Protein AF-0000000074093102 (afdb_homodimer)

Secondary structure (DSSP, 8-state):
---SSS-TTSPP--PPPS-----SPPPBPS-PPP-SSTT-HHHHTTS-SS-B-SS----EEE--SS--S-EEEEE--STTTS--TT-GGG--HHHHHHHT-EEEEE----HHHHH--S-TTSS--S-HHHHHHHHHHHHHHHHGGGGT--TTSEEEEEETHHHHHHHHHHT-GGGGGG-SEEEEES--TTSTTT-B-HHHHHHHHHHHHHHTT-STT---HHHHHHHHHHS-HHHHHHHHHHHHHHH-STT--SS--BSEESSSSSEEHHHHHHTT-S--S-EEEEEEETBTTGGGHHHHSGGGTT---TTS-TTSGGGS----HHHHHHHHHTTGGGGTT-HHHHHHHHHHHHTTS-TT-THHHHHHHHHIIIIIHHHHHHHHHHHHH-SS-EEEEEE-PPPTT--S-GGG-SBTTTTHHHHTTHHHH-GGGS-GGGHHHHHHHHHHHHHHHHHHHHHS-S-TTSPPP-TTT-EEEEESGGGGGT---EEESTTHHHHHHHHHHHHHTT--TT----------STTHHHHHHHHHHHHTTGGGGG-/---SSS-TTSPP--PPPS-----SPPPBPS-PPP-SSTT-HHHHTTS-SS-B-SS----EEE--SS--S-EEEEE--STTTS--TT-GGG--HHHHHHHT-EEEEE----HHHHH--S-TTSS--S-HHHHHHHHHHHHHHHHGGGGT--TTSEEEEEETHHHHHHHHHHT-GGGGGG-SEEEEES--TTSTTT-B-HHHHHHHHHHHHHHTT-STT---HHHHHHHHHHS-HHHHHHHHHHHHHHH-STT--SS--BSEESSSSSEEHHHHHHTT-S--S-EEEEEEETBTTGGGHHHHSGGGTT---TTS-TTSGGGS----HHHHHHHHHTTGGGGTT-HHHHHHHHHHHHTTS-GGGTHHHHHHHHHIIIIIHHHHHHHHHHHHH-SS-EEEEEE-PPPTT--S-GGG-SBTTTTHHHHTTHHHH-GGGS-GGGHHHHHHHHHHHHHHHHHHHHHS-S-TTSPPP-TTT-EEEEESGGGGGT---EEESTTHHHHHHHHHHHHHTT--TT----------STTHHHHHHHHHHHHTTGGGGG-

Organism: Heligmosomoides polygyrus (NCBI:txid6339)

InterPro domains:
  IPR000997 Cholinesterase [PR00878] (34-48)
  IPR000997 Cholinesterase [PR00878] (76-105)
  IPR000997 Cholinesterase [PR00878] (293-301)
  IPR000997 Cholinesterase [PR00878] (369-377)
  IPR000997 Cholinesterase [PR00878] (408-415)
  IPR000997 Cholinesterase [PR00878] (416-428)
  IPR002018 Carboxylesterase, type B [PF00135] (17-483)
  IPR019826 Carboxylesterase type B, active site [PS00122] (147-162)
  IPR029058 Alpha/Beta hydrolase fold [G3DSA:3.40.50.1820] (3-507)
  IPR029058 Alpha/Beta hydrolase fold [SSF53474] (37-479)
  IPR050654 Acetylcholinesterase-related enzymes [PTHR43918] (14-482)

Radius of gyration: 37.49 Å; Cα contacts (8 Å, |Δi|>4): 2232; chains: 2; bounding box: 78×120×81 Å

pLDDT: mean 90.47, std 17.06, range [22.77, 98.88]

Structure (mmCIF, N/CA/C/O backbone):
data_AF-0000000074093102-model_v1
#
loop_
_entity.id
_entity.type
_entity.pdbx_description
1 polymer 'Carboxylic ester hydrolase'
#
loop_
_atom_site.group_PDB
_atom_site.id
_atom_site.type_symbol
_atom_site.label_atom_id
_atom_site.label_alt_id
_atom_site.label_comp_id
_atom_site.label_asym_id
_atom_site.label_entity_id
_atom_site.label_seq_id
_atom_site.pdbx_PDB_ins_code
_atom_site.Cartn_x
_atom_site.Cartn_y
_atom_site.Cartn_z
_atom_site.occupancy
_atom_site.B_iso_or_equiv
_atom_site.auth_seq_id
_atom_site.auth_comp_id
_atom_site.auth_asym_id
_atom_site.auth_atom_id
_atom_site.pdbx_PDB_model_num
ATOM 1 N N . ARG A 1 1 ? 10.07 39.219 30.719 1 54.78 1 ARG A N 1
ATOM 2 C CA . ARG A 1 1 ? 11.328 39.625 30.094 1 54.78 1 ARG A CA 1
ATOM 3 C C . ARG A 1 1 ? 12.445 38.656 30.438 1 54.78 1 ARG A C 1
ATOM 5 O O . ARG A 1 1 ? 12.344 37.906 31.406 1 54.78 1 ARG A O 1
ATOM 12 N N . LEU A 1 2 ? 13.367 38.469 29.438 1 54.53 2 LEU A N 1
ATOM 13 C CA . LEU A 1 2 ? 14.531 37.656 29.75 1 54.53 2 LEU A CA 1
ATOM 14 C C . LEU A 1 2 ? 15.359 38.281 30.859 1 54.53 2 LEU A C 1
ATOM 16 O O . LEU A 1 2 ? 15.391 39.5 31 1 54.53 2 LEU A O 1
ATOM 20 N N . PRO A 1 3 ? 15.781 37.406 31.859 1 44.97 3 PRO A N 1
ATOM 21 C CA . PRO A 1 3 ? 16.672 37.969 32.875 1 44.97 3 PRO A CA 1
ATOM 22 C C . PRO A 1 3 ? 17.781 38.844 32.281 1 44.97 3 PRO A C 1
ATOM 24 O O . PRO A 1 3 ? 18.125 38.688 31.109 1 44.97 3 PRO A O 1
ATOM 27 N N . THR A 1 4 ? 18 40 32.906 1 45.28 4 THR A N 1
ATOM 28 C CA . THR A 1 4 ? 18.984 41.031 32.594 1 45.28 4 THR A CA 1
ATOM 29 C C . THR A 1 4 ? 20.266 40.406 32 1 45.28 4 THR A C 1
ATOM 31 O O . THR A 1 4 ? 21.062 41.094 31.375 1 45.28 4 THR A O 1
ATOM 34 N N . GLU A 1 5 ? 20.5 39.125 32.438 1 51.5 5 GLU A N 1
ATOM 35 C CA . GLU A 1 5 ? 21.781 38.594 31.984 1 51.5 5 GLU A CA 1
ATOM 36 C C . GLU A 1 5 ? 21.703 38.094 30.547 1 51.5 5 GLU A C 1
ATOM 38 O O . GLU A 1 5 ? 20.641 37.656 30.109 1 51.5 5 GLU A O 1
ATOM 43 N N . ALA A 1 6 ? 22.703 38.281 29.672 1 59.56 6 ALA A N 1
ATOM 44 C CA . ALA A 1 6 ? 23.078 38.125 28.266 1 59.56 6 ALA A CA 1
ATOM 45 C C . ALA A 1 6 ? 22.844 36.719 27.781 1 59.56 6 ALA A C 1
ATOM 47 O O . ALA A 1 6 ? 23.703 36.125 27.109 1 59.56 6 ALA A O 1
ATOM 48 N N . ASP A 1 7 ? 21.734 35.969 28.453 1 73.69 7 ASP A N 1
ATOM 49 C CA . ASP A 1 7 ? 21.609 34.625 27.891 1 73.69 7 ASP A CA 1
ATOM 50 C C . ASP A 1 7 ? 20.266 34.438 27.172 1 73.69 7 ASP A C 1
ATOM 52 O O . ASP A 1 7 ? 19.234 34.219 27.812 1 73.69 7 ASP A O 1
ATOM 56 N N . ILE A 1 8 ? 20.344 34.375 25.938 1 79.94 8 ILE A N 1
ATOM 57 C CA . ILE A 1 8 ? 19.172 34.344 25.047 1 79.94 8 ILE A CA 1
ATOM 58 C C . ILE A 1 8 ? 18.562 32.969 25.031 1 79.94 8 ILE A C 1
ATOM 60 O O . ILE A 1 8 ? 17.438 32.781 24.547 1 79.94 8 ILE A O 1
ATOM 64 N N . PHE A 1 9 ? 19.219 31.953 25.719 1 87.19 9 PHE A N 1
ATOM 65 C CA . PHE A 1 9 ? 18.719 30.594 25.688 1 87.19 9 PHE A CA 1
ATOM 66 C C . PHE A 1 9 ? 18.141 30.188 27.047 1 87.19 9 PHE A C 1
ATOM 68 O O . PHE A 1 9 ? 17.609 29.094 27.203 1 87.19 9 PHE A O 1
ATOM 75 N N . ARG A 1 10 ? 18.172 31.047 27.953 1 81.31 10 ARG A N 1
ATOM 76 C CA . ARG A 1 10 ? 17.75 30.688 29.297 1 81.31 10 ARG A CA 1
ATOM 77 C C . ARG A 1 10 ? 16.234 30.641 29.406 1 81.31 10 ARG A C 1
ATOM 79 O O . ARG A 1 10 ? 15.531 31.375 28.703 1 81.31 10 ARG A O 1
ATOM 86 N N . ARG A 1 11 ? 15.734 29.891 30.391 1 83.31 11 ARG A N 1
ATOM 87 C CA . ARG A 1 11 ? 14.297 29.797 30.641 1 83.31 11 ARG A CA 1
ATOM 88 C C . ARG A 1 11 ? 13.758 31.109 31.219 1 83.31 11 ARG A C 1
ATOM 90 O O . ARG A 1 11 ? 14.414 31.75 32.031 1 83.31 11 ARG A O 1
ATOM 97 N N . SER A 1 12 ? 12.633 31.453 30.656 1 77.69 12 SER A N 1
ATOM 98 C CA . SER A 1 12 ? 11.938 32.625 31.219 1 77.69 12 SER A CA 1
ATOM 99 C C . SER A 1 12 ? 11.273 32.281 32.531 1 77.69 12 SER A C 1
ATOM 101 O O . SER A 1 12 ? 10.742 31.172 32.719 1 77.69 12 SER A O 1
ATOM 103 N N . ASN A 1 13 ? 11.5 33.094 33.594 1 69.12 13 ASN A N 1
ATOM 104 C CA . ASN A 1 13 ? 10.906 32.719 34.844 1 69.12 13 ASN A CA 1
ATOM 105 C C . ASN A 1 13 ? 10.273 33.906 35.562 1 69.12 13 ASN A C 1
ATOM 107 O O . ASN A 1 13 ? 9.578 33.75 36.562 1 69.12 13 ASN A O 1
ATOM 111 N N . GLN A 1 14 ? 10.547 35.125 35.094 1 68.81 14 GLN A N 1
ATOM 112 C CA . GLN A 1 14 ? 10.062 36.188 35.938 1 68.81 14 GLN A CA 1
ATOM 113 C C . GLN A 1 14 ? 9.477 37.344 35.094 1 68.81 14 GLN A C 1
ATOM 115 O O . GLN A 1 14 ? 9.695 37.406 33.906 1 68.81 14 GLN A O 1
ATOM 120 N N . PHE A 1 15 ? 8.453 38.062 35.844 1 70.19 15 PHE A N 1
ATOM 121 C CA . PHE A 1 15 ? 7.852 39.25 35.281 1 70.19 15 PHE A CA 1
ATOM 122 C C . PHE A 1 15 ? 8.641 40.5 35.688 1 70.19 15 PHE A C 1
ATOM 124 O O . PHE A 1 15 ? 9.32 40.5 36.719 1 70.19 15 PHE A O 1
ATOM 131 N N . ILE A 1 16 ? 8.57 41.375 34.75 1 66.88 16 ILE A N 1
ATOM 132 C CA . ILE A 1 16 ? 9.117 42.656 35.156 1 66.88 16 ILE A CA 1
ATOM 133 C C . ILE A 1 16 ? 8.125 43.375 36.062 1 66.88 16 ILE A C 1
ATOM 135 O O . ILE A 1 16 ? 6.926 43.406 35.781 1 66.88 16 ILE A O 1
ATOM 139 N N . SER A 1 17 ? 8.719 43.719 37.156 1 68.62 17 SER A N 1
ATOM 140 C CA . SER A 1 17 ? 7.902 44.5 38.094 1 68.62 17 SER A CA 1
ATOM 141 C C . SER A 1 17 ? 7.98 46 37.75 1 68.62 17 SER A C 1
ATOM 143 O O . SER A 1 17 ? 8.945 46.438 37.156 1 68.62 17 SER A O 1
ATOM 145 N N . GLY A 1 18 ? 6.801 46.688 37.969 1 71.5 18 GLY A N 1
ATOM 146 C CA . GLY A 1 18 ? 6.789 48.125 37.781 1 71.5 18 GLY A CA 1
ATOM 147 C C . GLY A 1 18 ? 5.82 48.594 36.719 1 71.5 18 GLY A C 1
ATOM 148 O O . GLY A 1 18 ? 5.039 47.812 36.188 1 71.5 18 GLY A O 1
ATOM 149 N N . GLU A 1 19 ? 5.828 49.938 36.469 1 73.88 19 GLU A N 1
ATOM 150 C CA . GLU A 1 19 ? 4.961 50.562 35.5 1 73.88 19 GLU A CA 1
ATOM 151 C C . GLU A 1 19 ? 5.59 50.531 34.094 1 73.88 19 GLU A C 1
ATOM 153 O O . GLU A 1 19 ? 6.777 50.844 33.938 1 73.88 19 GLU A O 1
ATOM 158 N N . LEU A 1 20 ? 4.859 49.938 33.281 1 74.62 20 LEU A N 1
ATOM 159 C CA . LEU A 1 20 ? 5.336 49.875 31.922 1 74.62 20 LEU A CA 1
ATOM 160 C C . LEU A 1 20 ? 4.414 50.656 30.984 1 74.62 20 LEU A C 1
ATOM 162 O O . LEU A 1 20 ? 3.189 50.594 31.125 1 74.62 20 LEU A O 1
ATOM 166 N N . GLU A 1 21 ? 5.094 51.469 30.125 1 72.62 21 GLU A N 1
ATOM 167 C CA . GLU A 1 21 ? 4.324 52.125 29.062 1 72.62 21 GLU A CA 1
ATOM 168 C C . GLU A 1 21 ? 3.975 51.125 27.969 1 72.62 21 GLU A C 1
ATOM 170 O O . GLU A 1 21 ? 4.863 50.5 27.375 1 72.62 21 GLU A O 1
ATOM 175 N N . ALA A 1 22 ? 2.738 50.906 27.797 1 76.69 22 ALA A N 1
ATOM 176 C CA . ALA A 1 22 ? 2.283 49.906 26.844 1 76.69 22 ALA A CA 1
ATOM 177 C C . ALA A 1 22 ? 1.468 50.531 25.719 1 76.69 22 ALA A C 1
ATOM 179 O O . ALA A 1 22 ? 0.313 50.156 25.5 1 76.69 22 ALA A O 1
ATOM 180 N N . ARG A 1 23 ? 2.156 51.438 24.922 1 80.5 23 ARG A N 1
ATOM 181 C CA . ARG A 1 23 ? 1.424 52.188 23.906 1 80.5 23 ARG A CA 1
ATOM 182 C C . ARG A 1 23 ? 1.819 51.719 22.5 1 80.5 23 ARG A C 1
ATOM 184 O O . ARG A 1 23 ? 1.237 52.156 21.516 1 80.5 23 ARG A O 1
ATOM 191 N N . THR A 1 24 ? 2.797 50.875 22.5 1 84.94 24 THR A N 1
ATOM 192 C CA . THR A 1 24 ? 3.234 50.344 21.203 1 84.94 24 THR A CA 1
ATOM 193 C C . THR A 1 24 ? 3.141 48.844 21.188 1 84.94 24 THR A C 1
ATOM 195 O O . THR A 1 24 ? 3.328 48.188 22.219 1 84.94 24 THR A O 1
ATOM 198 N N . PRO A 1 25 ? 2.912 48.344 19.984 1 89.38 25 PRO A N 1
ATOM 199 C CA . PRO A 1 25 ? 2.816 46.875 19.906 1 89.38 25 PRO A CA 1
ATOM 200 C C . PRO A 1 25 ? 4.105 46.188 20.328 1 89.38 25 PRO A C 1
ATOM 202 O O . PRO A 1 25 ? 5.195 46.75 20.188 1 89.38 25 PRO A O 1
ATOM 205 N N . ALA A 1 26 ? 3.93 44.969 20.812 1 90 26 ALA A N 1
ATOM 206 C CA . ALA A 1 26 ? 5.051 44.156 21.266 1 90 26 ALA A CA 1
ATOM 207 C C . ALA A 1 26 ? 6.051 43.938 20.125 1 90 26 ALA A C 1
ATOM 209 O O . ALA A 1 26 ? 5.66 43.75 18.969 1 90 26 ALA A O 1
ATOM 210 N N . LYS A 1 27 ? 7.293 43.844 20.453 1 90.94 27 LYS A N 1
ATOM 211 C CA . LYS A 1 27 ? 8.359 43.594 19.484 1 90.94 27 LYS A CA 1
ATOM 212 C C . LYS A 1 27 ? 8.352 42.156 19.031 1 90.94 27 LYS A C 1
ATOM 214 O O . LYS A 1 27 ? 7.695 41.312 19.641 1 90.94 27 LYS A O 1
ATOM 219 N N . THR A 1 28 ? 9.047 42 17.922 1 94.75 28 THR A N 1
ATOM 220 C CA . THR A 1 28 ? 9.125 40.688 17.328 1 94.75 28 THR A CA 1
ATOM 221 C C . THR A 1 28 ? 10.406 39.969 17.766 1 94.75 28 THR A C 1
ATOM 223 O O . THR A 1 28 ? 11.477 40.562 17.812 1 94.75 28 THR A O 1
ATOM 226 N N . CYS A 1 29 ? 10.227 38.719 18.219 1 95.19 29 CYS A N 1
ATOM 227 C CA . CYS A 1 29 ? 11.406 37.906 18.469 1 95.19 29 CYS A CA 1
ATOM 228 C C . CYS A 1 29 ? 12.125 37.562 17.172 1 95.19 29 CYS A C 1
ATOM 230 O O . CYS A 1 29 ? 11.555 37.688 16.094 1 95.19 29 CYS A O 1
ATOM 232 N N . PHE A 1 30 ? 13.406 37.094 17.297 1 95.31 30 PHE A N 1
ATOM 233 C CA . PHE A 1 30 ? 14.148 36.688 16.109 1 95.31 30 PHE A CA 1
ATOM 234 C C . PHE A 1 30 ? 13.406 35.594 15.375 1 95.31 30 PHE A C 1
ATOM 236 O O . PHE A 1 30 ? 12.891 34.656 16 1 95.31 30 PHE A O 1
ATOM 243 N N . LEU A 1 31 ? 13.273 35.781 14.062 1 96.06 31 LEU A N 1
ATOM 244 C CA . LEU A 1 31 ? 12.477 34.875 13.227 1 96.06 31 LEU A CA 1
ATOM 245 C C . LEU A 1 31 ? 13.086 34.75 11.836 1 96.06 31 LEU A C 1
ATOM 247 O O . LEU A 1 31 ? 14 35.5 11.477 1 96.06 31 LEU A O 1
ATOM 251 N N . THR A 1 32 ? 12.633 33.75 11.109 1 94.75 32 THR A N 1
ATOM 252 C CA . THR A 1 32 ? 12.922 33.688 9.688 1 94.75 32 THR A CA 1
ATOM 253 C C . THR A 1 32 ? 11.984 34.594 8.891 1 94.75 32 THR A C 1
ATOM 255 O O . THR A 1 32 ? 10.766 34.406 8.93 1 94.75 32 THR A O 1
ATOM 258 N N . ILE A 1 33 ? 12.484 35.469 8.18 1 94.06 33 ILE A N 1
ATOM 259 C CA . ILE A 1 33 ? 11.688 36.375 7.359 1 94.06 33 ILE A CA 1
ATOM 260 C C . ILE A 1 33 ? 11.383 35.719 6.012 1 94.06 33 ILE A C 1
ATOM 262 O O . ILE A 1 33 ? 12.273 35.125 5.395 1 94.06 33 ILE A O 1
ATOM 266 N N . ASP A 1 34 ? 10.125 35.812 5.59 1 94.75 34 ASP A N 1
ATOM 267 C CA . ASP A 1 34 ? 9.758 35.281 4.273 1 94.75 34 ASP A CA 1
ATOM 268 C C . ASP A 1 34 ? 10.219 36.25 3.168 1 94.75 34 ASP A C 1
ATOM 270 O O . ASP A 1 34 ? 9.742 37.375 3.078 1 94.75 34 ASP A O 1
ATOM 274 N N . THR A 1 35 ? 11.086 35.75 2.352 1 94.62 35 THR A N 1
ATOM 275 C CA . THR A 1 35 ? 11.602 36.594 1.271 1 94.62 35 THR A CA 1
ATOM 276 C C . THR A 1 35 ? 11.305 35.969 -0.086 1 94.62 35 THR A C 1
ATOM 278 O O . THR A 1 35 ? 11.836 36.406 -1.11 1 94.62 35 THR A O 1
ATOM 281 N N . ALA A 1 36 ? 10.438 34.938 -0.13 1 94.5 36 ALA A N 1
ATOM 282 C CA . ALA A 1 36 ? 10.219 34.156 -1.347 1 94.5 36 ALA A CA 1
ATOM 283 C C . ALA A 1 36 ? 9.484 35 -2.4 1 94.5 36 ALA A C 1
ATOM 285 O O . ALA A 1 36 ? 9.773 34.875 -3.596 1 94.5 36 ALA A O 1
ATOM 286 N N . PHE A 1 37 ? 8.523 35.781 -1.938 1 97 37 PHE A N 1
ATOM 287 C CA . PHE A 1 37 ? 7.73 36.594 -2.842 1 97 37 PHE A CA 1
ATOM 288 C C . PHE A 1 37 ? 7.68 38.031 -2.361 1 97 37 PHE A C 1
ATOM 290 O O . PHE A 1 37 ? 6.633 38.531 -1.932 1 97 37 PHE A O 1
ATOM 297 N N . PRO A 1 38 ? 8.719 38.781 -2.584 1 95.75 38 PRO A N 1
ATOM 298 C CA . PRO A 1 38 ? 8.797 40.156 -2.09 1 95.75 38 PRO A CA 1
ATOM 299 C C . PRO A 1 38 ? 7.695 41.062 -2.66 1 95.75 38 PRO A C 1
ATOM 301 O O . PRO A 1 38 ? 7.383 40.969 -3.852 1 95.75 38 PRO A O 1
ATOM 304 N N . GLN A 1 39 ? 7.094 41.781 -1.778 1 94.38 39 GLN A N 1
ATOM 305 C CA . GLN A 1 39 ? 6.102 42.812 -2.102 1 94.38 39 GLN A CA 1
ATOM 306 C C . GLN A 1 39 ? 4.77 42.156 -2.488 1 94.38 39 GLN A C 1
ATOM 308 O O . GLN A 1 39 ? 3.812 42.875 -2.818 1 94.38 39 GLN A O 1
ATOM 313 N N . PHE A 1 40 ? 4.711 40.875 -2.473 1 96.94 40 PHE A N 1
ATOM 314 C CA . PHE A 1 40 ? 3.441 40.219 -2.709 1 96.94 40 PHE A CA 1
ATOM 315 C C . PHE A 1 40 ? 2.605 40.156 -1.435 1 96.94 40 PHE A C 1
ATOM 317 O O . PHE A 1 40 ? 3.027 39.594 -0.431 1 96.94 40 PHE A O 1
ATOM 324 N N . PRO A 1 41 ? 1.446 40.719 -1.442 1 95.94 41 PRO A N 1
ATOM 325 C CA . PRO A 1 41 ? 0.669 40.844 -0.208 1 95.94 41 PRO A CA 1
ATOM 326 C C . PRO A 1 41 ? 0.392 39.5 0.467 1 95.94 41 PRO A C 1
ATOM 328 O O . PRO A 1 41 ? 0.369 39.406 1.697 1 95.94 41 PRO A O 1
ATOM 331 N N . GLY A 1 42 ? 0.227 38.531 -0.359 1 95.81 42 GLY A N 1
ATOM 332 C CA . GLY A 1 42 ? -0.067 37.219 0.193 1 95.81 42 GLY A CA 1
ATOM 333 C C . GLY A 1 42 ? 1.08 36.625 1.001 1 95.81 42 GLY A C 1
ATOM 334 O O . GLY A 1 42 ? 0.866 35.812 1.886 1 95.81 42 GLY A O 1
ATOM 335 N N . ALA A 1 43 ? 2.283 37 0.739 1 96.06 43 ALA A N 1
ATOM 336 C CA . ALA A 1 43 ? 3.471 36.594 1.484 1 96.06 43 ALA A CA 1
ATOM 337 C C . ALA A 1 43 ? 3.83 37.625 2.551 1 96.06 43 ALA A C 1
ATOM 339 O O . ALA A 1 43 ? 4.133 37.281 3.691 1 96.06 43 ALA A O 1
ATOM 340 N N . GLU A 1 44 ? 3.66 38.875 2.275 1 95.19 44 GLU A N 1
ATOM 341 C CA . GLU A 1 44 ? 4.105 39.969 3.129 1 95.19 44 GLU A CA 1
ATOM 342 C C . GLU A 1 44 ? 3.229 40.094 4.371 1 95.19 44 GLU A C 1
ATOM 344 O O . GLU A 1 44 ? 3.68 40.562 5.41 1 95.19 44 GLU A O 1
ATOM 349 N N . MET A 1 45 ? 2 39.625 4.297 1 95 45 MET A N 1
ATOM 350 C CA . MET A 1 45 ? 1.085 39.75 5.43 1 95 45 MET A CA 1
ATOM 351 C C . MET A 1 45 ? 1.595 38.969 6.625 1 95 45 MET A C 1
ATOM 353 O O . MET A 1 45 ? 1.191 39.219 7.762 1 95 45 MET A O 1
ATOM 357 N N . TRP A 1 46 ? 2.49 38.031 6.359 1 95.5 46 TRP A N 1
ATOM 358 C CA . TRP A 1 46 ? 2.998 37.188 7.422 1 95.5 46 TRP A CA 1
ATOM 359 C C . TRP A 1 46 ? 4.324 37.688 7.961 1 95.5 46 TRP A C 1
ATOM 361 O O . TRP A 1 46 ? 4.879 37.125 8.906 1 95.5 46 TRP A O 1
ATOM 371 N N . ASN A 1 47 ? 4.898 38.719 7.391 1 95.12 47 ASN A N 1
ATOM 372 C CA . ASN A 1 47 ? 6.094 39.406 7.883 1 95.12 47 ASN A CA 1
ATOM 373 C C . ASN A 1 47 ? 5.738 40.531 8.828 1 95.12 47 ASN A C 1
ATOM 375 O O . ASN A 1 47 ? 4.945 41.406 8.484 1 95.12 47 ASN A O 1
ATOM 379 N N . PRO A 1 48 ? 6.297 40.438 10.055 1 93.5 48 PRO A N 1
ATOM 380 C CA . PRO A 1 48 ? 5.969 41.5 11 1 93.5 48 PRO A CA 1
ATOM 381 C C . PRO A 1 48 ? 6.449 42.875 10.539 1 93.5 48 PRO A C 1
ATOM 383 O O . PRO A 1 48 ? 7.551 43 10 1 93.5 48 PRO A O 1
ATOM 386 N N . PRO A 1 49 ? 5.668 43.875 10.742 1 85.25 49 PRO A N 1
ATOM 387 C CA . PRO A 1 49 ? 6.012 45.219 10.312 1 85.25 49 PRO A CA 1
ATOM 388 C C . PRO A 1 49 ? 6.977 45.906 11.266 1 85.25 49 PRO A C 1
ATOM 390 O O . PRO A 1 49 ? 7.547 46.969 10.922 1 85.25 49 PRO A O 1
ATOM 393 N N . ASN A 1 50 ? 7.109 45.375 12.438 1 86.5 50 ASN A N 1
ATOM 394 C CA . ASN A 1 50 ? 7.898 46.094 13.445 1 86.5 50 ASN A CA 1
ATOM 395 C C . ASN A 1 50 ? 9.273 45.438 13.625 1 86.5 50 ASN A C 1
ATOM 397 O O . ASN A 1 50 ? 9.625 44.5 12.898 1 86.5 50 ASN A O 1
ATOM 401 N N . GLY A 1 51 ? 10.031 45.969 14.484 1 85.62 51 GLY A N 1
ATOM 402 C CA . GLY A 1 51 ? 11.438 45.594 14.617 1 85.62 51 GLY A CA 1
ATOM 403 C C . GLY A 1 51 ? 11.641 44.312 15.398 1 85.62 51 GLY A C 1
ATOM 404 O O . GLY A 1 51 ? 10.805 43.938 16.219 1 85.62 51 GLY A O 1
ATOM 405 N N . VAL A 1 52 ? 12.734 43.594 15.086 1 91.69 52 VAL A N 1
ATOM 406 C CA . VAL A 1 52 ? 13.172 42.375 15.758 1 91.69 52 VAL A CA 1
ATOM 407 C C . VAL A 1 52 ? 14.078 42.75 16.938 1 91.69 52 VAL A C 1
ATOM 409 O O . VAL A 1 52 ? 14.898 43.656 16.844 1 91.69 52 VAL A O 1
ATOM 412 N N . SER A 1 53 ? 13.82 42.031 18.031 1 90.12 53 SER A N 1
ATOM 413 C CA . SER A 1 53 ? 14.594 42.312 19.234 1 90.12 53 SER A CA 1
ATOM 414 C C . SER A 1 53 ? 14.82 41.062 20.078 1 90.12 53 SER A C 1
ATOM 416 O O . SER A 1 53 ? 13.992 40.156 20.062 1 90.12 53 SER A O 1
ATOM 418 N N . GLU A 1 54 ? 15.914 41.094 20.797 1 87.94 54 GLU A N 1
ATOM 419 C CA . GLU A 1 54 ? 16.125 40.031 21.781 1 87.94 54 GLU A CA 1
ATOM 420 C C . GLU A 1 54 ? 15.211 40.219 23 1 87.94 54 GLU A C 1
ATOM 422 O O . GLU A 1 54 ? 14.836 39.25 23.656 1 87.94 54 GLU A O 1
ATOM 427 N N . ASP A 1 55 ? 14.953 41.469 23.266 1 85.88 55 ASP A N 1
ATOM 428 C CA . ASP A 1 55 ? 13.984 41.781 24.312 1 85.88 55 ASP A CA 1
ATOM 429 C C . ASP A 1 55 ? 12.562 41.812 23.75 1 85.88 55 ASP A C 1
ATOM 431 O O . ASP A 1 55 ? 11.922 42.875 23.734 1 85.88 55 ASP A O 1
ATOM 435 N N . CYS A 1 56 ? 12.055 40.688 23.453 1 90.44 56 CYS A N 1
ATOM 436 C CA . CYS A 1 56 ? 10.828 40.625 22.656 1 90.44 56 CYS A CA 1
ATOM 437 C C . CYS A 1 56 ? 9.68 40.062 23.484 1 90.44 56 CYS A C 1
ATOM 439 O O . CYS A 1 56 ? 8.531 40.094 23.047 1 90.44 56 CYS A O 1
ATOM 441 N N . LEU A 1 57 ? 9.859 39.594 24.688 1 91.44 57 LEU A N 1
ATOM 442 C CA . LEU A 1 57 ? 8.836 38.844 25.422 1 91.44 57 LEU A CA 1
ATOM 443 C C . LEU A 1 57 ? 7.832 39.812 26.062 1 91.44 57 LEU A C 1
ATOM 445 O O . LEU A 1 57 ? 7.723 39.875 27.281 1 91.44 57 LEU A O 1
ATOM 449 N N . ASN A 1 58 ? 7.141 40.469 25.219 1 90.44 58 ASN A N 1
ATOM 450 C CA . ASN A 1 58 ? 6.023 41.344 25.562 1 90.44 58 ASN A CA 1
ATOM 451 C C . ASN A 1 58 ? 4.715 40.844 24.953 1 90.44 58 ASN A C 1
ATOM 453 O O . ASN A 1 58 ? 4.719 39.969 24.094 1 90.44 58 ASN A O 1
ATOM 457 N N . MET A 1 59 ? 3.627 41.406 25.469 1 93.12 59 MET A N 1
ATOM 458 C CA . MET A 1 59 ? 2.316 41 24.953 1 93.12 59 MET A CA 1
ATOM 459 C C . MET A 1 59 ? 1.492 42.219 24.578 1 93.12 59 MET A C 1
ATOM 461 O O . MET A 1 59 ? 1.81 43.344 24.984 1 93.12 59 MET A O 1
ATOM 465 N N . ASN A 1 60 ? 0.543 42.031 23.703 1 95.25 60 ASN A N 1
ATOM 466 C CA . ASN A 1 60 ? -0.462 43.031 23.375 1 95.25 60 ASN A CA 1
ATOM 467 C C . ASN A 1 60 ? -1.8 42.719 24.047 1 95.25 60 ASN A C 1
ATOM 469 O O . ASN A 1 60 ? -2.271 41.594 24 1 95.25 60 ASN A O 1
ATOM 473 N N . ILE A 1 61 ? -2.375 43.719 24.719 1 96.38 61 ILE A N 1
ATOM 474 C CA . ILE A 1 61 ? -3.666 43.531 25.375 1 96.38 61 ILE A CA 1
ATOM 475 C C . ILE A 1 61 ? -4.656 44.594 24.891 1 96.38 61 ILE A C 1
ATOM 477 O O . ILE A 1 61 ? -4.371 45.781 24.938 1 96.38 61 ILE A O 1
ATOM 481 N N . TRP A 1 62 ? -5.777 44.188 24.359 1 96.81 62 TRP A N 1
ATOM 482 C CA . TRP A 1 62 ? -6.914 45.031 24.031 1 96.81 62 TRP A CA 1
ATOM 483 C C . TRP A 1 62 ? -8.008 44.938 25.094 1 96.81 62 TRP A C 1
ATOM 485 O O . TRP A 1 62 ? -8.594 43.844 25.266 1 96.81 62 TRP A O 1
ATOM 495 N N . VAL A 1 63 ? -8.281 46 25.766 1 95.88 63 VAL A N 1
ATOM 496 C CA . VAL A 1 63 ? -9.305 46.062 26.812 1 95.88 63 VAL A CA 1
ATOM 497 C C . VAL A 1 63 ? -10.414 47.031 26.406 1 95.88 63 VAL A C 1
ATOM 499 O O . VAL A 1 63 ? -10.242 48.25 26.484 1 95.88 63 VAL A O 1
ATOM 502 N N . PRO A 1 64 ? -11.492 46.469 26.062 1 95.25 64 PRO A N 1
ATOM 503 C CA . PRO A 1 64 ? -12.602 47.406 25.75 1 95.25 64 PRO A CA 1
ATOM 504 C C . PRO A 1 64 ? -13.219 48.031 26.984 1 95.25 64 PRO A C 1
ATOM 506 O O . PRO A 1 64 ? -13.109 47.469 28.078 1 95.25 64 PRO A O 1
ATOM 509 N N . ALA A 1 65 ? -13.852 49.156 26.781 1 92.75 65 ALA A N 1
ATOM 510 C CA . ALA A 1 65 ? -14.484 49.875 27.891 1 92.75 65 ALA A CA 1
ATOM 511 C C . ALA A 1 65 ? -15.539 49 28.562 1 92.75 65 ALA A C 1
ATOM 513 O O . ALA A 1 65 ? -15.664 49 29.797 1 92.75 65 ALA A O 1
ATOM 514 N N . ASN A 1 66 ? -16.297 48.375 27.781 1 90.94 66 ASN A N 1
ATOM 515 C CA . ASN A 1 66 ? -17.328 47.438 28.266 1 90.94 66 ASN A CA 1
ATOM 516 C C . ASN A 1 66 ? -16.953 46 27.969 1 90.94 66 ASN A C 1
ATOM 518 O O . ASN A 1 66 ? -17.016 45.562 26.812 1 90.94 66 ASN A O 1
ATOM 522 N N . HIS A 1 67 ? -16.531 45.281 29 1 92.44 67 HIS A N 1
ATOM 523 C CA . HIS A 1 67 ? -16.234 43.875 28.797 1 92.44 67 HIS A CA 1
ATOM 524 C C . HIS A 1 67 ? -16.922 43 29.844 1 92.44 67 HIS A C 1
ATOM 526 O O . HIS A 1 67 ? -17.312 43.5 30.906 1 92.44 67 HIS A O 1
ATOM 532 N N . ASP A 1 68 ? -17.062 41.719 29.594 1 94.12 68 ASP A N 1
ATOM 533 C CA . ASP A 1 68 ? -17.797 40.812 30.469 1 94.12 68 ASP A CA 1
ATOM 534 C C . ASP A 1 68 ? -16.828 39.938 31.266 1 94.12 68 ASP A C 1
ATOM 536 O O . ASP A 1 68 ? -17.25 38.938 31.891 1 94.12 68 ASP A O 1
ATOM 540 N N . GLY A 1 69 ? -15.516 40.156 31.094 1 95.5 69 GLY A N 1
ATOM 541 C CA . GLY A 1 69 ? -14.516 39.406 31.844 1 95.5 69 GLY A CA 1
ATOM 542 C C . GLY A 1 69 ? -13.891 38.281 31.062 1 95.5 69 GLY A C 1
ATOM 543 O O . GLY A 1 69 ? -12.883 37.719 31.484 1 95.5 69 GLY A O 1
ATOM 544 N N . THR A 1 70 ? -14.469 37.969 29.938 1 96.62 70 THR A N 1
ATOM 545 C CA . THR A 1 70 ? -13.93 36.906 29.078 1 96.62 70 THR A CA 1
ATOM 546 C C . THR A 1 70 ? -12.547 37.281 28.562 1 96.62 70 THR A C 1
ATOM 548 O O . THR A 1 70 ? -12.32 38.438 28.172 1 96.62 70 THR A O 1
ATOM 551 N N . VAL A 1 71 ? -11.594 36.312 28.578 1 98.44 71 VAL A N 1
ATOM 552 C CA . VAL A 1 71 ? -10.234 36.594 28.109 1 98.44 71 VAL A CA 1
ATOM 553 C C . VAL A 1 71 ? -9.883 35.594 27 1 98.44 71 VAL A C 1
ATOM 555 O O . VAL A 1 71 ? -9.938 34.375 27.188 1 98.44 71 VAL A O 1
ATOM 558 N N . LEU A 1 72 ? -9.555 36.125 25.859 1 98.69 72 LEU A N 1
ATOM 559 C CA . LEU A 1 72 ? -9.055 35.344 24.719 1 98.69 72 LEU A CA 1
ATOM 560 C C . LEU A 1 72 ? -7.559 35.562 24.531 1 98.69 72 LEU A C 1
ATOM 562 O O . LEU A 1 72 ? -7.102 36.688 24.344 1 98.69 72 LEU A O 1
ATOM 566 N N . VAL A 1 73 ? -6.82 34.5 24.594 1 98.88 73 VAL A N 1
ATOM 567 C CA . VAL A 1 73 ? -5.371 34.594 24.438 1 98.88 73 VAL A CA 1
ATOM 568 C C . VAL A 1 73 ? -4.957 33.969 23.109 1 98.88 73 VAL A C 1
ATOM 570 O O . VAL A 1 73 ? -5.117 32.75 22.906 1 98.88 73 VAL A O 1
ATOM 573 N N . TRP A 1 74 ? -4.367 34.781 22.266 1 98.75 74 TRP A N 1
ATOM 574 C CA . TRP A 1 74 ? -3.918 34.344 20.953 1 98.75 74 TRP A CA 1
ATOM 575 C C . TRP A 1 74 ? -2.459 33.906 20.984 1 98.75 74 TRP A C 1
ATOM 577 O O . TRP A 1 74 ? -1.592 34.656 21.469 1 98.75 74 TRP A O 1
ATOM 587 N N . ILE A 1 75 ? -2.232 32.688 20.547 1 98.75 75 ILE A N 1
ATOM 588 C CA . ILE A 1 75 ? -0.889 32.188 20.281 1 98.75 75 ILE A CA 1
ATOM 589 C C . ILE A 1 75 ? -0.668 32.094 18.766 1 98.75 75 ILE A C 1
A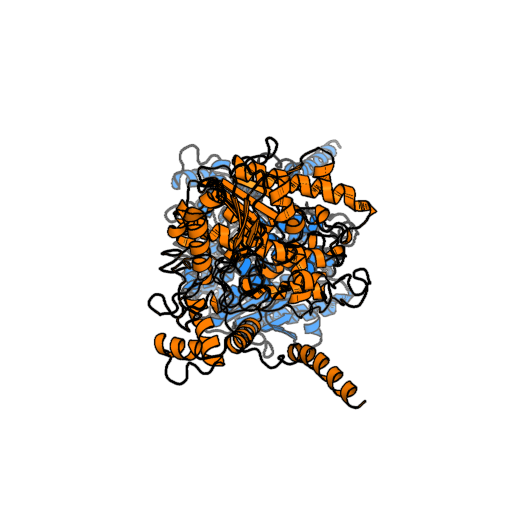TOM 591 O O . ILE A 1 75 ? -1.315 31.281 18.094 1 98.75 75 ILE A O 1
ATOM 595 N N . PHE A 1 76 ? 0.225 32.906 18.281 1 98.06 76 PHE A N 1
ATOM 596 C CA . PHE A 1 76 ? 0.365 33 16.828 1 98.06 76 PHE A CA 1
ATOM 597 C C . PHE A 1 76 ? 1.065 31.781 16.266 1 98.06 76 PHE A C 1
ATOM 599 O O . PHE A 1 76 ? 1.76 31.062 16.984 1 98.06 76 PHE A O 1
ATOM 606 N N . GLY A 1 77 ? 0.795 31.547 14.953 1 97.75 77 GLY A N 1
ATOM 607 C CA . GLY A 1 77 ? 1.456 30.484 14.219 1 97.75 77 GLY A CA 1
ATOM 608 C C . GLY A 1 77 ? 2.742 30.922 13.547 1 97.75 77 GLY A C 1
ATOM 609 O O . GLY A 1 77 ? 3.312 31.953 13.906 1 97.75 77 GLY A O 1
ATOM 610 N N . GLY A 1 78 ? 3.189 30.047 12.641 1 97.12 78 GLY A N 1
ATOM 611 C CA . GLY A 1 78 ? 4.434 30.312 11.93 1 97.12 78 GLY A CA 1
ATOM 612 C C . GLY A 1 78 ? 5.43 29.172 12.039 1 97.12 78 GLY A C 1
ATOM 613 O O . GLY A 1 78 ? 6.637 29.375 11.922 1 97.12 78 GLY A O 1
ATOM 614 N N . GLY A 1 79 ? 4.988 28.016 12.32 1 97.06 79 GLY A N 1
ATOM 615 C CA . GLY A 1 79 ? 5.801 26.812 12.297 1 97.06 79 GLY A CA 1
ATOM 616 C C . GLY A 1 79 ? 6.863 26.797 13.375 1 97.06 79 GLY A C 1
ATOM 617 O O . GLY A 1 79 ? 7.844 26.047 13.273 1 97.06 79 GLY A O 1
ATOM 618 N N . PHE A 1 80 ? 6.762 27.734 14.297 1 98.12 80 PHE A N 1
ATOM 619 C CA . PHE A 1 80 ? 7.688 27.891 15.414 1 98.12 80 PHE A CA 1
ATOM 620 C C . PHE A 1 80 ? 8.992 28.531 14.953 1 98.12 80 PHE A C 1
ATOM 622 O O . PHE A 1 80 ? 9.992 28.5 15.672 1 98.12 80 PHE A O 1
ATOM 629 N N . PHE A 1 81 ? 9.031 29.031 13.727 1 96.56 81 PHE A N 1
ATOM 630 C CA . PHE A 1 81 ? 10.258 29.672 13.266 1 96.56 81 PHE A CA 1
ATOM 631 C C . PHE A 1 81 ? 9.969 31.062 12.703 1 96.56 81 PHE A C 1
ATOM 633 O O . PHE A 1 81 ? 10.891 31.828 12.406 1 96.56 81 PHE A O 1
ATOM 640 N N . SER A 1 82 ? 8.719 31.328 12.555 1 96.38 82 SER A N 1
ATOM 641 C CA . SER A 1 82 ? 8.281 32.656 12.094 1 96.38 82 SER A CA 1
ATOM 642 C C . SER A 1 82 ? 7.016 33.094 12.812 1 96.38 82 SER A C 1
ATOM 644 O O . SER A 1 82 ? 6.375 32.312 13.508 1 96.38 82 SER A O 1
ATOM 646 N N . GLY A 1 83 ? 6.707 34.406 12.672 1 96.38 83 GLY A N 1
ATOM 647 C CA . GLY A 1 83 ? 5.5 34.969 13.266 1 96.38 83 GLY A CA 1
ATOM 648 C C . GLY A 1 83 ? 5.785 36.031 14.305 1 96.38 83 GLY A C 1
ATOM 649 O O . GLY A 1 83 ? 6.941 36.281 14.648 1 96.38 83 GLY A O 1
ATOM 650 N N . SER A 1 84 ? 4.723 36.625 14.711 1 97.19 84 SER A N 1
ATOM 651 C CA . SER A 1 84 ? 4.734 37.719 15.68 1 97.19 84 SER A CA 1
ATOM 652 C C . SER A 1 84 ? 3.342 37.969 16.25 1 97.19 84 SER A C 1
ATOM 654 O O . SER A 1 84 ? 2.338 37.781 15.562 1 97.19 84 SER A O 1
ATOM 656 N N . PRO A 1 85 ? 3.312 38.344 17.531 1 96.62 85 PRO A N 1
ATOM 657 C CA . PRO A 1 85 ? 1.998 38.719 18.062 1 96.62 85 PRO A CA 1
ATOM 658 C C . PRO A 1 85 ? 1.475 40.031 17.5 1 96.62 85 PRO A C 1
ATOM 660 O O . PRO A 1 85 ? 0.317 40.406 17.734 1 96.62 85 PRO A O 1
ATOM 663 N N . SER A 1 86 ? 2.277 40.688 16.703 1 96.06 86 SER A N 1
ATOM 664 C CA . SER A 1 86 ? 1.957 42.062 16.312 1 96.06 86 SER A CA 1
ATOM 665 C C . SER A 1 86 ? 1.752 42.156 14.805 1 96.06 86 SER A C 1
ATOM 667 O O . SER A 1 86 ? 2 43.219 14.219 1 96.06 86 SER A O 1
ATOM 669 N N . LEU A 1 87 ? 1.377 41.094 14.203 1 96.25 87 LEU A N 1
ATOM 670 C CA . LEU A 1 87 ? 0.931 41.219 12.82 1 96.25 87 LEU A CA 1
ATOM 671 C C . LEU A 1 87 ? -0.363 42.031 12.734 1 96.25 87 LEU A C 1
ATOM 673 O O . LEU A 1 87 ? -1.201 41.969 13.633 1 96.25 87 LEU A O 1
ATOM 677 N N . ASP A 1 88 ? -0.552 42.75 11.602 1 94.19 88 ASP A N 1
ATOM 678 C CA . ASP A 1 88 ? -1.793 43.469 11.391 1 94.19 88 ASP A CA 1
ATOM 679 C C . ASP A 1 88 ? -3.002 42.562 11.438 1 94.19 88 ASP A C 1
ATOM 681 O O . ASP A 1 88 ? -4.078 42.938 11.883 1 94.19 88 ASP A O 1
ATOM 685 N N . LEU A 1 89 ? -2.732 41.406 10.992 1 95.31 89 LEU A N 1
ATOM 686 C CA . LEU A 1 89 ? -3.766 40.375 10.93 1 95.31 89 LEU A CA 1
ATOM 687 C C . LEU A 1 89 ? -4.312 40.062 12.32 1 95.31 89 LEU A C 1
ATOM 689 O O . LEU A 1 89 ? -5.461 39.656 12.461 1 95.31 89 LEU A O 1
ATOM 693 N N . TYR A 1 90 ? -3.537 40.344 13.391 1 96.88 90 TYR A N 1
ATOM 694 C CA . TYR A 1 90 ? -3.895 39.938 14.75 1 96.88 90 TYR A CA 1
ATOM 695 C C . TYR A 1 90 ? -4.398 41.125 15.547 1 96.88 90 TYR A C 1
ATOM 697 O O . TYR A 1 90 ? -4.441 41.094 16.781 1 96.88 90 TYR A O 1
ATOM 705 N N . ASP A 1 91 ? -4.766 42.156 14.836 1 96.25 91 ASP A N 1
ATOM 706 C CA . ASP A 1 91 ? -5.355 43.312 15.523 1 96.25 91 ASP A CA 1
ATOM 707 C C . ASP A 1 91 ? -6.633 42.906 16.25 1 96.25 91 ASP A C 1
ATOM 709 O O . ASP A 1 91 ? -7.648 42.594 15.617 1 96.25 91 ASP A O 1
ATOM 713 N N . GLY A 1 92 ? -6.594 43 17.625 1 97.19 92 GLY A N 1
ATOM 714 C CA . GLY A 1 92 ? -7.684 42.5 18.453 1 97.19 92 GLY A CA 1
ATOM 715 C C . GLY A 1 92 ? -8.781 43.531 18.672 1 97.19 92 GLY A C 1
ATOM 716 O O . GLY A 1 92 ? -9.727 43.281 19.422 1 97.19 92 GLY A O 1
ATOM 717 N N . THR A 1 93 ? -8.766 44.656 17.969 1 96.69 93 THR A N 1
ATOM 718 C CA . THR A 1 93 ? -9.656 45.781 18.219 1 96.69 93 THR A CA 1
ATOM 719 C C . THR A 1 93 ? -11.109 45.375 17.969 1 96.69 93 THR A C 1
ATOM 721 O O . THR A 1 93 ? -11.969 45.562 18.844 1 96.69 93 THR A O 1
ATOM 724 N N . ALA A 1 94 ? -11.391 44.812 16.828 1 97.62 94 ALA A N 1
ATOM 725 C CA . ALA A 1 94 ? -12.766 44.5 16.484 1 97.62 94 ALA A CA 1
ATOM 726 C C . ALA A 1 94 ? -13.312 43.375 17.391 1 97.62 94 ALA A C 1
ATOM 728 O O . ALA A 1 94 ? -14.438 43.5 17.891 1 97.62 94 ALA A O 1
ATOM 729 N N . LEU A 1 95 ? -12.508 42.375 17.578 1 97.62 95 LEU A N 1
ATOM 730 C CA . LEU A 1 95 ? -12.93 41.25 18.438 1 97.62 95 LEU A CA 1
ATOM 731 C C . LEU A 1 95 ? -13.203 41.719 19.859 1 97.62 95 LEU A C 1
ATOM 733 O O . LEU A 1 95 ? -14.234 41.375 20.438 1 97.62 95 LEU A O 1
ATOM 737 N N . ALA A 1 96 ? -12.336 42.531 20.391 1 97.56 96 ALA A N 1
ATOM 738 C CA . ALA A 1 96 ? -12.477 43.062 21.75 1 97.56 96 ALA A CA 1
ATOM 739 C C . ALA A 1 96 ? -13.68 44 21.875 1 97.56 96 ALA A C 1
ATOM 741 O O . ALA A 1 96 ? -14.523 43.812 22.75 1 97.56 96 ALA A O 1
ATOM 742 N N . ALA A 1 97 ? -13.781 44.906 20.984 1 96.31 97 ALA A N 1
ATOM 743 C CA . ALA A 1 97 ? -14.789 45.969 21.078 1 96.31 97 ALA A CA 1
ATOM 744 C C . ALA A 1 97 ? -16.188 45.406 20.781 1 96.31 97 ALA A C 1
ATOM 746 O O . ALA A 1 97 ? -17.141 45.75 21.484 1 96.31 97 ALA A O 1
ATOM 747 N N . MET A 1 98 ? -16.297 44.594 19.828 1 95.44 98 MET A N 1
ATOM 748 C CA . MET A 1 98 ? -17.609 44.156 19.375 1 95.44 98 MET A CA 1
ATOM 749 C C . MET A 1 98 ? -18.141 43 20.234 1 95.44 98 MET A C 1
ATOM 751 O O . MET A 1 98 ? -19.359 42.875 20.391 1 95.44 98 MET A O 1
ATOM 755 N N . LYS A 1 99 ? -17.266 42.281 20.75 1 94 99 LYS A N 1
ATOM 756 C CA . LYS A 1 99 ? -17.734 41.125 21.469 1 94 99 LYS A CA 1
ATOM 757 C C . LYS A 1 99 ? -17.438 41.219 22.969 1 94 99 LYS A C 1
ATOM 759 O O . LYS A 1 99 ? -17.609 40.25 23.703 1 94 99 LYS A O 1
ATOM 764 N N . HIS A 1 100 ? -16.969 42.312 23.406 1 96 100 HIS A N 1
ATOM 765 C CA . HIS A 1 100 ? -16.812 42.656 24.812 1 96 100 HIS A CA 1
ATOM 766 C C . HIS A 1 100 ? -15.906 41.656 25.531 1 96 100 HIS A C 1
ATOM 768 O O . HIS A 1 100 ? -16.25 41.188 26.625 1 96 100 HIS A O 1
ATOM 774 N N . ALA A 1 101 ? -14.859 41.312 24.875 1 97.12 101 ALA A N 1
ATOM 775 C CA . ALA A 1 101 ? -13.859 40.406 25.438 1 97.12 101 ALA A CA 1
ATOM 776 C C . ALA A 1 101 ? -12.492 41.062 25.516 1 97.12 101 ALA A C 1
ATOM 778 O O . ALA A 1 101 ? -12.195 41.969 24.734 1 97.12 101 ALA A O 1
ATOM 779 N N . ILE A 1 102 ? -11.711 40.656 26.516 1 97.94 102 ILE A N 1
ATOM 780 C CA . ILE A 1 102 ? -10.312 41.062 26.547 1 97.94 102 ILE A CA 1
ATOM 781 C C . ILE A 1 102 ? -9.484 40.156 25.656 1 97.94 102 ILE A C 1
ATOM 783 O O . ILE A 1 102 ? -9.594 38.938 25.75 1 97.94 102 ILE A O 1
ATOM 787 N N . VAL A 1 103 ? -8.734 40.75 24.734 1 98.25 103 VAL A N 1
ATOM 788 C CA . VAL A 1 103 ? -7.906 39.969 23.812 1 98.25 103 VAL A CA 1
ATOM 789 C C . VAL A 1 103 ? -6.43 40.188 24.141 1 98.25 103 VAL A C 1
ATOM 791 O O . VAL A 1 103 ? -5.973 41.312 24.297 1 98.25 103 VAL A O 1
ATOM 794 N N . VAL A 1 104 ? -5.691 39.125 24.297 1 98.31 104 VAL A N 1
ATOM 795 C CA . VAL A 1 104 ? -4.266 39.156 24.625 1 98.31 104 VAL A CA 1
ATOM 796 C C . VAL A 1 104 ? -3.48 38.375 23.547 1 98.31 104 VAL A C 1
ATOM 798 O O . VAL A 1 104 ? -3.764 37.219 23.281 1 98.31 104 VAL A O 1
ATOM 801 N N . ASN A 1 105 ? -2.535 39.062 22.906 1 98.19 105 ASN A N 1
ATOM 802 C CA . ASN A 1 105 ? -1.563 38.406 22.047 1 98.19 105 ASN A CA 1
ATOM 803 C C . ASN A 1 105 ? -0.237 38.156 22.766 1 98.19 105 ASN A C 1
ATOM 805 O O . ASN A 1 105 ? 0.436 39.125 23.156 1 98.19 105 ASN A O 1
ATOM 809 N N . ILE A 1 106 ? 0.142 36.938 22.859 1 97.5 106 ILE A N 1
ATOM 810 C CA . ILE A 1 106 ? 1.371 36.688 23.609 1 97.5 106 ILE A CA 1
ATOM 811 C C . ILE A 1 106 ? 2.52 36.438 22.641 1 97.5 106 ILE A C 1
ATOM 813 O O . ILE A 1 106 ? 2.293 36.125 21.469 1 97.5 106 ILE A O 1
ATOM 817 N N . ASN A 1 107 ? 3.73 36.656 23.109 1 96 107 ASN A N 1
ATOM 818 C CA . ASN A 1 107 ? 4.961 36.406 22.359 1 96 107 ASN A CA 1
ATOM 819 C C . ASN A 1 107 ? 5.742 35.219 22.922 1 96 107 ASN A C 1
ATOM 821 O O . ASN A 1 107 ? 5.453 34.75 24.016 1 96 107 ASN A O 1
ATOM 825 N N . TYR A 1 108 ? 6.605 34.688 22.125 1 96.5 108 TYR A N 1
ATOM 826 C CA . TYR A 1 108 ? 7.516 33.625 22.547 1 96.5 108 TYR A CA 1
ATOM 827 C C . TYR A 1 108 ? 8.703 33.5 21.594 1 96.5 108 TYR A C 1
ATOM 829 O O . TYR A 1 108 ? 8.625 33.938 20.438 1 96.5 108 TYR A O 1
ATOM 837 N N . ARG A 1 109 ? 9.781 32.969 22.062 1 97 109 ARG A N 1
ATOM 838 C CA . ARG A 1 109 ? 10.984 32.812 21.25 1 97 109 ARG A CA 1
ATOM 839 C C . ARG A 1 109 ? 10.812 31.719 20.203 1 97 109 ARG A C 1
ATOM 841 O O . ARG A 1 109 ? 10.141 30.719 20.469 1 97 109 ARG A O 1
ATOM 848 N N . LEU A 1 110 ? 11.469 31.922 19.062 1 96.94 110 LEU A N 1
ATOM 849 C CA . LEU A 1 110 ? 11.273 31.062 17.891 1 96.94 110 LEU A CA 1
ATOM 850 C C . LEU A 1 110 ? 12.57 30.344 17.531 1 96.94 110 LEU A C 1
ATOM 852 O O . LEU A 1 110 ? 13.641 30.703 18.016 1 96.94 110 LEU A O 1
ATOM 856 N N . GLY A 1 111 ? 12.438 29.328 16.688 1 97.25 111 GLY A N 1
ATOM 857 C CA . GLY A 1 111 ? 13.602 28.672 16.109 1 97.25 111 GLY A CA 1
ATOM 858 C C . GLY A 1 111 ? 14.586 28.188 17.156 1 97.25 111 GLY A C 1
ATOM 859 O O . GLY A 1 111 ? 14.195 27.609 18.172 1 97.25 111 GLY A O 1
ATOM 860 N N . PRO A 1 112 ? 15.844 28.438 16.891 1 96.69 112 PRO A N 1
ATOM 861 C CA . PRO A 1 112 ? 16.859 27.953 17.844 1 96.69 112 PRO A CA 1
ATOM 862 C C . PRO A 1 112 ? 16.766 28.625 19.203 1 96.69 112 PRO A C 1
ATOM 864 O O . PRO A 1 112 ? 17.172 28.047 20.219 1 96.69 112 PRO A O 1
ATOM 867 N N . PHE A 1 113 ? 16.156 29.766 19.219 1 96.19 113 PHE A N 1
ATOM 868 C CA . PHE A 1 113 ? 16.078 30.5 20.484 1 96.19 113 PHE A CA 1
ATOM 869 C C . PHE A 1 113 ? 15 29.906 21.391 1 96.19 113 PHE A C 1
ATOM 871 O O . PHE A 1 113 ? 15.086 30.016 22.609 1 96.19 113 PHE A O 1
ATOM 878 N N . GLY A 1 114 ? 14.055 29.312 20.781 1 96.94 114 GLY A N 1
ATOM 879 C CA . GLY A 1 114 ? 12.953 28.75 21.547 1 96.94 114 GLY A CA 1
ATOM 880 C C . GLY A 1 114 ? 13.078 27.25 21.75 1 96.94 114 GLY A C 1
ATOM 881 O O . GLY A 1 114 ? 12.5 26.688 22.688 1 96.94 114 GLY A O 1
ATOM 882 N N . PHE A 1 115 ? 13.938 26.594 20.891 1 97.75 115 PHE A N 1
ATOM 883 C CA . PHE A 1 115 ? 13.727 25.156 20.891 1 97.75 115 PHE A CA 1
ATOM 884 C C . PHE A 1 115 ? 15.039 24.406 20.734 1 97.75 115 PHE A C 1
ATOM 886 O O . PHE A 1 115 ? 15.055 23.188 20.531 1 97.75 115 PHE A O 1
ATOM 893 N N . LEU A 1 116 ? 16.125 25.094 20.859 1 96.56 116 LEU A N 1
ATOM 894 C CA . LEU A 1 116 ? 17.406 24.406 20.953 1 96.56 116 LEU A CA 1
ATOM 895 C C . LEU A 1 116 ? 17.406 23.422 22.109 1 96.56 116 LEU A C 1
ATOM 897 O O . LEU A 1 116 ? 16.75 23.641 23.125 1 96.56 116 LEU A O 1
ATOM 901 N N . TYR A 1 117 ? 18.203 22.297 21.891 1 96.94 117 TYR A N 1
ATOM 902 C CA . TYR A 1 117 ? 18.219 21.266 22.922 1 96.94 117 TYR A CA 1
ATOM 903 C C . TYR A 1 117 ? 19.625 20.656 23.031 1 96.94 117 TYR A C 1
ATOM 905 O O . TYR A 1 117 ? 20.156 20.094 22.078 1 96.94 117 TYR A O 1
ATOM 913 N N . LEU A 1 118 ? 20.203 20.75 24.234 1 96.06 118 LEU A N 1
ATOM 914 C CA . LEU A 1 118 ? 21.531 20.188 24.484 1 96.06 118 LEU A CA 1
ATOM 915 C C . LEU A 1 118 ? 21.484 19.172 25.609 1 96.06 118 LEU A C 1
ATOM 917 O O . LEU A 1 118 ? 22.516 18.859 26.219 1 96.06 118 LEU A O 1
ATOM 921 N N . GLY A 1 119 ? 20.297 18.734 25.953 1 95 119 GLY A N 1
ATOM 922 C CA . GLY A 1 119 ? 20.109 17.766 27.031 1 95 119 GLY A CA 1
ATOM 923 C C . GLY A 1 119 ? 19.281 18.297 28.172 1 95 119 GLY A C 1
ATOM 924 O O . GLY A 1 119 ? 19.312 19.5 28.469 1 95 119 GLY A O 1
ATOM 925 N N . ASP A 1 120 ? 18.688 17.484 28.922 1 92.25 120 ASP A N 1
ATOM 926 C CA . ASP A 1 120 ? 17.719 17.844 29.969 1 92.25 120 ASP A CA 1
ATOM 927 C C . ASP A 1 120 ? 18.406 18.594 31.109 1 92.25 120 ASP A C 1
ATOM 929 O O . ASP A 1 120 ? 17.812 19.484 31.719 1 92.25 120 ASP A O 1
ATOM 933 N N . ASP A 1 121 ? 19.547 18.188 31.359 1 91.25 121 ASP A N 1
ATOM 934 C CA . ASP A 1 121 ? 20.234 18.75 32.5 1 91.25 121 ASP A CA 1
ATOM 935 C C . ASP A 1 121 ? 21.219 19.844 32.094 1 91.25 121 ASP A C 1
ATOM 937 O O . ASP A 1 121 ? 22 20.344 32.906 1 91.25 121 ASP A O 1
ATOM 941 N N . SER A 1 122 ? 21.125 20.203 30.844 1 92.75 122 SER A N 1
ATOM 942 C CA . SER A 1 122 ? 21.984 21.266 30.328 1 92.75 122 SER A CA 1
ATOM 943 C C . SER A 1 122 ? 21.359 22.641 30.547 1 92.75 122 SER A C 1
ATOM 945 O O . SER A 1 122 ? 20.203 22.734 30.953 1 92.75 122 SER A O 1
ATOM 947 N N . PRO A 1 123 ? 22.125 23.703 30.281 1 91 123 PRO A N 1
ATOM 948 C CA . PRO A 1 123 ? 21.547 25.047 30.344 1 91 123 PRO A CA 1
ATOM 949 C C . PRO A 1 123 ? 20.516 25.297 29.25 1 91 123 PRO A C 1
ATOM 951 O O . PRO A 1 123 ? 19.781 26.297 29.312 1 91 123 PRO A O 1
ATOM 954 N N . VAL A 1 124 ? 20.484 24.469 28.297 1 94.19 124 VAL A N 1
ATOM 955 C CA . VAL A 1 124 ? 19.531 24.562 27.203 1 94.19 124 VAL A CA 1
ATOM 956 C C . VAL A 1 124 ? 18.688 23.297 27.125 1 94.19 124 VAL A C 1
ATOM 958 O O . VAL A 1 124 ? 18.859 22.469 26.234 1 94.19 124 VAL A O 1
ATOM 961 N N . PRO A 1 125 ? 17.734 23.203 27.953 1 93.81 125 PRO A N 1
ATOM 962 C CA . PRO A 1 125 ? 17 21.953 28.125 1 93.81 125 PRO A CA 1
ATOM 963 C C . PRO A 1 125 ? 15.852 21.781 27.125 1 93.81 125 PRO A C 1
ATOM 965 O O . PRO A 1 125 ? 15.102 20.812 27.188 1 93.81 125 PRO A O 1
ATOM 968 N N . GLY A 1 126 ? 15.695 22.703 26.234 1 94.5 126 GLY A N 1
ATOM 969 C CA . GLY A 1 126 ? 14.648 22.594 25.234 1 94.5 126 GLY A CA 1
ATOM 970 C C . GLY A 1 126 ? 13.352 23.266 25.656 1 94.5 126 GLY A C 1
ATOM 971 O O . GLY A 1 126 ? 13.141 23.531 26.844 1 94.5 126 GLY A O 1
ATOM 972 N N . ASN A 1 127 ? 12.555 23.672 24.688 1 97.75 127 ASN A N 1
ATOM 973 C CA . ASN A 1 127 ? 11.188 24.172 24.828 1 97.75 127 ASN A CA 1
ATOM 974 C C . ASN A 1 127 ? 11.133 25.484 25.578 1 97.75 127 ASN A C 1
ATOM 976 O O . ASN A 1 127 ? 10.195 25.75 26.328 1 97.75 127 ASN A O 1
ATOM 980 N N . MET A 1 128 ? 12.148 26.25 25.422 1 96.38 128 MET A N 1
ATOM 981 C CA . MET A 1 128 ? 12.117 27.594 25.984 1 96.38 128 MET A CA 1
ATOM 982 C C . MET A 1 128 ? 10.945 28.406 25.422 1 96.38 128 MET A C 1
ATOM 984 O O . MET A 1 128 ? 10.32 29.188 26.125 1 96.38 128 MET A O 1
ATOM 988 N N . GLY A 1 129 ? 10.672 28.188 24.156 1 97.56 129 GLY A N 1
ATOM 989 C CA . GLY A 1 129 ? 9.547 28.875 23.531 1 97.56 129 GLY A CA 1
ATOM 990 C C . GLY A 1 129 ? 8.211 28.531 24.172 1 97.56 129 GLY A C 1
ATOM 991 O O . GLY A 1 129 ? 7.379 29.406 24.391 1 97.56 129 GLY A O 1
ATOM 992 N N . LEU A 1 130 ? 8 27.281 24.484 1 98.31 130 LEU A N 1
ATOM 993 C CA . LEU A 1 130 ? 6.77 26.859 25.141 1 98.31 130 LEU A CA 1
ATOM 994 C C . LEU A 1 130 ? 6.73 27.359 26.578 1 98.31 130 LEU A C 1
ATOM 996 O O . LEU A 1 130 ? 5.664 27.703 27.094 1 98.31 130 LEU A O 1
ATOM 1000 N N . LEU A 1 131 ? 7.867 27.359 27.203 1 96.94 131 LEU A N 1
ATOM 1001 C CA . LEU A 1 131 ? 7.949 27.875 28.562 1 96.94 131 LEU A CA 1
ATOM 1002 C C . LEU A 1 131 ? 7.66 29.375 28.594 1 96.94 131 LEU A C 1
ATOM 1004 O O . LEU A 1 131 ? 7.059 29.875 29.547 1 96.94 131 LEU A O 1
ATOM 1008 N N . ASP A 1 132 ? 8.156 30.109 27.547 1 96.75 132 ASP A N 1
ATOM 1009 C CA . ASP A 1 132 ? 7.781 31.516 27.422 1 96.75 132 ASP A CA 1
ATOM 1010 C C . ASP A 1 132 ? 6.262 31.688 27.438 1 96.75 132 ASP A C 1
ATOM 1012 O O . ASP A 1 132 ? 5.734 32.594 28.094 1 96.75 132 ASP A O 1
ATOM 1016 N N . GLN A 1 133 ? 5.57 30.875 26.688 1 98 133 GLN A N 1
ATOM 1017 C CA . GLN A 1 133 ? 4.113 30.922 26.641 1 98 133 GLN A CA 1
ATOM 1018 C C . GLN A 1 133 ? 3.502 30.641 28 1 98 133 GLN A C 1
ATOM 1020 O O . GLN A 1 133 ? 2.551 31.312 28.406 1 98 133 GLN A O 1
ATOM 1025 N N . GLN A 1 134 ? 4.059 29.641 28.672 1 97.31 134 GLN A N 1
ATOM 1026 C CA . GLN A 1 134 ? 3.557 29.266 30 1 97.31 134 GLN A CA 1
ATOM 1027 C C . GLN A 1 134 ? 3.697 30.438 30.984 1 97.31 134 GLN A C 1
ATOM 1029 O O . GLN A 1 134 ? 2.805 30.672 31.797 1 97.31 134 GLN A O 1
ATOM 1034 N N . VAL A 1 135 ? 4.777 31.094 30.891 1 95.81 135 VAL A N 1
ATOM 1035 C CA . VAL A 1 135 ? 5.004 32.25 31.75 1 95.81 135 VAL A CA 1
ATOM 1036 C C . VAL A 1 135 ? 3.998 33.344 31.422 1 95.81 135 VAL A C 1
ATOM 1038 O O . VAL A 1 135 ? 3.461 34 32.312 1 95.81 135 VAL A O 1
ATOM 1041 N N . ALA A 1 136 ? 3.783 33.594 30.141 1 96.62 136 ALA A N 1
ATOM 1042 C CA . ALA A 1 136 ? 2.787 34.562 29.703 1 96.62 136 ALA A CA 1
ATOM 1043 C C . ALA A 1 136 ? 1.403 34.219 30.25 1 96.62 136 ALA A C 1
ATOM 1045 O O . ALA A 1 136 ? 0.663 35.094 30.703 1 96.62 136 ALA A O 1
ATOM 1046 N N . LEU A 1 137 ? 1.046 32.969 30.219 1 97.81 137 LEU A N 1
ATOM 1047 C CA . LEU A 1 137 ? -0.248 32.5 30.719 1 97.81 137 LEU A CA 1
ATOM 1048 C C . LEU A 1 137 ? -0.347 32.688 32.219 1 97.81 137 LEU A C 1
ATOM 1050 O O . LEU A 1 137 ? -1.409 33.062 32.75 1 97.81 137 LEU A O 1
ATOM 1054 N N . ARG A 1 138 ? 0.739 32.406 32.906 1 96.94 138 ARG A N 1
ATOM 1055 C CA . ARG A 1 138 ? 0.768 32.656 34.344 1 96.94 138 ARG A CA 1
ATOM 1056 C C . ARG A 1 138 ? 0.539 34.125 34.656 1 96.94 138 ARG A C 1
ATOM 1058 O O . ARG A 1 138 ? -0.212 34.469 35.562 1 96.94 138 ARG A O 1
ATOM 1065 N N . TRP A 1 139 ? 1.199 34.969 33.906 1 95.25 139 TRP A N 1
ATOM 1066 C CA . TRP A 1 139 ? 0.993 36.406 34.094 1 95.25 139 TRP A CA 1
ATOM 1067 C C . TRP A 1 139 ? -0.475 36.781 33.906 1 95.25 139 TRP A C 1
ATOM 1069 O O . TRP A 1 139 ? -1.037 37.531 34.688 1 95.25 139 TRP A O 1
ATOM 1079 N N . VAL A 1 140 ? -1.083 36.312 32.844 1 97.06 140 VAL A N 1
ATOM 1080 C CA . VAL A 1 140 ? -2.492 36.562 32.562 1 97.06 140 VAL A CA 1
ATOM 1081 C C . VAL A 1 140 ? -3.34 36.094 33.75 1 97.06 140 VAL A C 1
ATOM 1083 O O . VAL A 1 140 ? -4.211 36.844 34.219 1 97.06 140 VAL A O 1
ATOM 1086 N N . HIS A 1 141 ? -3.07 34.969 34.188 1 96.56 141 HIS A N 1
ATOM 1087 C CA . HIS A 1 141 ? -3.811 34.375 35.312 1 96.56 141 HIS A CA 1
ATOM 1088 C C . HIS A 1 141 ? -3.697 35.281 36.562 1 96.56 141 HIS A C 1
ATOM 1090 O O . HIS A 1 141 ? -4.688 35.5 37.25 1 96.56 141 HIS A O 1
ATOM 1096 N N . GLU A 1 142 ? -2.551 35.781 36.812 1 94.88 142 GLU A N 1
ATOM 1097 C CA . GLU A 1 142 ? -2.268 36.5 38.031 1 94.88 142 GLU A CA 1
ATOM 1098 C C . GLU A 1 142 ? -2.689 37.969 37.938 1 94.88 142 GLU A C 1
ATOM 1100 O O . GLU A 1 142 ? -3.014 38.625 38.938 1 94.88 142 GLU A O 1
ATOM 1105 N N . HIS A 1 143 ? -2.762 38.531 36.688 1 94.25 143 HIS A N 1
ATOM 1106 C CA . HIS A 1 143 ? -2.822 40 36.625 1 94.25 143 HIS A CA 1
ATOM 1107 C C . HIS A 1 143 ? -4.012 40.469 35.781 1 94.25 143 HIS A C 1
ATOM 1109 O O . HIS A 1 143 ? -4.383 41.625 35.844 1 94.25 143 HIS A O 1
ATOM 1115 N N . ILE A 1 144 ? -4.676 39.625 35.062 1 96.12 144 ILE A N 1
ATOM 1116 C CA . ILE A 1 144 ? -5.707 40.031 34.125 1 96.12 144 ILE A CA 1
ATOM 1117 C C . ILE A 1 144 ? -6.879 40.656 34.875 1 96.12 144 ILE A C 1
ATOM 1119 O O . ILE A 1 144 ? -7.66 41.438 34.312 1 96.12 144 ILE A O 1
ATOM 1123 N N . GLY A 1 145 ? -7.023 40.281 36.125 1 95.44 145 GLY A N 1
ATOM 1124 C CA . GLY A 1 145 ? -8.047 40.844 37 1 95.44 145 GLY A CA 1
ATOM 1125 C C . GLY A 1 145 ? -7.953 42.375 37.094 1 95.44 145 GLY A C 1
ATOM 1126 O O . GLY A 1 145 ? -8.969 43.031 37.25 1 95.44 145 GLY A O 1
ATOM 1127 N N . SER A 1 146 ? -6.734 42.875 37.031 1 92.88 146 SER A N 1
ATOM 1128 C CA . SER A 1 146 ? -6.523 44.312 37.125 1 92.88 146 SER A CA 1
ATOM 1129 C C . SER A 1 146 ? -7.105 45.031 35.906 1 92.88 146 SER A C 1
ATOM 1131 O O . SER A 1 146 ? -7.34 46.219 35.938 1 92.88 146 SER A O 1
ATOM 1133 N N . PHE A 1 147 ? -7.371 44.281 34.906 1 93.75 147 PHE A N 1
ATOM 1134 C CA . PHE A 1 147 ? -7.988 44.812 33.688 1 93.75 147 PHE A CA 1
ATOM 1135 C C . PHE A 1 147 ? -9.469 44.469 33.625 1 93.75 147 PHE A C 1
ATOM 1137 O O . PHE A 1 147 ? -10.133 44.719 32.625 1 93.75 147 PHE A O 1
ATOM 1144 N N . GLY A 1 148 ? -9.914 43.812 34.719 1 95.69 148 GLY A N 1
ATOM 1145 C CA . GLY A 1 148 ? -11.305 43.406 34.781 1 95.69 148 GLY A CA 1
ATOM 1146 C C . GLY A 1 148 ? -11.555 42 34.219 1 95.69 148 GLY A C 1
ATOM 1147 O O . GLY A 1 148 ? -12.695 41.562 34.156 1 95.69 148 GLY A O 1
ATOM 1148 N N . GLY A 1 149 ? -10.547 41.406 33.812 1 97 149 GLY A N 1
ATOM 1149 C CA . GLY A 1 149 ? -10.68 40.062 33.281 1 97 149 GLY A CA 1
ATOM 1150 C C . GLY A 1 149 ? -10.875 39 34.344 1 97 149 GLY A C 1
ATOM 1151 O O . GLY A 1 149 ? -10.484 39.188 35.5 1 97 149 GLY A O 1
ATOM 1152 N N . ASP A 1 150 ? -11.5 37.906 33.969 1 97.12 150 ASP A N 1
ATOM 1153 C CA . ASP A 1 150 ? -11.688 36.75 34.844 1 97.12 150 ASP A CA 1
ATOM 1154 C C . ASP A 1 150 ? -10.633 35.656 34.562 1 97.12 150 ASP A C 1
ATOM 1156 O O . ASP A 1 150 ? -10.648 35.031 33.5 1 97.12 150 ASP A O 1
ATOM 1160 N N . PRO A 1 151 ? -9.766 35.438 35.469 1 96.94 151 PRO A N 1
ATOM 1161 C CA . PRO A 1 151 ? -8.688 34.469 35.219 1 96.94 151 PRO A CA 1
ATOM 1162 C C . PRO A 1 151 ? -9.211 33.062 35.031 1 96.94 151 PRO A C 1
ATOM 1164 O O . PRO A 1 151 ? -8.484 32.188 34.531 1 96.94 151 PRO A O 1
ATOM 1167 N N . SER A 1 152 ? -10.414 32.75 35.406 1 96 152 SER A N 1
ATOM 1168 C CA . SER A 1 152 ? -10.984 31.422 35.281 1 96 152 SER A CA 1
ATOM 1169 C C . SER A 1 152 ? -11.648 31.25 33.906 1 96 152 SER A C 1
ATOM 1171 O O . SER A 1 152 ? -12.023 30.141 33.531 1 96 152 SER A O 1
ATOM 1173 N N . ARG A 1 153 ? -11.75 32.281 33.156 1 96.81 153 ARG A N 1
ATOM 1174 C CA . ARG A 1 153 ? -12.398 32.25 31.828 1 96.81 153 ARG A CA 1
ATOM 1175 C C . ARG A 1 153 ? -11.406 32.625 30.734 1 96.81 153 ARG A C 1
ATOM 1177 O O . ARG A 1 153 ? -11.68 33.469 29.891 1 96.81 153 ARG A O 1
ATOM 1184 N N . VAL A 1 154 ? -10.305 31.953 30.766 1 98.56 154 VAL A N 1
ATOM 1185 C CA . VAL A 1 154 ? -9.258 32.156 29.766 1 98.56 154 VAL A CA 1
ATOM 1186 C C . VAL A 1 154 ? -9.367 31.094 28.688 1 98.56 154 VAL A C 1
ATOM 1188 O O . VAL A 1 154 ? -9.375 29.891 28.984 1 98.56 154 VAL A O 1
ATOM 1191 N N . THR A 1 155 ? -9.508 31.5 27.438 1 98.81 155 THR A N 1
ATOM 1192 C CA . THR A 1 155 ? -9.508 30.625 26.266 1 98.81 155 THR A CA 1
ATOM 1193 C C . THR A 1 155 ? -8.266 30.859 25.422 1 98.81 155 THR A C 1
ATOM 1195 O O . THR A 1 155 ? -7.996 31.984 24.984 1 98.81 155 THR A O 1
ATOM 1198 N N . LEU A 1 156 ? -7.527 29.797 25.203 1 98.88 156 LEU A N 1
ATOM 1199 C CA . LEU A 1 156 ? -6.43 29.844 24.25 1 98.88 156 LEU A CA 1
ATOM 1200 C C . LEU A 1 156 ? -6.93 29.609 22.828 1 98.88 156 LEU A C 1
ATOM 1202 O O . LEU A 1 156 ? -7.699 28.672 22.578 1 98.88 156 LEU A O 1
ATOM 1206 N N . PHE A 1 157 ? -6.625 30.438 21.891 1 97.69 157 PHE A N 1
ATOM 1207 C CA . PHE A 1 157 ? -6.902 30.125 20.5 1 97.69 157 PHE A CA 1
ATOM 1208 C C . PHE A 1 157 ? -5.691 30.422 19.625 1 97.69 157 PHE A C 1
ATOM 1210 O O . PHE A 1 157 ? -4.926 31.344 19.922 1 97.69 157 PHE A O 1
ATOM 1217 N N . GLY A 1 158 ? -5.367 29.578 18.75 1 98.31 158 GLY A N 1
ATOM 1218 C CA . GLY A 1 158 ? -4.207 29.672 17.875 1 98.31 158 GLY A CA 1
ATOM 1219 C C . GLY A 1 158 ? -4.383 28.922 16.578 1 98.31 158 GLY A C 1
ATOM 1220 O O . GLY A 1 158 ? -5.324 28.141 16.422 1 98.31 158 GLY A O 1
ATOM 1221 N N . GLU A 1 159 ? -3.596 29.234 15.633 1 98.31 159 GLU A N 1
ATOM 1222 C CA . GLU A 1 159 ? -3.574 28.625 14.305 1 98.31 159 GLU A CA 1
ATOM 1223 C C . GLU A 1 159 ? -2.205 28.031 13.992 1 98.31 159 GLU A C 1
ATOM 1225 O O . GLU A 1 159 ? -1.175 28.594 14.359 1 98.31 159 GLU A O 1
ATOM 1230 N N . SER A 1 160 ? -2.209 26.797 13.32 1 98.06 160 SER A N 1
ATOM 1231 C CA . SER A 1 160 ? -0.97 26.156 12.898 1 98.06 160 SER A CA 1
ATOM 1232 C C . SER A 1 160 ? -0.062 25.875 14.094 1 98.06 160 SER A C 1
ATOM 1234 O O . SER A 1 160 ? -0.477 25.234 15.062 1 98.06 160 SER A O 1
ATOM 1236 N N . ALA A 1 161 ? 1.145 26.531 14.203 1 98.5 161 ALA A N 1
ATOM 1237 C CA . ALA A 1 161 ? 2.041 26.359 15.344 1 98.5 161 ALA A CA 1
ATOM 1238 C C . ALA A 1 161 ? 1.421 26.891 16.625 1 98.5 161 ALA A C 1
ATOM 1240 O O . ALA A 1 161 ? 1.652 26.359 17.719 1 98.5 161 ALA A O 1
ATOM 1241 N N . GLY A 1 162 ? 0.608 27.953 16.516 1 98.75 162 GLY A N 1
ATOM 1242 C CA . GLY A 1 162 ? -0.12 28.438 17.688 1 98.75 162 GLY A CA 1
ATOM 1243 C C . GLY A 1 162 ? -1.128 27.438 18.219 1 98.75 162 GLY A C 1
ATOM 1244 O O . GLY A 1 162 ? -1.273 27.281 19.438 1 98.75 162 GLY A O 1
ATOM 1245 N N . SER A 1 163 ? -1.795 26.844 17.234 1 98.69 163 SER A N 1
ATOM 1246 C CA . SER A 1 163 ? -2.709 25.766 17.609 1 98.69 163 SER A CA 1
ATOM 1247 C C . SER A 1 163 ? -1.956 24.578 18.219 1 98.69 163 SER A C 1
ATOM 1249 O O . SER A 1 163 ? -2.412 24 19.203 1 98.69 163 SER A O 1
ATOM 1251 N N . ALA A 1 164 ? -0.844 24.25 17.641 1 98.75 164 ALA A N 1
ATOM 1252 C CA . ALA A 1 164 ? 0.011 23.203 18.203 1 98.75 164 ALA A CA 1
ATOM 1253 C C . ALA A 1 164 ? 0.435 23.562 19.625 1 98.75 164 ALA A C 1
ATOM 1255 O O . ALA A 1 164 ? 0.498 22.688 20.5 1 98.75 164 ALA A O 1
ATOM 1256 N N . SER A 1 165 ? 0.676 24.812 19.875 1 98.88 165 SER A N 1
ATOM 1257 C CA . SER A 1 165 ? 1.02 25.281 21.219 1 98.88 165 SER A CA 1
ATOM 1258 C C . SER A 1 165 ? -0.151 25.109 22.172 1 98.88 165 SER A C 1
ATOM 1260 O O . SER A 1 165 ? 0.02 24.594 23.281 1 98.88 165 SER A O 1
ATOM 1262 N N . ALA A 1 166 ? -1.28 25.531 21.766 1 98.88 166 ALA A N 1
ATOM 1263 C CA . ALA A 1 166 ? -2.451 25.406 22.625 1 98.88 166 ALA A CA 1
ATOM 1264 C C . ALA A 1 166 ? -2.676 23.953 23.031 1 98.88 166 ALA A C 1
ATOM 1266 O O . ALA A 1 166 ? -2.973 23.672 24.188 1 98.88 166 ALA A O 1
ATOM 1267 N N . THR A 1 167 ? -2.488 23.078 22.078 1 98.81 167 THR A N 1
ATOM 1268 C CA . THR A 1 167 ? -2.693 21.656 22.375 1 98.81 167 THR A CA 1
ATOM 1269 C C . THR A 1 167 ? -1.536 21.109 23.203 1 98.81 167 THR A C 1
ATOM 1271 O O . THR A 1 167 ? -1.717 20.172 23.984 1 98.81 167 THR A O 1
ATOM 1274 N N . ALA A 1 168 ? -0.376 21.641 23.047 1 98.81 168 ALA A N 1
ATOM 1275 C CA . ALA A 1 168 ? 0.744 21.266 23.922 1 98.81 168 ALA A CA 1
ATOM 1276 C C . ALA A 1 168 ? 0.459 21.641 25.375 1 98.81 168 ALA A C 1
ATOM 1278 O O . ALA A 1 168 ? 0.796 20.891 26.281 1 98.81 168 ALA A O 1
ATOM 1279 N N . HIS A 1 169 ? -0.139 22.766 25.578 1 98.81 169 HIS A N 1
ATOM 1280 C CA . HIS A 1 169 ? -0.459 23.219 26.938 1 98.81 169 HIS A CA 1
ATOM 1281 C C . HIS A 1 169 ? -1.466 22.297 27.609 1 98.81 169 HIS A C 1
ATOM 1283 O O . HIS A 1 169 ? -1.457 22.141 28.828 1 98.81 169 HIS A O 1
ATOM 1289 N N . ILE A 1 170 ? -2.283 21.625 26.828 1 98.5 170 ILE A N 1
ATOM 1290 C CA . ILE A 1 170 ? -3.207 20.625 27.375 1 98.5 170 ILE A CA 1
ATOM 1291 C C . ILE A 1 170 ? -2.42 19.484 28 1 98.5 170 ILE A C 1
ATOM 1293 O O . ILE A 1 170 ? -2.85 18.906 29 1 98.5 170 ILE A O 1
ATOM 1297 N N . ALA A 1 171 ? -1.243 19.266 27.469 1 97.94 171 ALA A N 1
ATOM 1298 C CA . ALA A 1 171 ? -0.436 18.125 27.922 1 97.94 171 ALA A CA 1
ATOM 1299 C C . ALA A 1 171 ? 0.624 18.578 28.922 1 97.94 171 ALA A C 1
ATOM 1301 O O . ALA A 1 171 ? 1.451 17.781 29.375 1 97.94 171 ALA A O 1
A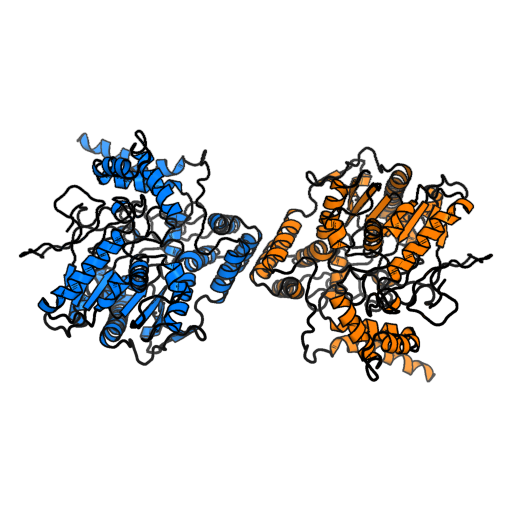TOM 1302 N N . ALA A 1 172 ? 0.663 19.828 29.266 1 98.38 172 ALA A N 1
ATOM 1303 C CA . ALA A 1 172 ? 1.679 20.391 30.156 1 98.38 172 ALA A CA 1
ATOM 1304 C C . ALA A 1 172 ? 1.096 20.672 31.531 1 98.38 172 ALA A C 1
ATOM 1306 O O . ALA A 1 172 ? 0.403 21.672 31.719 1 98.38 172 ALA A O 1
ATOM 1307 N N . PRO A 1 173 ? 1.445 19.906 32.531 1 98.19 173 PRO A N 1
ATOM 1308 C CA . PRO A 1 173 ? 0.822 20.062 33.844 1 98.19 173 PRO A CA 1
ATOM 1309 C C . PRO A 1 173 ? 1.007 21.469 34.406 1 98.19 173 PRO A C 1
ATOM 1311 O O . PRO A 1 173 ? 0.12 21.969 35.094 1 98.19 173 PRO A O 1
ATOM 1314 N N . GLY A 1 174 ? 2.082 22.078 34.125 1 97.62 174 GLY A N 1
ATOM 1315 C CA . GLY A 1 174 ? 2.35 23.422 34.625 1 97.62 174 GLY A CA 1
ATOM 1316 C C . GLY A 1 174 ? 1.42 24.469 34.062 1 97.62 174 GLY A C 1
ATOM 1317 O O . GLY A 1 174 ? 1.339 25.594 34.594 1 97.62 174 GLY A O 1
ATOM 1318 N N . SER A 1 175 ? 0.644 24.141 33.062 1 98.19 175 SER A N 1
ATOM 1319 C CA . SER A 1 175 ? -0.225 25.094 32.406 1 98.19 175 SER A CA 1
ATOM 1320 C C . SER A 1 175 ? -1.68 24.906 32.812 1 98.19 175 SER A C 1
ATOM 1322 O O . SER A 1 175 ? -2.52 25.781 32.562 1 98.19 175 SER A O 1
ATOM 1324 N N . TYR A 1 176 ? -2.049 23.875 33.531 1 97.94 176 TYR A N 1
ATOM 1325 C CA . TYR A 1 176 ? -3.418 23.406 33.75 1 97.94 176 TYR A CA 1
ATOM 1326 C C . TYR A 1 176 ? -4.27 24.516 34.375 1 97.94 176 TYR A C 1
ATOM 1328 O O . TYR A 1 176 ? -5.41 24.734 33.969 1 97.94 176 TYR A O 1
ATOM 1336 N N . PRO A 1 177 ? -3.686 25.25 35.25 1 97.94 177 PRO A N 1
ATOM 1337 C CA . PRO A 1 177 ? -4.555 26.219 35.938 1 97.94 177 PRO A CA 1
ATOM 1338 C C . PRO A 1 177 ? -4.844 27.453 35.125 1 97.94 177 PRO A C 1
ATOM 1340 O O . PRO A 1 177 ? -5.703 28.266 35.469 1 97.94 177 PRO A O 1
ATOM 1343 N N . TYR A 1 178 ? -4.246 27.578 33.969 1 98.38 178 TYR A N 1
ATOM 1344 C CA . TYR A 1 178 ? -4.184 28.906 33.375 1 98.38 178 TYR A CA 1
ATOM 1345 C C . TYR A 1 178 ? -5.23 29.062 32.281 1 98.38 178 TYR A C 1
ATOM 1347 O O . TYR A 1 178 ? -5.402 30.156 31.734 1 98.38 178 TYR A O 1
ATOM 1355 N N . PHE A 1 179 ? -5.941 28.047 31.953 1 98.56 179 PHE A N 1
ATOM 1356 C CA . PHE A 1 179 ? -6.961 28.141 30.922 1 98.56 179 PHE A CA 1
ATOM 1357 C C . PHE A 1 179 ? -8.031 27.062 31.109 1 98.56 179 PHE A C 1
ATOM 1359 O O . PHE A 1 179 ? -7.805 26.078 31.828 1 98.56 179 PHE A O 1
ATOM 1366 N N . SER A 1 180 ? -9.156 27.266 30.453 1 98.19 180 SER A N 1
ATOM 1367 C CA . SER A 1 180 ? -10.242 26.297 30.594 1 98.19 180 SER A CA 1
ATOM 1368 C C . SER A 1 180 ? -10.797 25.891 29.234 1 98.19 180 SER A C 1
ATOM 1370 O O . SER A 1 180 ? -11.539 24.906 29.141 1 98.19 180 SER A O 1
ATOM 1372 N N . LYS A 1 181 ? -10.43 26.625 28.172 1 98.81 181 LYS A N 1
ATOM 1373 C CA . LYS A 1 181 ? -10.906 26.312 26.828 1 98.81 181 LYS A CA 1
ATOM 1374 C C . LYS A 1 181 ? -9.812 26.547 25.797 1 98.81 181 LYS A C 1
ATOM 1376 O O . LYS A 1 181 ? -8.883 27.328 26.031 1 98.81 181 LYS A O 1
ATOM 1381 N N . ILE A 1 182 ? -9.922 25.828 24.672 1 98.75 182 ILE A N 1
ATOM 1382 C CA . ILE A 1 182 ? -9.008 26.094 23.578 1 98.75 182 ILE A CA 1
ATOM 1383 C C . ILE A 1 182 ? -9.773 26.094 22.25 1 98.75 182 ILE A C 1
ATOM 1385 O O . ILE A 1 182 ? -10.781 25.406 22.109 1 98.75 182 ILE A O 1
ATOM 1389 N N . ILE A 1 183 ? -9.391 26.875 21.328 1 98.88 183 ILE A N 1
ATOM 1390 C CA . ILE A 1 183 ? -9.758 26.859 19.922 1 98.88 183 ILE A CA 1
ATOM 1391 C C . ILE A 1 183 ? -8.516 26.594 19.078 1 98.88 183 ILE A C 1
ATOM 1393 O O . ILE A 1 183 ? -7.66 27.469 18.922 1 98.88 183 ILE A O 1
ATOM 1397 N N . ALA A 1 184 ? -8.422 25.375 18.531 1 98.62 184 ALA A N 1
ATOM 1398 C CA . ALA A 1 184 ? -7.23 24.906 17.828 1 98.62 184 ALA A CA 1
ATOM 1399 C C . ALA A 1 184 ? -7.484 24.812 16.328 1 98.62 184 ALA A C 1
ATOM 1401 O O . ALA A 1 184 ? -8.219 23.938 15.859 1 98.62 184 ALA A O 1
ATOM 1402 N N . ASN A 1 185 ? -6.766 25.672 15.578 1 98 185 ASN A N 1
ATOM 1403 C CA . ASN A 1 185 ? -6.992 25.797 14.141 1 98 185 ASN A CA 1
ATOM 1404 C C . ASN A 1 185 ? -5.824 25.219 13.336 1 98 185 ASN A C 1
ATOM 1406 O O . ASN A 1 185 ? -4.719 25.766 13.367 1 98 185 ASN A O 1
ATOM 1410 N N . SER A 1 186 ? -6.051 24.219 12.586 1 98 186 SER A N 1
ATOM 1411 C CA . SER A 1 186 ? -5.148 23.719 11.555 1 98 186 SER A CA 1
ATOM 1412 C C . SER A 1 186 ? -3.812 23.281 12.148 1 98 186 SER A C 1
ATOM 1414 O O . SER A 1 186 ? -2.752 23.641 11.625 1 98 186 SER A O 1
ATOM 1416 N N . GLY A 1 187 ? -3.832 22.625 13.312 1 97.69 187 GLY A N 1
ATOM 1417 C CA . GLY A 1 187 ? -2.592 22.094 13.867 1 97.69 187 GLY A CA 1
ATOM 1418 C C . GLY A 1 187 ? -2.746 21.562 15.281 1 97.69 187 GLY A C 1
ATOM 1419 O O . GLY A 1 187 ? -3.574 22.062 16.047 1 97.69 187 GLY A O 1
ATOM 1420 N N . THR A 1 188 ? -1.984 20.578 15.594 1 98.31 188 THR A N 1
ATOM 1421 C CA . THR A 1 188 ? -1.848 20.031 16.938 1 98.31 188 THR A CA 1
ATOM 1422 C C . THR A 1 188 ? -0.404 19.625 17.219 1 98.31 188 THR A C 1
ATOM 1424 O O . THR A 1 188 ? 0.408 19.547 16.297 1 98.31 188 THR A O 1
ATOM 1427 N N . ILE A 1 189 ? -0.141 19.391 18.438 1 98.31 189 ILE A N 1
ATOM 1428 C CA . ILE A 1 189 ? 1.209 19.016 18.844 1 98.31 189 ILE A CA 1
ATOM 1429 C C . ILE A 1 189 ? 1.557 17.641 18.297 1 98.31 189 ILE A C 1
ATOM 1431 O O . ILE A 1 189 ? 2.719 17.234 18.312 1 98.31 189 ILE A O 1
ATOM 1435 N N . MET A 1 190 ? 0.55 16.953 17.703 1 96.12 190 MET A N 1
ATOM 1436 C CA . MET A 1 190 ? 0.76 15.609 17.172 1 96.12 190 MET A CA 1
ATOM 1437 C C . MET A 1 190 ? 1.143 15.656 15.703 1 96.12 190 MET A C 1
ATOM 1439 O O . MET A 1 190 ? 1.555 14.648 15.133 1 96.12 190 MET A O 1
ATOM 1443 N N . ASN A 1 191 ? 0.936 16.766 15.117 1 96.62 191 ASN A N 1
ATOM 1444 C CA . ASN A 1 191 ? 1.344 16.828 13.719 1 96.62 191 ASN A CA 1
ATOM 1445 C C . ASN A 1 191 ? 2.83 16.516 13.555 1 96.62 191 ASN A C 1
ATOM 1447 O O . ASN A 1 191 ? 3.641 16.875 14.406 1 96.62 191 ASN A O 1
ATOM 1451 N N . SER A 1 192 ? 3.219 15.945 12.445 1 91.88 192 SER A N 1
ATOM 1452 C CA . SER A 1 192 ? 4.574 15.453 12.219 1 91.88 192 SER A CA 1
ATOM 1453 C C . SER A 1 192 ? 5.586 16.594 12.227 1 91.88 192 SER A C 1
ATOM 1455 O O . SER A 1 192 ? 6.758 16.391 12.555 1 91.88 192 SER A O 1
ATOM 1457 N N . TRP A 1 193 ? 5.141 17.766 11.938 1 94.94 193 TRP A N 1
ATOM 1458 C CA . TRP A 1 193 ? 6.039 18.922 11.852 1 94.94 193 TRP A CA 1
ATOM 1459 C C . TRP A 1 193 ? 6.141 19.625 13.195 1 94.94 193 TRP A C 1
ATOM 1461 O O . TRP A 1 193 ? 7.008 20.484 13.391 1 94.94 193 TRP A O 1
ATOM 1471 N N . ALA A 1 194 ? 5.312 19.312 14.18 1 97 194 ALA A N 1
ATOM 1472 C CA . ALA A 1 194 ? 5.078 20.172 15.344 1 97 194 ALA A CA 1
ATOM 1473 C C . ALA A 1 194 ? 6.066 19.859 16.453 1 97 194 ALA A C 1
ATOM 1475 O O . ALA A 1 194 ? 6.246 20.656 17.391 1 97 194 ALA A O 1
ATOM 1476 N N . SER A 1 195 ? 6.719 18.719 16.406 1 96.31 195 SER A N 1
ATOM 1477 C CA . SER A 1 195 ? 7.684 18.359 17.438 1 96.31 195 SER A CA 1
ATOM 1478 C C . SER A 1 195 ? 8.711 17.359 16.906 1 96.31 195 SER A C 1
ATOM 1480 O O . SER A 1 195 ? 8.523 16.781 15.828 1 96.31 195 SER A O 1
ATOM 1482 N N . ARG A 1 196 ? 9.75 17.312 17.656 1 95.94 196 ARG A N 1
ATOM 1483 C CA . ARG A 1 196 ? 10.797 16.328 17.375 1 95.94 196 ARG A CA 1
ATOM 1484 C C . ARG A 1 196 ? 11.234 15.633 18.672 1 95.94 196 ARG A C 1
ATOM 1486 O O . ARG A 1 196 ? 11.117 16.203 19.75 1 95.94 196 ARG A O 1
ATOM 1493 N N . THR A 1 197 ? 11.797 14.453 18.5 1 95.88 197 THR A N 1
ATOM 1494 C CA . THR A 1 197 ? 12.305 13.727 19.656 1 95.88 197 THR A CA 1
ATOM 1495 C C . THR A 1 197 ? 13.555 14.398 20.219 1 95.88 197 THR A C 1
ATOM 1497 O O . THR A 1 197 ? 14.234 15.141 19.5 1 95.88 197 THR A O 1
ATOM 1500 N N . PRO A 1 198 ? 13.836 14.109 21.438 1 97.06 198 PRO A N 1
ATOM 1501 C CA . PRO A 1 198 ? 15.07 14.648 22.016 1 97.06 198 PRO A CA 1
ATOM 1502 C C . PRO A 1 198 ? 16.312 14.273 21.203 1 97.06 198 PRO A C 1
ATOM 1504 O O . PRO A 1 198 ? 17.172 15.117 20.984 1 97.06 198 PRO A O 1
ATOM 1507 N N . ASP A 1 199 ? 16.359 13.062 20.703 1 95.94 199 ASP A N 1
ATOM 1508 C CA . ASP A 1 199 ? 17.531 12.617 19.953 1 95.94 199 ASP A CA 1
ATOM 1509 C C . ASP A 1 199 ? 17.672 13.422 18.656 1 95.94 199 ASP A C 1
ATOM 1511 O O . ASP A 1 199 ? 18.781 13.867 18.328 1 95.94 199 ASP A O 1
ATOM 1515 N N . THR A 1 200 ? 16.594 13.578 18 1 95 200 THR A N 1
ATOM 1516 C CA . THR A 1 200 ? 16.625 14.328 16.75 1 95 200 THR A CA 1
ATOM 1517 C C . THR A 1 200 ? 16.984 15.789 17 1 95 200 THR A C 1
ATOM 1519 O O . THR A 1 200 ? 17.766 16.375 16.25 1 95 200 THR A O 1
ATOM 1522 N N . MET A 1 201 ? 16.438 16.391 18.016 1 96.81 201 MET A N 1
ATOM 1523 C CA . MET A 1 201 ? 16.688 17.797 18.312 1 96.81 201 MET A CA 1
ATOM 1524 C C . MET A 1 201 ? 18.125 18 18.766 1 96.81 201 MET A C 1
ATOM 1526 O O . MET A 1 201 ? 18.734 19.031 18.469 1 96.81 201 MET A O 1
ATOM 1530 N N . LEU A 1 202 ? 18.625 17.016 19.484 1 96.12 202 LEU A N 1
ATOM 1531 C CA . LEU A 1 202 ? 20.031 17.078 19.875 1 96.12 202 LEU A CA 1
ATOM 1532 C C . LEU A 1 202 ? 20.938 17.078 18.656 1 96.12 202 LEU A C 1
ATOM 1534 O O . LEU A 1 202 ? 21.891 17.859 18.578 1 96.12 202 LEU A O 1
ATOM 1538 N N . GLU A 1 203 ? 20.641 16.25 17.719 1 95.06 203 GLU A N 1
ATOM 1539 C CA . GLU A 1 203 ? 21.406 16.172 16.484 1 95.06 203 GLU A CA 1
ATOM 1540 C C . GLU A 1 203 ? 21.359 17.5 15.727 1 95.06 203 GLU A C 1
ATOM 1542 O O . GLU A 1 203 ? 22.391 18 15.273 1 95.06 203 GLU A O 1
ATOM 1547 N N . LEU A 1 204 ? 20.188 18.031 15.594 1 96.19 204 LEU A N 1
ATOM 1548 C CA . LEU A 1 204 ? 20.031 19.297 14.883 1 96.19 204 LEU A CA 1
ATOM 1549 C C . LEU A 1 204 ? 20.734 20.438 15.625 1 96.19 204 LEU A C 1
ATOM 1551 O O . LEU A 1 204 ? 21.328 21.312 15 1 96.19 204 LEU A O 1
ATOM 1555 N N . SER A 1 205 ? 20.672 20.406 16.922 1 96.81 205 SER A N 1
ATOM 1556 C CA . SER A 1 205 ? 21.344 21.406 17.734 1 96.81 205 SER A CA 1
ATOM 1557 C C . SER A 1 205 ? 22.859 21.328 17.578 1 96.81 205 SER A C 1
ATOM 1559 O O . SER A 1 205 ? 23.547 22.344 17.5 1 96.81 205 SER A O 1
ATOM 1561 N N . GLN A 1 206 ? 23.328 20.109 17.469 1 95.19 206 GLN A N 1
ATOM 1562 C CA . GLN A 1 206 ? 24.75 19.906 17.25 1 95.19 206 GLN A CA 1
ATOM 1563 C C . GLN A 1 206 ? 25.172 20.391 15.859 1 95.19 206 GLN A C 1
ATOM 1565 O O . GLN A 1 206 ? 26.266 20.938 15.688 1 95.19 206 GLN A O 1
ATOM 1570 N N . ARG A 1 207 ? 24.328 20.188 14.898 1 95.62 207 ARG A N 1
ATOM 1571 C CA . ARG A 1 207 ? 24.609 20.688 13.562 1 95.62 207 ARG A CA 1
ATOM 1572 C C . ARG A 1 207 ? 24.734 22.203 13.57 1 95.62 207 ARG A C 1
ATOM 1574 O O . ARG A 1 207 ? 25.609 22.766 12.914 1 95.62 207 ARG A O 1
ATOM 1581 N N . LEU A 1 208 ? 23.828 22.875 14.289 1 96.88 208 LEU A N 1
ATOM 1582 C CA . LEU A 1 208 ? 23.906 24.328 14.398 1 96.88 208 LEU A CA 1
ATOM 1583 C C . LEU A 1 208 ? 25.188 24.75 15.102 1 96.88 208 LEU A C 1
ATOM 1585 O O . LEU A 1 208 ? 25.875 25.672 14.656 1 96.88 208 LEU A O 1
ATOM 1589 N N . ALA A 1 209 ? 25.531 24.047 16.188 1 96.94 209 ALA A N 1
ATOM 1590 C CA . ALA A 1 209 ? 26.766 24.344 16.922 1 96.94 209 ALA A CA 1
ATOM 1591 C C . ALA A 1 209 ? 27.984 24.203 16.016 1 96.94 209 ALA A C 1
ATOM 1593 O O . ALA A 1 209 ? 28.906 25.016 16.078 1 96.94 209 ALA A O 1
ATOM 1594 N N . LYS A 1 210 ? 27.938 23.188 15.227 1 96.25 210 LYS A N 1
ATOM 1595 C CA . LYS A 1 210 ? 29.047 22.953 14.312 1 96.25 210 LYS A CA 1
ATOM 1596 C C . LYS A 1 210 ? 29.172 24.078 13.297 1 96.25 210 LYS A C 1
ATOM 1598 O O . LYS A 1 210 ? 30.266 24.562 13.023 1 96.25 210 LYS A O 1
ATOM 1603 N N . ARG A 1 211 ? 28.062 24.5 12.758 1 95.81 211 ARG A N 1
ATOM 1604 C CA . ARG A 1 211 ? 28.062 25.578 11.766 1 95.81 211 ARG A CA 1
ATOM 1605 C C . ARG A 1 211 ? 28.578 26.875 12.367 1 95.81 211 ARG A C 1
ATOM 1607 O O . ARG A 1 211 ? 29.141 27.703 11.664 1 95.81 211 ARG A O 1
ATOM 1614 N N . LEU A 1 212 ? 28.453 27.047 13.703 1 96.31 212 LEU A N 1
ATOM 1615 C CA . LEU A 1 212 ? 28.859 28.266 14.398 1 96.31 212 LEU A CA 1
ATOM 1616 C C . LEU A 1 212 ? 30.25 28.094 15.016 1 96.31 212 LEU A C 1
ATOM 1618 O O . LEU A 1 212 ? 30.703 28.938 15.789 1 96.31 212 LEU A O 1
ATOM 1622 N N . ASN A 1 213 ? 30.891 26.953 14.742 1 95.19 213 ASN A N 1
ATOM 1623 C CA . ASN A 1 213 ? 32.219 26.609 15.227 1 95.19 213 ASN A CA 1
ATOM 1624 C C . ASN A 1 213 ? 32.25 26.484 16.75 1 95.19 213 ASN A C 1
ATOM 1626 O O . ASN A 1 213 ? 33.219 26.891 17.391 1 95.19 213 ASN A O 1
ATOM 1630 N N . CYS A 1 214 ? 31.172 25.984 17.281 1 95.25 214 CYS A N 1
ATOM 1631 C CA . CYS A 1 214 ? 31.078 25.844 18.734 1 95.25 214 CYS A CA 1
ATOM 1632 C C . CYS A 1 214 ? 31.375 24.422 19.172 1 95.25 214 CYS A C 1
ATOM 1634 O O . CYS A 1 214 ? 31.203 24.078 20.344 1 95.25 214 CYS A O 1
ATOM 1636 N N . THR A 1 215 ? 31.812 23.516 18.297 1 90.81 215 THR A N 1
ATOM 1637 C CA . THR A 1 215 ? 32.094 22.141 18.656 1 90.81 215 THR A CA 1
ATOM 1638 C C . THR A 1 215 ? 33.594 21.875 18.594 1 90.81 215 THR A C 1
ATOM 1640 O O . THR A 1 215 ? 34.031 20.734 18.812 1 90.81 215 THR A O 1
ATOM 1643 N N . LEU A 1 216 ? 34.375 22.828 18.297 1 84.69 216 LEU A N 1
ATOM 1644 C CA . LEU A 1 216 ? 35.812 22.672 18.109 1 84.69 216 LEU A CA 1
ATOM 1645 C C . LEU A 1 216 ? 36.5 22.312 19.422 1 84.69 216 LEU A C 1
ATOM 1647 O O . LEU A 1 216 ? 37.5 21.578 19.422 1 84.69 216 LEU A O 1
ATOM 1651 N N . ARG A 1 217 ? 36.062 22.844 20.453 1 76.31 217 ARG A N 1
ATOM 1652 C CA . ARG A 1 217 ? 36.75 22.609 21.734 1 76.31 217 ARG A CA 1
ATOM 1653 C C . ARG A 1 217 ? 36 21.531 22.547 1 76.31 217 ARG A C 1
ATOM 1655 O O . ARG A 1 217 ? 36.281 21.375 23.734 1 76.31 217 ARG A O 1
ATOM 1662 N N . GLY A 1 218 ? 35.094 20.906 21.953 1 76.88 218 GLY A N 1
ATOM 1663 C CA . GLY A 1 218 ? 34.344 19.859 22.672 1 76.88 218 GLY A CA 1
ATOM 1664 C C . GLY A 1 218 ? 32.875 19.875 22.359 1 76.88 218 GLY A C 1
ATOM 1665 O O . GLY A 1 218 ? 32.312 20.875 21.875 1 76.88 218 GLY A O 1
ATOM 1666 N N . THR A 1 219 ? 32.281 18.703 22.609 1 82.44 219 THR A N 1
ATOM 1667 C CA . THR A 1 219 ? 30.844 18.547 22.328 1 82.44 219 THR A CA 1
ATOM 1668 C C . THR A 1 219 ? 30.031 18.531 23.609 1 82.44 219 THR A C 1
ATOM 1670 O O . THR A 1 219 ? 28.875 18.125 23.609 1 82.44 219 THR A O 1
ATOM 1673 N N . ASP A 1 220 ? 30.766 19.047 24.609 1 89.62 220 ASP A N 1
ATOM 1674 C CA . ASP A 1 220 ? 30.062 19.172 25.891 1 89.62 220 ASP A CA 1
ATOM 1675 C C . ASP A 1 220 ? 29 20.266 25.828 1 89.62 220 ASP A C 1
ATOM 1677 O O . ASP A 1 220 ? 29.219 21.328 25.234 1 89.62 220 ASP A O 1
ATOM 1681 N N . ALA A 1 221 ? 27.844 20.078 26.516 1 93.12 221 ALA A N 1
ATOM 1682 C CA . ALA A 1 221 ? 26.703 20.969 26.438 1 93.12 221 ALA A CA 1
ATOM 1683 C C . ALA A 1 221 ? 27.031 22.344 26.969 1 93.12 221 ALA A C 1
ATOM 1685 O O . ALA A 1 221 ? 26.594 23.359 26.422 1 93.12 221 ALA A O 1
ATOM 1686 N N . VAL A 1 222 ? 27.75 22.422 28.031 1 91.69 222 VAL A N 1
ATOM 1687 C CA . VAL A 1 222 ? 28.078 23.688 28.672 1 91.69 222 VAL A CA 1
ATOM 1688 C C . VAL A 1 222 ? 29 24.5 27.766 1 91.69 222 VAL A C 1
ATOM 1690 O O . VAL A 1 222 ? 28.812 25.719 27.609 1 91.69 222 VAL A O 1
ATOM 1693 N N . ALA A 1 223 ? 29.953 23.844 27.203 1 92 223 ALA A N 1
ATOM 1694 C CA . ALA A 1 223 ? 30.875 24.516 26.312 1 92 223 ALA A CA 1
ATOM 1695 C C . ALA A 1 223 ? 30.156 25.047 25.078 1 92 223 ALA A C 1
ATOM 1697 O O . ALA A 1 223 ? 30.406 26.172 24.641 1 92 223 ALA A O 1
ATOM 1698 N N . ILE A 1 224 ? 29.344 24.25 24.562 1 94.5 224 ILE A N 1
ATOM 1699 C CA . ILE A 1 224 ? 28.578 24.641 23.375 1 94.5 224 ILE A CA 1
ATOM 1700 C C . ILE A 1 224 ? 27.672 25.828 23.719 1 94.5 224 ILE A C 1
ATOM 1702 O O . ILE A 1 224 ? 27.609 26.781 22.953 1 94.5 224 ILE A O 1
ATOM 1706 N N . HIS A 1 225 ? 27.062 25.734 24.844 1 93.69 225 HIS A N 1
ATOM 1707 C CA . HIS A 1 225 ? 26.188 26.828 25.281 1 93.69 225 HIS A CA 1
ATOM 1708 C C . HIS A 1 225 ? 26.953 28.125 25.422 1 93.69 225 HIS A C 1
ATOM 1710 O O . HIS A 1 225 ? 26.484 29.172 24.953 1 93.69 225 HIS A O 1
ATOM 1716 N N . ASN A 1 226 ? 28.094 28.062 25.984 1 91.06 226 ASN A N 1
ATOM 1717 C CA . ASN A 1 226 ? 28.906 29.266 26.172 1 91.06 226 ASN A CA 1
ATOM 1718 C C . ASN A 1 226 ? 29.312 29.875 24.828 1 91.06 226 ASN A C 1
ATOM 1720 O O . ASN A 1 226 ? 29.328 31.094 24.672 1 91.06 226 ASN A O 1
ATOM 1724 N N . CYS A 1 227 ? 29.625 29.062 24.031 1 92.88 227 CYS A N 1
ATOM 1725 C CA . CYS A 1 227 ? 30 29.516 22.688 1 92.88 227 CYS A CA 1
ATOM 1726 C C . CYS A 1 227 ? 28.812 30.156 21.969 1 92.88 227 CYS A C 1
ATOM 1728 O O . CYS A 1 227 ? 28.938 31.25 21.422 1 92.88 227 CYS A O 1
ATOM 1730 N N . LEU A 1 228 ? 27.656 29.547 22.031 1 93.12 228 LEU A N 1
ATOM 1731 C CA . LEU A 1 228 ? 26.469 30.016 21.328 1 93.12 228 LEU A CA 1
ATOM 1732 C C . LEU A 1 228 ? 26 31.344 21.891 1 93.12 228 LEU A C 1
ATOM 1734 O O . LEU A 1 228 ? 25.609 32.25 21.141 1 93.12 228 LEU A O 1
ATOM 1738 N N . ARG A 1 229 ? 26.047 31.484 23.188 1 90.75 229 ARG A N 1
ATOM 1739 C CA . ARG A 1 229 ? 25.531 32.688 23.797 1 90.75 229 ARG A CA 1
ATOM 1740 C C . ARG A 1 229 ? 26.406 33.906 23.453 1 90.75 229 ARG A C 1
ATOM 1742 O O . ARG A 1 229 ? 25.969 35.062 23.609 1 90.75 229 ARG A O 1
ATOM 1749 N N . SER A 1 230 ? 27.594 33.625 23 1 90.5 230 SER A N 1
ATOM 1750 C CA . SER A 1 230 ? 28.516 34.719 22.672 1 90.5 230 SER A CA 1
ATOM 1751 C C . SER A 1 230 ? 28.344 35.156 21.219 1 90.5 230 SER A C 1
ATOM 1753 O O . SER A 1 230 ? 28.812 36.219 20.828 1 90.5 230 SER A O 1
ATOM 1755 N N . ALA A 1 231 ? 27.641 34.406 20.453 1 92.38 231 ALA A N 1
ATOM 1756 C CA . ALA A 1 231 ? 27.422 34.75 19.047 1 92.38 231 ALA A CA 1
ATOM 1757 C C . ALA A 1 231 ? 26.266 35.75 18.891 1 92.38 231 ALA A C 1
ATOM 1759 O O . ALA A 1 231 ? 25.297 35.688 19.656 1 92.38 231 ALA A O 1
ATOM 1760 N N . PRO A 1 232 ? 26.375 36.656 17.922 1 93.75 232 PRO A N 1
ATOM 1761 C CA . PRO A 1 232 ? 25.234 37.531 17.672 1 93.75 232 PRO A CA 1
ATOM 1762 C C . PRO A 1 232 ? 23.969 36.781 17.266 1 93.75 232 PRO A C 1
ATOM 1764 O O . PRO A 1 232 ? 24.047 35.812 16.484 1 93.75 232 PRO A O 1
ATOM 1767 N N . ALA A 1 233 ? 22.844 37.219 17.734 1 94.06 233 ALA A N 1
ATOM 1768 C CA . ALA A 1 233 ? 21.578 36.531 17.5 1 94.06 233 ALA A CA 1
ATOM 1769 C C . ALA A 1 233 ? 21.281 36.438 16.016 1 94.06 233 ALA A C 1
ATOM 1771 O O . ALA A 1 233 ? 20.734 35.438 15.547 1 94.06 233 ALA A O 1
ATOM 1772 N N . SER A 1 234 ? 21.656 37.438 15.25 1 94.75 234 SER A N 1
ATOM 1773 C CA . SER A 1 234 ? 21.391 37.438 13.812 1 94.75 234 SER A CA 1
ATOM 1774 C C . SER A 1 234 ? 22.172 36.344 13.102 1 94.75 234 SER A C 1
ATOM 1776 O O . SER A 1 234 ? 21.672 35.75 12.148 1 94.75 234 SER A O 1
ATOM 1778 N N . VAL A 1 235 ? 23.375 36.094 13.555 1 96.06 235 VAL A N 1
ATOM 1779 C CA . VAL A 1 235 ? 24.219 35.062 12.969 1 96.06 235 VAL A CA 1
ATOM 1780 C C . VAL A 1 235 ? 23.656 33.688 13.328 1 96.06 235 VAL A C 1
ATOM 1782 O O . VAL A 1 235 ? 23.609 32.781 12.484 1 96.06 235 VAL A O 1
ATOM 1785 N N . ILE A 1 236 ? 23.203 33.562 14.578 1 96.19 236 ILE A N 1
ATOM 1786 C CA . ILE A 1 236 ? 22.594 32.312 15.008 1 96.19 236 ILE A CA 1
ATOM 1787 C C . ILE A 1 236 ? 21.375 32.031 14.141 1 96.19 236 ILE A C 1
ATOM 1789 O O . ILE A 1 236 ? 21.203 30.891 13.672 1 96.19 236 ILE A O 1
ATOM 1793 N N . GLN A 1 237 ? 20.578 33 13.914 1 95.69 237 GLN A N 1
ATOM 1794 C CA . GLN A 1 237 ? 19.359 32.875 13.109 1 95.69 237 GLN A CA 1
ATOM 1795 C C . GLN A 1 237 ? 19.688 32.438 11.688 1 95.69 237 GLN A C 1
ATOM 1797 O O . GLN A 1 237 ? 19.062 31.516 11.148 1 95.69 237 GLN A O 1
ATOM 1802 N N . LEU A 1 238 ? 20.656 33.031 11.094 1 95.88 238 LEU A N 1
ATOM 1803 C CA . LEU A 1 238 ? 21.047 32.75 9.719 1 95.88 238 LEU A CA 1
ATOM 1804 C C . LEU A 1 238 ? 21.516 31.297 9.602 1 95.88 238 LEU A C 1
ATOM 1806 O O . LEU A 1 238 ? 21.141 30.594 8.656 1 95.88 238 LEU A O 1
ATOM 1810 N N . GLU A 1 239 ? 22.375 30.891 10.539 1 96.69 239 GLU A N 1
ATOM 1811 C CA . GLU A 1 239 ? 22.891 29.516 10.484 1 96.69 239 GLU A CA 1
ATOM 1812 C C . GLU A 1 239 ? 21.797 28.5 10.781 1 96.69 239 GLU A C 1
ATOM 1814 O O . GLU A 1 239 ? 21.812 27.391 10.242 1 96.69 239 GLU A O 1
ATOM 1819 N N . ALA A 1 240 ? 20.922 28.859 11.648 1 96.62 240 ALA A N 1
ATOM 1820 C CA . ALA A 1 240 ? 19.781 27.984 11.914 1 96.62 240 ALA A CA 1
ATOM 1821 C C . ALA A 1 240 ? 18.938 27.781 10.664 1 96.62 240 ALA A C 1
ATOM 1823 O O . ALA A 1 240 ? 18.438 26.688 10.406 1 96.62 240 ALA A O 1
ATOM 1824 N N . ASP A 1 241 ? 18.703 28.812 9.891 1 95.12 241 ASP A N 1
ATOM 1825 C CA . ASP A 1 241 ? 17.984 28.703 8.625 1 95.12 241 ASP A CA 1
ATOM 1826 C C . ASP A 1 241 ? 18.703 27.766 7.66 1 95.12 241 ASP A C 1
ATOM 1828 O O . ASP A 1 241 ? 18.062 27.016 6.918 1 95.12 241 ASP A O 1
ATOM 1832 N N . SER A 1 242 ? 19.984 27.797 7.691 1 94.94 242 SER A N 1
ATOM 1833 C CA . SER A 1 242 ? 20.781 26.906 6.848 1 94.94 242 SER A CA 1
ATOM 1834 C C . SER A 1 242 ? 20.609 25.453 7.258 1 94.94 242 SER A C 1
ATOM 1836 O O . SER A 1 242 ? 20.562 24.562 6.406 1 94.94 242 SER A O 1
ATOM 1838 N N . VAL A 1 243 ? 20.594 25.219 8.547 1 95.38 243 VAL A N 1
ATOM 1839 C CA . VAL A 1 243 ? 20.359 23.875 9.047 1 95.38 243 VAL A CA 1
ATOM 1840 C C . VAL A 1 243 ? 19.016 23.359 8.539 1 95.38 243 VAL A C 1
ATOM 1842 O O . VAL A 1 243 ? 18.906 22.203 8.117 1 95.38 243 VAL A O 1
ATOM 1845 N N . SER A 1 244 ? 18 24.172 8.609 1 92.81 244 SER A N 1
ATOM 1846 C CA . SER A 1 244 ? 16.672 23.797 8.133 1 92.81 244 SER A CA 1
ATOM 1847 C C . SER A 1 244 ? 16.688 23.5 6.645 1 92.81 244 SER A C 1
ATOM 1849 O O . SER A 1 244 ? 16.078 22.516 6.199 1 92.81 244 SER A O 1
ATOM 1851 N N . SER A 1 245 ? 17.344 24.281 5.898 1 89.81 245 SER A N 1
ATOM 1852 C CA . SER A 1 245 ? 17.438 24.094 4.453 1 89.81 245 SER A CA 1
ATOM 1853 C C . SER A 1 245 ? 18.156 22.797 4.102 1 89.81 245 SER A C 1
ATOM 1855 O O . SER A 1 245 ? 17.859 22.188 3.074 1 89.81 245 SER A O 1
ATOM 1857 N N . ASP A 1 246 ? 19.031 22.391 4.922 1 90.94 246 ASP A N 1
ATOM 1858 C CA . ASP A 1 246 ? 19.859 21.203 4.66 1 90.94 246 ASP A CA 1
ATOM 1859 C C . ASP A 1 246 ? 19.047 19.922 4.824 1 90.94 246 ASP A C 1
ATOM 1861 O O . ASP A 1 246 ? 19.438 18.875 4.316 1 90.94 246 ASP A O 1
ATOM 1865 N N . ILE A 1 247 ? 18.031 19.938 5.586 1 87.38 247 ILE A N 1
ATOM 1866 C CA . ILE A 1 247 ? 17.203 18.734 5.766 1 87.38 247 ILE A CA 1
ATOM 1867 C C . ILE A 1 247 ? 16.641 18.297 4.422 1 87.38 247 ILE A C 1
ATOM 1869 O O . ILE A 1 247 ? 16.531 17.109 4.145 1 87.38 247 ILE A O 1
ATOM 1873 N N . GLY A 1 248 ? 16.203 19.156 3.531 1 83.38 248 GLY A N 1
ATOM 1874 C CA . GLY A 1 248 ? 15.852 18.875 2.15 1 83.38 248 GLY A CA 1
ATOM 1875 C C . GLY A 1 248 ? 14.492 18.203 2.012 1 83.38 248 GLY A C 1
ATOM 1876 O O . GLY A 1 248 ? 14.062 17.906 0.899 1 83.38 248 GLY A O 1
ATOM 1877 N N . LEU A 1 249 ? 13.75 17.828 3 1 89.81 249 LEU A N 1
ATOM 1878 C CA . LEU A 1 249 ? 12.406 17.266 2.938 1 89.81 249 LEU A CA 1
ATOM 1879 C C . LEU A 1 249 ? 11.352 18.359 2.98 1 89.81 249 LEU A C 1
ATOM 1881 O O . LEU A 1 249 ? 11.453 19.312 3.773 1 89.81 249 LEU A O 1
ATOM 1885 N N . PRO A 1 250 ? 10.359 18.203 2.084 1 92.5 250 PRO A N 1
ATOM 1886 C CA . PRO A 1 250 ? 9.312 19.234 2.135 1 92.5 250 PRO A CA 1
ATOM 1887 C C . PRO A 1 250 ? 8.609 19.281 3.486 1 92.5 250 PRO A C 1
ATOM 1889 O O . PRO A 1 250 ? 8.406 18.25 4.125 1 92.5 250 PRO A O 1
ATOM 1892 N N . MET A 1 251 ? 8.219 20.547 3.916 1 92.06 251 MET A N 1
ATOM 1893 C CA . MET A 1 251 ? 7.398 20.797 5.098 1 92.06 251 MET A CA 1
ATOM 1894 C C . MET A 1 251 ? 8.148 20.406 6.371 1 92.06 251 MET A C 1
ATOM 1896 O O . MET A 1 251 ? 7.543 19.922 7.328 1 92.06 251 MET A O 1
ATOM 1900 N N . THR A 1 252 ? 9.477 20.453 6.359 1 88 252 THR A N 1
ATOM 1901 C CA . THR A 1 252 ? 10.258 20.156 7.551 1 88 252 THR A CA 1
ATOM 1902 C C . THR A 1 252 ? 10.906 21.422 8.102 1 88 252 THR A C 1
ATOM 1904 O O . THR A 1 252 ? 11.5 22.203 7.348 1 88 252 THR A O 1
ATOM 1907 N N . PHE A 1 253 ? 10.781 21.578 9.453 1 87.81 253 PHE A N 1
ATOM 1908 C CA . PHE A 1 253 ? 11.367 22.688 10.211 1 87.81 253 PHE A CA 1
ATOM 1909 C C . PHE A 1 253 ? 12.367 22.172 11.234 1 87.81 253 PHE A C 1
ATOM 1911 O O . PHE A 1 253 ? 12.086 21.219 11.969 1 87.81 253 PHE A O 1
ATOM 1918 N N . ALA A 1 254 ? 13.5 22.75 11.273 1 92.06 254 ALA A N 1
ATOM 1919 C CA . ALA A 1 254 ? 14.57 22.188 12.078 1 92.06 254 ALA A CA 1
ATOM 1920 C C . ALA A 1 254 ? 14.266 22.328 13.57 1 92.06 254 ALA A C 1
ATOM 1922 O O . ALA A 1 254 ? 14.25 21.328 14.305 1 92.06 254 ALA A O 1
ATOM 1923 N N . PHE A 1 255 ? 14.008 23.531 14 1 96.94 255 PHE A N 1
ATOM 1924 C CA . PHE A 1 255 ? 13.922 23.781 15.438 1 96.94 255 PHE A CA 1
ATOM 1925 C C . PHE A 1 255 ? 12.484 24 15.867 1 96.94 255 PHE A C 1
ATOM 1927 O O . PHE A 1 255 ? 11.961 25.109 15.773 1 96.94 255 PHE A O 1
ATOM 1934 N N . VAL A 1 256 ? 11.898 22.922 16.359 1 97.94 256 VAL A N 1
ATOM 1935 C CA . VAL A 1 256 ? 10.516 22.875 16.828 1 97.94 256 VAL A CA 1
ATOM 1936 C C . VAL A 1 256 ? 10.469 22.281 18.234 1 97.94 256 VAL A C 1
ATOM 1938 O O . VAL A 1 256 ? 11.508 21.891 18.781 1 97.94 256 VAL A O 1
ATOM 1941 N N . PRO A 1 257 ? 9.32 22.266 18.875 1 98.5 257 PRO A N 1
ATOM 1942 C CA . PRO A 1 257 ? 9.219 21.734 20.234 1 98.5 257 PRO A CA 1
ATOM 1943 C C . PRO A 1 257 ? 9.82 20.344 20.375 1 98.5 257 PRO A C 1
ATOM 1945 O O . PRO A 1 257 ? 9.688 19.516 19.469 1 98.5 257 PRO A O 1
ATOM 1948 N N . VAL A 1 258 ? 10.508 20.141 21.5 1 98.12 258 VAL A N 1
ATOM 1949 C CA . VAL A 1 258 ? 11.016 18.812 21.844 1 98.12 258 VAL A CA 1
ATOM 1950 C C . VAL A 1 258 ? 9.906 18 22.484 1 98.12 258 VAL A C 1
ATOM 1952 O O . VAL A 1 258 ? 9.289 18.422 23.469 1 98.12 258 VAL A O 1
ATOM 1955 N N . SER A 1 259 ? 9.688 16.812 22.016 1 97.94 259 SER A N 1
ATOM 1956 C CA . SER A 1 259 ? 8.492 16.047 22.359 1 97.94 259 SER A CA 1
ATOM 1957 C C . SER A 1 259 ? 8.555 15.523 23.797 1 97.94 259 SER A C 1
ATOM 1959 O O . SER A 1 259 ? 7.539 15.133 24.359 1 97.94 259 SER A O 1
ATOM 1961 N N . ALA A 1 260 ? 9.742 15.508 24.375 1 97.81 260 ALA A N 1
ATOM 1962 C CA . ALA A 1 260 ? 9.922 15.062 25.75 1 97.81 260 ALA A CA 1
ATOM 1963 C C . ALA A 1 260 ? 10.922 15.953 26.484 1 97.81 260 ALA A C 1
ATOM 1965 O O . ALA A 1 260 ? 11.992 16.266 25.953 1 97.81 260 ALA A O 1
ATOM 1966 N N . ASP A 1 261 ? 10.539 16.391 27.656 1 96.62 261 ASP A N 1
ATOM 1967 C CA . ASP A 1 261 ? 11.414 17.234 28.438 1 96.62 261 ASP A CA 1
ATOM 1968 C C . ASP A 1 261 ? 11.039 17.203 29.922 1 96.62 261 ASP A C 1
ATOM 1970 O O . ASP A 1 261 ? 9.992 16.672 30.281 1 96.62 261 ASP A O 1
ATOM 1974 N N . LYS A 1 262 ? 11.836 17.812 30.75 1 96.06 262 LYS A N 1
ATOM 1975 C CA . LYS A 1 262 ? 11.648 17.766 32.188 1 96.06 262 LYS A CA 1
ATOM 1976 C C . LYS A 1 262 ? 10.898 19 32.688 1 96.06 262 LYS A C 1
ATOM 1978 O O . LYS A 1 262 ? 10.398 19.016 33.812 1 96.06 262 LYS A O 1
ATOM 1983 N N . ASN A 1 263 ? 10.812 19.969 31.859 1 95.38 263 ASN A N 1
ATOM 1984 C CA . ASN A 1 263 ? 10.367 21.25 32.406 1 95.38 263 ASN A CA 1
ATOM 1985 C C . ASN A 1 263 ? 8.953 21.594 31.938 1 95.38 263 ASN A C 1
ATOM 1987 O O . ASN A 1 263 ? 8.141 22.094 32.719 1 95.38 263 ASN A O 1
ATOM 1991 N N . PHE A 1 264 ? 8.656 21.375 30.703 1 97.06 264 PHE A N 1
ATOM 1992 C CA . PHE A 1 264 ? 7.355 21.766 30.172 1 97.06 264 PHE A CA 1
ATOM 1993 C C . PHE A 1 264 ? 6.379 20.594 30.203 1 97.06 264 PHE A C 1
ATOM 1995 O O . PHE A 1 264 ? 5.398 20.609 30.953 1 97.06 264 PHE A O 1
ATOM 2002 N N . PHE A 1 265 ? 6.746 19.562 29.453 1 97.94 265 PHE A N 1
ATOM 2003 C CA . PHE A 1 265 ? 5.859 18.406 29.391 1 97.94 265 PHE A CA 1
ATOM 2004 C C . PHE A 1 265 ? 6.031 17.531 30.625 1 97.94 265 PHE A C 1
ATOM 2006 O O . PHE A 1 265 ? 5.141 16.734 30.953 1 97.94 265 PHE A O 1
ATOM 2013 N N . LYS A 1 266 ? 7.309 17.656 31.266 1 97.5 266 LYS A N 1
ATOM 2014 C CA . LYS A 1 266 ? 7.629 16.797 32.406 1 97.5 266 LYS A CA 1
ATOM 2015 C C . LYS A 1 266 ? 7.387 15.328 32.062 1 97.5 266 LYS A C 1
ATOM 2017 O O . LYS A 1 266 ? 6.746 14.609 32.844 1 97.5 266 LYS A O 1
ATOM 2022 N N . GLY A 1 267 ? 7.855 14.969 30.938 1 97.31 267 GLY A N 1
ATOM 2023 C CA . GLY A 1 267 ? 7.668 13.68 30.281 1 97.31 267 GLY A CA 1
ATOM 2024 C C . GLY A 1 267 ? 7.566 13.781 28.781 1 97.31 267 GLY A C 1
ATOM 2025 O O . GLY A 1 267 ? 8.047 14.742 28.172 1 97.31 267 GLY A O 1
ATOM 2026 N N . ASP A 1 268 ? 7.062 12.711 28.203 1 97.56 268 ASP A N 1
ATOM 2027 C CA . ASP A 1 268 ? 6.875 12.656 26.75 1 97.56 268 ASP A CA 1
ATOM 2028 C C . ASP A 1 268 ? 5.426 12.953 26.375 1 97.56 268 ASP A C 1
ATOM 2030 O O . ASP A 1 268 ? 4.5 12.32 26.891 1 97.56 268 ASP A O 1
ATOM 2034 N N . VAL A 1 269 ? 5.27 13.891 25.516 1 97.94 269 VAL A N 1
ATOM 2035 C CA . VAL A 1 269 ? 3.926 14.367 25.188 1 97.94 269 VAL A CA 1
ATOM 2036 C C . VAL A 1 269 ? 3.109 13.227 24.578 1 97.94 269 VAL A C 1
ATOM 2038 O O . VAL A 1 269 ? 1.913 13.102 24.859 1 97.94 269 VAL A O 1
ATOM 2041 N N . PHE A 1 270 ? 3.689 12.398 23.75 1 96.75 270 PHE A N 1
ATOM 2042 C CA . PHE A 1 270 ? 2.947 11.32 23.109 1 96.75 270 PHE A CA 1
ATOM 2043 C C . PHE A 1 270 ? 2.582 10.242 24.125 1 96.75 270 PHE A C 1
ATOM 2045 O O . PHE A 1 270 ? 1.497 9.656 24.047 1 96.75 270 PHE A O 1
ATOM 2052 N N . GLU A 1 271 ? 3.479 10 25.016 1 96.44 271 GLU A N 1
ATOM 2053 C CA . GLU A 1 271 ? 3.158 9.07 26.094 1 96.44 271 GLU A CA 1
ATOM 2054 C C . GLU A 1 271 ? 2.012 9.594 26.953 1 96.44 271 GLU A C 1
ATOM 2056 O O . GLU A 1 271 ? 1.132 8.828 27.359 1 96.44 271 GLU A O 1
ATOM 2061 N N . ARG A 1 272 ? 2.055 10.867 27.188 1 97 272 ARG A N 1
ATOM 2062 C CA . ARG A 1 272 ? 1.005 11.477 28 1 97 272 ARG A CA 1
ATOM 2063 C C . ARG A 1 272 ? -0.349 11.375 27.312 1 97 272 ARG A C 1
ATOM 2065 O O . ARG A 1 272 ? -1.364 11.094 27.953 1 97 272 ARG A O 1
ATOM 2072 N N . LEU A 1 273 ? -0.371 11.57 26.062 1 96.69 273 LEU A N 1
ATOM 2073 C CA . LEU A 1 273 ? -1.606 11.484 25.297 1 96.69 273 LEU A CA 1
ATOM 2074 C C . LEU A 1 273 ? -2.105 10.047 25.219 1 96.69 273 LEU A C 1
ATOM 2076 O O . LEU A 1 273 ? -3.299 9.789 25.391 1 96.69 273 LEU A O 1
ATOM 2080 N N . ASN A 1 274 ? -1.169 9.141 25.016 1 94.88 274 ASN A N 1
ATOM 2081 C CA . ASN A 1 274 ? -1.531 7.734 24.922 1 94.88 274 ASN A CA 1
ATOM 2082 C C . ASN A 1 274 ? -2.064 7.199 26.25 1 94.88 274 ASN A C 1
ATOM 2084 O O . ASN A 1 274 ? -2.949 6.344 26.266 1 94.88 274 ASN A O 1
ATOM 2088 N N . SER A 1 275 ? -1.498 7.723 27.328 1 96.69 275 SER A N 1
ATOM 2089 C CA . SER A 1 275 ? -1.908 7.262 28.656 1 96.69 275 SER A CA 1
ATOM 2090 C C . SER A 1 275 ? -3.045 8.117 29.219 1 96.69 275 SER A C 1
ATOM 2092 O O . SER A 1 275 ? -3.461 7.93 30.359 1 96.69 275 SER A O 1
ATOM 2094 N N . ARG A 1 276 ? -3.484 9.094 28.438 1 97.12 276 ARG A N 1
ATOM 2095 C CA . ARG A 1 276 ? -4.59 9.969 28.797 1 97.12 276 ARG A CA 1
ATOM 2096 C C . ARG A 1 276 ? -4.246 10.797 30.047 1 97.12 276 ARG A C 1
ATOM 2098 O O . ARG A 1 276 ? -5.105 11.023 30.891 1 97.12 276 ARG A O 1
ATOM 2105 N N . ASN A 1 277 ? -2.998 11.117 30.141 1 97.44 277 ASN A N 1
ATOM 2106 C CA . ASN A 1 277 ? -2.51 11.953 31.234 1 97.44 277 ASN A CA 1
ATOM 2107 C C . ASN A 1 277 ? -2.348 13.406 30.812 1 97.44 277 ASN A C 1
ATOM 2109 O O . ASN A 1 277 ? -1.227 13.875 30.609 1 97.44 277 ASN A O 1
ATOM 2113 N N . PHE A 1 278 ? -3.432 14.117 30.719 1 98.38 278 PHE A N 1
ATOM 2114 C CA . PHE A 1 278 ? -3.48 15.523 30.328 1 98.38 278 PHE A CA 1
ATOM 2115 C C . PHE A 1 278 ? -4.66 16.234 30.984 1 98.38 278 PHE A C 1
ATOM 2117 O O . PHE A 1 278 ? -5.383 15.625 31.781 1 98.38 278 PHE A O 1
ATOM 2124 N N . LYS A 1 279 ? -4.758 17.531 30.766 1 98.44 279 LYS A N 1
ATOM 2125 C CA . LYS A 1 279 ? -5.816 18.312 31.391 1 98.44 279 LYS A CA 1
ATOM 2126 C C . LYS A 1 279 ? -7.195 17.781 31.016 1 98.44 279 LYS A C 1
ATOM 2128 O O . LYS A 1 279 ? -7.484 17.562 29.828 1 98.44 279 LYS A O 1
ATOM 2133 N N . LYS A 1 280 ? -8.062 17.594 32 1 98.19 280 LYS A N 1
ATOM 2134 C CA . LYS A 1 280 ? -9.375 17 31.75 1 98.19 280 LYS A CA 1
ATOM 2135 C C . LYS A 1 280 ? -10.461 18.078 31.734 1 98.19 280 LYS A C 1
ATOM 2137 O O . LYS A 1 280 ? -11.438 17.969 30.969 1 98.19 280 LYS A O 1
ATOM 2142 N N . ASP A 1 281 ? -10.328 19 32.562 1 97.88 281 ASP A N 1
ATOM 2143 C CA . ASP A 1 281 ? -11.344 20.047 32.656 1 97.88 281 ASP A CA 1
ATOM 2144 C C . ASP A 1 281 ? -11.125 21.125 31.594 1 97.88 281 ASP A C 1
ATOM 2146 O O . ASP A 1 281 ? -10.758 22.25 31.922 1 97.88 281 ASP A O 1
ATOM 2150 N N . VAL A 1 282 ? -11.375 20.828 30.375 1 98.31 282 VAL A N 1
ATOM 2151 C CA . VAL A 1 282 ? -11.164 21.719 29.25 1 98.31 282 VAL A CA 1
ATOM 2152 C C . VAL A 1 282 ? -12.234 21.484 28.188 1 98.31 282 VAL A C 1
ATOM 2154 O O . VAL A 1 282 ? -12.719 20.359 28.031 1 98.31 282 VAL A O 1
ATOM 2157 N N . SER A 1 283 ? -12.742 22.516 27.578 1 98.62 283 SER A N 1
ATOM 2158 C CA . SER A 1 283 ? -13.547 22.469 26.359 1 98.62 283 SER A CA 1
ATOM 2159 C C . SER A 1 283 ? -12.734 22.891 25.141 1 98.62 283 SER A C 1
ATOM 2161 O O . SER A 1 283 ? -11.758 23.641 25.266 1 98.62 283 SER A O 1
ATOM 2163 N N . ALA A 1 284 ? -13.156 22.344 23.984 1 98.88 284 ALA A N 1
ATOM 2164 C CA . ALA A 1 284 ? -12.281 22.625 22.844 1 98.88 284 ALA A CA 1
ATOM 2165 C C . ALA A 1 284 ? -13.078 22.75 21.547 1 98.88 284 ALA A C 1
ATOM 2167 O O . ALA A 1 284 ? -14.102 22.078 21.375 1 98.88 284 ALA A O 1
ATOM 2168 N N . ILE A 1 285 ? -12.648 23.609 20.688 1 98.88 285 ILE A N 1
ATOM 2169 C CA . ILE A 1 285 ? -13 23.641 19.281 1 98.88 285 ILE A CA 1
ATOM 2170 C C . ILE A 1 285 ? -11.773 23.281 18.438 1 98.88 285 ILE A C 1
ATOM 2172 O O . ILE A 1 285 ? -10.695 23.844 18.625 1 98.88 285 ILE A O 1
ATOM 2176 N N . PHE A 1 286 ? -11.945 22.266 17.609 1 98.75 286 PHE A N 1
ATOM 2177 C CA . PHE A 1 286 ? -10.93 21.938 16.609 1 98.75 286 PHE A CA 1
ATOM 2178 C C . PHE A 1 286 ? -11.43 22.266 15.203 1 98.75 286 PHE A C 1
ATOM 2180 O O . PHE A 1 286 ? -12.625 22.188 14.93 1 98.75 286 PHE A O 1
ATOM 2187 N N . GLY A 1 287 ? -10.477 22.641 14.336 1 98.31 287 GLY A N 1
ATOM 2188 C CA . GLY A 1 287 ? -10.945 22.891 12.977 1 98.31 287 GLY A CA 1
ATOM 2189 C C . GLY A 1 287 ? -9.828 22.875 11.945 1 98.31 287 GLY A C 1
ATOM 2190 O O . GLY A 1 287 ? -8.648 22.984 12.297 1 98.31 287 GLY A O 1
ATOM 2191 N N . THR A 1 288 ? -10.172 22.641 10.711 1 98.44 288 THR A N 1
ATOM 2192 C CA . THR A 1 288 ? -9.305 22.656 9.539 1 98.44 288 THR A CA 1
ATOM 2193 C C . THR A 1 288 ? -9.969 23.406 8.383 1 98.44 288 THR A C 1
ATOM 2195 O O . THR A 1 288 ? -11.148 23.75 8.453 1 98.44 288 THR A O 1
ATOM 2198 N N . VAL A 1 289 ? -9.18 23.797 7.441 1 98.69 289 VAL A N 1
ATOM 2199 C CA . VAL A 1 289 ? -9.703 24.484 6.266 1 98.69 289 VAL A CA 1
ATOM 2200 C C . VAL A 1 289 ? -9.625 23.562 5.055 1 98.69 289 VAL A C 1
ATOM 2202 O O . VAL A 1 289 ? -8.852 22.594 5.043 1 98.69 289 VAL A O 1
ATOM 2205 N N . LYS A 1 290 ? -10.359 23.828 4.102 1 98.06 290 LYS A N 1
ATOM 2206 C CA . LYS A 1 290 ? -10.617 22.922 2.986 1 98.06 290 LYS A CA 1
ATOM 2207 C C . LYS A 1 290 ? -9.328 22.609 2.232 1 98.06 290 LYS A C 1
ATOM 2209 O O . LYS A 1 290 ? -9.086 21.469 1.851 1 98.06 290 LYS A O 1
ATOM 2214 N N . ASP A 1 291 ? -8.516 23.625 1.948 1 97.94 291 ASP A N 1
ATOM 2215 C CA . ASP A 1 291 ? -7.34 23.469 1.101 1 97.94 291 ASP A CA 1
ATOM 2216 C C . ASP A 1 291 ? -6.062 23.781 1.876 1 97.94 291 ASP A C 1
ATOM 2218 O O . ASP A 1 291 ? -5.23 24.562 1.428 1 97.94 291 ASP A O 1
ATOM 2222 N N . GLU A 1 292 ? -5.871 23.031 2.994 1 98.25 292 GLU A N 1
ATOM 2223 C CA . GLU A 1 292 ? -4.758 23.234 3.918 1 98.25 292 GLU A CA 1
ATOM 2224 C C . GLU A 1 292 ? -3.422 23.234 3.18 1 98.25 292 GLU A C 1
ATOM 2226 O O . GLU A 1 292 ? -2.523 24 3.506 1 98.25 292 GLU A O 1
ATOM 2231 N N . GLY A 1 293 ? -3.322 22.438 2.17 1 98.19 293 GLY A N 1
ATOM 2232 C CA . GLY A 1 293 ? -2.018 22.156 1.596 1 98.19 293 GLY A CA 1
ATOM 2233 C C . GLY A 1 293 ? -1.603 23.141 0.53 1 98.19 293 GLY A C 1
ATOM 2234 O O . GLY A 1 293 ? -0.417 23.266 0.212 1 98.19 293 GLY A O 1
ATOM 2235 N N . THR A 1 294 ? -2.496 23.922 -0.018 1 97.94 294 THR A N 1
ATOM 2236 C CA . THR A 1 294 ? -2.23 24.688 -1.231 1 97.94 294 THR A CA 1
ATOM 2237 C C . THR A 1 294 ? -1.29 25.859 -0.94 1 97.94 294 THR A C 1
ATOM 2239 O O . THR A 1 294 ? -0.52 26.281 -1.809 1 97.94 294 THR A O 1
ATOM 2242 N N . TYR A 1 295 ? -1.325 26.344 0.291 1 97.44 295 TYR A N 1
ATOM 2243 C CA . TYR A 1 295 ? -0.449 27.453 0.655 1 97.44 295 TYR A CA 1
ATOM 2244 C C . TYR A 1 295 ? 1.015 27.062 0.461 1 97.44 295 TYR A C 1
ATOM 2246 O O . TYR A 1 295 ? 1.833 27.906 0.08 1 97.44 295 TYR A O 1
ATOM 2254 N N . TRP A 1 296 ? 1.326 25.875 0.58 1 97.44 296 TRP A N 1
ATOM 2255 C CA . TRP A 1 296 ? 2.715 25.438 0.668 1 97.44 296 TRP A CA 1
ATOM 2256 C C . TRP A 1 296 ? 3.24 25.016 -0.698 1 97.44 296 TRP A C 1
ATOM 2258 O O . TRP A 1 296 ? 4.449 24.844 -0.882 1 97.44 296 TRP A O 1
ATOM 2268 N N . LEU A 1 297 ? 2.377 24.859 -1.632 1 97.88 297 LEU A N 1
ATOM 2269 C CA . LEU A 1 297 ? 2.77 24.312 -2.926 1 97.88 297 LEU A CA 1
ATOM 2270 C C . LEU A 1 297 ? 3.762 25.234 -3.627 1 97.88 297 LEU A C 1
ATOM 2272 O O . LEU A 1 297 ? 4.832 24.781 -4.055 1 97.88 297 LEU A O 1
ATOM 2276 N N . PRO A 1 298 ? 3.564 26.547 -3.717 1 97.62 298 PRO A N 1
ATOM 2277 C CA . PRO A 1 298 ? 4.539 27.406 -4.391 1 97.62 298 PRO A CA 1
ATOM 2278 C C . PRO A 1 298 ? 5.879 27.469 -3.656 1 97.62 298 PRO A C 1
ATOM 2280 O O . PRO A 1 298 ? 6.906 27.781 -4.262 1 97.62 298 PRO A O 1
ATOM 2283 N N . TYR A 1 299 ? 5.84 27.188 -2.391 1 95.56 299 TYR A N 1
ATOM 2284 C CA . TYR A 1 299 ? 7.051 27.297 -1.588 1 95.56 299 TYR A CA 1
ATOM 2285 C C . TYR A 1 299 ? 7.883 26.031 -1.678 1 95.56 299 TYR A C 1
ATOM 2287 O O . TYR A 1 299 ? 9.109 26.078 -1.793 1 95.56 299 TYR A O 1
ATOM 2295 N N . TYR A 1 300 ? 7.238 24.875 -1.658 1 95.44 300 TYR A N 1
ATOM 2296 C CA . TYR A 1 300 ? 7.984 23.641 -1.467 1 95.44 300 TYR A CA 1
ATOM 2297 C C . TYR A 1 300 ? 7.957 22.781 -2.729 1 95.44 300 TYR A C 1
ATOM 2299 O O . TYR A 1 300 ? 8.773 21.875 -2.887 1 95.44 300 TYR A O 1
ATOM 2307 N N . MET A 1 301 ? 7 23.094 -3.592 1 97 301 MET A N 1
ATOM 2308 C CA . MET A 1 301 ? 6.828 22.203 -4.742 1 97 301 MET A CA 1
ATOM 2309 C C . MET A 1 301 ? 7.07 22.953 -6.047 1 97 301 MET A C 1
ATOM 2311 O O . MET A 1 301 ? 6.645 22.516 -7.113 1 97 301 MET A O 1
ATOM 2315 N N . TYR A 1 302 ? 7.73 24.062 -5.98 1 95.62 302 TYR A N 1
ATOM 2316 C CA . TYR A 1 302 ? 7.91 24.938 -7.145 1 95.62 302 TYR A CA 1
ATOM 2317 C C . TYR A 1 302 ? 8.586 24.188 -8.281 1 95.62 302 TYR A C 1
ATOM 2319 O O . TYR A 1 302 ? 8.281 24.406 -9.453 1 95.62 302 TYR A O 1
ATOM 2327 N N . ARG A 1 303 ? 9.492 23.219 -8 1 95.25 303 ARG A N 1
ATOM 2328 C CA . ARG A 1 303 ? 10.25 22.516 -9.031 1 95.25 303 ARG A CA 1
ATOM 2329 C C . ARG A 1 303 ? 9.398 21.469 -9.734 1 95.25 303 ARG A C 1
ATOM 2331 O O . ARG A 1 303 ? 9.766 20.969 -10.797 1 95.25 303 ARG A O 1
ATOM 2338 N N . TYR A 1 304 ? 8.281 21.234 -9.148 1 96.94 304 TYR A N 1
ATOM 2339 C CA . TYR A 1 304 ? 7.441 20.172 -9.703 1 96.94 304 TYR A CA 1
ATOM 2340 C C . TYR A 1 304 ? 6.219 20.766 -10.398 1 96.94 304 TYR A C 1
ATOM 2342 O O . TYR A 1 304 ? 5.164 20.125 -10.445 1 96.94 304 TYR A O 1
ATOM 2350 N N . GLY A 1 305 ? 6.281 22 -10.758 1 96.44 305 GLY A N 1
ATOM 2351 C CA . GLY A 1 305 ? 5.223 22.594 -11.555 1 96.44 305 GLY A CA 1
ATOM 2352 C C . GLY A 1 305 ? 4.363 23.578 -10.773 1 96.44 305 GLY A C 1
ATOM 2353 O O . GLY A 1 305 ? 3.387 24.109 -11.297 1 96.44 305 GLY A O 1
ATOM 2354 N N . PHE A 1 306 ? 4.758 23.891 -9.586 1 97.5 306 PHE A N 1
ATOM 2355 C CA . PHE A 1 306 ? 3.967 24.797 -8.75 1 97.5 306 PHE A CA 1
ATOM 2356 C C . PHE A 1 306 ? 4.656 26.141 -8.609 1 97.5 306 PHE A C 1
ATOM 2358 O O . PHE A 1 306 ? 4.484 26.828 -7.602 1 97.5 306 PHE A O 1
ATOM 2365 N N . TRP A 1 307 ? 5.418 26.438 -9.586 1 96.56 307 TRP A N 1
ATOM 2366 C CA . TRP A 1 307 ? 6.055 27.75 -9.594 1 96.56 307 TRP A CA 1
ATOM 2367 C C . TRP A 1 307 ? 5.012 28.875 -9.641 1 96.56 307 TRP A C 1
ATOM 2369 O O . TRP A 1 307 ? 4.008 28.766 -10.352 1 96.56 307 TRP A O 1
ATOM 2379 N N . PHE A 1 308 ? 5.27 29.969 -8.898 1 97.75 308 PHE A N 1
ATOM 2380 C CA . PHE A 1 308 ? 4.371 31.109 -8.836 1 97.75 308 PHE A CA 1
ATOM 2381 C C . PHE A 1 308 ? 5.113 32.406 -9.164 1 97.75 308 PHE A C 1
ATOM 2383 O O . PHE A 1 308 ? 6.074 32.75 -8.484 1 97.75 308 PHE A O 1
ATOM 2390 N N . ASN A 1 309 ? 4.652 33.062 -10.219 1 97.88 309 ASN A N 1
ATOM 2391 C CA . ASN A 1 309 ? 5.16 34.375 -10.555 1 97.88 309 ASN A CA 1
ATOM 2392 C C . ASN A 1 309 ? 4.309 35.469 -9.938 1 97.88 309 ASN A C 1
ATOM 2394 O O . ASN A 1 309 ? 3.293 35.875 -10.508 1 97.88 309 ASN A O 1
ATOM 2398 N N . HIS A 1 310 ? 4.879 36.094 -8.828 1 96.94 310 HIS A N 1
ATOM 2399 C CA . HIS A 1 310 ? 4.105 37.031 -8.023 1 96.94 310 HIS A CA 1
ATOM 2400 C C . HIS A 1 310 ? 4.086 38.406 -8.656 1 96.94 310 HIS A C 1
ATOM 2402 O O . HIS A 1 310 ? 3.422 39.312 -8.156 1 96.94 310 HIS A O 1
ATOM 2408 N N . THR A 1 311 ? 4.746 38.594 -9.727 1 96.81 311 THR A N 1
ATOM 2409 C CA . THR A 1 311 ? 4.852 39.906 -10.359 1 96.81 311 THR A CA 1
ATOM 2410 C C . THR A 1 311 ? 3.781 40.094 -11.438 1 96.81 311 THR A C 1
ATOM 2412 O O . THR A 1 311 ? 3.631 41.156 -12.008 1 96.81 311 THR A O 1
ATOM 2415 N N . ILE A 1 312 ? 3.137 39.031 -11.742 1 97.38 312 ILE A N 1
ATOM 2416 C CA . ILE A 1 312 ? 2.047 39.094 -12.711 1 97.38 312 ILE A CA 1
ATOM 2417 C C . ILE A 1 312 ? 0.733 38.719 -12.039 1 97.38 312 ILE A C 1
ATOM 2419 O O . ILE A 1 312 ? 0.712 38.375 -10.844 1 97.38 312 ILE A O 1
ATOM 2423 N N . SER A 1 313 ? -0.349 38.781 -12.836 1 96.62 313 SER A N 1
ATOM 2424 C CA . SER A 1 313 ? -1.659 38.469 -12.281 1 96.62 313 SER A CA 1
ATOM 2425 C C . SER A 1 313 ? -1.683 37.062 -11.695 1 96.62 313 SER A C 1
ATOM 2427 O O . SER A 1 313 ? -1.128 36.125 -12.281 1 96.62 313 SER A O 1
ATOM 2429 N N . ALA A 1 314 ? -2.305 36.938 -10.562 1 96.88 314 ALA A N 1
ATOM 2430 C CA . ALA A 1 314 ? -2.455 35.625 -9.938 1 96.88 314 ALA A CA 1
ATOM 2431 C C . ALA A 1 314 ? -3.229 34.656 -10.844 1 96.88 314 ALA A C 1
ATOM 2433 O O . ALA A 1 314 ? -3.053 33.438 -10.766 1 96.88 314 ALA A O 1
ATOM 2434 N N . GLU A 1 315 ? -4.035 35.219 -11.781 1 97.06 315 GLU A N 1
ATOM 2435 C CA . GLU A 1 315 ? -4.887 34.406 -12.633 1 97.06 315 GLU A CA 1
ATOM 2436 C C . GLU A 1 315 ? -4.242 34.188 -14 1 97.06 315 GLU A C 1
ATOM 2438 O O . GLU A 1 315 ? -4.867 33.625 -14.898 1 97.06 315 GLU A O 1
ATOM 2443 N N . ASP A 1 316 ? -3.037 34.688 -14.109 1 97.25 316 ASP A N 1
ATOM 2444 C CA . ASP A 1 316 ? -2.301 34.406 -15.336 1 97.25 316 ASP A CA 1
ATOM 2445 C C . ASP A 1 316 ? -2.162 32.875 -15.547 1 97.25 316 ASP A C 1
ATOM 2447 O O . ASP A 1 316 ? -1.984 32.125 -14.594 1 97.25 316 ASP A O 1
ATOM 2451 N N . PRO A 1 317 ? -2.174 32.469 -16.844 1 95.19 317 PRO A N 1
ATOM 2452 C CA . PRO A 1 317 ? -2.031 31.047 -17.141 1 95.19 317 PRO A CA 1
ATOM 2453 C C . PRO A 1 317 ? -0.773 30.438 -16.531 1 95.19 317 PRO A C 1
ATOM 2455 O O . PRO A 1 317 ? -0.771 29.25 -16.156 1 95.19 317 PRO A O 1
ATOM 2458 N N . GLN A 1 318 ? 0.234 31.203 -16.344 1 94.94 318 GLN A N 1
ATOM 2459 C CA . GLN A 1 318 ? 1.481 30.734 -15.758 1 94.94 318 GLN A CA 1
ATOM 2460 C C . GLN A 1 318 ? 1.297 30.375 -14.281 1 94.94 318 GLN A C 1
ATOM 2462 O O . GLN A 1 318 ? 2.066 29.594 -13.719 1 94.94 318 GLN A O 1
ATOM 2467 N N . ASN A 1 319 ? 0.325 30.984 -13.656 1 97.31 319 ASN A N 1
ATOM 2468 C CA . ASN A 1 319 ? 0.108 30.812 -12.227 1 97.31 319 ASN A CA 1
ATOM 2469 C C . ASN A 1 319 ? -1.002 29.812 -11.938 1 97.31 319 ASN A C 1
ATOM 2471 O O . ASN A 1 319 ? -1.459 29.688 -10.805 1 97.31 319 ASN A O 1
ATOM 2475 N N . LYS A 1 320 ? -1.397 28.984 -13.016 1 95.5 320 LYS A N 1
ATOM 2476 C CA . LYS A 1 320 ? -2.535 28.078 -12.867 1 95.5 320 LYS A CA 1
ATOM 2477 C C . LYS A 1 320 ? -2.088 26.719 -12.352 1 95.5 320 LYS A C 1
ATOM 2479 O O . LYS A 1 320 ? -2.914 25.906 -11.922 1 95.5 320 LYS A O 1
ATOM 2484 N N . ALA A 1 321 ? -0.832 26.391 -12.359 1 95.69 321 ALA A N 1
ATOM 2485 C CA . ALA A 1 321 ? -0.243 25.125 -11.891 1 95.69 321 ALA A CA 1
ATOM 2486 C C . ALA A 1 321 ? -0.92 23.938 -12.539 1 95.69 321 ALA A C 1
ATOM 2488 O O . ALA A 1 321 ? -1.321 22.984 -11.852 1 95.69 321 ALA A O 1
ATOM 2489 N N . LEU A 1 322 ? -1.153 24.016 -13.844 1 94.94 322 LEU A N 1
ATOM 2490 C CA . LEU A 1 322 ? -1.646 22.875 -14.602 1 94.94 322 LEU A CA 1
ATOM 2491 C C . LEU A 1 322 ? -0.535 21.859 -14.828 1 94.94 322 LEU A C 1
ATOM 2493 O O . LEU A 1 322 ? 0.046 21.797 -15.914 1 94.94 322 LEU A O 1
ATOM 2497 N N . ILE A 1 323 ? -0.338 20.906 -13.914 1 95.31 323 ILE A N 1
ATOM 2498 C CA . ILE A 1 323 ? 0.823 20.016 -13.914 1 95.31 323 ILE A CA 1
ATOM 2499 C C . ILE A 1 323 ? 0.531 18.797 -14.766 1 95.31 323 ILE A C 1
ATOM 2501 O O . ILE A 1 323 ? -0.626 18.391 -14.906 1 95.31 323 ILE A O 1
ATOM 2505 N N . THR A 1 324 ? 1.603 18.25 -15.297 1 94.25 324 THR A N 1
ATOM 2506 C CA . THR A 1 324 ? 1.516 17.031 -16.094 1 94.25 324 THR A CA 1
ATOM 2507 C C . THR A 1 324 ? 1.441 15.797 -15.188 1 94.25 324 THR A C 1
ATOM 2509 O O . THR A 1 324 ? 1.628 15.906 -13.969 1 94.25 324 THR A O 1
ATOM 2512 N N . ARG A 1 325 ? 1.175 14.648 -15.805 1 93 325 ARG A N 1
ATOM 2513 C CA . ARG A 1 325 ? 1.174 13.391 -15.062 1 93 325 ARG A CA 1
ATOM 2514 C C . ARG A 1 325 ? 2.549 13.109 -14.469 1 93 325 ARG A C 1
ATOM 2516 O O . ARG A 1 325 ? 2.652 12.586 -13.352 1 93 325 ARG A O 1
ATOM 2523 N N . GLU A 1 326 ? 3.516 13.383 -15.188 1 95.56 326 GLU A N 1
ATOM 2524 C CA . GLU A 1 326 ? 4.875 13.18 -14.695 1 95.56 326 GLU A CA 1
ATOM 2525 C C . GLU A 1 326 ? 5.176 14.094 -13.516 1 95.56 326 GLU A C 1
ATOM 2527 O O . GLU A 1 326 ? 5.777 13.656 -12.523 1 95.56 326 GLU A O 1
ATOM 2532 N N . GLN A 1 327 ? 4.75 15.305 -13.586 1 97 327 GLN A N 1
ATOM 2533 C CA . GLN A 1 327 ? 4.938 16.25 -12.484 1 97 327 GLN A CA 1
ATOM 2534 C C . GLN A 1 327 ? 4.133 15.82 -11.258 1 97 327 GLN A C 1
ATOM 2536 O O . GLN A 1 327 ? 4.594 15.977 -10.125 1 97 327 GLN A O 1
ATOM 2541 N N . TYR A 1 328 ? 2.922 15.344 -11.57 1 96.75 328 TYR A N 1
ATOM 2542 C CA . TYR A 1 328 ? 2.121 14.797 -10.477 1 96.75 328 TYR A CA 1
ATOM 2543 C C . TYR A 1 328 ? 2.869 13.68 -9.758 1 96.75 328 TYR A C 1
ATOM 2545 O O . TYR A 1 328 ? 2.969 13.68 -8.531 1 96.75 328 TYR A O 1
ATOM 2553 N N . ARG A 1 329 ? 3.439 12.781 -10.492 1 96.81 329 ARG A N 1
ATOM 2554 C CA . ARG A 1 329 ? 4.195 11.672 -9.922 1 96.81 329 ARG A CA 1
ATOM 2555 C C . ARG A 1 329 ? 5.406 12.18 -9.148 1 96.81 329 ARG A C 1
ATOM 2557 O O . ARG A 1 329 ? 5.664 11.727 -8.031 1 96.81 329 ARG A O 1
ATOM 2564 N N . GLN A 1 330 ? 6.121 13.07 -9.695 1 97.88 330 GLN A N 1
ATOM 2565 C CA . GLN A 1 330 ? 7.312 13.609 -9.047 1 97.88 330 GLN A CA 1
ATOM 2566 C C . GLN A 1 330 ? 6.953 14.336 -7.754 1 97.88 330 GLN A C 1
ATOM 2568 O O . GLN A 1 330 ? 7.691 14.266 -6.77 1 97.88 330 GLN A O 1
ATOM 2573 N N . SER A 1 331 ? 5.832 15.055 -7.773 1 98.06 331 SER A N 1
ATOM 2574 C CA . SER A 1 331 ? 5.375 15.758 -6.582 1 98.06 331 SER A CA 1
ATOM 2575 C C . SER A 1 331 ? 5.102 14.797 -5.434 1 98.06 331 SER A C 1
ATOM 2577 O O . SER A 1 331 ? 5.574 15 -4.312 1 98.06 331 SER A O 1
ATOM 2579 N N . MET A 1 332 ? 4.383 13.766 -5.793 1 97.94 332 MET A N 1
ATOM 2580 C CA . MET A 1 332 ? 4.047 12.781 -4.766 1 97.94 332 MET A CA 1
ATOM 2581 C C . MET A 1 332 ? 5.297 12.047 -4.289 1 97.94 332 MET A C 1
ATOM 2583 O O . MET A 1 332 ? 5.426 11.75 -3.1 1 97.94 332 MET A O 1
ATOM 2587 N N . GLN A 1 333 ? 6.199 11.773 -5.203 1 97.69 333 GLN A N 1
ATOM 2588 C CA . GLN A 1 333 ? 7.441 11.078 -4.887 1 97.69 333 GLN A CA 1
ATOM 2589 C C . GLN A 1 333 ? 8.281 11.875 -3.9 1 97.69 333 GLN A C 1
ATOM 2591 O O . GLN A 1 333 ? 9 11.305 -3.076 1 97.69 333 GLN A O 1
ATOM 2596 N N . ALA A 1 334 ? 8.172 13.172 -3.928 1 97.12 334 ALA A N 1
ATOM 2597 C CA . ALA A 1 334 ? 8.953 14.047 -3.059 1 97.12 334 ALA A CA 1
ATOM 2598 C C . ALA A 1 334 ? 8.617 13.805 -1.59 1 97.12 334 ALA A C 1
ATOM 2600 O O . ALA A 1 334 ? 9.414 14.117 -0.704 1 97.12 334 ALA A O 1
ATOM 2601 N N . PHE A 1 335 ? 7.488 13.203 -1.309 1 97.19 335 PHE A N 1
ATOM 2602 C CA . PHE A 1 335 ? 7.051 12.992 0.067 1 97.19 335 PHE A CA 1
ATOM 2603 C C . PHE A 1 335 ? 7.32 11.562 0.51 1 97.19 335 PHE A C 1
ATOM 2605 O O . PHE A 1 335 ? 7.094 11.211 1.67 1 97.19 335 PHE A O 1
ATOM 2612 N N . MET A 1 336 ? 7.836 10.672 -0.344 1 96.62 336 MET A N 1
ATOM 2613 C CA . MET A 1 336 ? 7.914 9.234 -0.08 1 96.62 336 MET A CA 1
ATOM 2614 C C . MET A 1 336 ? 8.961 8.938 0.989 1 96.62 336 MET A C 1
ATOM 2616 O O . MET A 1 336 ? 8.859 7.934 1.698 1 96.62 336 MET A O 1
ATOM 2620 N N . PRO A 1 337 ? 10.008 9.82 1.169 1 94.75 337 PRO A N 1
ATOM 2621 C CA . PRO A 1 337 ? 10.914 9.562 2.289 1 94.75 337 PRO A CA 1
ATOM 2622 C C . PRO A 1 337 ? 10.195 9.508 3.635 1 94.75 337 PRO A C 1
ATOM 2624 O O . PRO A 1 337 ? 10.625 8.789 4.539 1 94.75 337 PRO A O 1
ATOM 2627 N N . TYR A 1 338 ? 9.047 10.211 3.793 1 94.38 338 TYR A N 1
ATOM 2628 C CA . TYR A 1 338 ? 8.258 10.141 5.02 1 94.38 338 TYR A CA 1
ATOM 2629 C C . TYR A 1 338 ? 7.684 8.75 5.219 1 94.38 338 TYR A C 1
ATOM 2631 O O . TYR A 1 338 ? 7.25 8.398 6.32 1 94.38 338 TYR A O 1
ATOM 2639 N N . PHE A 1 339 ? 7.648 8.023 4.176 1 96.25 339 PHE A N 1
ATOM 2640 C CA . PHE A 1 339 ? 7.07 6.68 4.219 1 96.25 339 PHE A CA 1
ATOM 2641 C C . PHE A 1 339 ? 8.125 5.629 3.906 1 96.25 339 PHE A C 1
ATOM 2643 O O . PHE A 1 339 ? 7.816 4.582 3.326 1 96.25 339 PHE A O 1
ATOM 2650 N N . GLY A 1 340 ? 9.398 5.949 4.164 1 93.75 340 GLY A N 1
ATOM 2651 C CA . GLY A 1 340 ? 10.484 4.996 3.99 1 93.75 340 GLY A CA 1
ATOM 2652 C C . GLY A 1 340 ? 10.734 4.629 2.539 1 93.75 340 GLY A C 1
ATOM 2653 O O . GLY A 1 340 ? 11.211 3.535 2.244 1 93.75 340 GLY A O 1
ATOM 2654 N N . ASN A 1 341 ? 10.242 5.473 1.636 1 96.12 341 ASN A N 1
ATOM 2655 C CA . ASN A 1 341 ? 10.391 5.258 0.199 1 96.12 341 ASN A CA 1
ATOM 2656 C C . ASN A 1 341 ? 9.734 3.947 -0.239 1 96.12 341 ASN A C 1
ATOM 2658 O O . ASN A 1 341 ? 10.266 3.25 -1.108 1 96.12 341 ASN A O 1
ATOM 2662 N N . SER A 1 342 ? 8.609 3.588 0.328 1 96.81 342 SER A N 1
ATOM 2663 C CA . SER A 1 342 ? 7.852 2.383 0.017 1 96.81 342 SER A CA 1
ATOM 2664 C C . SER A 1 342 ? 7.172 2.492 -1.345 1 96.81 342 SER A C 1
ATOM 2666 O O . SER A 1 342 ? 6.336 3.373 -1.559 1 96.81 342 SER A O 1
ATOM 2668 N N . PRO A 1 343 ? 7.426 1.573 -2.268 1 97.06 343 PRO A N 1
ATOM 2669 C CA . PRO A 1 343 ? 6.715 1.578 -3.549 1 97.06 343 PRO A CA 1
ATOM 2670 C C . PRO A 1 343 ? 5.215 1.34 -3.393 1 97.06 343 PRO A C 1
ATOM 2672 O O . PRO A 1 343 ? 4.418 1.913 -4.137 1 97.06 343 PRO A O 1
ATOM 2675 N N . LEU A 1 344 ? 4.871 0.515 -2.43 1 98 344 LEU A N 1
ATOM 2676 C CA . LEU A 1 344 ? 3.463 0.24 -2.166 1 98 344 LEU A CA 1
ATOM 2677 C C . LEU A 1 344 ? 2.715 1.522 -1.815 1 98 344 LEU A C 1
ATOM 2679 O O . LEU A 1 344 ? 1.656 1.803 -2.381 1 98 344 LEU A O 1
ATOM 2683 N N . VAL A 1 345 ? 3.283 2.297 -0.912 1 98.38 345 VAL A N 1
ATOM 2684 C CA . VAL A 1 345 ? 2.658 3.539 -0.467 1 98.38 345 VAL A CA 1
ATOM 2685 C C . VAL A 1 345 ? 2.625 4.543 -1.617 1 98.38 345 VAL A C 1
ATOM 2687 O O . VAL A 1 345 ? 1.622 5.23 -1.821 1 98.38 345 VAL A O 1
ATOM 2690 N N . GLU A 1 346 ? 3.729 4.609 -2.355 1 98.25 346 GLU A N 1
ATOM 2691 C CA . GLU A 1 346 ? 3.785 5.539 -3.479 1 98.25 346 GLU A CA 1
ATOM 2692 C C . GLU A 1 346 ? 2.66 5.273 -4.477 1 98.25 346 GLU A C 1
ATOM 2694 O O . GLU A 1 346 ? 1.915 6.184 -4.84 1 98.25 346 GLU A O 1
ATOM 2699 N N . HIS A 1 347 ? 2.508 4.008 -4.914 1 98.25 347 HIS A N 1
ATOM 2700 C CA . HIS A 1 347 ? 1.465 3.65 -5.867 1 98.25 347 HIS A CA 1
ATOM 2701 C C . HIS A 1 347 ? 0.079 3.941 -5.305 1 98.25 347 HIS A C 1
ATOM 2703 O O . HIS A 1 347 ? -0.799 4.426 -6.023 1 98.25 347 HIS A O 1
ATOM 2709 N N . ALA A 1 348 ? -0.118 3.65 -4.051 1 98.62 348 ALA A N 1
ATOM 2710 C CA . ALA A 1 348 ? -1.426 3.832 -3.428 1 98.62 348 ALA A CA 1
ATOM 2711 C C . ALA A 1 348 ? -1.82 5.305 -3.402 1 98.62 348 ALA A C 1
ATOM 2713 O O . ALA A 1 348 ? -2.936 5.664 -3.789 1 98.62 348 ALA A O 1
ATOM 2714 N N . LEU A 1 349 ? -0.916 6.117 -2.971 1 98.44 349 LEU A N 1
ATOM 2715 C CA . LEU A 1 349 ? -1.229 7.535 -2.826 1 98.44 349 LEU A CA 1
ATOM 2716 C C . LEU A 1 349 ? -1.387 8.203 -4.191 1 98.44 349 LEU A C 1
ATOM 2718 O O . LEU A 1 349 ? -2.238 9.07 -4.363 1 98.44 349 LEU A O 1
ATOM 2722 N N . LEU A 1 350 ? -0.549 7.801 -5.195 1 97.69 350 LEU A N 1
ATOM 2723 C CA . LEU A 1 350 ? -0.704 8.312 -6.551 1 97.69 350 LEU A CA 1
ATOM 2724 C C . LEU A 1 350 ? -2.105 8.039 -7.082 1 97.69 350 LEU A C 1
ATOM 2726 O O . LEU A 1 350 ? -2.725 8.906 -7.699 1 97.69 350 LEU A O 1
ATOM 2730 N N . HIS A 1 351 ? -2.592 6.867 -6.781 1 96.62 351 HIS A N 1
ATOM 2731 C CA . HIS A 1 351 ? -3.912 6.48 -7.262 1 96.62 351 HIS A CA 1
ATOM 2732 C C . HIS A 1 351 ? -5.012 7.211 -6.5 1 96.62 351 HIS A C 1
ATOM 2734 O O . HIS A 1 351 ? -5.914 7.793 -7.109 1 96.62 351 HIS A O 1
ATOM 2740 N N . ALA A 1 352 ? -4.973 7.219 -5.207 1 97.38 352 ALA A N 1
ATOM 2741 C CA . ALA A 1 352 ? -6.051 7.723 -4.363 1 97.38 352 ALA A CA 1
ATOM 2742 C C . ALA A 1 352 ? -6.27 9.219 -4.578 1 97.38 352 ALA A C 1
ATOM 2744 O O . ALA A 1 352 ? -7.41 9.672 -4.699 1 97.38 352 ALA A O 1
ATOM 2745 N N . TYR A 1 353 ? -5.219 9.93 -4.668 1 97.25 353 TYR A N 1
ATOM 2746 C CA . TYR A 1 353 ? -5.363 11.383 -4.66 1 97.25 353 TYR A CA 1
ATOM 2747 C C . TYR A 1 353 ? -5.555 11.922 -6.074 1 97.25 353 TYR A C 1
ATOM 2749 O O . TYR A 1 353 ? -5.934 13.078 -6.258 1 97.25 353 TYR A O 1
ATOM 2757 N N . GLN A 1 354 ? -5.324 11.086 -7.055 1 93.62 354 GLN A N 1
ATOM 2758 C CA . GLN A 1 354 ? -5.652 11.5 -8.414 1 93.62 354 GLN A CA 1
ATOM 2759 C C . GLN A 1 354 ? -7.152 11.727 -8.578 1 93.62 354 GLN A C 1
ATOM 2761 O O . GLN A 1 354 ? -7.578 12.469 -9.461 1 93.62 354 GLN A O 1
ATOM 2766 N N . ALA A 1 355 ? -7.895 11.18 -7.688 1 89.94 355 ALA A N 1
ATOM 2767 C CA . ALA A 1 355 ? -9.352 11.188 -7.809 1 89.94 355 ALA A CA 1
ATOM 2768 C C . ALA A 1 355 ? -9.945 12.461 -7.211 1 89.94 355 ALA A C 1
ATOM 2770 O O . ALA A 1 355 ? -11.148 12.703 -7.316 1 89.94 355 ALA A O 1
ATOM 2771 N N . VAL A 1 356 ? -9.172 13.281 -6.562 1 91.25 356 VAL A N 1
ATOM 2772 C CA . VAL A 1 356 ? -9.664 14.477 -5.879 1 91.25 356 VAL A CA 1
ATOM 2773 C C . VAL A 1 356 ? -10.359 15.398 -6.883 1 91.25 356 VAL A C 1
ATOM 2775 O O . VAL A 1 356 ? -11.367 16.031 -6.562 1 91.25 356 VAL A O 1
ATOM 2778 N N . SER A 1 357 ? -9.789 15.523 -7.984 1 81.62 357 SER A N 1
ATOM 2779 C CA . SER A 1 357 ? -10.398 16.328 -9.031 1 81.62 357 SER A CA 1
ATOM 2780 C C . SER A 1 357 ? -10.344 15.633 -10.383 1 81.62 357 SER A C 1
ATOM 2782 O O . SER A 1 357 ? -9.797 14.531 -10.492 1 81.62 357 SER A O 1
ATOM 2784 N N . ASN A 1 358 ? -11.117 16.234 -11.234 1 67.94 358 ASN A N 1
ATOM 2785 C CA . ASN A 1 358 ? -11.109 15.719 -12.594 1 67.94 358 ASN A CA 1
ATOM 2786 C C . ASN A 1 358 ? -9.695 15.727 -13.18 1 67.94 358 ASN A C 1
ATOM 2788 O O . ASN A 1 358 ? -8.836 16.469 -12.719 1 67.94 358 ASN A O 1
ATOM 2792 N N . ARG A 1 359 ? -9.492 14.836 -14.078 1 62.03 359 ARG A N 1
ATOM 2793 C CA . ARG A 1 359 ? -8.211 14.43 -14.648 1 62.03 359 ARG A CA 1
ATOM 2794 C C . ARG A 1 359 ? -7.395 15.648 -15.07 1 62.03 359 ARG A C 1
ATOM 2796 O O . ARG A 1 359 ? -6.164 15.625 -15.016 1 62.03 359 ARG A O 1
ATOM 2803 N N . GLU A 1 360 ? -7.941 16.688 -15.148 1 67.38 360 GLU A N 1
ATOM 2804 C CA . GLU A 1 360 ? -7.16 17.812 -15.68 1 67.38 360 GLU A CA 1
ATOM 2805 C C . GLU A 1 360 ? -6.594 18.672 -14.555 1 67.38 360 GLU A C 1
ATOM 2807 O O . GLU A 1 360 ? -5.676 19.469 -14.773 1 67.38 360 GLU A O 1
ATOM 2812 N N . GLN A 1 361 ? -6.891 18.297 -13.375 1 88 361 GLN A N 1
ATOM 2813 C CA . GLN A 1 361 ? -6.406 19.141 -12.297 1 88 361 GLN A CA 1
ATOM 2814 C C . GLN A 1 361 ? -5.707 18.328 -11.219 1 88 361 GLN A C 1
ATOM 2816 O O . GLN A 1 361 ? -6.105 18.359 -10.047 1 88 361 GLN A O 1
ATOM 2821 N N . LEU A 1 362 ? -4.586 17.688 -11.672 1 94.69 362 LEU A N 1
ATOM 2822 C CA . LEU A 1 362 ? -3.811 16.797 -10.812 1 94.69 362 LEU A CA 1
ATOM 2823 C C . LEU A 1 362 ? -3.203 17.562 -9.641 1 94.69 362 LEU A C 1
ATOM 2825 O O . LEU A 1 362 ? -2.914 16.984 -8.594 1 94.69 362 LEU A O 1
ATOM 2829 N N . ARG A 1 363 ? -3.111 18.922 -9.797 1 96.56 363 ARG A N 1
ATOM 2830 C CA . ARG A 1 363 ? -2.572 19.781 -8.742 1 96.56 363 ARG A CA 1
ATOM 2831 C C . ARG A 1 363 ? -3.414 19.672 -7.477 1 96.56 363 ARG A C 1
ATOM 2833 O O . ARG A 1 363 ? -2.887 19.766 -6.363 1 96.56 363 ARG A O 1
ATOM 2840 N N . ASP A 1 364 ? -4.734 19.469 -7.668 1 97.31 364 ASP A N 1
ATOM 2841 C CA . ASP A 1 364 ? -5.641 19.406 -6.523 1 97.31 364 ASP A CA 1
ATOM 2842 C C . ASP A 1 364 ? -5.34 18.188 -5.648 1 97.31 364 ASP A C 1
ATOM 2844 O O . ASP A 1 364 ? -5.484 18.25 -4.426 1 97.31 364 ASP A O 1
ATOM 2848 N N . GLY A 1 365 ? -4.891 17.094 -6.309 1 97.44 365 GLY A N 1
ATOM 2849 C CA . GLY A 1 365 ? -4.5 15.922 -5.551 1 97.44 365 GLY A CA 1
ATOM 2850 C C . GLY A 1 365 ? -3.273 16.141 -4.688 1 97.44 365 GLY A C 1
ATOM 2851 O O . GLY A 1 365 ? -3.234 15.703 -3.535 1 97.44 365 GLY A O 1
ATOM 2852 N N . VAL A 1 366 ? -2.291 16.859 -5.262 1 98.06 366 VAL A N 1
ATOM 2853 C CA . VAL A 1 366 ? -1.074 17.141 -4.508 1 98.06 366 VAL A CA 1
ATOM 2854 C C . VAL A 1 366 ? -1.406 18.016 -3.307 1 98.06 366 VAL A C 1
ATOM 2856 O O . VAL A 1 366 ? -0.945 17.766 -2.191 1 98.06 366 VAL A O 1
ATOM 2859 N N . GLY A 1 367 ? -2.24 19.031 -3.512 1 98.06 367 GLY A N 1
ATOM 2860 C CA . GLY A 1 367 ? -2.652 19.922 -2.436 1 98.06 367 GLY A CA 1
ATOM 2861 C C . GLY A 1 367 ? -3.428 19.203 -1.342 1 98.06 367 GLY A C 1
ATOM 2862 O O . GLY A 1 367 ? -3.184 19.438 -0.154 1 98.06 367 GLY A O 1
ATOM 2863 N N . ARG A 1 368 ? -4.352 18.375 -1.801 1 97.94 368 ARG A N 1
ATOM 2864 C CA . ARG A 1 368 ? -5.152 17.609 -0.846 1 97.94 368 ARG A CA 1
ATOM 2865 C C . ARG A 1 368 ? -4.273 16.688 -0.002 1 97.94 368 ARG A C 1
ATOM 2867 O O . ARG A 1 368 ? -4.43 16.625 1.22 1 97.94 368 ARG A O 1
ATOM 2874 N N . PHE A 1 369 ? -3.346 16 -0.643 1 98.5 369 PHE A N 1
ATOM 2875 C CA . PHE A 1 369 ? -2.461 15.109 0.089 1 98.5 369 PHE A CA 1
ATOM 2876 C C . PHE A 1 369 ? -1.643 15.875 1.12 1 98.5 369 PHE A C 1
ATOM 2878 O O . PHE A 1 369 ? -1.589 15.492 2.289 1 98.5 369 PHE A O 1
ATOM 2885 N N . LEU A 1 370 ? -1.027 16.922 0.652 1 98.38 370 LEU A N 1
ATOM 2886 C CA . LEU A 1 370 ? -0.198 17.734 1.542 1 98.38 370 LEU A CA 1
ATOM 2887 C C . LEU A 1 370 ? -1.001 18.219 2.744 1 98.38 370 LEU A C 1
ATOM 2889 O O . LEU A 1 370 ? -0.54 18.125 3.883 1 98.38 370 LEU A O 1
ATOM 2893 N N . GLY A 1 371 ? -2.197 18.688 2.559 1 98.5 371 GLY A N 1
ATOM 2894 C CA . GLY A 1 371 ? -3.064 19.156 3.629 1 98.5 371 GLY A CA 1
ATOM 2895 C C . GLY A 1 371 ? -3.48 18.047 4.582 1 98.5 371 GLY A C 1
ATOM 2896 O O . GLY A 1 371 ? -3.459 18.234 5.801 1 98.5 371 GLY A O 1
ATOM 2897 N N . ASP A 1 372 ? -3.836 16.922 3.98 1 98.5 372 ASP A N 1
ATOM 2898 C CA . ASP A 1 372 ? -4.273 15.797 4.805 1 98.5 372 ASP A CA 1
ATOM 2899 C C . ASP A 1 372 ? -3.131 15.273 5.676 1 98.5 372 ASP A C 1
ATOM 2901 O O . ASP A 1 372 ? -3.303 15.07 6.879 1 98.5 372 ASP A O 1
ATOM 2905 N N . TYR A 1 373 ? -1.986 15.094 5.102 1 97.94 373 TYR A N 1
ATOM 2906 C CA . TYR A 1 373 ? -0.867 14.445 5.777 1 97.94 373 TYR A CA 1
ATOM 2907 C C . TYR A 1 373 ? -0.274 15.359 6.844 1 97.94 373 TYR A C 1
ATOM 2909 O O . TYR A 1 373 ? 0.056 14.906 7.941 1 97.94 373 TYR A O 1
ATOM 2917 N N . PHE A 1 374 ? -0.21 16.641 6.59 1 97.88 374 PHE A N 1
ATOM 2918 C CA . PHE A 1 374 ? 0.552 17.5 7.488 1 97.88 374 PHE A CA 1
ATOM 2919 C C . PHE A 1 374 ? -0.377 18.25 8.43 1 97.88 374 PHE A C 1
ATOM 2921 O O . PHE A 1 374 ? 0.075 18.859 9.406 1 97.88 374 PHE A O 1
ATOM 2928 N N . PHE A 1 375 ? -1.732 18.203 8.203 1 98.44 375 PHE A N 1
ATOM 2929 C CA . PHE A 1 375 ? -2.58 19.031 9.047 1 98.44 375 PHE A CA 1
ATOM 2930 C C . PHE A 1 375 ? -3.846 18.281 9.445 1 98.44 375 PHE A C 1
ATOM 2932 O O . PHE A 1 375 ? -3.953 17.812 10.578 1 98.44 375 PHE A O 1
ATOM 2939 N N . THR A 1 376 ? -4.695 17.969 8.531 1 98.69 376 THR A N 1
ATOM 2940 C CA . THR A 1 376 ? -6.074 17.578 8.797 1 98.69 376 THR A CA 1
ATOM 2941 C C . THR A 1 376 ? -6.129 16.25 9.547 1 98.69 376 THR A C 1
ATOM 2943 O O . THR A 1 376 ? -6.84 16.109 10.539 1 98.69 376 THR A O 1
ATOM 2946 N N . CYS A 1 377 ? -5.395 15.289 9.109 1 98.31 377 CYS A N 1
ATOM 2947 C CA . CYS A 1 377 ? -5.555 13.938 9.633 1 98.31 377 CYS A CA 1
ATOM 2948 C C . CYS A 1 377 ? -5.09 13.867 11.086 1 98.31 377 CYS A C 1
ATOM 2950 O O . CYS A 1 377 ? -5.766 13.273 11.93 1 98.31 377 CYS A O 1
ATOM 2952 N N . SER A 1 378 ? -3.973 14.484 11.438 1 97.62 378 SER A N 1
ATOM 2953 C CA . SER A 1 378 ? -3.488 14.477 12.812 1 97.62 378 SER A CA 1
ATOM 2954 C C . SER A 1 378 ? -4.395 15.297 13.727 1 97.62 378 SER A C 1
ATOM 2956 O O . SER A 1 378 ? -4.574 14.969 14.898 1 97.62 378 SER A O 1
ATOM 2958 N N . LEU A 1 379 ? -4.922 16.344 13.18 1 98.38 379 LEU A N 1
ATOM 2959 C CA . LEU A 1 379 ? -5.867 17.156 13.945 1 98.38 379 LEU A CA 1
ATOM 2960 C C . LEU A 1 379 ? -7.078 16.328 14.352 1 98.38 379 LEU A C 1
ATOM 2962 O O . LEU A 1 379 ? -7.516 16.375 15.508 1 98.38 379 LEU A O 1
ATOM 2966 N N . ILE A 1 380 ? -7.582 15.547 13.438 1 98.25 380 ILE A N 1
ATOM 2967 C CA . ILE A 1 380 ? -8.734 14.703 13.711 1 98.25 380 ILE A CA 1
ATOM 2968 C C . ILE A 1 380 ? -8.367 13.641 14.742 1 98.25 380 ILE A C 1
ATOM 2970 O O . ILE A 1 380 ? -9.133 13.367 15.664 1 98.25 380 ILE A O 1
ATOM 2974 N N . GLU A 1 381 ? -7.211 13.07 14.602 1 97.25 381 GLU A N 1
ATOM 2975 C CA . GLU A 1 381 ? -6.75 12.086 15.57 1 97.25 381 GLU A CA 1
ATOM 2976 C C . GLU A 1 381 ? -6.688 12.68 16.969 1 97.25 381 GLU A C 1
ATOM 2978 O O . GLU A 1 381 ? -7.109 12.047 17.938 1 97.25 381 GLU A O 1
ATOM 2983 N N . PHE A 1 382 ? -6.141 13.859 17.047 1 98.38 382 PHE A N 1
ATOM 2984 C CA . PHE A 1 382 ? -6.055 14.539 18.328 1 98.38 382 PHE A CA 1
ATOM 2985 C C . PHE A 1 382 ? -7.441 14.82 18.891 1 98.38 382 PHE A C 1
ATOM 2987 O O . PHE A 1 382 ? -7.695 14.609 20.078 1 98.38 382 PHE A O 1
ATOM 2994 N N . ALA A 1 383 ? -8.328 15.305 18.047 1 98.62 383 ALA A N 1
ATOM 2995 C CA . ALA A 1 383 ? -9.695 15.594 18.469 1 98.62 383 ALA A CA 1
ATOM 2996 C C . ALA A 1 383 ? -10.375 14.336 19.016 1 98.62 383 ALA A C 1
ATOM 2998 O O . ALA A 1 383 ? -11.109 14.398 20 1 98.62 383 ALA A O 1
ATOM 2999 N N . ASP A 1 384 ? -10.141 13.195 18.375 1 98.25 384 ASP A N 1
ATOM 3000 C CA . ASP A 1 384 ? -10.688 11.93 18.844 1 98.25 384 ASP A CA 1
ATOM 3001 C C . ASP A 1 384 ? -10.227 11.617 20.266 1 98.25 384 ASP A C 1
ATOM 3003 O O . ASP A 1 384 ? -11.031 11.242 21.125 1 98.25 384 ASP A O 1
ATOM 3007 N N . ILE A 1 385 ? -8.93 11.789 20.469 1 98.12 385 ILE A N 1
ATOM 3008 C CA . ILE A 1 385 ? -8.344 11.508 21.766 1 98.12 385 ILE A CA 1
ATOM 3009 C C . ILE A 1 385 ? -8.969 12.414 22.828 1 98.12 385 ILE A C 1
ATOM 3011 O O . ILE A 1 385 ? -9.375 11.953 23.891 1 98.12 385 ILE A O 1
ATOM 3015 N N . ILE A 1 386 ? -9.125 13.688 22.531 1 98.5 386 ILE A N 1
ATOM 3016 C CA . ILE A 1 386 ? -9.609 14.68 23.484 1 98.5 386 ILE A CA 1
ATOM 3017 C C . ILE A 1 386 ? -11.102 14.469 23.734 1 98.5 386 ILE A C 1
ATOM 3019 O O . ILE A 1 386 ? -11.555 14.469 24.891 1 98.5 386 ILE A O 1
ATOM 3023 N N . ALA A 1 387 ? -11.82 14.25 22.719 1 98.38 387 ALA A N 1
ATOM 3024 C CA . ALA A 1 387 ? -13.266 14.094 22.844 1 98.38 387 ALA A CA 1
ATOM 3025 C C . ALA A 1 387 ? -13.617 12.906 23.734 1 98.38 387 ALA A C 1
ATOM 3027 O O . ALA A 1 387 ? -14.617 12.938 24.453 1 98.38 387 ALA A O 1
ATOM 3028 N N . ASP A 1 388 ? -12.805 11.953 23.734 1 97.38 388 ASP A N 1
ATOM 3029 C CA . ASP A 1 388 ? -13.07 10.734 24.484 1 97.38 388 ASP A CA 1
ATOM 3030 C C . ASP A 1 388 ? -12.688 10.898 25.953 1 97.38 388 ASP A C 1
ATOM 3032 O O . ASP A 1 388 ? -13.094 10.094 26.797 1 97.38 388 ASP A O 1
ATOM 3036 N N . ASN A 1 389 ? -11.922 11.961 26.234 1 97.94 389 ASN A N 1
ATOM 3037 C CA . ASN A 1 389 ? -11.234 11.828 27.516 1 97.94 389 ASN A CA 1
ATOM 3038 C C . ASN A 1 389 ? -11.367 13.102 28.359 1 97.94 389 ASN A C 1
ATOM 3040 O O . ASN A 1 389 ? -10.992 13.125 29.531 1 97.94 389 ASN A O 1
ATOM 3044 N N . VAL A 1 390 ? -11.953 14.188 27.844 1 97.94 390 VAL A N 1
ATOM 3045 C CA . VAL A 1 390 ? -12.055 15.43 28.609 1 97.94 390 VAL A CA 1
ATOM 3046 C C . VAL A 1 390 ? -13.492 15.617 29.094 1 97.94 390 VAL A C 1
ATOM 3048 O O . VAL A 1 390 ? -14.414 14.961 28.609 1 97.94 390 VAL A O 1
ATOM 3051 N N . ASN A 1 391 ? -13.656 16.5 30.062 1 97.12 391 ASN A N 1
ATOM 3052 C CA . ASN A 1 391 ? -14.953 16.703 30.703 1 97.12 391 ASN A CA 1
ATOM 3053 C C . ASN A 1 391 ? -15.812 17.703 29.922 1 97.12 391 ASN A C 1
ATOM 3055 O O . ASN A 1 391 ? -17.047 17.625 29.969 1 97.12 391 ASN A O 1
ATOM 3059 N N . GLY A 1 392 ? -15.188 18.656 29.312 1 97.56 392 GLY A N 1
ATOM 3060 C CA . GLY A 1 392 ? -15.922 19.672 28.578 1 97.56 392 GLY A CA 1
ATOM 3061 C C . GLY A 1 392 ? -16.312 19.234 27.172 1 97.56 392 GLY A C 1
ATOM 3062 O O . GLY A 1 392 ? -15.82 18.203 26.688 1 97.56 392 GLY A O 1
ATOM 3063 N N . PRO A 1 393 ? -17.219 19.969 26.562 1 98.25 393 PRO A N 1
ATOM 3064 C CA . PRO A 1 393 ? -17.625 19.641 25.203 1 98.25 393 PRO A CA 1
ATOM 3065 C C . PRO A 1 393 ? -16.516 19.938 24.172 1 98.25 393 PRO A C 1
ATOM 3067 O O . PRO A 1 393 ? -15.703 20.844 24.391 1 98.25 393 PRO A O 1
ATOM 3070 N N . VAL A 1 394 ? -16.516 19.141 23.156 1 98.75 394 VAL A N 1
ATOM 3071 C CA . VAL A 1 394 ? -15.602 19.328 22.031 1 98.75 394 VAL A CA 1
ATOM 3072 C C . VAL A 1 394 ? -16.406 19.578 20.75 1 98.75 394 VAL A C 1
ATOM 3074 O O . VAL A 1 394 ? -17.469 18.984 20.562 1 98.75 394 VAL A O 1
ATOM 3077 N N . TYR A 1 395 ? -15.953 20.484 19.969 1 98.88 395 TYR A N 1
ATOM 3078 C CA . TYR A 1 395 ? -16.578 20.828 18.703 1 98.88 395 TYR A CA 1
ATOM 3079 C C . TYR A 1 395 ? -15.555 20.812 17.562 1 98.88 395 TYR A C 1
ATOM 3081 O O . TYR A 1 395 ? -14.344 20.906 17.812 1 98.88 395 TYR A O 1
ATOM 3089 N N . MET A 1 396 ? -16.109 20.625 16.344 1 98.81 396 MET A N 1
ATOM 3090 C CA . MET A 1 396 ? -15.242 20.672 15.172 1 98.81 396 MET A CA 1
ATOM 3091 C C . MET A 1 396 ? -15.875 21.484 14.055 1 98.81 396 MET A C 1
ATOM 3093 O O . MET A 1 396 ? -17.094 21.422 13.836 1 98.81 396 MET A O 1
ATOM 3097 N N . TYR A 1 397 ? -15.031 22.219 13.359 1 98.62 397 TYR A N 1
ATOM 3098 C CA . TYR A 1 397 ? -15.523 22.922 12.18 1 98.62 397 TYR A CA 1
ATOM 3099 C C . TYR A 1 397 ? -14.695 22.562 10.953 1 98.62 397 TYR A C 1
ATOM 3101 O O . TYR A 1 397 ? -13.57 22.078 11.078 1 98.62 397 TYR A O 1
ATOM 3109 N N . TYR A 1 398 ? -15.242 22.688 9.812 1 98.75 398 TYR A N 1
ATOM 3110 C CA . TYR A 1 398 ? -14.625 22.625 8.492 1 98.75 398 TYR A CA 1
ATOM 3111 C C . TYR A 1 398 ? -14.844 23.922 7.73 1 98.75 398 TYR A C 1
ATOM 3113 O O . TYR A 1 398 ? -15.977 24.25 7.348 1 98.75 398 TYR A O 1
ATOM 3121 N N . PHE A 1 399 ? -13.758 24.641 7.562 1 98.69 399 PHE A N 1
ATOM 3122 C CA . PHE A 1 399 ? -13.836 26 7.008 1 98.69 399 PHE A CA 1
ATOM 3123 C C . PHE A 1 399 ? -13.75 25.953 5.488 1 98.69 399 PHE A C 1
ATOM 3125 O O . PHE A 1 399 ? -12.805 25.406 4.926 1 98.69 399 PHE A O 1
ATOM 3132 N N . THR A 1 400 ? -14.727 26.609 4.746 1 98 400 THR A N 1
ATOM 3133 C CA . THR A 1 400 ? -14.781 26.5 3.291 1 98 400 THR A CA 1
ATOM 3134 C C . THR A 1 400 ? -14.945 27.875 2.65 1 98 400 THR A C 1
ATOM 3136 O O . THR A 1 400 ? -15.219 27.984 1.454 1 98 400 THR A O 1
ATOM 3139 N N . MET A 1 401 ? -14.727 28.984 3.43 1 97.31 401 MET A N 1
ATOM 3140 C CA . MET A 1 401 ? -14.844 30.344 2.883 1 97.31 401 MET A CA 1
ATOM 3141 C C . MET A 1 401 ? -13.508 30.812 2.316 1 97.31 401 MET A C 1
ATOM 3143 O O . MET A 1 401 ? -12.508 30.844 3.029 1 97.31 401 MET A O 1
ATOM 3147 N N . ARG A 1 402 ? -13.531 31.125 1.069 1 97.44 402 ARG A N 1
ATOM 3148 C CA . ARG A 1 402 ? -12.359 31.812 0.516 1 97.44 402 ARG A CA 1
ATOM 3149 C C . ARG A 1 402 ? -12.531 33.312 0.577 1 97.44 402 ARG A C 1
ATOM 3151 O O . ARG A 1 402 ? -13.5 33.875 0.041 1 97.44 402 ARG A O 1
ATOM 3158 N N . SER A 1 403 ? -11.633 34 1.176 1 97.19 403 SER A N 1
ATOM 3159 C CA . SER A 1 403 ? -11.664 35.438 1.308 1 97.19 403 SER A CA 1
ATOM 3160 C C . SER A 1 403 ? -11.484 36.125 -0.044 1 97.19 403 SER A C 1
ATOM 3162 O O . SER A 1 403 ? -10.664 35.688 -0.854 1 97.19 403 SER A O 1
ATOM 3164 N N . SER A 1 404 ? -12.289 37.156 -0.291 1 97.38 404 SER A N 1
ATOM 3165 C CA . SER A 1 404 ? -12.109 37.938 -1.515 1 97.38 404 SER A CA 1
ATOM 3166 C C . SER A 1 404 ? -10.836 38.781 -1.462 1 97.38 404 SER A C 1
ATOM 3168 O O . SER A 1 404 ? -10.383 39.312 -2.484 1 97.38 404 SER A O 1
ATOM 3170 N N . ALA A 1 405 ? -10.25 38.875 -0.236 1 97.44 405 ALA A N 1
ATOM 3171 C CA . ALA A 1 405 ? -9.016 39.625 -0.055 1 97.44 405 ALA A CA 1
ATOM 3172 C C . ALA A 1 405 ? -7.797 38.781 -0.38 1 97.44 405 ALA A C 1
ATOM 3174 O O . ALA A 1 405 ? -6.676 39.281 -0.46 1 97.44 405 ALA A O 1
ATOM 3175 N N . ASN A 1 406 ? -7.988 37.469 -0.589 1 97.75 406 ASN A N 1
ATOM 3176 C CA . ASN A 1 406 ? -6.875 36.562 -0.847 1 97.75 406 ASN A CA 1
ATOM 3177 C C . ASN A 1 406 ? -6.242 36.812 -2.209 1 97.75 406 ASN A C 1
ATOM 3179 O O . ASN A 1 406 ? -6.871 36.594 -3.246 1 97.75 406 ASN A O 1
ATOM 3183 N N . PRO A 1 407 ? -4.996 37.25 -2.186 1 97.5 407 PRO A N 1
ATOM 3184 C CA . PRO A 1 407 ? -4.379 37.656 -3.449 1 97.5 407 PRO A CA 1
ATOM 3185 C C . PRO A 1 407 ? -3.811 36.469 -4.242 1 97.5 407 PRO A C 1
ATOM 3187 O O . PRO A 1 407 ? -3.389 36.656 -5.387 1 97.5 407 PRO A O 1
ATOM 3190 N N . TRP A 1 408 ? -3.768 35.312 -3.689 1 98.19 408 TRP A N 1
ATOM 3191 C CA . TRP A 1 408 ? -3.242 34.125 -4.363 1 98.19 408 TRP A CA 1
ATOM 3192 C C . TRP A 1 408 ? -4.188 33.656 -5.465 1 98.19 408 TRP A C 1
ATOM 3194 O O . TRP A 1 408 ? -5.355 34.062 -5.496 1 98.19 408 TRP A O 1
ATOM 3204 N N . PRO A 1 409 ? -3.648 32.75 -6.406 1 97.62 409 PRO A N 1
ATOM 3205 C CA . PRO A 1 409 ? -4.527 32.25 -7.461 1 97.62 409 PRO A CA 1
ATOM 3206 C C . PRO A 1 409 ? -5.789 31.578 -6.914 1 97.62 409 PRO A C 1
ATOM 3208 O O . PRO A 1 409 ? -5.734 30.891 -5.891 1 97.62 409 PRO A O 1
ATOM 3211 N N . LYS A 1 410 ? -6.875 31.703 -7.629 1 97.06 410 LYS A N 1
ATOM 3212 C CA . LYS A 1 410 ? -8.18 31.219 -7.191 1 97.06 410 LYS A CA 1
ATOM 3213 C C . LYS A 1 410 ? -8.164 29.703 -6.984 1 97.06 410 LYS A C 1
ATOM 3215 O O . LYS A 1 410 ? -8.852 29.188 -6.102 1 97.06 410 LYS A O 1
ATOM 3220 N N . TRP A 1 411 ? -7.383 28.953 -7.77 1 95.81 411 TRP A N 1
ATOM 3221 C CA . TRP A 1 411 ? -7.371 27.5 -7.691 1 95.81 411 TRP A CA 1
ATOM 3222 C C . TRP A 1 411 ? -6.836 27.031 -6.344 1 95.81 411 TRP A C 1
ATOM 3224 O O . TRP A 1 411 ? -7.055 25.875 -5.949 1 95.81 411 TRP A O 1
ATOM 3234 N N . MET A 1 412 ? -6.156 27.922 -5.602 1 97.69 412 MET A N 1
ATOM 3235 C CA . MET A 1 412 ? -5.562 27.531 -4.324 1 97.69 412 MET A CA 1
ATOM 3236 C C . MET A 1 412 ? -6.625 27.469 -3.23 1 97.69 412 MET A C 1
ATOM 3238 O O . MET A 1 412 ? -6.363 26.969 -2.137 1 97.69 412 MET A O 1
ATOM 3242 N N . GLY A 1 413 ? -7.789 28 -3.447 1 97.38 413 GLY A N 1
ATOM 3243 C CA . GLY A 1 413 ? -8.977 27.766 -2.643 1 97.38 413 GLY A CA 1
ATOM 3244 C C . GLY A 1 413 ? -8.891 28.375 -1.258 1 97.38 413 GLY A C 1
ATOM 3245 O O . GLY A 1 413 ? -8.57 29.547 -1.112 1 97.38 413 GLY A O 1
ATOM 3246 N N . VAL A 1 414 ? -9.344 27.609 -0.274 1 98.12 414 VAL A N 1
ATOM 3247 C CA . VAL A 1 414 ? -9.375 28.031 1.125 1 98.12 414 VAL A CA 1
ATOM 3248 C C . VAL A 1 414 ? -8.07 27.625 1.814 1 98.12 414 VAL A C 1
ATOM 3250 O O . VAL A 1 414 ? -7.945 26.5 2.301 1 98.12 414 VAL A O 1
ATOM 3253 N N . MET A 1 415 ? -7.223 28.531 2.008 1 97.94 415 MET A N 1
ATOM 3254 C CA . MET A 1 415 ? -5.828 28.234 2.316 1 97.94 415 MET A CA 1
ATOM 3255 C C . MET A 1 415 ? -5.59 28.234 3.824 1 97.94 415 MET A C 1
ATOM 3257 O O . MET A 1 415 ? -6.367 28.828 4.574 1 97.94 415 MET A O 1
ATOM 3261 N N . HIS A 1 416 ? -4.527 27.625 4.195 1 98.12 416 HIS A N 1
ATOM 3262 C CA . HIS A 1 416 ? -4.023 27.547 5.562 1 98.12 416 HIS A CA 1
ATOM 3263 C C . HIS A 1 416 ? -3.891 28.938 6.172 1 98.12 416 HIS A C 1
ATOM 3265 O O . HIS A 1 416 ? -3.209 29.797 5.617 1 98.12 416 HIS A O 1
ATOM 3271 N N . GLY A 1 417 ? -4.617 29.188 7.234 1 97.38 417 GLY A N 1
ATOM 3272 C CA . GLY A 1 417 ? -4.441 30.406 8 1 97.38 417 GLY A CA 1
ATOM 3273 C C . GLY A 1 417 ? -5.43 31.5 7.621 1 97.38 417 GLY A C 1
ATOM 3274 O O . GLY A 1 417 ? -5.52 32.531 8.305 1 97.38 417 GLY A O 1
ATOM 3275 N N . TYR A 1 418 ? -6.258 31.312 6.652 1 96.06 418 TYR A N 1
ATOM 3276 C CA . TYR A 1 418 ? -7.051 32.406 6.117 1 96.06 418 TYR A CA 1
ATOM 3277 C C . TYR A 1 418 ? -8.383 32.531 6.848 1 96.06 418 TYR A C 1
ATOM 3279 O O . TYR A 1 418 ? -9.156 33.438 6.586 1 96.06 418 TYR A O 1
ATOM 3287 N N . GLU A 1 419 ? -8.602 31.688 7.832 1 97.06 419 GLU A N 1
ATOM 3288 C CA . GLU A 1 419 ? -9.766 31.859 8.688 1 97.06 419 GLU A CA 1
ATOM 3289 C C . GLU A 1 419 ? -9.5 32.906 9.773 1 97.06 419 GLU A C 1
ATOM 3291 O O . GLU A 1 419 ? -10.43 33.438 10.383 1 97.06 419 GLU A O 1
ATOM 3296 N N . ILE A 1 420 ? -8.258 33.25 9.992 1 98.31 420 ILE A N 1
ATOM 3297 C CA . ILE A 1 420 ? -7.844 34.156 11.062 1 98.31 420 ILE A CA 1
ATOM 3298 C C . ILE A 1 420 ? -8.453 35.531 10.836 1 98.31 420 ILE A C 1
ATOM 3300 O O . ILE A 1 420 ? -8.883 36.188 11.789 1 98.31 420 ILE A O 1
ATOM 3304 N N . GLU A 1 421 ? -8.469 36 9.586 1 97.88 421 GLU A N 1
ATOM 3305 C CA . GLU A 1 421 ? -8.945 37.344 9.297 1 97.88 421 GLU A CA 1
ATOM 3306 C C . GLU A 1 421 ? -10.391 37.531 9.742 1 97.88 421 GLU A C 1
ATOM 3308 O O . GLU A 1 421 ? -10.773 38.625 10.172 1 97.88 421 GLU A O 1
ATOM 3313 N N . TYR A 1 422 ? -11.133 36.469 9.75 1 98.31 422 TYR A N 1
ATOM 3314 C CA . TYR A 1 422 ? -12.523 36.562 10.172 1 98.31 422 TYR A CA 1
ATOM 3315 C C . TYR A 1 422 ? -12.641 36.531 11.688 1 98.31 422 TYR A C 1
ATOM 3317 O O . TYR A 1 422 ? -13.477 37.219 12.266 1 98.31 422 TYR A O 1
ATOM 3325 N N . ALA A 1 423 ? -11.828 35.781 12.352 1 98.06 423 ALA A N 1
ATOM 3326 C CA . ALA A 1 423 ? -11.852 35.688 13.812 1 98.06 423 ALA A CA 1
ATOM 3327 C C . ALA A 1 423 ? -11.43 37 14.453 1 98.06 423 ALA A C 1
ATOM 3329 O O . ALA A 1 423 ? -11.883 37.312 15.555 1 98.06 423 ALA A O 1
ATOM 3330 N N . PHE A 1 424 ? -10.602 37.781 13.773 1 98.31 424 PHE A N 1
ATOM 3331 C CA . PHE A 1 424 ? -10.094 39.031 14.328 1 98.31 424 PHE A CA 1
ATOM 3332 C C . PHE A 1 424 ? -10.859 40.25 13.766 1 98.31 424 PHE A C 1
ATOM 3334 O O . PHE A 1 424 ? -10.586 41.375 14.141 1 98.31 424 PHE A O 1
ATOM 3341 N N . GLY A 1 425 ? -11.734 40.031 12.852 1 98.31 425 GLY A N 1
ATOM 3342 C CA . GLY A 1 425 ? -12.609 41.094 12.359 1 98.31 425 GLY A CA 1
ATOM 3343 C C . GLY A 1 425 ? -11.961 41.969 11.32 1 98.31 425 GLY A C 1
ATOM 3344 O O . GLY A 1 425 ? -12.289 43.156 11.219 1 98.31 425 GLY A O 1
ATOM 3345 N N . GLN A 1 426 ? -11.078 41.406 10.547 1 97.75 426 GLN A N 1
ATOM 3346 C CA . GLN A 1 426 ? -10.352 42.188 9.547 1 97.75 426 GLN A CA 1
ATOM 3347 C C . GLN A 1 426 ? -11.312 42.812 8.539 1 97.75 426 GLN A C 1
ATOM 3349 O O . GLN A 1 426 ? -11.125 43.969 8.125 1 97.75 426 GLN A O 1
ATOM 3354 N N . PRO A 1 427 ? -12.367 42.125 8.078 1 98 427 PRO A N 1
ATOM 3355 C CA . PRO A 1 427 ? -13.289 42.75 7.137 1 98 427 PRO A CA 1
ATOM 3356 C C . PRO A 1 427 ? -13.914 44.031 7.699 1 98 427 PRO A C 1
ATOM 3358 O O . PRO A 1 427 ? -14.344 44.906 6.938 1 98 427 PRO A O 1
ATOM 3361 N N . LEU A 1 428 ? -13.984 44.125 9 1 97.75 428 LEU A N 1
ATOM 3362 C CA . LEU A 1 428 ? -14.57 45.281 9.664 1 97.75 428 LEU A CA 1
ATOM 3363 C C . LEU A 1 428 ? -13.539 46.406 9.82 1 97.75 428 LEU A C 1
ATOM 3365 O O . LEU A 1 428 ? -13.867 47.594 9.648 1 97.75 428 LEU A O 1
ATOM 3369 N N . THR A 1 429 ? -12.305 46.031 10.141 1 97.31 429 THR A N 1
ATOM 3370 C CA . THR A 1 429 ? -11.297 47.031 10.484 1 97.31 429 THR A CA 1
ATOM 3371 C C . THR A 1 429 ? -10.508 47.469 9.242 1 97.31 429 THR A C 1
ATOM 3373 O O . THR A 1 429 ? -9.961 48.562 9.195 1 97.31 429 THR A O 1
ATOM 3376 N N . ARG A 1 430 ? -10.406 46.594 8.266 1 97.12 430 ARG A N 1
ATOM 3377 C CA . ARG A 1 430 ? -9.688 46.875 7.027 1 97.12 430 ARG A CA 1
ATOM 3378 C C . ARG A 1 430 ? -10.523 46.5 5.809 1 97.12 430 ARG A C 1
ATOM 3380 O O . ARG A 1 430 ? -10.078 45.688 4.973 1 97.12 430 ARG A O 1
ATOM 3387 N N . PRO A 1 431 ? -11.617 47.125 5.598 1 97.12 431 PRO A N 1
ATOM 3388 C CA . PRO A 1 431 ? -12.562 46.75 4.535 1 97.12 431 PRO A CA 1
ATOM 3389 C C . PRO A 1 431 ? -11.984 46.938 3.137 1 97.12 431 PRO A C 1
ATOM 3391 O O . PRO A 1 431 ? -12.422 46.312 2.184 1 97.12 431 PRO A O 1
ATOM 3394 N N . SER A 1 432 ? -10.953 47.812 2.955 1 96.94 432 SER A N 1
ATOM 3395 C CA . SER A 1 432 ? -10.398 48.156 1.645 1 96.94 432 SER A CA 1
ATOM 3396 C C . SER A 1 432 ? -9.688 46.969 1.021 1 96.94 432 SER A C 1
ATOM 3398 O O . SER A 1 432 ? -9.422 46.969 -0.183 1 96.94 432 SER A O 1
ATOM 3400 N N . LEU A 1 433 ? -9.32 45.969 1.829 1 96.75 433 LEU A N 1
ATOM 3401 C CA . LEU A 1 433 ? -8.617 44.781 1.338 1 96.75 433 LEU A CA 1
ATOM 3402 C C . LEU A 1 433 ? -9.57 43.844 0.583 1 96.75 433 LEU A C 1
ATOM 3404 O O . LEU A 1 433 ? -9.133 42.969 -0.161 1 96.75 433 LEU A O 1
ATOM 3408 N N . TYR A 1 434 ? -10.852 44.062 0.739 1 97.81 434 TYR A N 1
ATOM 3409 C CA . TYR A 1 434 ? -11.852 43.125 0.223 1 97.81 434 TYR A CA 1
ATOM 3410 C C . TYR A 1 434 ? -12.547 43.719 -1.004 1 97.81 434 TYR A C 1
ATOM 3412 O O . TYR A 1 434 ? -12.617 44.938 -1.173 1 97.81 434 TYR A O 1
ATOM 3420 N N . ASP A 1 435 ? -13.047 42.781 -1.814 1 97.19 435 ASP A N 1
ATOM 3421 C CA . ASP A 1 435 ? -13.844 43.219 -2.959 1 97.19 435 ASP A CA 1
ATOM 3422 C C . ASP A 1 435 ? -15.109 43.938 -2.508 1 97.19 435 ASP A C 1
ATOM 3424 O O . ASP A 1 435 ? -15.836 43.438 -1.643 1 97.19 435 ASP A O 1
ATOM 3428 N N . LYS A 1 436 ? -15.391 45 -3.158 1 97.12 436 LYS A N 1
ATOM 3429 C CA . LYS A 1 436 ? -16.547 45.812 -2.789 1 97.12 436 LYS A CA 1
ATOM 3430 C C . LYS A 1 436 ? -17.844 45 -2.896 1 97.12 436 LYS A C 1
ATOM 3432 O O . LYS A 1 436 ? -18.719 45.125 -2.047 1 97.12 436 LYS A O 1
ATOM 3437 N N . SER A 1 437 ? -17.938 44.219 -3.916 1 96.38 437 SER A N 1
ATOM 3438 C CA . SER A 1 437 ? -19.156 43.469 -4.18 1 96.38 437 SER A CA 1
ATOM 3439 C C . SER A 1 437 ? -19.375 42.406 -3.123 1 96.38 437 SER A C 1
ATOM 3441 O O . SER A 1 437 ? -20.5 41.969 -2.898 1 96.38 437 SER A O 1
ATOM 3443 N N . SER A 1 438 ? -18.266 41.969 -2.41 1 95.81 438 SER A N 1
ATOM 3444 C CA . SER A 1 438 ? -18.359 40.875 -1.45 1 95.81 438 SER A CA 1
ATOM 3445 C C . SER A 1 438 ? -18.266 41.375 -0.017 1 95.81 438 SER A C 1
ATOM 3447 O O . SER A 1 438 ? -18.406 40.625 0.935 1 95.81 438 SER A O 1
ATOM 3449 N N . LEU A 1 439 ? -18.062 42.625 0.187 1 97.25 439 LEU A N 1
ATOM 3450 C CA . LEU A 1 439 ? -17.734 43.188 1.492 1 97.25 439 LEU A CA 1
ATOM 3451 C C . LEU A 1 439 ? -18.844 42.938 2.492 1 97.25 439 LEU A C 1
ATOM 3453 O O . LEU A 1 439 ? -18.594 42.656 3.668 1 97.25 439 LEU A O 1
ATOM 3457 N N . GLY A 1 440 ? -20.094 43.094 2.039 1 96.62 440 GLY A N 1
ATOM 3458 C CA . GLY A 1 440 ? -21.219 42.844 2.928 1 96.62 440 GLY A CA 1
ATOM 3459 C C . GLY A 1 440 ? -21.203 41.438 3.518 1 96.62 440 GLY A C 1
ATOM 3460 O O . GLY A 1 440 ? -21.359 41.25 4.73 1 96.62 440 GLY A O 1
ATOM 3461 N N . ILE A 1 441 ? -21.031 40.5 2.68 1 96.62 441 ILE A N 1
ATOM 3462 C CA . ILE A 1 441 ? -21.031 39.094 3.123 1 96.62 441 ILE A CA 1
ATOM 3463 C C . ILE A 1 441 ? -19.797 38.844 3.98 1 96.62 441 ILE A C 1
ATOM 3465 O O . ILE A 1 441 ? -19.859 38.125 4.973 1 96.62 441 ILE A O 1
ATOM 3469 N N . GLU A 1 442 ? -18.625 39.438 3.592 1 97.81 442 GLU A N 1
ATOM 3470 C CA . GLU A 1 442 ? -17.391 39.25 4.352 1 97.81 442 GLU A CA 1
ATOM 3471 C C . GLU A 1 442 ? -17.547 39.781 5.777 1 97.81 442 GLU A C 1
ATOM 3473 O O . GLU A 1 442 ? -17.125 39.125 6.73 1 97.81 442 GLU A O 1
ATOM 3478 N N . ARG A 1 443 ? -18.156 40.906 5.957 1 97.88 443 ARG A N 1
ATOM 3479 C CA . ARG A 1 443 ? -18.359 41.5 7.27 1 97.88 443 ARG A CA 1
ATOM 3480 C C . ARG A 1 443 ? -19.312 40.656 8.117 1 97.88 443 ARG A C 1
ATOM 3482 O O . ARG A 1 443 ? -19.031 40.406 9.289 1 97.88 443 ARG A O 1
ATOM 3489 N N . ARG A 1 444 ? -20.391 40.219 7.516 1 97.44 444 ARG A N 1
ATOM 3490 C CA . ARG A 1 444 ? -21.375 39.406 8.242 1 97.44 444 ARG A CA 1
ATOM 3491 C C . ARG A 1 444 ? -20.75 38.094 8.688 1 97.44 444 ARG A C 1
ATOM 3493 O O . ARG A 1 444 ? -21.016 37.625 9.797 1 97.44 444 ARG A O 1
ATOM 3500 N N . PHE A 1 445 ? -20.031 37.531 7.773 1 97.75 445 PHE A N 1
ATOM 3501 C CA . PHE A 1 445 ? -19.391 36.281 8.086 1 97.75 445 PHE A CA 1
ATOM 3502 C C . PHE A 1 445 ? -18.391 36.438 9.227 1 97.75 445 PHE A C 1
ATOM 3504 O O . PHE A 1 445 ? -18.297 35.594 10.125 1 97.75 445 PHE A O 1
ATOM 3511 N N . SER A 1 446 ? -17.609 37.5 9.188 1 98.38 446 SER A N 1
ATOM 3512 C CA . SER A 1 446 ? -16.672 37.781 10.266 1 98.38 446 SER A CA 1
ATOM 3513 C C . SER A 1 446 ? -17.391 37.969 11.602 1 98.38 446 SER A C 1
ATOM 3515 O O . SER A 1 446 ? -16.953 37.438 12.625 1 98.38 446 SER A O 1
ATOM 3517 N N . GLU A 1 447 ? -18.453 38.656 11.609 1 97.88 447 GLU A N 1
ATOM 3518 C CA . GLU A 1 447 ? -19.234 38.812 12.828 1 97.88 447 GLU A CA 1
ATOM 3519 C C . GLU A 1 447 ? -19.75 37.469 13.352 1 97.88 447 GLU A C 1
ATOM 3521 O O . GLU A 1 447 ? -19.766 37.25 14.562 1 97.88 447 GLU A O 1
ATOM 3526 N N . TYR A 1 448 ? -20.141 36.719 12.398 1 97.31 448 TYR A N 1
ATOM 3527 C CA . TYR A 1 448 ? -20.625 35.375 12.734 1 97.31 448 TYR A CA 1
ATOM 3528 C C . TYR A 1 448 ? -19.531 34.531 13.398 1 97.31 448 TYR A C 1
ATOM 3530 O O . TYR A 1 448 ? -19.766 33.938 14.453 1 97.31 448 TYR A O 1
ATOM 3538 N N . ILE A 1 449 ? -18.344 34.5 12.859 1 98.31 449 ILE A N 1
ATOM 3539 C CA . ILE A 1 449 ? -17.234 33.75 13.406 1 98.31 449 ILE A CA 1
ATOM 3540 C C . ILE A 1 449 ? -16.859 34.281 14.789 1 98.31 449 ILE A C 1
ATOM 3542 O O . ILE A 1 449 ? -16.672 33.531 15.734 1 98.31 449 ILE A O 1
ATOM 3546 N N . MET A 1 450 ? -16.766 35.625 14.953 1 98.44 450 MET A N 1
ATOM 3547 C CA . MET A 1 450 ? -16.438 36.25 16.234 1 98.44 450 MET A CA 1
ATOM 3548 C C . MET A 1 450 ? -17.484 35.875 17.297 1 98.44 450 MET A C 1
ATOM 3550 O O . MET A 1 450 ? -17.125 35.625 18.453 1 98.44 450 MET A O 1
ATOM 3554 N N . GLN A 1 451 ? -18.703 35.812 16.844 1 97.62 451 GLN A N 1
ATOM 3555 C CA . GLN A 1 451 ? -19.75 35.438 17.781 1 97.62 451 GLN A CA 1
ATOM 3556 C C . GLN A 1 451 ? -19.594 34 18.25 1 97.62 451 GLN A C 1
ATOM 3558 O O . GLN A 1 451 ? -19.703 33.719 19.453 1 97.62 451 GLN A O 1
ATOM 3563 N N . LEU A 1 452 ? -19.359 33.094 17.344 1 98.19 452 LEU A N 1
ATOM 3564 C CA . LEU A 1 452 ? -19.172 31.688 17.719 1 98.19 452 LEU A CA 1
ATOM 3565 C C . LEU A 1 452 ? -18 31.531 18.688 1 98.19 452 LEU A C 1
ATOM 3567 O O . LEU A 1 452 ? -18.109 30.812 19.688 1 98.19 452 LEU A O 1
ATOM 3571 N N . TRP A 1 453 ? -16.875 32.188 18.406 1 98.38 453 TRP A N 1
ATOM 3572 C CA . TRP A 1 453 ? -15.68 32.094 19.234 1 98.38 453 TRP A CA 1
ATOM 3573 C C . TRP A 1 453 ? -15.945 32.656 20.641 1 98.38 453 TRP A C 1
ATOM 3575 O O . TRP A 1 453 ? -15.547 32.031 21.625 1 98.38 453 TRP A O 1
ATOM 3585 N N . THR A 1 454 ? -16.641 33.75 20.672 1 97.69 454 THR A N 1
ATOM 3586 C CA . THR A 1 454 ? -16.844 34.406 21.969 1 97.69 454 THR A CA 1
ATOM 3587 C C . THR A 1 454 ? -17.906 33.688 22.781 1 97.69 454 THR A C 1
ATOM 3589 O O . THR A 1 454 ? -17.797 33.594 24 1 97.69 454 THR A O 1
ATOM 3592 N N . ASP A 1 455 ? -18.969 33.188 22.109 1 97.88 455 ASP A N 1
ATOM 3593 C CA . ASP A 1 455 ? -19.953 32.375 22.828 1 97.88 455 ASP A CA 1
ATOM 3594 C C . ASP A 1 455 ? -19.312 31.125 23.422 1 97.88 455 ASP A C 1
ATOM 3596 O O . ASP A 1 455 ? -19.609 30.75 24.562 1 97.88 455 ASP A O 1
ATOM 3600 N N . PHE A 1 456 ? -18.484 30.531 22.703 1 98.25 456 PHE A N 1
ATOM 3601 C CA . PHE A 1 456 ? -17.766 29.375 23.203 1 98.25 456 PHE A CA 1
ATOM 3602 C C . PHE A 1 456 ? -16.875 29.766 24.391 1 98.25 456 PHE A C 1
ATOM 3604 O O . PHE A 1 456 ? -16.844 29.062 25.406 1 98.25 456 PHE A O 1
ATOM 3611 N N . ALA A 1 457 ? -16.125 30.859 24.234 1 97.94 457 ALA A N 1
ATOM 3612 C CA . ALA A 1 457 ? -15.242 31.328 25.297 1 97.94 457 ALA A CA 1
ATOM 3613 C C . ALA A 1 457 ? -16.016 31.625 26.578 1 97.94 457 ALA A C 1
ATOM 3615 O O . ALA A 1 457 ? -15.516 31.391 27.688 1 97.94 457 ALA A O 1
ATOM 3616 N N . ASN A 1 458 ? -17.219 32.062 26.406 1 95.44 458 ASN A N 1
ATOM 3617 C CA . ASN A 1 458 ? -18.047 32.469 27.547 1 95.44 458 ASN A CA 1
ATOM 3618 C C . ASN A 1 458 ? -18.719 31.266 28.203 1 95.44 458 ASN A C 1
ATOM 3620 O O . ASN A 1 458 ? -18.766 31.188 29.438 1 95.44 458 ASN A O 1
ATOM 3624 N N . THR A 1 459 ? -19.172 30.312 27.344 1 94.62 459 THR A N 1
ATOM 3625 C CA . THR A 1 459 ? -20.094 29.344 27.922 1 94.62 459 THR A CA 1
ATOM 3626 C C . THR A 1 459 ? -19.609 27.922 27.672 1 94.62 459 THR A C 1
ATOM 3628 O O . THR A 1 459 ? -20.078 26.969 28.297 1 94.62 459 THR A O 1
ATOM 3631 N N . GLY A 1 460 ? -18.719 27.828 26.797 1 96.25 460 GLY A N 1
ATOM 3632 C CA . GLY A 1 460 ? -18.344 26.5 26.359 1 96.25 460 GLY A CA 1
ATOM 3633 C C . GLY A 1 460 ? -19.188 25.969 25.219 1 96.25 460 GLY A C 1
ATOM 3634 O O . GLY A 1 460 ? -18.891 24.906 24.672 1 96.25 460 GLY A O 1
ATOM 3635 N N . THR A 1 461 ? -20.156 26.688 24.828 1 97.31 461 THR A N 1
ATOM 3636 C CA . THR A 1 461 ? -21.047 26.328 23.719 1 97.31 461 THR A CA 1
ATOM 3637 C C . THR A 1 461 ? -21.078 27.438 22.672 1 97.31 461 THR A C 1
ATOM 3639 O O . THR A 1 461 ? -21.625 28.516 22.922 1 97.31 461 THR A O 1
ATOM 3642 N N . PRO A 1 462 ? -20.578 27.125 21.484 1 98.06 462 PRO A N 1
ATOM 3643 C CA . PRO A 1 462 ? -20.547 28.188 20.469 1 98.06 462 PRO A CA 1
ATOM 3644 C C . PRO A 1 462 ? -21.922 28.516 19.906 1 98.06 462 PRO A C 1
ATOM 3646 O O . PRO A 1 462 ? -22.234 29.672 19.641 1 98.06 462 PRO A O 1
ATOM 3649 N N . ALA A 1 463 ? -22.734 27.531 19.703 1 97 463 ALA A N 1
ATOM 3650 C CA . ALA A 1 463 ? -24.094 27.672 19.219 1 97 463 ALA A CA 1
ATOM 3651 C C . ALA A 1 463 ? -24.906 26.406 19.484 1 97 463 ALA A C 1
ATOM 3653 O O . ALA A 1 463 ? -24.359 25.297 19.531 1 97 463 ALA A O 1
ATOM 3654 N N . SER A 1 464 ? -26.219 26.625 19.594 1 95.25 464 SER A N 1
ATOM 3655 C CA . SER A 1 464 ? -27.078 25.5 19.906 1 95.25 464 SER A CA 1
ATOM 3656 C C . SER A 1 464 ? -27.141 24.5 18.75 1 95.25 464 SER A C 1
ATOM 3658 O O . SER A 1 464 ? -27.312 23.312 18.953 1 95.25 464 SER A O 1
ATOM 3660 N N . TYR A 1 465 ? -26.938 24.969 17.562 1 95.75 465 TYR A N 1
ATOM 3661 C CA . TYR A 1 465 ? -27.047 24.109 16.391 1 95.75 465 TYR A CA 1
ATOM 3662 C C . TYR A 1 465 ? -25.719 23.406 16.109 1 95.75 465 TYR A C 1
ATOM 3664 O O . TYR A 1 465 ? -25.641 22.562 15.211 1 95.75 465 TYR A O 1
ATOM 3672 N N . TRP A 1 466 ? -24.656 23.75 16.719 1 98 466 TRP A N 1
ATOM 3673 C CA . TRP A 1 466 ? -23.344 23.125 16.547 1 98 466 TRP A CA 1
ATOM 3674 C C . TRP A 1 466 ? -23.25 21.844 17.344 1 98 466 TRP A C 1
ATOM 3676 O O . TRP A 1 466 ? -23.141 21.875 18.578 1 98 466 TRP A O 1
ATOM 3686 N N . PRO A 1 467 ? -23.25 20.734 16.625 1 98 467 PRO A N 1
ATOM 3687 C CA . PRO A 1 467 ? -23.234 19.469 17.359 1 98 467 PRO A CA 1
ATOM 3688 C C . PRO A 1 467 ? -21.891 19.219 18.062 1 98 467 PRO A C 1
ATOM 3690 O O . PRO A 1 467 ? -20.844 19.547 17.516 1 98 467 PRO A O 1
ATOM 3693 N N . LYS A 1 468 ? -21.969 18.594 19.219 1 98.38 468 LYS A N 1
ATOM 3694 C CA . LYS A 1 468 ? -20.75 18.156 19.906 1 98.38 468 LYS A CA 1
ATOM 3695 C C . LYS A 1 468 ? -20.016 17.094 19.078 1 98.38 468 LYS A C 1
ATOM 3697 O O . LYS A 1 468 ? -20.641 16.234 18.453 1 98.38 468 LYS A O 1
ATOM 3702 N N . TYR A 1 469 ? -18.781 17.109 19.109 1 98.62 469 TYR A N 1
ATOM 3703 C CA . TYR A 1 469 ? -17.922 16.172 18.406 1 98.62 469 TYR A CA 1
ATOM 3704 C C . TYR A 1 469 ? -17.688 14.914 19.234 1 98.62 469 TYR A C 1
ATOM 3706 O O . TYR A 1 469 ? -17.516 14.992 20.453 1 98.62 469 TYR A O 1
ATOM 3714 N N . ASN A 1 470 ? -17.719 13.758 18.594 1 98.06 470 ASN A N 1
ATOM 3715 C CA . ASN A 1 470 ? -17.266 12.492 19.156 1 98.06 470 ASN A CA 1
ATOM 3716 C C . ASN A 1 470 ? -16.594 11.609 18.109 1 98.06 470 ASN A C 1
ATOM 3718 O O . ASN A 1 470 ? -16.781 11.82 16.906 1 98.06 470 ASN A O 1
ATOM 3722 N N . ARG A 1 471 ? -15.883 10.664 18.578 1 96.81 471 ARG A N 1
ATOM 3723 C CA . ARG A 1 471 ? -15.023 9.844 17.734 1 96.81 471 ARG A CA 1
ATOM 3724 C C . ARG A 1 471 ? -15.859 8.984 16.781 1 96.81 471 ARG A C 1
ATOM 3726 O O . ARG A 1 471 ? -15.398 8.625 15.703 1 96.81 471 ARG A O 1
ATOM 3733 N N . ILE A 1 472 ? -17.016 8.688 17.078 1 96.5 472 ILE A N 1
ATOM 3734 C CA . ILE A 1 472 ? -17.844 7.746 16.328 1 96.5 472 ILE A CA 1
ATOM 3735 C C . ILE A 1 472 ? -18.484 8.461 15.141 1 96.5 472 ILE A C 1
ATOM 3737 O O . ILE A 1 472 ? -18.375 8.016 14 1 96.5 472 ILE A O 1
ATOM 3741 N N . GLU A 1 473 ? -19.094 9.641 15.398 1 97.44 473 GLU A N 1
ATOM 3742 C CA . GLU A 1 473 ? -19.828 10.344 14.344 1 97.44 473 GLU A CA 1
ATOM 3743 C C . GLU A 1 473 ? -18.922 11.32 13.609 1 97.44 473 GLU A C 1
ATOM 3745 O O . GLU A 1 473 ? -19.109 11.562 12.414 1 97.44 473 GLU A O 1
ATOM 3750 N N . ARG A 1 474 ? -18 11.992 14.297 1 98.38 474 ARG A N 1
ATOM 3751 C CA . ARG A 1 474 ? -17.062 12.977 13.781 1 98.38 474 ARG A CA 1
ATOM 3752 C C . ARG A 1 474 ? -17.781 14.07 13 1 98.38 474 ARG A C 1
ATOM 3754 O O . ARG A 1 474 ? -17.406 14.391 11.875 1 98.38 474 ARG A O 1
ATOM 3761 N N . LYS A 1 475 ? -18.812 14.602 13.625 1 98.69 475 LYS A N 1
ATOM 3762 C CA . LYS A 1 475 ? -19.578 15.688 13.016 1 98.69 475 LYS A CA 1
ATOM 3763 C C . LYS A 1 475 ? -18.797 17 13.07 1 98.69 475 LYS A C 1
ATOM 3765 O O . LYS A 1 475 ? -18.141 17.297 14.07 1 98.69 475 LYS A O 1
ATOM 3770 N N . ALA A 1 476 ? -18.859 17.781 11.977 1 98.62 476 ALA A N 1
ATOM 3771 C CA . ALA A 1 476 ? -18.219 19.078 11.867 1 98.62 476 ALA A CA 1
ATOM 3772 C C . ALA A 1 476 ? -19.156 20.109 11.258 1 98.62 476 ALA A C 1
ATOM 3774 O O . ALA A 1 476 ? -19.891 19.812 10.312 1 98.62 476 ALA A O 1
ATOM 3775 N N . LEU A 1 477 ? -19.172 21.266 11.859 1 98.44 477 LEU A N 1
ATOM 3776 C CA . LEU A 1 477 ? -19.922 22.375 11.273 1 98.44 477 LEU A CA 1
ATOM 3777 C C . LEU A 1 477 ? -19.141 23 10.125 1 98.44 477 LEU A C 1
ATOM 3779 O O . LEU A 1 477 ? -17.984 23.359 10.281 1 98.44 477 LEU A O 1
ATOM 3783 N N . VAL A 1 478 ? -19.797 23.141 8.969 1 98.44 478 VAL A N 1
ATOM 3784 C CA . VAL A 1 478 ? -19.172 23.828 7.84 1 98.44 478 VAL A CA 1
ATOM 3785 C C . VAL A 1 478 ? -19.312 25.344 8.016 1 98.44 478 VAL A C 1
ATOM 3787 O O . VAL A 1 478 ? -20.406 25.859 8.227 1 98.44 478 VAL A O 1
ATOM 3790 N N . LEU A 1 479 ? -18.203 25.984 8.031 1 98.19 479 LEU A N 1
ATOM 3791 C CA . LEU A 1 479 ? -18.172 27.453 8.086 1 98.19 479 LEU A CA 1
ATOM 3792 C C . LEU A 1 479 ? -17.766 28.031 6.738 1 98.19 479 LEU A C 1
ATOM 3794 O O . LEU A 1 479 ? -16.578 28.125 6.426 1 98.19 479 LEU A O 1
ATOM 3798 N N . GLY A 1 480 ? -18.688 28.422 5.949 1 96.19 480 GLY A N 1
ATOM 3799 C CA . GLY A 1 480 ? -18.5 28.938 4.609 1 96.19 480 GLY A CA 1
ATOM 3800 C C . GLY A 1 480 ? -19.656 29.797 4.129 1 96.19 480 GLY A C 1
ATOM 3801 O O . GLY A 1 480 ? -20.375 30.375 4.938 1 96.19 480 GLY A O 1
ATOM 3802 N N . GLU A 1 481 ? -19.719 29.953 2.879 1 90.25 481 GLU A N 1
ATOM 3803 C CA . GLU A 1 481 ? -20.75 30.797 2.285 1 90.25 481 GLU A CA 1
ATOM 3804 C C . GLU A 1 481 ? -22.156 30.328 2.689 1 90.25 481 GLU A C 1
ATOM 3806 O O . GLU A 1 481 ? -23.062 31.141 2.855 1 90.25 481 GLU A O 1
ATOM 3811 N N . GLU A 1 482 ? -22.234 29.078 2.873 1 88.75 482 GLU A N 1
ATOM 3812 C CA . GLU A 1 482 ? -23.531 28.5 3.201 1 88.75 482 GLU A CA 1
ATOM 3813 C C . GLU A 1 482 ? -23.984 28.922 4.59 1 88.75 482 GLU A C 1
ATOM 3815 O O . GLU A 1 482 ? -25.188 28.969 4.867 1 88.75 482 GLU A O 1
ATOM 3820 N N . SER A 1 483 ? -23.047 29.203 5.445 1 91.19 483 SER A N 1
ATOM 3821 C CA . SER A 1 483 ? -23.375 29.672 6.785 1 91.19 483 SER A CA 1
ATOM 3822 C C . SER A 1 483 ? -24.156 30.984 6.734 1 91.19 483 SER A C 1
ATOM 3824 O O . SER A 1 483 ? -24.891 31.312 7.668 1 91.19 483 SER A O 1
ATOM 3826 N N . MET A 1 484 ? -24.031 31.734 5.652 1 89.75 484 MET A N 1
ATOM 3827 C CA . MET A 1 484 ? -24.656 33.031 5.504 1 89.75 484 MET A CA 1
ATOM 3828 C C . MET A 1 484 ? -26.078 32.875 4.949 1 89.75 484 MET A C 1
ATOM 3830 O O . MET A 1 484 ? -26.859 33.844 4.953 1 89.75 484 MET A O 1
ATOM 3834 N N . ARG A 1 485 ? -26.422 31.719 4.492 1 87.31 485 ARG A N 1
ATOM 3835 C CA . ARG A 1 485 ? -27.75 31.5 3.945 1 87.31 485 ARG A CA 1
ATOM 3836 C C . ARG A 1 485 ? -28.703 30.953 5.012 1 87.31 485 ARG A C 1
ATOM 3838 O O . ARG A 1 485 ? -29.844 30.609 4.719 1 87.31 485 ARG A O 1
ATOM 3845 N N . GLY A 1 486 ? -28.391 30.969 6.25 1 79.62 486 GLY A N 1
ATOM 3846 C CA . GLY A 1 486 ? -29.266 30.656 7.379 1 79.62 486 GLY A CA 1
ATOM 3847 C C . GLY A 1 486 ? -29.391 29.172 7.645 1 79.62 486 GLY A C 1
ATOM 3848 O O . GLY A 1 486 ? -30.172 28.75 8.508 1 79.62 486 GLY A O 1
ATOM 3849 N N . GLU A 1 487 ? -28.719 28.359 6.957 1 83.31 487 GLU A N 1
ATOM 3850 C CA . GLU A 1 487 ? -28.812 26.922 7.227 1 83.31 487 GLU A CA 1
ATOM 3851 C C . GLU A 1 487 ? -27.453 26.328 7.57 1 83.31 487 GLU A C 1
ATOM 3853 O O . GLU A 1 487 ? -26.578 26.219 6.707 1 83.31 487 GLU A O 1
ATOM 3858 N N . PRO A 1 488 ? -27.328 25.938 8.883 1 92.25 488 PRO A N 1
ATOM 3859 C CA . PRO A 1 488 ? -26.062 25.297 9.227 1 92.25 488 PRO A CA 1
ATOM 3860 C C . PRO A 1 488 ? -25.875 23.953 8.516 1 92.25 488 PRO A C 1
ATOM 3862 O O . PRO A 1 488 ? -26.812 23.172 8.406 1 92.25 488 PRO A O 1
ATOM 3865 N N . ARG A 1 489 ? -24.766 23.734 7.883 1 96.62 489 ARG A N 1
ATOM 3866 C CA . ARG A 1 489 ? -24.406 22.484 7.23 1 96.62 489 ARG A CA 1
ATOM 3867 C C . ARG A 1 489 ? -23.453 21.672 8.086 1 96.62 489 ARG A C 1
ATOM 3869 O O . ARG A 1 489 ? -22.406 22.172 8.516 1 96.62 489 ARG A O 1
ATOM 3876 N N . ILE A 1 490 ? -23.859 20.406 8.383 1 97.81 490 ILE A N 1
ATOM 3877 C CA . ILE A 1 490 ? -23.047 19.484 9.164 1 97.81 490 ILE A CA 1
ATOM 3878 C C . ILE A 1 490 ? -22.516 18.375 8.258 1 97.81 490 ILE A C 1
ATOM 3880 O O . ILE A 1 490 ? -23.25 17.812 7.453 1 97.81 490 ILE A O 1
ATOM 3884 N N . ILE A 1 491 ? -21.25 18.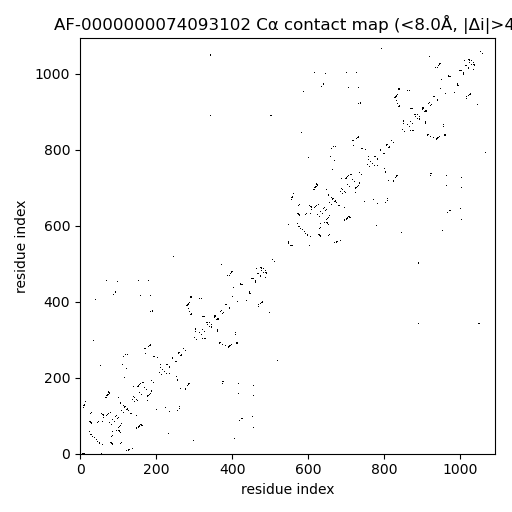125 8.281 1 97.94 491 ILE A N 1
ATOM 3885 C CA . ILE A 1 491 ? -20.672 17 7.578 1 97.94 491 ILE A CA 1
ATOM 3886 C C . ILE A 1 491 ? -20.031 16.031 8.578 1 97.94 491 ILE A C 1
ATOM 3888 O O . ILE A 1 491 ? -19.859 16.375 9.758 1 97.94 491 ILE A O 1
ATOM 3892 N N . THR A 1 492 ? -19.781 14.828 8.156 1 98.25 492 THR A N 1
ATOM 3893 C CA . THR A 1 492 ? -19.203 13.82 9.031 1 98.25 492 THR A CA 1
ATOM 3894 C C . THR A 1 492 ? -17.875 13.305 8.469 1 98.25 492 THR A C 1
ATOM 3896 O O . THR A 1 492 ? -17.672 13.32 7.254 1 98.25 492 THR A O 1
ATOM 3899 N N . ASP A 1 493 ? -16.953 12.977 9.312 1 98 493 ASP A N 1
ATOM 3900 C CA . ASP A 1 493 ? -15.742 12.25 8.961 1 98 493 ASP A CA 1
ATOM 3901 C C . ASP A 1 493 ? -14.961 12.977 7.863 1 98 493 ASP A C 1
ATOM 3903 O O . ASP A 1 493 ? -14.664 12.391 6.816 1 98 493 ASP A O 1
ATOM 3907 N N . VAL A 1 494 ? -14.594 14.219 8.234 1 98.12 494 VAL A N 1
ATOM 3908 C CA . VAL A 1 494 ? -13.867 15.094 7.32 1 98.12 494 VAL A CA 1
ATOM 3909 C C . VAL A 1 494 ? -12.633 14.375 6.785 1 98.12 494 VAL A C 1
ATOM 3911 O O . VAL A 1 494 ? -11.742 14.008 7.551 1 98.12 494 VAL A O 1
ATOM 3914 N N . HIS A 1 495 ? -12.555 14.164 5.48 1 97.62 495 HIS A N 1
ATOM 3915 C CA . HIS A 1 495 ? -11.453 13.547 4.75 1 97.62 495 HIS A CA 1
ATOM 3916 C C . HIS A 1 495 ? -11.156 12.148 5.285 1 97.62 495 HIS A C 1
ATOM 3918 O O . HIS A 1 495 ? -10.016 11.68 5.211 1 97.62 495 HIS A O 1
ATOM 3924 N N . GLY A 1 496 ? -12.102 11.461 5.84 1 97.5 496 GLY A N 1
ATOM 3925 C CA . GLY A 1 496 ? -11.945 10.227 6.594 1 97.5 496 GLY A CA 1
ATOM 3926 C C . GLY A 1 496 ? -11.266 9.125 5.805 1 97.5 496 GLY A C 1
ATOM 3927 O O . GLY A 1 496 ? -10.344 8.477 6.301 1 97.5 496 GLY A O 1
ATOM 3928 N N . ALA A 1 497 ? -11.664 8.906 4.578 1 96.19 497 ALA A N 1
ATOM 3929 C CA . ALA A 1 497 ? -11.102 7.84 3.748 1 96.19 497 ALA A CA 1
ATOM 3930 C C . ALA A 1 497 ? -9.617 8.07 3.492 1 96.19 497 ALA A C 1
ATOM 3932 O O . ALA A 1 497 ? -8.82 7.129 3.553 1 96.19 497 ALA A O 1
ATOM 3933 N N . TYR A 1 498 ? -9.273 9.305 3.232 1 97.94 498 TYR A N 1
ATOM 3934 C CA . TYR A 1 498 ? -7.875 9.648 2.994 1 97.94 498 TYR A CA 1
ATOM 3935 C C . TYR A 1 498 ? -7.051 9.492 4.266 1 97.94 498 TYR A C 1
ATOM 3937 O O . TYR A 1 498 ? -5.926 8.984 4.227 1 97.94 498 TYR A O 1
ATOM 3945 N N . CYS A 1 499 ? -7.613 9.922 5.406 1 98.31 499 CYS A N 1
ATOM 3946 C CA . CYS A 1 499 ? -6.887 9.836 6.668 1 98.31 499 CYS A CA 1
ATOM 3947 C C . CYS A 1 499 ? -6.645 8.383 7.059 1 98.31 499 CYS A C 1
ATOM 3949 O O . CYS A 1 499 ? -5.57 8.039 7.551 1 98.31 499 CYS A O 1
ATOM 3951 N N . ARG A 1 500 ? -7.621 7.531 6.832 1 97.31 500 ARG A N 1
ATOM 3952 C CA . ARG A 1 500 ? -7.434 6.109 7.105 1 97.31 500 ARG A CA 1
ATOM 3953 C C . ARG A 1 500 ? -6.371 5.508 6.191 1 97.31 500 ARG A C 1
ATOM 3955 O O . ARG A 1 500 ? -5.586 4.66 6.617 1 97.31 500 ARG A O 1
ATOM 3962 N N . LEU A 1 501 ? -6.391 5.914 4.934 1 98 501 LEU A N 1
ATOM 3963 C CA . LEU A 1 501 ? -5.379 5.453 3.99 1 98 501 LEU A CA 1
ATOM 3964 C C . LEU A 1 501 ? -3.984 5.875 4.438 1 98 501 LEU A C 1
ATOM 3966 O O . LEU A 1 501 ? -3.043 5.082 4.383 1 98 501 LEU A O 1
ATOM 3970 N N . ILE A 1 502 ? -3.861 7.098 4.859 1 97.94 502 ILE A N 1
ATOM 3971 C CA . ILE A 1 502 ? -2.582 7.621 5.328 1 97.94 502 ILE A CA 1
ATOM 3972 C C . ILE A 1 502 ? -2.137 6.859 6.574 1 97.94 502 ILE A C 1
ATOM 3974 O O . ILE A 1 502 ? -0.958 6.523 6.719 1 97.94 502 ILE A O 1
ATOM 3978 N N . ASP A 1 503 ? -3.033 6.605 7.453 1 96.19 503 ASP A N 1
ATOM 3979 C CA . ASP A 1 503 ? -2.725 5.836 8.656 1 96.19 503 ASP A CA 1
ATOM 3980 C C . ASP A 1 503 ? -2.188 4.449 8.297 1 96.19 503 ASP A C 1
ATOM 3982 O O . ASP A 1 503 ? -1.196 3.996 8.867 1 96.19 503 ASP A O 1
ATOM 3986 N N . GLU A 1 504 ? -2.836 3.826 7.363 1 95.88 504 GLU A N 1
ATOM 3987 C CA . GLU A 1 504 ? -2.389 2.512 6.91 1 95.88 504 GLU A CA 1
ATOM 3988 C C . GLU A 1 504 ? -1.02 2.596 6.242 1 95.88 504 GLU A C 1
ATOM 3990 O O . GLU A 1 504 ? -0.184 1.705 6.41 1 95.88 504 GLU A O 1
ATOM 3995 N N . ALA A 1 505 ? -0.822 3.609 5.453 1 97.44 505 ALA A N 1
ATOM 3996 C CA . ALA A 1 505 ? 0.457 3.822 4.781 1 97.44 505 ALA A CA 1
ATOM 3997 C C . ALA A 1 505 ? 1.59 3.979 5.793 1 97.44 505 ALA A C 1
ATOM 3999 O O . ALA A 1 505 ? 2.66 3.391 5.629 1 97.44 505 ALA A O 1
ATOM 4000 N N . GLU A 1 506 ? 1.342 4.762 6.809 1 95.62 506 GLU A N 1
ATOM 4001 C CA . GLU A 1 506 ? 2.35 4.965 7.844 1 95.62 506 GLU A CA 1
ATOM 4002 C C . GLU A 1 506 ? 2.658 3.66 8.578 1 95.62 506 GLU A C 1
ATOM 4004 O O . GLU A 1 506 ? 3.818 3.367 8.867 1 95.62 506 GLU A O 1
ATOM 4009 N N . THR A 1 507 ? 1.656 2.904 8.867 1 92.62 507 THR A N 1
ATOM 4010 C CA . THR A 1 507 ? 1.824 1.625 9.547 1 92.62 507 THR A CA 1
ATOM 4011 C C . THR A 1 507 ? 2.617 0.651 8.68 1 92.62 507 THR A C 1
ATOM 4013 O O . THR A 1 507 ? 3.525 -0.026 9.164 1 92.62 507 THR A O 1
ATOM 4016 N N . ALA A 1 508 ? 2.27 0.601 7.438 1 92.5 508 ALA A N 1
ATOM 4017 C CA . ALA A 1 508 ? 2.896 -0.335 6.508 1 92.5 508 ALA A CA 1
ATOM 4018 C C . ALA A 1 508 ? 4.371 -0.003 6.309 1 92.5 508 ALA A C 1
ATOM 4020 O O . ALA A 1 508 ? 5.188 -0.897 6.074 1 92.5 508 ALA A O 1
ATOM 4021 N N . SER A 1 509 ? 4.711 1.223 6.383 1 90.81 509 SER A N 1
ATOM 4022 C CA . SER A 1 509 ? 6.086 1.644 6.129 1 90.81 509 SER A CA 1
ATOM 4023 C C . SER A 1 509 ? 6.926 1.58 7.398 1 90.81 509 SER A C 1
ATOM 4025 O O . SER A 1 509 ? 8.141 1.797 7.359 1 90.81 509 SER A O 1
ATOM 4027 N N . GLY A 1 510 ? 6.352 1.137 8.516 1 79.25 510 GLY A N 1
ATOM 4028 C CA . GLY A 1 510 ? 7.059 1.067 9.781 1 79.25 510 GLY A CA 1
ATOM 4029 C C . GLY A 1 510 ? 7.438 2.432 10.328 1 79.25 510 GLY A C 1
ATOM 4030 O O . GLY A 1 510 ? 8.289 2.537 11.211 1 79.25 510 GLY A O 1
ATOM 4031 N N . GLN A 1 511 ? 7.078 3.393 9.633 1 68.25 511 GLN A N 1
ATOM 4032 C CA . GLN A 1 511 ? 7.422 4.742 10.062 1 68.25 511 GLN A CA 1
ATOM 4033 C C . GLN A 1 511 ? 6.441 5.25 11.117 1 68.25 511 GLN A C 1
ATOM 4035 O O . GLN A 1 511 ? 5.227 5.156 10.938 1 68.25 511 GLN A O 1
ATOM 4040 N N . GLY A 1 512 ? 6.703 4.914 12.305 1 57.38 512 GLY A N 1
ATOM 4041 C CA . GLY A 1 512 ? 5.82 5.477 13.32 1 57.38 512 GLY A CA 1
ATOM 4042 C C . GLY A 1 512 ? 5.5 6.941 13.078 1 57.38 512 GLY A C 1
ATOM 4043 O O . GLY A 1 512 ? 6.227 7.633 12.367 1 57.38 512 GLY A O 1
ATOM 4044 N N . LYS A 1 513 ? 4.203 7.297 13.203 1 53.94 513 LYS A N 1
ATOM 4045 C CA . LYS A 1 513 ? 3.711 8.664 13.047 1 53.94 513 LYS A CA 1
ATOM 4046 C C . LYS A 1 513 ? 4.762 9.68 13.492 1 53.94 513 LYS A C 1
ATOM 4048 O O . LYS A 1 513 ? 4.766 10.82 13.023 1 53.94 513 LYS A O 1
ATOM 4053 N N . HIS A 1 514 ? 5.77 9.312 14.281 1 47.66 514 HIS A N 1
ATOM 4054 C CA . HIS A 1 514 ? 6.543 10.367 14.922 1 47.66 514 HIS A CA 1
ATOM 4055 C C . HIS A 1 514 ? 8.031 10.234 14.609 1 47.66 514 HIS A C 1
ATOM 4057 O O . HIS A 1 514 ? 8.852 10.977 15.148 1 47.66 514 HIS A O 1
ATOM 4063 N N . CYS A 1 515 ? 8.484 9.227 13.695 1 43.34 515 CYS A N 1
ATOM 4064 C CA . CYS A 1 515 ? 9.93 9.023 13.625 1 43.34 515 CYS A CA 1
ATOM 4065 C C . CYS A 1 515 ? 10.43 9.125 12.188 1 43.34 515 CYS A C 1
ATOM 4067 O O . CYS A 1 515 ? 10.453 8.125 11.469 1 43.34 515 CYS A O 1
ATOM 4069 N N . ALA A 1 516 ? 10.18 10.258 11.531 1 43.44 516 ALA A N 1
ATOM 4070 C CA . ALA A 1 516 ? 10.922 10.273 10.273 1 43.44 516 ALA A CA 1
ATOM 4071 C C . ALA A 1 516 ? 12.422 10.438 10.516 1 43.44 516 ALA A C 1
ATOM 4073 O O . ALA A 1 516 ? 12.844 11.391 11.18 1 43.44 516 ALA A O 1
ATOM 4074 N N . THR A 1 517 ? 13.195 9.375 10.336 1 43.12 517 THR A N 1
ATOM 4075 C CA . THR A 1 517 ? 14.648 9.508 10.438 1 43.12 517 THR A CA 1
ATOM 4076 C C . THR A 1 517 ? 15.164 10.508 9.414 1 43.12 517 THR A C 1
ATOM 4078 O O . THR A 1 517 ? 14.914 10.375 8.211 1 43.12 517 THR A O 1
ATOM 4081 N N . LEU A 1 518 ? 15.484 11.633 9.883 1 48.06 518 LEU A N 1
ATOM 4082 C CA . LEU A 1 518 ? 16.047 12.711 9.094 1 48.06 518 LEU A CA 1
ATOM 4083 C C . LEU A 1 518 ? 17.484 12.383 8.664 1 48.06 518 LEU A C 1
ATOM 4085 O O . LEU A 1 518 ? 18.438 12.695 9.375 1 48.06 518 LEU A O 1
ATOM 4089 N N . THR A 1 519 ? 17.75 11.297 8.148 1 40.41 519 THR A N 1
ATOM 4090 C CA . THR A 1 519 ? 19.125 11.117 7.711 1 40.41 519 THR A CA 1
ATOM 4091 C C . THR A 1 519 ? 19.453 12.047 6.543 1 40.41 519 THR A C 1
ATOM 4093 O O . THR A 1 519 ? 18.656 12.164 5.602 1 40.41 519 THR A O 1
ATOM 4096 N N . ALA A 1 520 ? 20.406 12.859 6.805 1 35.91 520 ALA A N 1
ATOM 4097 C CA . ALA A 1 520 ? 21.016 13.734 5.805 1 35.91 520 ALA A CA 1
ATOM 4098 C C . ALA A 1 520 ? 21.375 12.961 4.543 1 35.91 520 ALA A C 1
ATOM 4100 O O . ALA A 1 520 ? 22.141 11.984 4.602 1 35.91 520 ALA A O 1
ATOM 4101 N N . ARG A 1 521 ? 20.672 12.938 3.492 1 36.47 521 ARG A N 1
ATOM 4102 C CA . ARG A 1 521 ? 21.375 12.562 2.271 1 36.47 521 ARG A CA 1
ATOM 4103 C C . ARG A 1 521 ? 22.688 13.32 2.143 1 36.47 521 ARG A C 1
ATOM 4105 O O . ARG A 1 521 ? 22.75 14.523 2.41 1 36.47 521 ARG A O 1
ATOM 4112 N N . ASP A 1 522 ? 23.875 12.773 2.227 1 30.12 522 ASP A N 1
ATOM 4113 C CA . ASP A 1 522 ? 25.031 13.422 1.612 1 30.12 522 ASP A CA 1
ATOM 4114 C C . ASP A 1 522 ? 24.625 14.125 0.318 1 30.12 522 ASP A C 1
ATOM 4116 O O . ASP A 1 522 ? 24.266 13.477 -0.666 1 30.12 522 ASP A O 1
ATOM 4120 N N . GLY A 1 523 ? 23.938 15.125 0.417 1 32.03 523 GLY A N 1
ATOM 4121 C CA . GLY A 1 523 ? 23.688 16.031 -0.69 1 32.03 523 GLY A CA 1
ATOM 4122 C C . GLY A 1 523 ? 24.938 16.359 -1.49 1 32.03 523 GLY A C 1
ATOM 4123 O O . GLY A 1 523 ? 25.672 17.281 -1.14 1 32.03 523 GLY A O 1
ATOM 4124 N N . GLU A 1 524 ? 25.703 15.586 -2.086 1 29.81 524 GLU A N 1
ATOM 4125 C CA . GLU A 1 524 ? 26.562 16.234 -3.068 1 29.81 524 GLU A CA 1
ATOM 4126 C C . GLU A 1 524 ? 25.797 17.312 -3.838 1 29.81 524 GLU A C 1
ATOM 4128 O O . GLU A 1 524 ? 26.266 18.453 -3.947 1 29.81 524 GLU A O 1
ATOM 4133 N N . ARG A 1 525 ? 25.109 16.938 -5.098 1 27.94 525 ARG A N 1
ATOM 4134 C CA . ARG A 1 525 ? 25.109 17.766 -6.297 1 27.94 525 ARG A CA 1
ATOM 4135 C C . ARG A 1 525 ? 24.125 18.906 -6.18 1 27.94 525 ARG A C 1
ATOM 4137 O O . ARG A 1 525 ? 24.219 19.906 -6.902 1 27.94 525 ARG A O 1
ATOM 4144 N N . GLN A 1 526 ? 22.859 18.734 -5.773 1 26.98 526 GLN A N 1
ATOM 4145 C CA . GLN A 1 526 ? 22.031 19.812 -6.328 1 26.98 526 GLN A CA 1
ATOM 4146 C C . GLN A 1 526 ? 22.109 21.062 -5.461 1 26.98 526 GLN A C 1
ATOM 4148 O O . GLN A 1 526 ? 21.141 21.406 -4.773 1 26.98 526 GLN A O 1
ATOM 4153 N N . SER A 1 527 ? 23.078 21.359 -4.758 1 29 527 SER A N 1
ATOM 4154 C CA . SER A 1 527 ? 23.219 22.594 -3.977 1 29 527 SER A CA 1
ATOM 4155 C C . SER A 1 527 ? 23.047 23.828 -4.848 1 29 527 SER A C 1
ATOM 4157 O O . SER A 1 527 ? 23.141 24.953 -4.355 1 29 527 SER A O 1
ATOM 4159 N N . SER A 1 528 ? 23.109 23.734 -6.176 1 27.8 528 SER A N 1
ATOM 4160 C CA . SER A 1 528 ? 23.406 24.969 -6.891 1 27.8 528 SER A CA 1
ATOM 4161 C C . SER A 1 528 ? 22.234 25.953 -6.809 1 27.8 528 SER A C 1
ATOM 4163 O O . SER A 1 528 ? 22.406 27.156 -6.949 1 27.8 528 SER A O 1
ATOM 4165 N N . PHE A 1 529 ? 20.953 25.453 -6.781 1 25.84 529 PHE A N 1
ATOM 4166 C CA . PHE A 1 529 ? 20 26.438 -7.297 1 25.84 529 PHE A CA 1
ATOM 4167 C C . PHE A 1 529 ? 19.531 27.375 -6.191 1 25.84 529 PHE A C 1
ATOM 4169 O O . PHE A 1 529 ? 19.031 28.453 -6.469 1 25.84 529 PHE A O 1
ATOM 4176 N N . ALA A 1 530 ? 19.594 27.078 -4.922 1 28.39 530 ALA A N 1
ATOM 4177 C CA . ALA A 1 530 ? 19.094 28.062 -3.971 1 28.39 530 ALA A CA 1
ATOM 4178 C C . ALA A 1 530 ? 19.984 29.297 -3.932 1 28.39 530 ALA A C 1
ATOM 4180 O O . ALA A 1 530 ? 19.531 30.391 -3.58 1 28.39 530 ALA A O 1
ATOM 4181 N N . LEU A 1 531 ? 21.266 29.109 -4.285 1 28.7 531 LEU A N 1
ATOM 4182 C CA . LEU A 1 531 ? 22.125 30.297 -4.234 1 28.7 531 LEU A CA 1
ATOM 4183 C C . LEU A 1 531 ? 21.75 31.281 -5.34 1 28.7 531 LEU A C 1
ATOM 4185 O O . LEU A 1 531 ? 22.125 32.469 -5.281 1 28.7 531 LEU A O 1
ATOM 4189 N N . LEU A 1 532 ? 21.094 30.781 -6.348 1 26.94 532 LEU A N 1
ATOM 4190 C CA . LEU A 1 532 ? 20.922 31.734 -7.441 1 26.94 532 LEU A CA 1
ATOM 4191 C C . LEU A 1 532 ? 19.906 32.812 -7.074 1 26.94 532 LEU A C 1
ATOM 4193 O O . LEU A 1 532 ? 20.078 33.969 -7.445 1 26.94 532 LEU A O 1
ATOM 4197 N N . LEU A 1 533 ? 18.953 32.5 -6.238 1 27.31 533 LEU A N 1
ATOM 4198 C CA . LEU A 1 533 ? 18.016 33.594 -6.086 1 27.31 533 LEU A CA 1
ATOM 4199 C C . LEU A 1 533 ? 18.578 34.688 -5.188 1 27.31 533 LEU A C 1
ATOM 4201 O O . LEU A 1 533 ? 18.109 35.812 -5.199 1 27.31 533 LEU A O 1
ATOM 4205 N N . LEU A 1 534 ? 19.578 34.406 -4.383 1 26.59 534 LEU A N 1
ATOM 4206 C CA . LEU A 1 534 ? 20.125 35.562 -3.689 1 26.59 534 LEU A CA 1
ATOM 4207 C C . LEU A 1 534 ? 20.922 36.438 -4.652 1 26.59 534 LEU A C 1
ATOM 4209 O O . LEU A 1 534 ? 21.297 37.562 -4.305 1 26.59 534 LEU A O 1
ATOM 4213 N N . LYS A 1 535 ? 21.516 35.812 -5.727 1 29.53 535 LYS A N 1
ATOM 4214 C CA . LYS A 1 535 ? 22.375 36.656 -6.543 1 29.53 535 LYS A CA 1
ATOM 4215 C C . LYS A 1 535 ? 21.562 37.719 -7.258 1 29.53 535 LYS A C 1
ATOM 4217 O O . LYS A 1 535 ? 22.109 38.688 -7.777 1 29.53 535 LYS A O 1
ATOM 4222 N N . VAL A 1 536 ? 20.281 37.438 -7.465 1 28.03 536 VAL A N 1
ATOM 4223 C CA . VAL A 1 536 ? 19.734 38.469 -8.32 1 28.03 536 VAL A CA 1
ATOM 4224 C C . VAL A 1 536 ? 19.547 39.781 -7.527 1 28.03 536 VAL A C 1
ATOM 4226 O O . VAL A 1 536 ? 19.547 40.875 -8.094 1 28.03 536 VAL A O 1
ATOM 4229 N N . SER A 1 537 ? 19.375 39.688 -6.195 1 28.2 537 SER A N 1
ATOM 4230 C CA . SER A 1 537 ? 19.078 40.969 -5.609 1 28.2 537 SER A CA 1
ATOM 4231 C C . SER A 1 537 ? 20.328 41.844 -5.508 1 28.2 537 SER A C 1
ATOM 4233 O O . SER A 1 537 ? 20.25 43.031 -5.219 1 28.2 537 SER A O 1
ATOM 4235 N N . TYR A 1 538 ? 21.484 41.25 -5.48 1 27.47 538 TYR A N 1
ATOM 4236 C CA . TYR A 1 538 ? 22.578 42.188 -5.18 1 27.47 538 TYR A CA 1
ATOM 4237 C C . TYR A 1 538 ? 22.859 43.094 -6.363 1 27.47 538 TYR A C 1
ATOM 4239 O O . TYR A 1 538 ? 23.578 44.094 -6.23 1 27.47 538 TYR A O 1
ATOM 4247 N N . HIS A 1 539 ? 22.594 42.688 -7.586 1 29.48 539 HIS A N 1
ATOM 4248 C CA . HIS A 1 539 ? 23.125 43.562 -8.633 1 29.48 539 HIS A CA 1
ATOM 4249 C C . HIS A 1 539 ? 22.406 44.906 -8.664 1 29.48 539 HIS A C 1
ATOM 4251 O O . HIS A 1 539 ? 22.922 45.875 -9.242 1 29.48 539 HIS A O 1
ATOM 4257 N N . HIS A 1 540 ? 21.156 44.969 -8.25 1 28.56 540 HIS A N 1
ATOM 4258 C CA . HIS A 1 540 ? 20.562 46.25 -8.617 1 28.56 540 HIS A CA 1
ATOM 4259 C C . HIS A 1 540 ? 21.016 47.344 -7.664 1 28.56 540 HIS A C 1
ATOM 4261 O O . HIS A 1 540 ? 20.656 48.531 -7.844 1 28.56 540 HIS A O 1
ATOM 4267 N N . LEU A 1 541 ? 21.578 47.031 -6.496 1 25.61 541 LEU A N 1
ATOM 4268 C CA . LEU A 1 541 ? 21.828 48.188 -5.664 1 25.61 541 LEU A CA 1
ATOM 4269 C C . LEU A 1 541 ? 22.969 49.031 -6.219 1 25.61 541 LEU A C 1
ATOM 4271 O O . LEU A 1 541 ? 23.156 50.188 -5.832 1 25.61 541 LEU A O 1
ATOM 4275 N N . TYR A 1 542 ? 23.922 48.469 -6.973 1 27.7 542 TYR A N 1
ATOM 4276 C CA . TYR A 1 542 ? 25.109 49.312 -7.109 1 27.7 542 TYR A CA 1
ATOM 4277 C C . TYR A 1 542 ? 24.828 50.5 -8.016 1 27.7 542 TYR A C 1
ATOM 4279 O O . TYR A 1 542 ? 25.594 51.469 -8.062 1 27.7 542 TYR A O 1
ATOM 4287 N N . HIS A 1 543 ? 23.906 50.406 -8.961 1 29.11 543 HIS A N 1
ATOM 4288 C CA . HIS A 1 543 ? 24.078 51.469 -9.938 1 29.11 543 HIS A CA 1
ATOM 4289 C C . HIS A 1 543 ? 23.562 52.812 -9.391 1 29.11 543 HIS A C 1
ATOM 4291 O O . HIS A 1 543 ? 23.672 53.844 -10.055 1 29.11 543 HIS A O 1
ATOM 4297 N N . LEU A 1 544 ? 22.719 52.812 -8.328 1 26.25 544 LEU A N 1
ATOM 4298 C CA . LEU A 1 544 ? 22.156 54.156 -8.18 1 26.25 544 LEU A CA 1
ATOM 4299 C C . LEU A 1 544 ? 23.172 55.094 -7.539 1 26.25 544 LEU A C 1
ATOM 4301 O O . LEU A 1 544 ? 22.875 56.281 -7.32 1 26.25 544 LEU A O 1
ATOM 4305 N N . SER A 1 545 ? 24.281 54.625 -6.902 1 24.53 545 SER A N 1
ATOM 4306 C CA . SER A 1 545 ? 25.031 55.688 -6.23 1 24.53 545 SER A CA 1
ATOM 4307 C C . SER A 1 545 ? 25.703 56.594 -7.238 1 24.53 545 SER A C 1
ATOM 4309 O O . SER A 1 545 ? 26.375 57.562 -6.852 1 24.53 545 SER A O 1
ATOM 4311 N N . SER A 1 546 ? 25.938 56.188 -8.461 1 25.59 546 SER A N 1
ATOM 4312 C CA . SER A 1 546 ? 26.766 57.188 -9.109 1 25.59 546 SER A CA 1
ATOM 4313 C C . SER A 1 546 ? 25.984 58.469 -9.398 1 25.59 546 SER A C 1
ATOM 4315 O O . SER A 1 546 ? 26.562 59.469 -9.773 1 25.59 546 SER A O 1
ATOM 4317 N N . ARG A 1 547 ? 24.656 58.594 -9.359 1 22.77 547 ARG A N 1
ATOM 4318 C CA . ARG A 1 547 ? 24.375 60.031 -9.461 1 22.77 547 ARG A CA 1
ATOM 4319 C C . ARG A 1 547 ? 24.375 60.688 -8.086 1 22.77 547 ARG A C 1
ATOM 4321 O O . ARG A 1 547 ? 23.922 60.094 -7.109 1 22.77 547 ARG A O 1
ATOM 4328 N N . ARG B 1 1 ? -1.125 -49.938 -7.785 1 55.12 1 ARG B N 1
ATOM 4329 C CA . ARG B 1 1 ? -2.568 -50.125 -7.664 1 55.12 1 ARG B CA 1
ATOM 4330 C C . ARG B 1 1 ? -3.014 -50.031 -6.211 1 55.12 1 ARG B C 1
ATOM 4332 O O . ARG B 1 1 ? -2.205 -50.188 -5.293 1 55.12 1 ARG B O 1
ATOM 4339 N N . LEU B 1 2 ? -4.266 -49.438 -6.035 1 54.78 2 LEU B N 1
ATOM 4340 C CA . LEU B 1 2 ? -4.805 -49.406 -4.68 1 54.78 2 LEU B CA 1
ATOM 4341 C C . LEU B 1 2 ? -5.012 -50.844 -4.152 1 54.78 2 LEU B C 1
ATOM 4343 O O . LEU B 1 2 ? -5.285 -51.75 -4.93 1 54.78 2 LEU B O 1
ATOM 4347 N N . PRO B 1 3 ? -4.547 -51.094 -2.873 1 45.53 3 PRO B N 1
ATOM 4348 C CA . PRO B 1 3 ? -4.836 -52.406 -2.314 1 45.53 3 PRO B CA 1
ATOM 4349 C C . PRO B 1 3 ? -6.266 -52.875 -2.582 1 45.53 3 PRO B C 1
ATOM 4351 O O . PRO B 1 3 ? -7.148 -52.031 -2.812 1 45.53 3 PRO B O 1
ATOM 4354 N N . THR B 1 4 ? -6.414 -54.125 -2.975 1 45.16 4 THR B N 1
ATOM 4355 C CA . THR B 1 4 ? -7.648 -54.844 -3.299 1 45.16 4 THR B CA 1
ATOM 4356 C C . THR B 1 4 ? -8.797 -54.375 -2.41 1 45.16 4 THR B C 1
ATOM 4358 O O . THR B 1 4 ? -9.961 -54.562 -2.738 1 45.16 4 THR B O 1
ATOM 4361 N N . GLU B 1 5 ? -8.414 -53.875 -1.194 1 51.62 5 GLU B N 1
ATOM 4362 C CA . GLU B 1 5 ? -9.547 -53.562 -0.328 1 51.62 5 GLU B CA 1
ATOM 4363 C C . GLU B 1 5 ? -10.133 -52.188 -0.657 1 51.62 5 GLU B C 1
ATOM 4365 O O . GLU B 1 5 ? -9.422 -51.312 -1.148 1 51.62 5 GLU B O 1
ATOM 4370 N N . ALA B 1 6 ? -11.484 -51.969 -0.648 1 59.31 6 ALA B N 1
ATOM 4371 C CA . ALA B 1 6 ? -12.508 -50.969 -0.973 1 59.31 6 ALA B CA 1
ATOM 4372 C C . ALA B 1 6 ? -12.211 -49.625 -0.325 1 59.31 6 ALA B C 1
ATOM 4374 O O . ALA B 1 6 ? -13.109 -48.969 0.203 1 59.31 6 ALA B O 1
ATOM 4375 N N . ASP B 1 7 ? -10.758 -49.312 -0.112 1 73.88 7 ASP B N 1
ATOM 4376 C CA . ASP B 1 7 ? -10.609 -48 0.508 1 73.88 7 ASP B CA 1
ATOM 4377 C C . ASP B 1 7 ? -9.906 -47 -0.434 1 73.88 7 ASP B C 1
ATOM 4379 O O . ASP B 1 7 ? -8.68 -47.031 -0.558 1 73.88 7 ASP B O 1
ATOM 4383 N N . ILE B 1 8 ? -10.625 -46.125 -0.922 1 80.06 8 ILE B N 1
ATOM 4384 C CA . ILE B 1 8 ? -10.188 -45.188 -1.959 1 80.06 8 ILE B CA 1
ATOM 4385 C C . ILE B 1 8 ? -9.344 -44.062 -1.338 1 80.06 8 ILE B C 1
ATOM 4387 O O . ILE B 1 8 ? -8.672 -43.312 -2.049 1 80.06 8 ILE B O 1
ATOM 4391 N N . PHE B 1 9 ? -9.219 -44.062 0.045 1 87.12 9 PHE B N 1
ATOM 4392 C CA . PHE B 1 9 ? -8.469 -43 0.703 1 87.12 9 PHE B CA 1
ATOM 4393 C C . PHE B 1 9 ? -7.168 -43.531 1.293 1 87.12 9 PHE B C 1
ATOM 4395 O O . PHE B 1 9 ? -6.375 -42.781 1.847 1 87.12 9 PHE B O 1
ATOM 4402 N N . ARG B 1 10 ? -6.914 -44.719 1.119 1 81.56 10 ARG B N 1
ATOM 4403 C CA . ARG B 1 10 ? -5.742 -45.312 1.749 1 81.56 10 ARG B CA 1
ATOM 4404 C C . ARG B 1 10 ? -4.469 -44.969 0.994 1 81.56 10 ARG B C 1
ATOM 4406 O O . ARG B 1 10 ? -4.496 -44.75 -0.223 1 81.56 10 ARG B O 1
ATOM 4413 N N . ARG B 1 11 ? -3.338 -45 1.708 1 83.19 11 ARG B N 1
ATOM 4414 C CA . ARG B 1 11 ? -2.035 -44.75 1.105 1 83.19 11 ARG B CA 1
ATOM 4415 C C . ARG B 1 11 ? -1.635 -45.875 0.154 1 83.19 11 ARG B C 1
ATOM 4417 O O . ARG B 1 11 ? -1.858 -47.062 0.444 1 83.19 11 ARG B O 1
ATOM 4424 N N . SER B 1 12 ? -1.138 -45.406 -0.968 1 77.5 12 SER B N 1
ATOM 4425 C CA . SER B 1 12 ? -0.583 -46.406 -1.899 1 77.5 12 SER B CA 1
ATOM 4426 C C . SER B 1 12 ? 0.768 -46.906 -1.417 1 77.5 12 SER B C 1
ATOM 4428 O O . SER B 1 12 ? 1.573 -46.156 -0.875 1 77.5 12 SER B O 1
ATOM 4430 N N . ASN B 1 13 ? 0.952 -48.25 -1.402 1 69.19 13 ASN B N 1
ATOM 4431 C CA . ASN B 1 13 ? 2.232 -48.719 -0.877 1 69.19 13 ASN B CA 1
ATOM 4432 C C . ASN B 1 13 ? 2.816 -49.844 -1.734 1 69.19 13 ASN B C 1
ATOM 4434 O O . ASN B 1 13 ? 3.963 -50.25 -1.537 1 69.19 13 ASN B O 1
ATOM 4438 N N . GLN B 1 14 ? 2.006 -50.406 -2.646 1 68.88 14 GLN B N 1
ATOM 4439 C CA . GLN B 1 14 ? 2.584 -51.594 -3.275 1 68.88 14 GLN B CA 1
ATOM 4440 C C . GLN B 1 14 ? 2.287 -51.594 -4.773 1 68.88 14 GLN B C 1
ATOM 4442 O O . GLN B 1 14 ? 1.409 -50.875 -5.25 1 68.88 14 GLN B O 1
ATOM 4447 N N . PHE B 1 15 ? 3.314 -52.312 -5.5 1 70.06 15 PHE B N 1
ATOM 4448 C CA . PHE B 1 15 ? 3.168 -52.594 -6.926 1 70.06 15 PHE B CA 1
ATOM 4449 C C . PHE B 1 15 ? 2.447 -53.906 -7.156 1 70.06 15 PHE B C 1
ATOM 4451 O O . PHE B 1 15 ? 2.482 -54.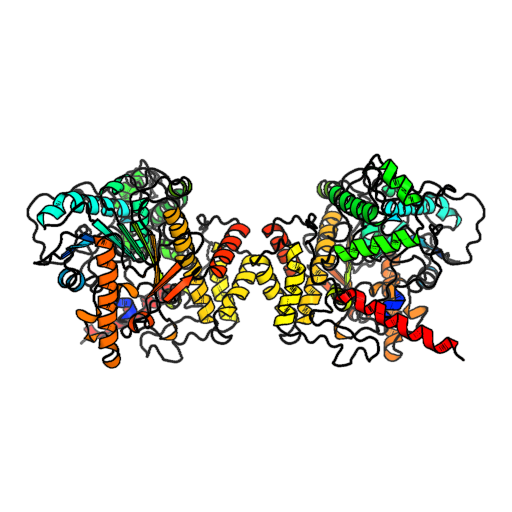812 -6.305 1 70.06 15 PHE B O 1
ATOM 4458 N N . ILE B 1 16 ? 1.737 -53.781 -8.242 1 67 16 ILE B N 1
ATOM 4459 C CA . ILE B 1 16 ? 1.19 -55.094 -8.641 1 67 16 ILE B CA 1
ATOM 4460 C C . ILE B 1 16 ? 2.293 -55.938 -9.258 1 67 16 ILE B C 1
ATOM 4462 O O . ILE B 1 16 ? 3.088 -55.469 -10.062 1 67 16 ILE B O 1
ATOM 4466 N N . SER B 1 17 ? 2.303 -57.125 -8.68 1 68.75 17 SER B N 1
ATOM 4467 C CA . SER B 1 17 ? 3.244 -58.062 -9.25 1 68.75 17 SER B CA 1
ATOM 4468 C C . SER B 1 17 ? 2.613 -58.844 -10.406 1 68.75 17 SER B C 1
ATOM 4470 O O . SER B 1 17 ? 1.388 -58.938 -10.492 1 68.75 17 SER B O 1
ATOM 4472 N N . GLY B 1 18 ? 3.469 -59.125 -11.43 1 72.06 18 GLY B N 1
ATOM 4473 C CA . GLY B 1 18 ? 3 -59.969 -12.531 1 72.06 18 GLY B CA 1
ATOM 4474 C C . GLY B 1 18 ? 3.062 -59.25 -13.875 1 72.06 18 GLY B C 1
ATOM 4475 O O . GLY B 1 18 ? 3.602 -58.156 -13.984 1 72.06 18 GLY B O 1
ATOM 4476 N N . GLU B 1 19 ? 2.574 -60 -14.93 1 74.5 19 GLU B N 1
ATOM 4477 C CA . GLU B 1 19 ? 2.559 -59.469 -16.297 1 74.5 19 GLU B CA 1
ATOM 4478 C C . GLU B 1 19 ? 1.299 -58.656 -16.562 1 74.5 19 GLU B C 1
ATOM 4480 O O . GLU B 1 19 ? 0.194 -59.094 -16.219 1 74.5 19 GLU B O 1
ATOM 4485 N N . LEU B 1 20 ? 1.585 -57.5 -16.906 1 74.62 20 LEU B N 1
ATOM 4486 C CA . LEU B 1 20 ? 0.462 -56.625 -17.234 1 74.62 20 LEU B CA 1
ATOM 4487 C C . LEU B 1 20 ? 0.476 -56.25 -18.703 1 74.62 20 LEU B C 1
ATOM 4489 O O . LEU B 1 20 ? 1.539 -56 -19.281 1 74.62 20 LEU B O 1
ATOM 4493 N N . GLU B 1 21 ? -0.758 -56.375 -19.312 1 72.81 21 GLU B N 1
ATOM 4494 C CA . GLU B 1 21 ? -0.899 -55.844 -20.672 1 72.81 21 GLU B CA 1
ATOM 4495 C C . GLU B 1 21 ? -0.969 -54.344 -20.672 1 72.81 21 GLU B C 1
ATOM 4497 O O . GLU B 1 21 ? -1.837 -53.75 -20.031 1 72.81 21 GLU B O 1
ATOM 4502 N N . ALA B 1 22 ? -0.017 -53.75 -21.281 1 76.44 22 ALA B N 1
ATOM 4503 C CA . ALA B 1 22 ? 0.08 -52.312 -21.266 1 76.44 22 ALA B CA 1
ATOM 4504 C C . ALA B 1 22 ? -0.059 -51.75 -22.688 1 76.44 22 ALA B C 1
ATOM 4506 O O . ALA B 1 22 ? 0.829 -51.031 -23.172 1 76.44 22 ALA B O 1
ATOM 4507 N N . ARG B 1 23 ? -1.279 -51.969 -23.312 1 80.62 23 ARG B N 1
ATOM 4508 C CA . ARG B 1 23 ? -1.457 -51.562 -24.703 1 80.62 23 ARG B CA 1
ATOM 4509 C C . ARG B 1 23 ? -2.414 -50.375 -24.797 1 80.62 23 ARG B C 1
ATOM 4511 O O . ARG B 1 23 ? -2.627 -49.844 -25.891 1 80.62 23 ARG B O 1
ATOM 4518 N N . THR B 1 24 ? -2.975 -50.062 -23.688 1 84.88 24 THR B N 1
ATOM 4519 C CA . THR B 1 24 ? -3.887 -48.938 -23.672 1 84.88 24 THR B CA 1
ATOM 4520 C C . THR B 1 24 ? -3.422 -47.875 -22.656 1 84.88 24 THR B C 1
ATOM 4522 O O . THR B 1 24 ? -2.826 -48.219 -21.641 1 84.88 24 THR B O 1
ATOM 4525 N N . PRO B 1 25 ? -3.764 -46.656 -23.016 1 89.44 25 PRO B N 1
ATOM 4526 C CA . PRO B 1 25 ? -3.346 -45.594 -22.078 1 89.44 25 PRO B CA 1
ATOM 4527 C C . PRO B 1 25 ? -3.945 -45.781 -20.688 1 89.44 25 PRO B C 1
ATOM 4529 O O . PRO B 1 25 ? -5.031 -46.344 -20.547 1 89.44 25 PRO B O 1
ATOM 4532 N N . ALA B 1 26 ? -3.227 -45.281 -19.734 1 89.94 26 ALA B N 1
ATOM 4533 C CA . ALA B 1 26 ? -3.652 -45.312 -18.328 1 89.94 26 ALA B CA 1
ATOM 4534 C C . ALA B 1 26 ? -5.008 -44.656 -18.156 1 89.94 26 ALA B C 1
ATOM 4536 O O . ALA B 1 26 ? -5.281 -43.625 -18.75 1 89.94 26 ALA B O 1
ATOM 4537 N N . LYS B 1 27 ? -5.793 -45.156 -17.266 1 90.94 27 LYS B N 1
ATOM 4538 C CA . LYS B 1 27 ? -7.102 -44.594 -16.938 1 90.94 27 LYS B CA 1
ATOM 4539 C C . LYS B 1 27 ? -6.961 -43.312 -16.141 1 90.94 27 LYS B C 1
ATOM 4541 O O . LYS B 1 27 ? -5.887 -43 -15.602 1 90.94 27 LYS B O 1
ATOM 4546 N N . THR B 1 28 ? -8.086 -42.594 -16.172 1 94.75 28 THR B N 1
ATOM 4547 C CA . THR B 1 28 ? -8.109 -41.344 -15.469 1 94.75 28 THR B CA 1
ATOM 4548 C C . THR B 1 28 ? -8.703 -41.5 -14.07 1 94.75 28 THR B C 1
ATOM 4550 O O . THR B 1 28 ? -9.688 -42.219 -13.891 1 94.75 28 THR B O 1
ATOM 4553 N N . CYS B 1 29 ? -8 -40.938 -13.086 1 95.25 29 CYS B N 1
ATOM 4554 C CA . CYS B 1 29 ? -8.578 -40.906 -11.75 1 95.25 29 CYS B CA 1
ATOM 4555 C C . CYS B 1 29 ? -9.773 -39.938 -11.703 1 95.25 29 CYS B C 1
ATOM 4557 O O . CYS B 1 29 ? -9.938 -39.125 -12.602 1 95.25 29 CYS B O 1
ATOM 4559 N N . PHE B 1 30 ? -10.594 -40.062 -10.633 1 95.31 30 PHE B N 1
ATOM 4560 C CA . PHE B 1 30 ? -11.719 -39.156 -10.477 1 95.31 30 PHE B CA 1
ATOM 4561 C C . PHE B 1 30 ? -11.25 -37.719 -10.445 1 95.31 30 PHE B C 1
ATOM 4563 O O . PHE B 1 30 ? -10.258 -37.406 -9.789 1 95.31 30 PHE B O 1
ATOM 4570 N N . LEU B 1 31 ? -11.922 -36.906 -11.258 1 96.12 31 LEU B N 1
ATOM 4571 C CA . LEU B 1 31 ? -11.516 -35.5 -11.461 1 96.12 31 LEU B CA 1
ATOM 4572 C C . LEU B 1 31 ? -12.727 -34.594 -11.664 1 96.12 31 LEU B C 1
ATOM 4574 O O . LEU B 1 31 ? -13.844 -35.094 -11.852 1 96.12 31 LEU B O 1
ATOM 4578 N N . THR B 1 32 ? -12.5 -33.312 -11.539 1 94.88 32 THR B N 1
ATOM 4579 C CA . THR B 1 32 ? -13.5 -32.344 -11.977 1 94.88 32 THR B CA 1
ATOM 4580 C C . THR B 1 32 ? -13.422 -32.125 -13.492 1 94.88 32 THR B C 1
ATOM 4582 O O . THR B 1 32 ? -12.383 -31.719 -14.008 1 94.88 32 THR B O 1
ATOM 4585 N N . ILE B 1 33 ? -14.438 -32.375 -14.18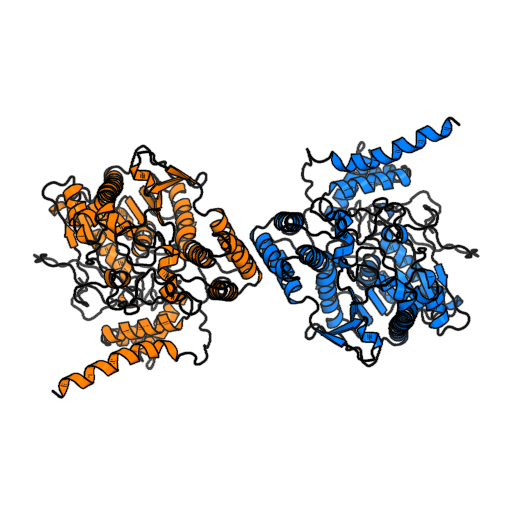 1 94.12 33 ILE B N 1
ATOM 4586 C CA . ILE B 1 33 ? -14.492 -32.188 -15.625 1 94.12 33 ILE B CA 1
ATOM 4587 C C . ILE B 1 33 ? -14.82 -30.734 -15.945 1 94.12 33 ILE B C 1
ATOM 4589 O O . ILE B 1 33 ? -15.703 -30.141 -15.32 1 94.12 33 ILE B O 1
ATOM 4593 N N . ASP B 1 34 ? -14.086 -30.172 -16.906 1 94.88 34 ASP B N 1
ATOM 4594 C CA . ASP B 1 34 ? -14.391 -28.812 -17.344 1 94.88 34 ASP B CA 1
ATOM 4595 C C . ASP B 1 34 ? -15.609 -28.781 -18.266 1 94.88 34 ASP B C 1
ATOM 4597 O O . ASP B 1 34 ? -15.586 -29.359 -19.359 1 94.88 34 ASP B O 1
ATOM 4601 N N . THR B 1 35 ? -16.625 -28.125 -17.828 1 94.62 35 THR B N 1
ATOM 4602 C CA . THR B 1 35 ? -17.844 -28.062 -18.625 1 94.62 35 THR B CA 1
ATOM 4603 C C . THR B 1 35 ? -18.188 -26.625 -18.969 1 94.62 35 THR B C 1
ATOM 4605 O O . THR B 1 35 ? -19.281 -26.328 -19.438 1 94.62 35 THR B O 1
ATOM 4608 N N . ALA B 1 36 ? -17.266 -25.672 -18.734 1 94.38 36 ALA B N 1
ATOM 4609 C CA . ALA B 1 36 ? -17.562 -24.25 -18.875 1 94.38 36 ALA B CA 1
ATOM 4610 C C . ALA B 1 36 ? -17.766 -23.875 -20.328 1 94.38 36 ALA B C 1
ATOM 4612 O O . ALA B 1 36 ? -18.625 -23.047 -20.641 1 94.38 36 ALA B O 1
ATOM 4613 N N . PHE B 1 37 ? -16.969 -24.453 -21.203 1 97 37 PHE B N 1
ATOM 4614 C CA . PHE B 1 37 ? -17.047 -24.156 -22.625 1 97 37 PHE B CA 1
ATOM 4615 C C . PHE B 1 37 ? -17.125 -25.438 -23.453 1 97 37 PHE B C 1
ATOM 4617 O O . PHE B 1 37 ? -16.172 -25.781 -24.156 1 97 37 PHE B O 1
ATOM 4624 N N . PRO B 1 38 ? -18.25 -26.047 -23.484 1 95.75 38 PRO B N 1
ATOM 4625 C CA . PRO B 1 38 ? -18.406 -27.328 -24.188 1 95.75 38 PRO B CA 1
ATOM 4626 C C . PRO B 1 38 ? -18.078 -27.234 -25.672 1 95.75 38 PRO B C 1
ATOM 4628 O O . PRO B 1 38 ? -18.453 -26.266 -26.328 1 95.75 38 PRO B O 1
ATOM 4631 N N . GLN B 1 39 ? -17.312 -28.188 -26.109 1 94.38 39 GLN B N 1
ATOM 4632 C CA . GLN B 1 39 ? -16.969 -28.375 -27.516 1 94.38 39 GLN B CA 1
ATOM 4633 C C . GLN B 1 39 ? -15.961 -27.328 -27.984 1 94.38 39 GLN B C 1
ATOM 4635 O O . GLN B 1 39 ? -15.578 -27.312 -29.156 1 94.38 39 GLN B O 1
ATOM 4640 N N . PHE B 1 40 ? -15.578 -26.469 -27.109 1 97 40 PHE B N 1
ATOM 4641 C CA . PHE B 1 40 ? -14.523 -25.516 -27.453 1 97 40 PHE B CA 1
ATOM 4642 C C . PHE B 1 40 ? -13.148 -26.156 -27.297 1 97 40 PHE B C 1
ATOM 4644 O O . PHE B 1 40 ? -12.781 -26.578 -26.188 1 97 40 PHE B O 1
ATOM 4651 N N . PRO B 1 41 ? -12.367 -26.203 -28.312 1 96.06 41 PRO B N 1
ATOM 4652 C CA . PRO B 1 41 ? -11.109 -26.953 -28.266 1 96.06 41 PRO B CA 1
ATOM 4653 C C . PRO B 1 41 ? -10.172 -26.469 -27.172 1 96.06 41 PRO B C 1
ATOM 4655 O O . PRO B 1 41 ? -9.453 -27.266 -26.562 1 96.06 41 PRO B O 1
ATOM 4658 N N . GLY B 1 42 ? -10.234 -25.188 -26.953 1 95.88 42 GLY B N 1
ATOM 4659 C CA . GLY B 1 42 ? -9.352 -24.625 -25.938 1 95.88 42 GLY B CA 1
ATOM 4660 C C . GLY B 1 42 ? -9.672 -25.109 -24.547 1 95.88 42 GLY B C 1
ATOM 4661 O O . GLY B 1 42 ? -8.797 -25.125 -23.672 1 95.88 42 GLY B O 1
ATOM 4662 N N . ALA B 1 43 ? -10.867 -25.5 -24.266 1 96.12 43 ALA B N 1
ATOM 4663 C CA . ALA B 1 43 ? -11.297 -26.062 -22.984 1 96.12 43 ALA B CA 1
ATOM 4664 C C . ALA B 1 43 ? -11.25 -27.578 -23.031 1 96.12 43 ALA B C 1
ATOM 4666 O O . ALA B 1 43 ? -10.766 -28.219 -22.094 1 96.12 43 ALA B O 1
ATOM 4667 N N . GLU B 1 44 ? -11.586 -28.172 -24.109 1 95.31 44 GLU B N 1
ATOM 4668 C CA . GLU B 1 44 ? -11.758 -29.609 -24.234 1 95.31 44 GLU B CA 1
ATOM 4669 C C . GLU B 1 44 ? -10.406 -30.328 -24.234 1 95.31 44 GLU B C 1
ATOM 4671 O O . GLU B 1 44 ? -10.32 -31.5 -23.844 1 95.31 44 GLU B O 1
ATOM 4676 N N . MET B 1 45 ? -9.367 -29.656 -24.641 1 95.12 45 MET B N 1
ATOM 4677 C CA . MET B 1 45 ? -8.047 -30.281 -24.703 1 95.12 45 MET B CA 1
ATOM 4678 C C . MET B 1 45 ? -7.586 -30.719 -23.312 1 95.12 45 MET B C 1
ATOM 4680 O O . MET B 1 45 ? -6.703 -31.578 -23.188 1 95.12 45 MET B O 1
ATOM 4684 N N . TRP B 1 46 ? -8.195 -30.172 -22.297 1 95.62 46 TRP B N 1
ATOM 4685 C CA . TRP B 1 46 ? -7.793 -30.469 -20.938 1 95.62 46 TRP B CA 1
ATOM 4686 C C . TRP B 1 46 ? -8.68 -31.547 -20.328 1 95.62 46 TRP B C 1
ATOM 4688 O O . TRP B 1 46 ? -8.453 -31.984 -19.188 1 95.62 46 TRP B O 1
ATOM 4698 N N . ASN B 1 47 ? -9.719 -31.969 -20.984 1 95.25 47 ASN B N 1
ATOM 4699 C CA . ASN B 1 47 ? -10.57 -33.094 -20.578 1 95.25 47 ASN B CA 1
ATOM 4700 C C . ASN B 1 47 ? -10.062 -34.406 -21.125 1 95.25 47 ASN B C 1
ATOM 4702 O O . ASN B 1 47 ? -9.844 -34.531 -22.328 1 95.25 47 ASN B O 1
ATOM 4706 N N . PRO B 1 48 ? -9.812 -35.344 -20.188 1 93.69 48 PRO B N 1
ATOM 4707 C CA . PRO B 1 48 ? -9.305 -36.625 -20.688 1 93.69 48 PRO B CA 1
ATOM 4708 C C . PRO B 1 48 ? -10.305 -37.344 -21.594 1 93.69 48 PRO B C 1
ATOM 4710 O O . PRO B 1 48 ? -11.508 -37.312 -21.328 1 93.69 48 PRO B O 1
ATOM 4713 N N . PRO B 1 49 ? -9.82 -37.938 -22.625 1 85.56 49 PRO B N 1
ATOM 4714 C CA . PRO B 1 49 ? -10.68 -38.625 -23.578 1 85.56 49 PRO B CA 1
ATOM 4715 C C . PRO B 1 49 ? -11.109 -40 -23.109 1 85.56 49 PRO B C 1
ATOM 4717 O O . PRO B 1 49 ? -12.016 -40.594 -23.672 1 85.56 49 PRO B O 1
ATOM 4720 N N . ASN B 1 50 ? -10.438 -40.5 -22.109 1 86.88 50 ASN B N 1
ATOM 4721 C CA . ASN B 1 50 ? -10.695 -41.875 -21.703 1 86.88 50 ASN B CA 1
ATOM 4722 C C . ASN B 1 50 ? -11.523 -41.938 -20.422 1 86.88 50 ASN B C 1
ATOM 4724 O O . ASN B 1 50 ? -11.977 -40.906 -19.922 1 86.88 50 ASN B O 1
ATOM 4728 N N . GLY B 1 51 ? -11.797 -43.094 -19.969 1 85.94 51 GLY B N 1
ATOM 4729 C CA . GLY B 1 51 ? -12.734 -43.312 -18.891 1 85.94 51 GLY B CA 1
ATOM 4730 C C . GLY B 1 51 ? -12.133 -43.062 -17.516 1 85.94 51 GLY B C 1
ATOM 4731 O O . GLY B 1 51 ? -10.914 -43.156 -17.344 1 85.94 51 GLY B O 1
ATOM 4732 N N . VAL B 1 52 ? -12.984 -42.656 -16.562 1 91.75 52 VAL B N 1
ATOM 4733 C CA . VAL B 1 52 ? -12.641 -42.438 -15.164 1 91.75 52 VAL B CA 1
ATOM 4734 C C . VAL B 1 52 ? -12.797 -43.719 -14.375 1 91.75 52 VAL B C 1
ATOM 4736 O O . VAL B 1 52 ? -13.742 -44.5 -14.609 1 91.75 52 VAL B O 1
ATOM 4739 N N . SER B 1 53 ? -11.797 -43.938 -13.516 1 90.19 53 SER B N 1
ATOM 4740 C CA . SER B 1 53 ? -11.82 -45.188 -12.75 1 90.19 53 SER B CA 1
ATOM 4741 C C . SER B 1 53 ? -11.211 -45 -11.367 1 90.19 53 SER B C 1
ATOM 4743 O O . SER B 1 53 ? -10.32 -44.156 -11.188 1 90.19 53 SER B O 1
ATOM 4745 N N . GLU B 1 54 ? -11.688 -45.812 -10.438 1 87.88 54 GLU B N 1
ATOM 4746 C CA . GLU B 1 54 ? -11.039 -45.875 -9.133 1 87.88 54 GLU B CA 1
ATOM 4747 C C . GLU B 1 54 ? -9.695 -46.594 -9.211 1 87.88 54 GLU B C 1
ATOM 4749 O O . GLU B 1 54 ? -8.781 -46.312 -8.438 1 87.88 54 GLU B O 1
ATOM 4754 N N . ASP B 1 55 ? -9.672 -47.562 -10.125 1 85.81 55 ASP B N 1
ATOM 4755 C CA . ASP B 1 55 ? -8.414 -48.25 -10.391 1 85.81 55 ASP B CA 1
ATOM 4756 C C . ASP B 1 55 ? -7.605 -47.5 -11.453 1 85.81 55 ASP B C 1
ATOM 4758 O O . ASP B 1 55 ? -7.395 -48 -12.555 1 85.81 55 ASP B O 1
ATOM 4762 N N . CYS B 1 56 ? -7.07 -46.406 -11.078 1 90.31 56 CYS B N 1
ATOM 4763 C CA . CYS B 1 56 ? -6.512 -45.5 -12.07 1 90.31 56 CYS B CA 1
ATOM 4764 C C . CYS B 1 56 ? -5 -45.375 -11.922 1 90.31 56 CYS B C 1
ATOM 4766 O O . CYS B 1 56 ? -4.332 -44.781 -12.766 1 90.31 56 CYS B O 1
ATOM 4768 N N . LEU B 1 57 ? -4.352 -45.938 -10.945 1 91.31 57 LEU B N 1
ATOM 4769 C CA . LEU B 1 57 ? -2.945 -45.719 -10.656 1 91.31 57 LEU B CA 1
ATOM 4770 C C . LEU B 1 57 ? -2.047 -46.531 -11.578 1 91.31 57 LEU B C 1
ATOM 4772 O O . LEU B 1 57 ? -1.306 -47.406 -11.117 1 91.31 57 LEU B O 1
ATOM 4776 N N . ASN B 1 58 ? -2.145 -46.188 -12.797 1 90.38 58 ASN B N 1
ATOM 4777 C CA . ASN B 1 58 ? -1.293 -46.719 -13.859 1 90.38 58 ASN B CA 1
ATOM 4778 C C . ASN B 1 58 ? -0.471 -45.594 -14.516 1 90.38 58 ASN B C 1
ATOM 4780 O O . ASN B 1 58 ? -0.716 -44.406 -14.289 1 90.38 58 ASN B O 1
ATOM 4784 N N . MET B 1 59 ? 0.534 -46.031 -15.25 1 93.12 59 MET B N 1
ATOM 4785 C CA . MET B 1 59 ? 1.391 -45.062 -15.93 1 93.12 59 MET B CA 1
ATOM 4786 C C . MET B 1 59 ? 1.522 -45.406 -17.406 1 93.12 59 MET B C 1
ATOM 4788 O O . MET B 1 59 ? 1.21 -46.531 -17.828 1 93.12 59 MET B O 1
ATOM 4792 N N . ASN B 1 60 ? 1.831 -44.406 -18.188 1 95.25 60 ASN B N 1
ATOM 4793 C CA . ASN B 1 60 ? 2.184 -44.594 -19.594 1 95.25 60 ASN B CA 1
ATOM 4794 C C . ASN B 1 60 ? 3.693 -44.5 -19.797 1 95.25 60 ASN B C 1
ATOM 4796 O O . ASN B 1 60 ? 4.348 -43.594 -19.281 1 95.25 60 ASN B O 1
ATOM 4800 N N . ILE B 1 61 ? 4.258 -45.5 -20.516 1 96.31 61 ILE B N 1
ATOM 4801 C CA . ILE B 1 61 ? 5.691 -45.469 -20.797 1 96.31 61 ILE B CA 1
ATOM 4802 C C . ILE B 1 61 ? 5.93 -45.562 -22.297 1 96.31 61 ILE B C 1
ATOM 4804 O O . ILE B 1 61 ? 5.41 -46.469 -22.953 1 96.31 61 ILE B O 1
ATOM 4808 N N . TRP B 1 62 ? 6.641 -44.656 -22.875 1 96.88 62 TRP B N 1
ATOM 4809 C CA . TRP B 1 62 ? 7.137 -44.688 -24.25 1 96.88 62 TRP B CA 1
ATOM 4810 C C . TRP B 1 62 ? 8.617 -45.031 -24.281 1 96.88 62 TRP B C 1
ATOM 4812 O O . TRP B 1 62 ? 9.461 -44.312 -23.766 1 96.88 62 TRP B O 1
ATOM 4822 N N . VAL B 1 63 ? 8.922 -46.156 -24.875 1 95.94 63 VAL B N 1
ATOM 4823 C CA . VAL B 1 63 ? 10.289 -46.656 -24.984 1 95.94 63 VAL B CA 1
ATOM 4824 C C . VAL B 1 63 ? 10.695 -46.719 -26.453 1 95.94 63 VAL B C 1
ATOM 4826 O O . VAL B 1 63 ? 10.289 -47.656 -27.172 1 95.94 63 VAL B O 1
ATOM 4829 N N . PRO B 1 64 ? 11.5 -45.844 -26.844 1 95.25 64 PRO B N 1
ATOM 4830 C CA . PRO B 1 64 ? 11.961 -45.938 -28.234 1 95.25 64 PRO B CA 1
ATOM 4831 C C . PRO B 1 64 ? 12.969 -47.062 -28.438 1 95.25 64 PRO B C 1
ATOM 4833 O O . PRO B 1 64 ? 13.641 -47.469 -27.484 1 95.25 64 PRO B O 1
ATOM 4836 N N . ALA B 1 65 ? 13.062 -47.5 -29.672 1 92.81 65 ALA B N 1
ATOM 4837 C CA . ALA B 1 65 ? 13.992 -48.594 -30 1 92.81 65 ALA B CA 1
ATOM 4838 C C . ALA B 1 65 ? 15.43 -48.219 -29.672 1 92.81 65 ALA B C 1
ATOM 4840 O O . ALA B 1 65 ? 16.203 -49.031 -29.172 1 92.81 65 ALA B O 1
ATOM 4841 N N . ASN B 1 66 ? 15.773 -47.031 -30 1 91.06 66 ASN B N 1
ATOM 4842 C CA . ASN B 1 66 ? 17.094 -46.469 -29.688 1 91.06 66 ASN B CA 1
ATOM 4843 C C . ASN B 1 66 ? 17.016 -45.406 -28.625 1 91.06 66 ASN B C 1
ATOM 4845 O O . ASN B 1 66 ? 16.547 -44.281 -28.891 1 91.06 66 ASN B O 1
ATOM 4849 N N . HIS B 1 67 ? 17.422 -45.75 -27.422 1 92.44 67 HIS B N 1
ATOM 4850 C CA . HIS B 1 67 ? 17.438 -44.781 -26.359 1 92.44 67 HIS B CA 1
ATOM 4851 C C . HIS B 1 67 ? 18.797 -44.75 -25.656 1 92.44 67 HIS B C 1
ATOM 4853 O O . HIS B 1 67 ? 19.562 -45.688 -25.734 1 92.44 67 HIS B O 1
ATOM 4859 N N . ASP B 1 68 ? 19.109 -43.656 -24.953 1 94.12 68 ASP B N 1
ATOM 4860 C CA . ASP B 1 68 ? 20.406 -43.469 -24.312 1 94.12 68 ASP B CA 1
ATOM 4861 C C . ASP B 1 68 ? 20.312 -43.688 -22.797 1 94.12 68 ASP B C 1
ATOM 4863 O O . ASP B 1 68 ? 21.234 -43.375 -22.062 1 94.12 68 ASP B O 1
ATOM 4867 N N . GLY B 1 69 ? 19.109 -44.094 -22.312 1 95.5 69 GLY B N 1
ATOM 4868 C CA . GLY B 1 69 ? 18.938 -44.406 -20.906 1 95.5 69 GLY B CA 1
ATOM 4869 C C . GLY B 1 69 ? 18.312 -43.25 -20.125 1 95.5 69 GLY B C 1
ATOM 4870 O O . GLY B 1 69 ? 17.906 -43.438 -18.969 1 95.5 69 GLY B O 1
ATOM 4871 N N . THR B 1 70 ? 18.234 -42.094 -20.734 1 96.62 70 THR B N 1
ATOM 4872 C CA . THR B 1 70 ? 17.609 -40.938 -20.094 1 96.62 70 THR B CA 1
ATOM 4873 C C . THR B 1 70 ? 16.125 -41.188 -19.844 1 96.62 70 THR B C 1
ATOM 4875 O O . THR B 1 70 ? 15.438 -41.75 -20.703 1 96.62 70 THR B O 1
ATOM 4878 N N . VAL B 1 71 ? 15.648 -40.812 -18.641 1 98.5 71 VAL B N 1
ATOM 4879 C CA . VAL B 1 71 ? 14.25 -41.031 -18.281 1 98.5 71 VAL B CA 1
ATOM 4880 C C . VAL B 1 71 ? 13.609 -39.688 -17.922 1 98.5 71 VAL B C 1
ATOM 4882 O O . VAL B 1 71 ? 14.078 -39 -17.016 1 98.5 71 VAL B O 1
ATOM 4885 N N . LEU B 1 72 ? 12.586 -39.312 -18.625 1 98.69 72 LEU B N 1
ATOM 4886 C CA . LEU B 1 72 ? 11.766 -38.156 -18.344 1 98.69 72 LEU B CA 1
ATOM 4887 C C . LEU B 1 72 ? 10.422 -38.562 -17.75 1 98.69 72 LEU B C 1
ATOM 4889 O O . LEU B 1 72 ? 9.656 -39.281 -18.375 1 98.69 72 LEU B O 1
ATOM 4893 N N . VAL B 1 73 ? 10.148 -38.094 -16.578 1 98.88 73 VAL B N 1
ATOM 4894 C CA . VAL B 1 73 ? 8.891 -38.406 -15.906 1 98.88 73 VAL B CA 1
ATOM 4895 C C . VAL B 1 73 ? 8 -37.188 -15.852 1 98.88 73 VAL B C 1
ATOM 4897 O O . VAL B 1 73 ? 8.336 -36.188 -15.195 1 98.88 73 VAL B O 1
ATOM 4900 N N . TRP B 1 74 ? 6.852 -37.312 -16.5 1 98.75 74 TRP B N 1
ATOM 4901 C CA . TRP B 1 74 ? 5.883 -36.219 -16.547 1 98.75 74 TRP B CA 1
ATOM 4902 C C . TRP B 1 74 ? 4.863 -36.344 -15.422 1 98.75 74 TRP B C 1
ATOM 4904 O O . TRP B 1 74 ? 4.246 -37.375 -15.242 1 98.75 74 TRP B O 1
ATOM 4914 N N . ILE B 1 75 ? 4.75 -35.25 -14.648 1 98.75 75 ILE B N 1
ATOM 4915 C CA . ILE B 1 75 ? 3.672 -35.094 -13.68 1 98.75 75 ILE B CA 1
ATOM 4916 C C . ILE B 1 75 ? 2.695 -34.031 -14.18 1 98.75 75 ILE B C 1
ATOM 4918 O O . ILE B 1 75 ? 3.049 -32.844 -14.273 1 98.75 75 ILE B O 1
ATOM 4922 N N . PHE B 1 76 ? 1.504 -34.469 -14.477 1 98.06 76 PHE B N 1
ATOM 4923 C CA . PHE B 1 76 ? 0.567 -33.562 -15.141 1 98.06 76 PHE B CA 1
ATOM 4924 C C . PHE B 1 76 ? 0.018 -32.531 -14.156 1 98.06 76 PHE B C 1
ATOM 4926 O O . PHE B 1 76 ? 0.046 -32.75 -12.945 1 98.06 76 PHE B O 1
ATOM 4933 N N . GLY B 1 77 ? -0.423 -31.391 -14.742 1 97.81 77 GLY B N 1
ATOM 4934 C CA . GLY B 1 77 ? -1.069 -30.344 -13.969 1 97.81 77 GLY B CA 1
ATOM 4935 C C . GLY B 1 77 ? -2.574 -30.516 -13.883 1 97.81 77 GLY B C 1
ATOM 4936 O O . GLY B 1 77 ? -3.1 -31.594 -14.125 1 97.81 77 GLY B O 1
ATOM 4937 N N . GLY B 1 78 ? -3.201 -29.406 -13.445 1 97.19 78 GLY B N 1
ATOM 4938 C CA . GLY B 1 78 ? -4.645 -29.406 -13.273 1 97.19 78 GLY B CA 1
ATOM 4939 C C . GLY B 1 78 ? -5.078 -29 -11.875 1 97.19 78 GLY B C 1
ATOM 4940 O O . GLY B 1 78 ? -6.156 -29.375 -11.414 1 97.19 78 GLY B O 1
ATOM 4941 N N . GLY B 1 79 ? -4.273 -28.312 -11.172 1 97.06 79 GLY B N 1
ATOM 4942 C CA . GLY B 1 79 ? -4.617 -27.719 -9.891 1 97.06 79 GLY B CA 1
ATOM 4943 C C . GLY B 1 79 ? -4.859 -28.734 -8.797 1 97.06 79 GLY B C 1
ATOM 4944 O O . GLY B 1 79 ? -5.496 -28.438 -7.789 1 97.06 79 GLY B O 1
ATOM 4945 N N . PHE B 1 80 ? -4.512 -29.969 -9.094 1 98.12 80 PHE B N 1
ATOM 4946 C CA . PHE B 1 80 ? -4.676 -31.094 -8.188 1 98.12 80 PHE B CA 1
ATOM 4947 C C . PHE B 1 80 ? -6.133 -31.547 -8.133 1 98.12 80 PHE B C 1
ATOM 4949 O O . PHE B 1 80 ? -6.523 -32.312 -7.238 1 98.12 80 PHE B O 1
ATOM 4956 N N . PHE B 1 81 ? -6.977 -31.047 -9.023 1 96.56 81 PHE B N 1
ATOM 4957 C CA . PHE B 1 81 ? -8.375 -31.469 -9.016 1 96.56 81 PHE B CA 1
ATOM 4958 C C . PHE B 1 81 ? -8.812 -31.922 -10.398 1 96.56 81 PHE B C 1
ATOM 4960 O O . PHE B 1 81 ? -9.906 -32.469 -10.562 1 96.56 81 PHE B O 1
ATOM 4967 N N . SER B 1 82 ? -7.965 -31.672 -11.336 1 96.44 82 SER B N 1
ATOM 4968 C CA . SER B 1 82 ? -8.227 -32.094 -12.703 1 96.44 82 SER B CA 1
ATOM 4969 C C . SER B 1 82 ? -6.941 -32.562 -13.391 1 96.44 82 SER B C 1
ATOM 4971 O O . SER B 1 82 ? -5.844 -32.375 -12.867 1 96.44 82 SER B O 1
ATOM 4973 N N . GLY B 1 83 ? -7.125 -33.281 -14.562 1 96.5 83 GLY B N 1
ATOM 4974 C CA . GLY B 1 83 ? -5.988 -33.719 -15.336 1 96.5 83 GLY B CA 1
ATOM 4975 C C . GLY B 1 83 ? -5.918 -35.25 -15.453 1 96.5 83 GLY B C 1
ATOM 4976 O O . GLY B 1 83 ? -6.727 -35.969 -14.852 1 96.5 83 GLY B O 1
ATOM 4977 N N . SER B 1 84 ? -5.012 -35.656 -16.266 1 97.25 84 SER B N 1
ATOM 4978 C CA . SER B 1 84 ? -4.773 -37.062 -16.578 1 97.25 84 SER B CA 1
ATOM 4979 C C . SER B 1 84 ? -3.416 -37.25 -17.25 1 97.25 84 SER B C 1
ATOM 4981 O O . SER B 1 84 ? -2.953 -36.375 -17.984 1 97.25 84 SER B O 1
ATOM 4983 N N . PRO B 1 85 ? -2.789 -38.375 -16.953 1 96.62 85 PRO B N 1
ATOM 4984 C CA . PRO B 1 85 ? -1.548 -38.656 -17.688 1 96.62 85 PRO B CA 1
ATOM 4985 C C . PRO B 1 85 ? -1.789 -39 -19.141 1 96.62 85 PRO B C 1
ATOM 4987 O O . PRO B 1 85 ? -0.838 -39.094 -19.922 1 96.62 85 PRO B O 1
ATOM 4990 N N . SER B 1 86 ? -3.037 -39.094 -19.516 1 96.19 86 SER B N 1
ATOM 4991 C CA . SER B 1 86 ? -3.355 -39.625 -20.828 1 96.19 86 SER B CA 1
ATOM 4992 C C . SER B 1 86 ? -4.055 -38.594 -21.719 1 96.19 86 SER B C 1
ATOM 4994 O O . SER B 1 86 ? -4.852 -38.969 -22.578 1 96.19 86 SER B O 1
ATOM 4996 N N . LEU B 1 87 ? -3.812 -37.375 -21.438 1 96.31 87 LEU B N 1
ATOM 4997 C CA . LEU B 1 87 ? -4.254 -36.375 -22.406 1 96.31 87 LEU B CA 1
ATOM 4998 C C . LEU B 1 87 ? -3.49 -36.531 -23.719 1 96.31 87 LEU B C 1
ATOM 5000 O O . LEU B 1 87 ? -2.314 -36.875 -23.734 1 96.31 87 LEU B O 1
ATOM 5004 N N . ASP B 1 88 ? -4.152 -36.156 -24.844 1 94.38 88 ASP B N 1
ATOM 5005 C CA . ASP B 1 88 ? -3.479 -36.156 -26.141 1 94.38 88 ASP B CA 1
ATOM 5006 C C . ASP B 1 88 ? -2.25 -35.25 -26.125 1 94.38 88 ASP B C 1
ATOM 5008 O O . ASP B 1 88 ? -1.253 -35.562 -26.797 1 94.38 88 ASP B O 1
ATOM 5012 N N . LEU B 1 89 ? -2.402 -34.25 -25.391 1 95.38 89 LEU B N 1
ATOM 5013 C CA . LEU B 1 89 ? -1.345 -33.25 -25.266 1 95.38 89 LEU B CA 1
ATOM 5014 C C . LEU B 1 89 ? -0.067 -33.875 -24.719 1 95.38 89 LEU B C 1
ATOM 5016 O O . LEU B 1 89 ? 1.033 -33.406 -24.984 1 95.38 89 LEU B O 1
ATOM 5020 N N . TYR B 1 90 ? -0.156 -35 -23.984 1 96.94 90 TYR B N 1
ATOM 5021 C CA . TYR B 1 90 ? 0.976 -35.594 -23.281 1 96.94 90 TYR B CA 1
ATOM 5022 C C . TYR B 1 90 ? 1.506 -36.812 -24.031 1 96.94 90 TYR B C 1
ATOM 5024 O O . TYR B 1 90 ? 2.238 -37.625 -23.469 1 96.94 90 TYR B O 1
ATOM 5032 N N . ASP B 1 91 ? 1.127 -36.906 -25.266 1 96.31 91 ASP B N 1
ATOM 5033 C CA . ASP B 1 91 ? 1.674 -38 -26.078 1 96.31 91 ASP B CA 1
ATOM 5034 C C . ASP B 1 91 ? 3.195 -37.906 -26.156 1 96.31 91 ASP B C 1
ATOM 5036 O O . ASP B 1 91 ? 3.732 -37 -26.781 1 96.31 91 ASP B O 1
ATOM 5040 N N . GLY B 1 92 ? 3.893 -38.938 -25.578 1 97.25 92 GLY B N 1
ATOM 5041 C CA . GLY B 1 92 ? 5.34 -38.906 -25.453 1 97.25 92 GLY B CA 1
ATOM 5042 C C . GLY B 1 92 ? 6.062 -39.438 -26.672 1 97.25 92 GLY B C 1
ATOM 5043 O O . GLY B 1 92 ? 7.293 -39.562 -26.688 1 97.25 92 GLY B O 1
ATOM 5044 N N . THR B 1 93 ? 5.363 -39.719 -27.766 1 96.69 93 THR B N 1
ATOM 5045 C CA . THR B 1 93 ? 5.918 -40.375 -28.938 1 96.69 93 THR B CA 1
ATOM 5046 C C . THR B 1 93 ? 7.039 -39.562 -29.562 1 96.69 93 THR B C 1
ATOM 5048 O O . THR B 1 93 ? 8.148 -40.062 -29.75 1 96.69 93 THR B O 1
ATOM 5051 N N . ALA B 1 94 ? 6.781 -38.344 -29.844 1 97.69 94 ALA B N 1
ATOM 5052 C CA . ALA B 1 94 ? 7.77 -37.5 -30.516 1 97.69 94 ALA B CA 1
ATOM 5053 C C . ALA B 1 94 ? 8.992 -37.281 -29.641 1 97.69 94 ALA B C 1
ATOM 5055 O O . ALA B 1 94 ? 10.125 -37.406 -30.094 1 97.69 94 ALA B O 1
ATOM 5056 N N . LEU B 1 95 ? 8.727 -36.938 -28.391 1 97.62 95 LEU B N 1
ATOM 5057 C CA . LEU B 1 95 ? 9.82 -36.656 -27.469 1 97.62 95 LEU B CA 1
ATOM 5058 C C . LEU B 1 95 ? 10.695 -37.906 -27.297 1 97.62 95 LEU B C 1
ATOM 5060 O O . LEU B 1 95 ? 11.922 -37.812 -27.359 1 97.62 95 LEU B O 1
ATOM 5064 N N . ALA B 1 96 ? 10.086 -39.031 -27.141 1 97.56 96 ALA B N 1
ATOM 5065 C CA . ALA B 1 96 ? 10.812 -40.312 -26.953 1 97.56 96 ALA B CA 1
ATOM 5066 C C . ALA B 1 96 ? 11.586 -40.688 -28.203 1 97.56 96 ALA B C 1
ATOM 5068 O O . ALA B 1 96 ? 12.789 -40.938 -28.141 1 97.56 96 ALA B O 1
ATOM 5069 N N . ALA B 1 97 ? 10.938 -40.656 -29.312 1 96.38 97 ALA B N 1
ATOM 5070 C CA . ALA B 1 97 ? 11.516 -41.156 -30.547 1 96.38 97 ALA B CA 1
ATOM 5071 C C . ALA B 1 97 ? 12.602 -40.219 -31.078 1 96.38 97 ALA B C 1
ATOM 5073 O O . ALA B 1 97 ? 13.664 -40.656 -31.516 1 96.38 97 ALA B O 1
ATOM 5074 N N . MET B 1 98 ? 12.383 -38.969 -31 1 95.56 98 MET B N 1
ATOM 5075 C CA . MET B 1 98 ? 13.281 -38 -31.641 1 95.56 98 MET B CA 1
ATOM 5076 C C . MET B 1 98 ? 14.477 -37.688 -30.734 1 95.56 98 MET B C 1
ATOM 5078 O O . MET B 1 98 ? 15.562 -37.406 -31.219 1 95.56 98 MET B O 1
ATOM 5082 N N . LYS B 1 99 ? 14.266 -37.844 -29.5 1 94.19 99 LYS B N 1
ATOM 5083 C CA . LYS B 1 99 ? 15.336 -37.406 -28.609 1 94.19 99 LYS B CA 1
ATOM 5084 C C . LYS B 1 99 ? 15.898 -38.625 -27.844 1 94.19 99 LYS B C 1
ATOM 5086 O O . LYS B 1 99 ? 16.688 -38.438 -26.906 1 94.19 99 LYS B O 1
ATOM 5091 N N . HIS B 1 100 ? 15.492 -39.781 -28.125 1 96 100 HIS B N 1
ATOM 5092 C CA . HIS B 1 100 ? 16.047 -41.031 -27.641 1 96 100 HIS B CA 1
ATOM 5093 C C . HIS B 1 100 ? 15.984 -41.094 -26.109 1 96 100 HIS B C 1
ATOM 5095 O O . HIS B 1 100 ? 16.969 -41.469 -25.469 1 96 100 HIS B O 1
ATOM 5101 N N . ALA B 1 101 ? 14.883 -40.688 -25.594 1 97.12 101 ALA B N 1
ATOM 5102 C CA . ALA B 1 101 ? 14.633 -40.719 -24.156 1 97.12 101 ALA B CA 1
ATOM 5103 C C . ALA B 1 101 ? 13.414 -41.594 -23.844 1 97.12 101 ALA B C 1
ATOM 5105 O O . ALA B 1 101 ? 12.523 -41.75 -24.672 1 97.12 101 ALA B O 1
ATOM 5106 N N . ILE B 1 102 ? 13.469 -42.219 -22.688 1 97.94 102 ILE B N 1
ATOM 5107 C CA . ILE B 1 102 ? 12.273 -42.906 -22.188 1 97.94 102 ILE B CA 1
ATOM 5108 C C . ILE B 1 102 ? 11.367 -41.875 -21.5 1 97.94 102 ILE B C 1
ATOM 5110 O O . ILE B 1 102 ? 11.82 -41.094 -20.656 1 97.94 102 ILE B O 1
ATOM 5114 N N . VAL B 1 103 ? 10.109 -41.844 -21.922 1 98.31 103 VAL B N 1
ATOM 5115 C CA . VAL B 1 103 ? 9.141 -40.906 -21.359 1 98.31 103 VAL B CA 1
ATOM 5116 C C . VAL B 1 103 ? 8.102 -41.656 -20.547 1 98.31 103 VAL B C 1
ATOM 5118 O O . VAL B 1 103 ? 7.535 -42.656 -21.016 1 98.31 103 VAL B O 1
ATOM 5121 N N . VAL B 1 104 ? 7.879 -41.25 -19.312 1 98.31 104 VAL B N 1
ATOM 5122 C CA . VAL B 1 104 ? 6.918 -41.875 -18.406 1 98.31 104 VAL B CA 1
ATOM 5123 C C . VAL B 1 104 ? 5.91 -40.812 -17.938 1 98.31 104 VAL B C 1
ATOM 5125 O O . VAL B 1 104 ? 6.289 -39.781 -17.391 1 98.31 104 VAL B O 1
ATOM 5128 N N . ASN B 1 105 ? 4.625 -41.062 -18.188 1 98.19 105 ASN B N 1
ATOM 5129 C CA . ASN B 1 105 ? 3.555 -40.281 -17.578 1 98.19 105 ASN B CA 1
ATOM 5130 C C . ASN B 1 105 ? 2.961 -41 -16.359 1 98.19 105 ASN B C 1
ATOM 5132 O O . ASN B 1 105 ? 2.387 -42.062 -16.484 1 98.19 105 ASN B O 1
ATOM 5136 N N . ILE B 1 106 ? 3.045 -40.344 -15.242 1 97.5 106 ILE B N 1
ATOM 5137 C CA . ILE B 1 106 ? 2.541 -41 -14.055 1 97.5 106 ILE B CA 1
ATOM 5138 C C . ILE B 1 106 ? 1.164 -40.469 -13.695 1 97.5 106 ILE B C 1
ATOM 5140 O O . ILE B 1 106 ? 0.789 -39.375 -14.133 1 97.5 106 ILE B O 1
ATOM 5144 N N . ASN B 1 107 ? 0.409 -41.25 -12.969 1 96 107 ASN B N 1
ATOM 5145 C CA . ASN B 1 107 ? -0.918 -40.906 -12.477 1 96 107 ASN B CA 1
ATOM 5146 C C . ASN B 1 107 ? -0.92 -40.688 -10.969 1 96 107 ASN B C 1
ATOM 5148 O O . ASN B 1 107 ? 0.04 -41.062 -10.281 1 96 107 ASN B O 1
ATOM 5152 N N . TYR B 1 108 ? -1.88 -39.969 -10.477 1 96.5 108 TYR B N 1
ATOM 5153 C CA . TYR B 1 108 ? -2.092 -39.812 -9.047 1 96.5 108 TYR B CA 1
ATOM 5154 C C . TYR B 1 108 ? -3.529 -39.375 -8.75 1 96.5 108 TYR B C 1
ATOM 5156 O O . TYR B 1 108 ? -4.227 -38.875 -9.633 1 96.5 108 TYR B O 1
ATOM 5164 N N . ARG B 1 109 ? -4.008 -39.625 -7.586 1 96.12 109 ARG B N 1
ATOM 5165 C CA . ARG B 1 109 ? -5.367 -39.281 -7.195 1 96.12 109 ARG B CA 1
ATOM 5166 C C . ARG B 1 109 ? -5.516 -37.781 -7.004 1 96.12 109 ARG B C 1
ATOM 5168 O O . ARG B 1 109 ? -4.594 -37.125 -6.527 1 96.12 109 ARG B O 1
ATOM 5175 N N . LEU B 1 110 ? -6.727 -37.344 -7.258 1 97.19 110 LEU B N 1
ATOM 5176 C CA . LEU B 1 110 ? -6.992 -35.906 -7.301 1 97.19 110 LEU B CA 1
ATOM 5177 C C . LEU B 1 110 ? -8.031 -35.531 -6.258 1 97.19 110 LEU B C 1
ATOM 5179 O O . LEU B 1 110 ? -8.711 -36.375 -5.695 1 97.19 110 LEU B O 1
ATOM 5183 N N . GLY B 1 111 ? -8.125 -34.219 -6.016 1 97.19 111 GLY B N 1
ATOM 5184 C CA . GLY B 1 111 ? -9.188 -33.656 -5.176 1 97.19 111 GLY B CA 1
ATOM 5185 C C . GLY B 1 111 ? -9.266 -34.344 -3.816 1 97.19 111 GLY B C 1
ATOM 5186 O O . GLY B 1 111 ? -8.242 -34.562 -3.162 1 97.19 111 GLY B O 1
ATOM 5187 N N . PRO B 1 112 ? -10.461 -34.656 -3.414 1 96.62 112 PRO B N 1
ATOM 5188 C CA . PRO B 1 112 ? -10.617 -35.25 -2.086 1 96.62 112 PRO B CA 1
ATOM 5189 C C . PRO B 1 112 ? -9.969 -36.625 -1.982 1 96.62 112 PRO B C 1
ATOM 5191 O O . PRO B 1 112 ? -9.578 -37.062 -0.891 1 96.62 112 PRO B O 1
ATOM 5194 N N . PHE B 1 113 ? -9.789 -37.25 -3.111 1 96.19 113 PHE B N 1
ATOM 5195 C CA . PHE B 1 113 ? -9.234 -38.594 -3.084 1 96.19 113 PHE B CA 1
ATOM 5196 C C . PHE B 1 113 ? -7.727 -38.562 -2.852 1 96.19 113 PHE B C 1
ATOM 5198 O O . PHE B 1 113 ? -7.148 -39.5 -2.312 1 96.19 113 PHE B O 1
ATOM 5205 N N . GLY B 1 114 ? -7.156 -37.469 -3.23 1 96.94 114 GLY B N 1
ATOM 5206 C CA . GLY B 1 114 ? -5.715 -37.344 -3.084 1 96.94 114 GLY B CA 1
ATOM 5207 C C . GLY B 1 114 ? -5.312 -36.531 -1.88 1 96.94 114 GLY B C 1
ATOM 5208 O O . GLY B 1 114 ? -4.191 -36.656 -1.379 1 96.94 114 GLY B O 1
ATOM 5209 N N . PHE B 1 115 ? -6.285 -35.719 -1.34 1 97.69 115 PHE B N 1
ATOM 5210 C CA . PHE B 1 115 ? -5.734 -34.688 -0.453 1 97.69 115 PHE B CA 1
ATOM 5211 C C . PHE B 1 115 ? -6.672 -34.438 0.723 1 97.69 115 PHE B C 1
ATOM 5213 O O . PHE B 1 115 ? -6.469 -33.5 1.487 1 97.69 115 PHE B O 1
ATOM 5220 N N . LEU B 1 116 ? -7.641 -35.281 0.892 1 96.56 116 LEU B N 1
ATOM 5221 C CA . LEU B 1 116 ? -8.43 -35.219 2.117 1 96.56 116 LEU B CA 1
ATOM 5222 C C . LEU B 1 116 ? -7.543 -35.375 3.346 1 96.56 116 LEU B C 1
ATOM 5224 O O . LEU B 1 116 ? -6.516 -36.062 3.293 1 96.56 116 LEU B O 1
ATOM 5228 N N . TYR B 1 117 ? -7.984 -34.688 4.453 1 96.94 117 TYR B N 1
ATOM 5229 C CA . TYR B 1 117 ? -7.172 -34.719 5.664 1 96.94 117 TYR B CA 1
ATOM 5230 C C . TYR B 1 117 ? -8.055 -34.781 6.906 1 96.94 117 TYR B C 1
ATOM 5232 O O . TYR B 1 117 ? -8.859 -33.875 7.145 1 96.94 117 TYR B O 1
ATOM 5240 N N . LEU B 1 118 ? -7.887 -35.812 7.715 1 96.06 118 LEU B N 1
ATOM 5241 C CA . LEU B 1 118 ? -8.656 -35.969 8.945 1 96.06 118 LEU B CA 1
ATOM 5242 C C . LEU B 1 118 ? -7.734 -36.062 10.156 1 96.06 118 LEU B C 1
ATOM 5244 O O . LEU B 1 118 ? -8.133 -36.562 11.211 1 96.06 118 LEU B O 1
ATOM 5248 N N . GLY B 1 119 ? -6.48 -35.719 9.961 1 95 119 GLY B N 1
ATOM 5249 C CA . GLY B 1 119 ? -5.492 -35.75 11.031 1 95 119 GLY B CA 1
ATOM 5250 C C . GLY B 1 119 ? -4.34 -36.688 10.719 1 95 119 GLY B C 1
ATOM 5251 O O . GLY B 1 119 ? -4.512 -37.688 10.031 1 95 119 GLY B O 1
ATOM 5252 N N . ASP B 1 120 ? -3.242 -36.531 11.305 1 92.38 120 ASP B N 1
ATOM 5253 C CA . ASP B 1 120 ? -2.006 -37.25 11 1 92.38 120 ASP B CA 1
ATOM 5254 C C . ASP B 1 120 ? -2.113 -38.719 11.383 1 92.38 120 ASP B C 1
ATOM 5256 O O . ASP B 1 120 ? -1.539 -39.562 10.719 1 92.38 120 ASP B O 1
ATOM 5260 N N . ASP B 1 121 ? -2.764 -38.906 12.398 1 91.25 121 ASP B N 1
ATOM 5261 C CA . ASP B 1 121 ? -2.828 -40.281 12.922 1 91.25 121 ASP B CA 1
ATOM 5262 C C . ASP B 1 121 ? -4.129 -40.969 12.508 1 91.25 121 ASP B C 1
ATOM 5264 O O . ASP B 1 121 ? -4.434 -42.062 12.969 1 91.25 121 ASP B O 1
ATOM 5268 N N . SER B 1 122 ? -4.836 -40.312 11.625 1 92.75 122 SER B N 1
ATOM 5269 C CA . SER B 1 122 ? -6.078 -40.875 11.117 1 92.75 122 SER B CA 1
ATOM 5270 C C . SER B 1 122 ? -5.828 -41.781 9.914 1 92.75 122 SER B C 1
ATOM 5272 O O . SER B 1 122 ? -4.711 -41.844 9.391 1 92.75 122 SER B O 1
ATOM 5274 N N . PRO B 1 123 ? -6.855 -42.5 9.484 1 91.06 123 PRO B N 1
ATOM 5275 C CA . PRO B 1 123 ? -6.715 -43.312 8.258 1 91.06 123 PRO B CA 1
ATOM 5276 C C . PRO B 1 123 ? -6.566 -42.438 7.008 1 91.06 123 PRO B C 1
ATOM 5278 O O . PRO B 1 123 ? -6.223 -42.938 5.938 1 91.06 123 PRO B O 1
ATOM 5281 N N . VAL B 1 124 ? -6.848 -41.219 7.145 1 94.19 124 VAL B N 1
ATOM 5282 C CA . VAL B 1 124 ? -6.727 -40.25 6.047 1 94.19 124 VAL B CA 1
ATOM 5283 C C . VAL B 1 124 ? -5.758 -39.125 6.434 1 94.19 124 VAL B C 1
ATOM 5285 O O . VAL B 1 124 ? -6.172 -38 6.695 1 94.19 124 VAL B O 1
ATOM 5288 N N . PRO B 1 125 ? -4.512 -39.406 6.344 1 93.88 125 PRO B N 1
ATOM 5289 C CA . PRO B 1 125 ? -3.504 -38.5 6.898 1 93.88 125 PRO B CA 1
ATOM 5290 C C . PRO B 1 125 ? -3.107 -37.375 5.922 1 93.88 125 PRO B C 1
ATOM 5292 O O . PRO B 1 125 ? -2.217 -36.594 6.219 1 93.88 125 PRO B O 1
ATOM 5295 N N . GLY B 1 126 ? -3.711 -37.344 4.793 1 94.56 126 GLY B N 1
ATOM 5296 C CA . GLY B 1 126 ? -3.396 -36.281 3.836 1 94.56 126 GLY B CA 1
ATOM 5297 C C . GLY B 1 126 ? -2.316 -36.688 2.846 1 94.56 126 GLY B C 1
ATOM 5298 O O . GLY B 1 126 ? -1.567 -37.625 3.086 1 94.56 126 GLY B O 1
ATOM 5299 N N . ASN B 1 127 ? -2.32 -36.062 1.681 1 97.75 127 ASN B N 1
ATOM 5300 C CA . ASN B 1 127 ? -1.288 -36.125 0.651 1 97.75 127 ASN B CA 1
ATOM 5301 C C . ASN B 1 127 ? -1.179 -37.5 0.036 1 97.75 127 ASN B C 1
ATOM 5303 O O . ASN B 1 127 ? -0.085 -37.969 -0.316 1 97.75 127 ASN B O 1
ATOM 5307 N N . MET B 1 128 ? -2.281 -38.188 -0.016 1 96.31 128 MET B N 1
ATOM 5308 C CA . MET B 1 128 ? -2.293 -39.469 -0.717 1 96.31 128 MET B CA 1
ATOM 5309 C C . MET B 1 128 ? -1.891 -39.281 -2.178 1 96.31 128 MET B C 1
ATOM 5311 O O . MET B 1 128 ? -1.204 -40.156 -2.744 1 96.31 128 MET B O 1
ATOM 5315 N N . GLY B 1 129 ? -2.312 -38.188 -2.758 1 97.56 129 GLY B N 1
ATOM 5316 C CA . GLY B 1 129 ? -1.942 -37.938 -4.137 1 97.56 129 GLY B CA 1
ATOM 5317 C C . GLY B 1 129 ? -0.445 -37.781 -4.336 1 97.56 129 GLY B C 1
ATOM 5318 O O . GLY B 1 129 ? 0.11 -38.312 -5.305 1 97.56 129 GLY B O 1
ATOM 5319 N N . LEU B 1 130 ? 0.228 -37.094 -3.445 1 98.31 130 LEU B N 1
ATOM 5320 C CA . LEU B 1 130 ? 1.678 -36.969 -3.521 1 98.31 130 LEU B CA 1
ATOM 5321 C C . LEU B 1 130 ? 2.369 -38.281 -3.234 1 98.31 130 LEU B C 1
ATOM 5323 O O . LEU B 1 130 ? 3.404 -38.594 -3.832 1 98.31 130 LEU B O 1
ATOM 5327 N N . LEU B 1 131 ? 1.81 -39.031 -2.326 1 96.94 131 LEU B N 1
ATOM 5328 C CA . LEU B 1 131 ? 2.357 -40.344 -2.023 1 96.94 131 LEU B CA 1
ATOM 5329 C C . LEU B 1 131 ? 2.209 -41.281 -3.215 1 96.94 131 LEU B C 1
ATOM 5331 O O . LEU B 1 131 ? 3.078 -42.125 -3.459 1 96.94 131 LEU B O 1
ATOM 5335 N N . ASP B 1 132 ? 1.058 -41.188 -3.932 1 96.75 132 ASP B N 1
ATOM 5336 C CA . ASP B 1 132 ? 0.915 -41.938 -5.18 1 96.75 132 ASP B CA 1
ATOM 5337 C C . ASP B 1 132 ? 2.078 -41.656 -6.125 1 96.75 132 ASP B C 1
ATOM 5339 O O . ASP B 1 132 ? 2.629 -42.562 -6.734 1 96.75 132 ASP B O 1
ATOM 5343 N N . GLN B 1 133 ? 2.426 -40.406 -6.277 1 98 133 GLN B N 1
ATOM 5344 C CA . GLN B 1 133 ? 3.539 -40 -7.133 1 98 133 GLN B CA 1
ATOM 5345 C C . GLN B 1 133 ? 4.852 -40.625 -6.645 1 98 133 GLN B C 1
ATOM 5347 O O . GLN B 1 133 ? 5.652 -41.125 -7.445 1 98 133 GLN B O 1
ATOM 5352 N N . GLN B 1 134 ? 5.051 -40.562 -5.336 1 97.31 134 GLN B N 1
ATOM 5353 C CA . GLN B 1 134 ? 6.27 -41.125 -4.75 1 97.31 134 GLN B CA 1
ATOM 5354 C C . GLN B 1 134 ? 6.395 -42.625 -5.031 1 97.31 134 GLN B C 1
ATOM 5356 O O . GLN B 1 134 ? 7.484 -43.094 -5.324 1 97.31 134 GLN B O 1
ATOM 5361 N N . VAL B 1 135 ? 5.312 -43.281 -4.945 1 95.75 135 VAL B N 1
ATOM 5362 C CA . VAL B 1 135 ? 5.301 -44.719 -5.238 1 95.75 135 VAL B CA 1
ATOM 5363 C C . VAL B 1 135 ? 5.625 -44.938 -6.711 1 95.75 135 VAL B C 1
ATOM 5365 O O . VAL B 1 135 ? 6.375 -45.875 -7.055 1 95.75 135 VAL B O 1
ATOM 5368 N N . ALA B 1 136 ? 5.02 -44.156 -7.574 1 96.69 136 ALA B N 1
ATOM 5369 C CA . ALA B 1 136 ? 5.32 -44.25 -9 1 96.69 136 ALA B CA 1
ATOM 5370 C C . ALA B 1 136 ? 6.809 -44.031 -9.266 1 96.69 136 ALA B C 1
ATOM 5372 O O . ALA B 1 136 ? 7.418 -44.719 -10.062 1 96.69 136 ALA B O 1
ATOM 5373 N N . LEU B 1 137 ? 7.406 -43.062 -8.602 1 97.81 137 LEU B N 1
ATOM 5374 C CA . LEU B 1 137 ? 8.828 -42.781 -8.766 1 97.81 137 LEU B CA 1
ATOM 5375 C C . LEU B 1 137 ? 9.688 -43.938 -8.258 1 97.81 137 LEU B C 1
ATOM 5377 O O . LEU B 1 137 ? 10.719 -44.25 -8.852 1 97.81 137 LEU B O 1
ATOM 5381 N N . ARG B 1 138 ? 9.266 -44.5 -7.16 1 96.94 138 ARG B N 1
ATOM 5382 C CA . ARG B 1 138 ? 9.969 -45.656 -6.652 1 96.94 138 ARG B CA 1
ATOM 5383 C C . ARG B 1 138 ? 9.93 -46.812 -7.672 1 96.94 138 ARG B C 1
ATOM 5385 O O . ARG B 1 138 ? 10.945 -47.469 -7.898 1 96.94 138 ARG B O 1
ATOM 5392 N N . TRP B 1 139 ? 8.773 -47 -8.234 1 95.25 139 TRP B N 1
ATOM 5393 C CA . TRP B 1 139 ? 8.656 -48.031 -9.273 1 95.25 139 TRP B CA 1
ATOM 5394 C C . TRP B 1 139 ? 9.625 -47.75 -10.422 1 95.25 139 TRP B C 1
ATOM 5396 O O . TRP B 1 139 ? 10.312 -48.656 -10.891 1 95.25 139 TRP B O 1
ATOM 5406 N N . VAL B 1 140 ? 9.641 -46.562 -10.906 1 97.06 140 VAL B N 1
ATOM 5407 C CA . VAL B 1 140 ? 10.539 -46.188 -11.984 1 97.06 140 VAL B CA 1
ATOM 5408 C C . VAL B 1 140 ? 11.984 -46.469 -11.586 1 97.06 140 VAL B C 1
ATOM 5410 O O . VAL B 1 140 ? 12.742 -47.062 -12.352 1 97.06 140 VAL B O 1
ATOM 5413 N N . HIS B 1 141 ? 12.32 -46.094 -10.43 1 96.69 141 HIS B N 1
ATOM 5414 C CA . HIS B 1 141 ? 13.672 -46.312 -9.922 1 96.69 141 HIS B CA 1
ATOM 5415 C C . HIS B 1 141 ? 14.031 -47.781 -9.906 1 96.69 141 HIS B C 1
ATOM 5417 O O . HIS B 1 141 ? 15.141 -48.156 -10.305 1 96.69 141 HIS B O 1
ATOM 5423 N N . GLU B 1 142 ? 13.117 -48.594 -9.539 1 94.94 142 GLU B N 1
ATOM 5424 C CA . GLU B 1 142 ? 13.391 -50.031 -9.328 1 94.94 142 GLU B CA 1
ATOM 5425 C C . GLU B 1 142 ? 13.273 -50.812 -10.633 1 94.94 142 GLU B C 1
ATOM 5427 O O . GLU B 1 142 ? 13.914 -51.844 -10.797 1 94.94 142 GLU B O 1
ATOM 5432 N N . HIS B 1 143 ? 12.516 -50.312 -11.617 1 94.25 143 HIS B N 1
ATOM 5433 C CA . HIS B 1 143 ? 12.141 -51.219 -12.703 1 94.25 143 HIS B CA 1
ATOM 5434 C C . HIS B 1 143 ? 12.5 -50.625 -14.062 1 94.25 143 HIS B C 1
ATOM 5436 O O . HIS B 1 143 ? 12.508 -51.344 -15.07 1 94.25 143 HIS B O 1
ATOM 5442 N N . ILE B 1 144 ? 12.844 -49.375 -14.172 1 96.12 144 ILE B N 1
ATOM 5443 C CA . ILE B 1 144 ? 13.031 -48.75 -15.469 1 96.12 144 ILE B CA 1
ATOM 5444 C C . ILE B 1 144 ? 14.219 -49.375 -16.188 1 96.12 144 ILE B C 1
ATOM 5446 O O . ILE B 1 144 ? 14.32 -49.281 -17.422 1 96.12 144 ILE B O 1
ATOM 5450 N N . GLY B 1 145 ? 15.117 -49.938 -15.438 1 95.5 145 GLY B N 1
ATOM 5451 C CA . GLY B 1 145 ? 16.25 -50.656 -16.016 1 95.5 145 GLY B CA 1
ATOM 5452 C C . GLY B 1 145 ? 15.836 -51.75 -16.969 1 95.5 145 GLY B C 1
ATOM 5453 O O . GLY B 1 145 ? 16.547 -52.062 -17.922 1 95.5 145 GLY B O 1
ATOM 5454 N N . SER B 1 146 ? 14.695 -52.375 -16.672 1 92.81 146 SER B N 1
ATOM 5455 C CA . SER B 1 146 ? 14.195 -53.438 -17.531 1 92.81 146 SER B CA 1
ATOM 5456 C C . SER B 1 146 ? 13.805 -52.906 -18.906 1 92.81 146 SER B C 1
ATOM 5458 O O . SER B 1 146 ? 13.688 -53.688 -19.859 1 92.81 146 SER B O 1
ATOM 5460 N N . PHE B 1 147 ? 13.664 -51.625 -18.984 1 93.75 147 PHE B N 1
ATOM 5461 C CA . PHE B 1 147 ? 13.352 -51 -20.266 1 93.75 147 PHE B CA 1
ATOM 5462 C C . PHE B 1 147 ? 14.586 -50.344 -20.844 1 93.75 147 PHE B C 1
ATOM 5464 O O . PHE B 1 147 ? 14.492 -49.594 -21.844 1 93.75 147 PHE B O 1
ATOM 5471 N N . GLY B 1 148 ? 15.711 -50.531 -20.125 1 95.69 148 GLY B N 1
ATOM 5472 C CA . GLY B 1 148 ? 16.969 -49.938 -20.578 1 95.69 148 GLY B CA 1
ATOM 5473 C C . GLY B 1 148 ? 17.203 -48.562 -20 1 95.69 148 GLY B C 1
ATOM 5474 O O . GLY B 1 148 ? 18.188 -47.906 -20.344 1 95.69 148 GLY B O 1
ATOM 5475 N N . GLY B 1 149 ? 16.359 -48.125 -19.219 1 97.06 149 GLY B N 1
ATOM 5476 C CA . GLY B 1 149 ? 16.516 -46.812 -18.594 1 97.06 149 GLY B CA 1
ATOM 5477 C C . GLY B 1 149 ? 17.531 -46.812 -17.469 1 97.06 149 GLY B C 1
ATOM 5478 O O . GLY B 1 149 ? 17.812 -47.844 -16.859 1 97.06 149 GLY B O 1
ATOM 5479 N N . ASP B 1 150 ? 18.109 -45.656 -17.219 1 97.12 150 ASP B N 1
ATOM 5480 C CA . ASP B 1 150 ? 19.047 -45.438 -16.109 1 97.12 150 ASP B CA 1
ATOM 5481 C C . ASP B 1 150 ? 18.328 -44.812 -14.914 1 97.12 150 ASP B C 1
ATOM 5483 O O . ASP B 1 150 ? 17.953 -43.625 -14.961 1 97.12 150 ASP B O 1
ATOM 5487 N N . PRO B 1 151 ? 18.203 -45.531 -13.859 1 97 151 PRO B N 1
ATOM 5488 C CA . PRO B 1 151 ? 17.469 -45 -12.703 1 97 151 PRO B CA 1
ATOM 5489 C C . PRO B 1 151 ? 18.156 -43.781 -12.078 1 97 151 PRO B C 1
ATOM 5491 O O . PRO B 1 151 ? 17.531 -43.062 -11.297 1 97 151 PRO B O 1
ATOM 5494 N N . SER B 1 152 ? 19.406 -43.531 -12.367 1 96 152 SER B N 1
ATOM 5495 C CA . SER B 1 152 ? 20.125 -42.375 -11.812 1 96 152 SER B CA 1
ATOM 5496 C C . SER B 1 152 ? 19.938 -41.125 -12.672 1 96 152 SER B C 1
ATOM 5498 O O . SER B 1 152 ? 20.312 -40.031 -12.273 1 96 152 SER B O 1
ATOM 5500 N N . ARG B 1 153 ? 19.344 -41.281 -13.812 1 96.81 153 ARG B N 1
ATOM 5501 C CA . ARG B 1 153 ? 19.141 -40.156 -14.75 1 96.81 153 ARG B CA 1
ATOM 5502 C C . ARG B 1 153 ? 17.656 -39.906 -14.961 1 96.81 153 ARG B C 1
ATOM 5504 O O . ARG B 1 153 ? 17.188 -39.812 -16.094 1 96.81 153 ARG B O 1
ATOM 5511 N N . VAL B 1 154 ? 16.969 -39.781 -13.867 1 98.56 154 VAL B N 1
ATOM 5512 C CA . VAL B 1 154 ? 15.539 -39.5 -13.891 1 98.56 154 VAL B CA 1
ATOM 5513 C C . VAL B 1 154 ? 15.305 -38 -13.703 1 98.56 154 VAL B C 1
ATOM 5515 O O . VAL B 1 154 ? 15.797 -37.406 -12.734 1 98.56 154 VAL B O 1
ATOM 5518 N N . THR B 1 155 ? 14.625 -37.344 -14.641 1 98.81 155 THR B N 1
ATOM 5519 C CA . THR B 1 155 ? 14.211 -35.969 -14.57 1 98.81 155 THR B CA 1
ATOM 5520 C C . THR B 1 155 ? 12.695 -35.844 -14.438 1 98.81 155 THR B C 1
ATOM 5522 O O . THR B 1 155 ? 11.953 -36.375 -15.266 1 98.81 155 THR B O 1
ATOM 5525 N N . LEU B 1 156 ? 12.273 -35.188 -13.383 1 98.88 156 LEU B N 1
ATOM 5526 C CA . LEU B 1 156 ? 10.859 -34.844 -13.258 1 98.88 156 LEU B CA 1
ATOM 5527 C C . LEU B 1 156 ? 10.539 -33.562 -14.008 1 98.88 156 LEU B C 1
ATOM 5529 O O . LEU B 1 156 ? 11.25 -32.562 -13.883 1 98.88 156 LEU B O 1
ATOM 5533 N N . PHE B 1 157 ? 9.578 -33.531 -14.852 1 97.69 157 PHE B N 1
ATOM 5534 C CA . PHE B 1 157 ? 9.109 -32.281 -15.43 1 97.69 157 PHE B CA 1
ATOM 5535 C C . PHE B 1 157 ? 7.586 -32.188 -15.375 1 97.69 157 PHE B C 1
ATOM 5537 O O . PHE B 1 157 ? 6.898 -33.219 -15.461 1 97.69 157 PHE B O 1
ATOM 5544 N N . GLY B 1 158 ? 7.066 -31.109 -15.023 1 98.31 158 GLY B N 1
ATOM 5545 C CA . GLY B 1 158 ? 5.645 -30.859 -14.844 1 98.31 158 GLY B CA 1
ATOM 5546 C C . GLY B 1 158 ? 5.262 -29.406 -15.008 1 98.31 158 GLY B C 1
ATOM 5547 O O . GLY B 1 158 ? 6.133 -28.531 -15.039 1 98.31 158 GLY B O 1
ATOM 5548 N N . GLU B 1 159 ? 4.027 -29.172 -15.234 1 98.31 159 GLU B N 1
ATOM 5549 C CA . GLU B 1 159 ? 3.439 -27.844 -15.398 1 98.31 159 GLU B CA 1
ATOM 5550 C C . GLU B 1 159 ? 2.34 -27.594 -14.375 1 98.31 159 GLU B C 1
ATOM 5552 O O . GLU B 1 159 ? 1.576 -28.5 -14.039 1 98.31 159 GLU B O 1
ATOM 5557 N N . SER B 1 160 ? 2.301 -26.312 -13.82 1 98.12 160 SER B N 1
ATOM 5558 C CA . SER B 1 160 ? 1.264 -25.922 -12.875 1 98.12 160 SER B CA 1
ATOM 5559 C C . SER B 1 160 ? 1.271 -26.812 -11.641 1 98.12 160 SER B C 1
ATOM 5561 O O . SER B 1 160 ? 2.299 -26.969 -10.977 1 98.12 160 SER B O 1
ATOM 5563 N N . ALA B 1 161 ? 0.209 -27.641 -11.391 1 98.5 161 ALA B N 1
ATOM 5564 C CA . ALA B 1 161 ? 0.17 -28.547 -10.25 1 98.5 161 ALA B CA 1
ATOM 5565 C C . ALA B 1 161 ? 1.226 -29.641 -10.383 1 98.5 161 ALA B C 1
ATOM 5567 O O . ALA B 1 161 ? 1.777 -30.109 -9.383 1 98.5 161 ALA B O 1
ATOM 5568 N N . GLY B 1 162 ? 1.525 -30.047 -11.609 1 98.75 162 GLY B N 1
ATOM 5569 C CA . GLY B 1 162 ? 2.613 -30.984 -11.82 1 98.75 162 GLY B CA 1
ATOM 5570 C C . GLY B 1 162 ? 3.969 -30.438 -11.43 1 98.75 162 GLY B C 1
ATOM 5571 O O . GLY B 1 162 ? 4.793 -31.141 -10.844 1 98.75 162 GLY B O 1
ATOM 5572 N N . SER B 1 163 ? 4.121 -29.172 -11.828 1 98.69 163 SER B N 1
ATOM 5573 C CA . SER B 1 163 ? 5.328 -28.469 -11.406 1 98.69 163 SER B CA 1
ATOM 5574 C C . SER B 1 163 ? 5.379 -28.312 -9.891 1 98.69 163 SER B C 1
ATOM 5576 O O . SER B 1 163 ? 6.438 -28.484 -9.281 1 98.69 163 SER B O 1
ATOM 5578 N N . ALA B 1 164 ? 4.266 -27.984 -9.305 1 98.75 164 ALA B N 1
ATOM 5579 C CA . ALA B 1 164 ? 4.176 -27.922 -7.852 1 98.75 164 ALA B CA 1
ATOM 5580 C C . ALA B 1 164 ? 4.527 -29.266 -7.215 1 98.75 164 ALA B C 1
ATOM 5582 O O . ALA B 1 164 ? 5.191 -29.312 -6.176 1 98.75 164 ALA B O 1
ATOM 5583 N N . SER B 1 165 ? 4.152 -30.312 -7.836 1 98.88 165 SER B N 1
ATOM 5584 C CA . SER B 1 165 ? 4.496 -31.656 -7.363 1 98.88 165 SER B CA 1
ATOM 5585 C C . SER B 1 165 ? 5.996 -31.906 -7.449 1 98.88 165 SER B C 1
ATOM 5587 O O . SER B 1 165 ? 6.605 -32.375 -6.488 1 98.88 165 SER B O 1
ATOM 5589 N N . ALA B 1 166 ? 6.547 -31.594 -8.555 1 98.81 166 ALA B N 1
ATOM 5590 C CA . ALA B 1 166 ? 7.984 -31.812 -8.719 1 98.81 166 ALA B CA 1
ATOM 5591 C C . ALA B 1 166 ? 8.766 -31.062 -7.637 1 98.81 166 ALA B C 1
ATOM 5593 O O . ALA B 1 166 ? 9.711 -31.609 -7.066 1 98.81 166 ALA B O 1
ATOM 5594 N N . THR B 1 167 ? 8.336 -29.875 -7.359 1 98.81 167 THR B N 1
ATOM 5595 C CA . THR B 1 167 ? 9.023 -29.078 -6.348 1 98.81 167 THR B CA 1
ATOM 5596 C C . THR B 1 167 ? 8.711 -29.594 -4.949 1 98.81 167 THR B C 1
ATOM 5598 O O . THR B 1 167 ? 9.531 -29.469 -4.035 1 98.81 167 THR B O 1
ATOM 5601 N N . ALA B 1 168 ? 7.57 -30.141 -4.746 1 98.81 168 ALA B N 1
ATOM 5602 C CA . ALA B 1 168 ? 7.254 -30.797 -3.479 1 98.81 168 ALA B CA 1
ATOM 5603 C C . ALA B 1 168 ? 8.18 -31.984 -3.227 1 98.81 168 ALA B C 1
ATOM 5605 O O . ALA B 1 168 ? 8.617 -32.219 -2.096 1 98.81 168 ALA B O 1
ATOM 5606 N N . HIS B 1 169 ? 8.477 -32.719 -4.242 1 98.81 169 HIS B N 1
ATOM 5607 C CA . HIS B 1 169 ? 9.352 -33.875 -4.117 1 98.81 169 HIS B CA 1
ATOM 5608 C C . HIS B 1 169 ? 10.758 -33.469 -3.713 1 98.81 169 HIS B C 1
ATOM 5610 O O . HIS B 1 169 ? 11.469 -34.219 -3.041 1 98.81 169 HIS B O 1
ATOM 5616 N N . ILE B 1 170 ? 11.164 -32.281 -4.047 1 98.5 170 ILE B N 1
ATOM 5617 C CA . ILE B 1 170 ? 12.453 -31.734 -3.607 1 98.5 170 ILE B CA 1
ATOM 5618 C C . ILE B 1 170 ? 12.469 -31.625 -2.086 1 98.5 170 ILE B C 1
ATOM 5620 O O . ILE B 1 170 ? 13.516 -31.828 -1.455 1 98.5 170 ILE B O 1
ATOM 5624 N N . ALA B 1 171 ? 11.297 -31.422 -1.528 1 97.94 171 ALA B N 1
ATOM 5625 C CA . ALA B 1 171 ? 11.195 -31.203 -0.087 1 97.94 171 ALA B CA 1
ATOM 5626 C C . ALA B 1 171 ? 10.797 -32.469 0.635 1 97.94 171 ALA B C 1
ATOM 5628 O O . ALA B 1 171 ? 10.594 -32.469 1.852 1 97.94 171 ALA B O 1
ATOM 5629 N N . ALA B 1 172 ? 10.617 -33.562 -0.064 1 98.44 172 ALA B N 1
ATOM 5630 C CA . ALA B 1 172 ? 10.156 -34.812 0.515 1 98.44 172 ALA B CA 1
ATOM 5631 C C . ALA B 1 172 ? 11.305 -35.812 0.624 1 98.44 172 ALA B C 1
ATOM 5633 O O . ALA B 1 172 ? 11.688 -36.438 -0.369 1 98.44 172 ALA B O 1
ATOM 5634 N N . PRO B 1 173 ? 11.766 -36.062 1.807 1 98.12 173 PRO B N 1
ATOM 5635 C CA . PRO B 1 173 ? 12.945 -36.938 1.954 1 98.12 173 PRO B CA 1
ATOM 5636 C C . PRO B 1 173 ? 12.75 -38.312 1.337 1 98.12 173 PRO B C 1
ATOM 5638 O O . PRO B 1 173 ? 13.703 -38.906 0.81 1 98.12 173 PRO B O 1
ATOM 5641 N N . GLY B 1 174 ? 11.57 -38.812 1.363 1 97.62 174 GLY B N 1
ATOM 5642 C CA . GLY B 1 174 ? 11.297 -40.125 0.812 1 97.62 174 GLY B CA 1
ATOM 5643 C C . GLY B 1 174 ? 11.445 -40.188 -0.697 1 97.62 174 GLY B C 1
ATOM 5644 O O . GLY B 1 174 ? 11.484 -41.281 -1.279 1 97.62 174 GLY B O 1
ATOM 5645 N N . SER B 1 175 ? 11.602 -39.062 -1.341 1 98.19 175 SER B N 1
ATOM 5646 C CA . SER B 1 175 ? 11.672 -39 -2.797 1 98.19 175 SER B CA 1
ATOM 5647 C C . SER B 1 175 ? 13.109 -38.781 -3.275 1 98.19 175 SER B C 1
ATOM 5649 O O . SER B 1 175 ? 13.398 -38.969 -4.461 1 98.19 175 SER B O 1
ATOM 5651 N N . TYR B 1 176 ? 14.062 -38.5 -2.42 1 97.94 176 TYR B N 1
ATOM 5652 C CA . TYR B 1 176 ? 15.383 -38 -2.752 1 97.94 176 TYR B CA 1
ATOM 5653 C C . TYR B 1 176 ? 16.109 -38.938 -3.697 1 97.94 176 TYR B C 1
ATOM 5655 O O . TYR B 1 176 ? 16.734 -38.5 -4.668 1 97.94 176 TYR B O 1
ATOM 5663 N N . PRO B 1 177 ? 15.945 -40.188 -3.494 1 98 177 PRO B N 1
ATOM 5664 C CA . PRO B 1 177 ? 16.766 -41.094 -4.32 1 98 177 PRO B CA 1
ATOM 5665 C C . PRO B 1 177 ? 16.203 -41.25 -5.734 1 98 177 PRO B C 1
ATOM 5667 O O . PRO B 1 177 ? 16.875 -41.812 -6.602 1 98 177 PRO B O 1
ATOM 5670 N N . TYR B 1 178 ? 15.078 -40.719 -6.004 1 98.38 178 TYR B N 1
ATOM 5671 C CA . TYR B 1 178 ? 14.352 -41.188 -7.172 1 98.38 178 TYR B CA 1
ATOM 5672 C C . TYR B 1 178 ? 14.547 -40.25 -8.359 1 98.38 178 TYR B C 1
ATOM 5674 O O . TYR B 1 178 ? 14.102 -40.562 -9.469 1 98.38 178 TYR B O 1
ATOM 5682 N N . PHE B 1 179 ? 15.18 -39.156 -8.195 1 98.56 179 PHE B N 1
ATOM 5683 C CA . PHE B 1 179 ? 15.398 -38.219 -9.297 1 98.56 179 PHE B CA 1
ATOM 5684 C C . PHE B 1 179 ? 16.641 -37.375 -9.039 1 98.56 179 PHE B C 1
ATOM 5686 O O . PHE B 1 179 ? 17.109 -37.281 -7.906 1 98.56 179 PHE B O 1
ATOM 5693 N N . SER B 1 180 ? 17.109 -36.75 -10.102 1 98.19 180 SER B N 1
ATOM 5694 C CA . SER B 1 180 ? 18.297 -35.906 -9.953 1 98.19 180 SER B CA 1
ATOM 5695 C C . SER B 1 180 ? 18.109 -34.531 -10.594 1 98.19 180 SER B C 1
ATOM 5697 O O . SER B 1 180 ? 18.906 -33.625 -10.367 1 98.19 180 SER B O 1
ATOM 5699 N N . LYS B 1 181 ? 17.047 -34.406 -11.406 1 98.81 181 LYS B N 1
ATOM 5700 C CA . LYS B 1 181 ? 16.766 -33.125 -12.07 1 98.81 181 LYS B CA 1
ATOM 5701 C C . LYS B 1 181 ? 15.258 -32.844 -12.102 1 98.81 181 LYS B C 1
ATOM 5703 O O . LYS B 1 181 ? 14.445 -33.75 -12.031 1 98.81 181 LYS B O 1
ATOM 5708 N N . ILE B 1 182 ? 14.922 -31.547 -12.18 1 98.81 182 ILE B N 1
ATOM 5709 C CA . ILE B 1 182 ? 13.523 -31.203 -12.359 1 98.81 182 ILE B CA 1
ATOM 5710 C C . ILE B 1 182 ? 13.398 -30.078 -13.383 1 98.81 182 ILE B C 1
ATOM 5712 O O . ILE B 1 182 ? 14.312 -29.25 -13.523 1 98.81 182 ILE B O 1
ATOM 5716 N N . ILE B 1 183 ? 12.391 -30.047 -14.141 1 98.88 183 ILE B N 1
ATOM 5717 C CA . ILE B 1 183 ? 11.906 -28.953 -14.969 1 98.88 183 ILE B CA 1
ATOM 5718 C C . ILE B 1 183 ? 10.523 -28.516 -14.492 1 98.88 183 ILE B C 1
ATOM 5720 O O . ILE B 1 183 ? 9.539 -29.219 -14.695 1 98.88 183 ILE B O 1
ATOM 5724 N N . ALA B 1 184 ? 10.477 -27.344 -13.844 1 98.62 184 ALA B N 1
ATOM 5725 C CA . ALA B 1 184 ? 9.266 -26.859 -13.188 1 98.62 184 ALA B CA 1
ATOM 5726 C C . ALA B 1 184 ? 8.664 -25.688 -13.961 1 98.62 184 ALA B C 1
ATOM 5728 O O . ALA B 1 184 ? 9.219 -24.594 -13.961 1 98.62 184 ALA B O 1
ATOM 5729 N N . ASN B 1 185 ? 7.453 -25.922 -14.508 1 98.06 185 ASN B N 1
ATOM 5730 C CA . ASN B 1 185 ? 6.805 -24.953 -15.375 1 98.06 185 ASN B CA 1
ATOM 5731 C C . ASN B 1 185 ? 5.594 -24.312 -14.703 1 98.06 185 ASN B C 1
ATOM 5733 O O . ASN B 1 185 ? 4.586 -24.984 -14.469 1 98.06 185 ASN B O 1
ATOM 5737 N N . SER B 1 186 ? 5.621 -23.062 -14.461 1 98.06 186 SER B N 1
ATOM 5738 C CA . SER B 1 186 ? 4.469 -22.25 -14.086 1 98.06 186 SER B CA 1
ATOM 5739 C C . SER B 1 186 ? 3.852 -22.734 -12.781 1 98.06 186 SER B C 1
ATOM 5741 O O . SER B 1 186 ? 2.631 -22.891 -12.688 1 98.06 186 SER B O 1
ATOM 5743 N N . GLY B 1 187 ? 4.684 -23.094 -11.789 1 97.75 187 GLY B N 1
ATOM 5744 C CA . GLY B 1 187 ? 4.141 -23.469 -10.492 1 97.75 187 GLY B CA 1
ATOM 5745 C C . GLY B 1 187 ? 5.18 -24.047 -9.562 1 97.75 187 GLY B C 1
ATOM 5746 O O . GLY B 1 187 ? 6.129 -24.703 -10.008 1 97.75 187 GLY B O 1
ATOM 5747 N N . THR B 1 188 ? 5.016 -23.812 -8.305 1 98.31 188 THR B N 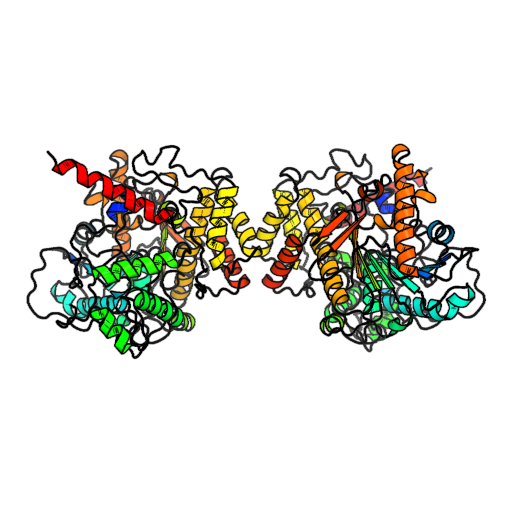1
ATOM 5748 C CA . THR B 1 188 ? 5.785 -24.438 -7.238 1 98.31 188 THR B CA 1
ATOM 5749 C C . THR B 1 188 ? 4.898 -24.734 -6.035 1 98.31 188 THR B C 1
ATOM 5751 O O . THR B 1 188 ? 3.773 -24.234 -5.945 1 98.31 188 THR B O 1
ATOM 5754 N N . ILE B 1 189 ? 5.422 -25.484 -5.16 1 98.31 189 ILE B N 1
ATOM 5755 C CA . ILE B 1 189 ? 4.672 -25.891 -3.973 1 98.31 189 ILE B CA 1
ATOM 5756 C C . ILE B 1 189 ? 4.453 -24.672 -3.074 1 98.31 189 ILE B C 1
ATOM 5758 O O . ILE B 1 189 ? 3.646 -24.719 -2.141 1 98.31 189 ILE B O 1
ATOM 5762 N N . MET B 1 190 ? 5.102 -23.547 -3.418 1 96.06 190 MET B N 1
ATOM 5763 C CA . MET B 1 190 ? 4.996 -22.344 -2.604 1 96.06 190 MET B CA 1
ATOM 5764 C C . MET B 1 190 ? 3.871 -21.438 -3.104 1 96.06 190 MET B C 1
ATOM 5766 O O . MET B 1 190 ? 3.506 -20.469 -2.439 1 96.06 190 MET B O 1
ATOM 5770 N N . ASN B 1 191 ? 3.426 -21.719 -4.258 1 96.62 191 ASN B N 1
ATOM 5771 C CA . ASN B 1 191 ? 2.316 -20.891 -4.719 1 96.62 191 ASN B CA 1
ATOM 5772 C C . ASN B 1 191 ? 1.125 -20.969 -3.77 1 96.62 191 ASN B C 1
ATOM 5774 O O . ASN B 1 191 ? 0.862 -22.016 -3.184 1 96.62 191 ASN B O 1
ATOM 5778 N N . SER B 1 192 ? 0.364 -19.906 -3.658 1 92 192 SER B N 1
ATOM 5779 C CA . SER B 1 192 ? -0.707 -19.781 -2.676 1 92 192 SER B CA 1
ATOM 5780 C C . SER B 1 192 ? -1.799 -20.812 -2.912 1 92 192 SER B C 1
ATOM 5782 O O . SER B 1 192 ? -2.494 -21.219 -1.977 1 92 192 SER B O 1
ATOM 5784 N N . TRP B 1 193 ? -1.926 -21.266 -4.102 1 94.88 193 TRP B N 1
ATOM 5785 C CA . TRP B 1 193 ? -2.982 -22.219 -4.449 1 94.88 193 TRP B CA 1
ATOM 5786 C C . TRP B 1 193 ? -2.51 -23.656 -4.273 1 94.88 193 TRP B C 1
ATOM 5788 O O . TRP B 1 193 ? -3.314 -24.578 -4.301 1 94.88 193 TRP B O 1
ATOM 5798 N N . ALA B 1 194 ? -1.23 -23.922 -4.07 1 97 194 ALA B N 1
ATOM 5799 C CA . ALA B 1 194 ? -0.627 -25.234 -4.258 1 97 194 ALA B CA 1
ATOM 5800 C C . ALA B 1 194 ? -0.716 -26.062 -2.984 1 97 194 ALA B C 1
ATOM 5802 O O . ALA B 1 194 ? -0.552 -27.281 -3.02 1 97 194 ALA B O 1
ATOM 5803 N N . SER B 1 195 ? -0.96 -25.438 -1.856 1 96.31 195 SER B N 1
ATOM 5804 C CA . SER B 1 195 ? -1.062 -26.172 -0.599 1 96.31 195 SER B CA 1
ATOM 5805 C C . SER B 1 195 ? -1.907 -25.406 0.417 1 96.31 195 SER B C 1
ATOM 5807 O O . SER B 1 195 ? -2.203 -24.234 0.226 1 96.31 195 SER B O 1
ATOM 5809 N N . ARG B 1 196 ? -2.312 -26.188 1.363 1 95.94 196 ARG B N 1
ATOM 5810 C CA . ARG B 1 196 ? -3.035 -25.625 2.5 1 95.94 196 ARG B CA 1
ATOM 5811 C C . ARG B 1 196 ? -2.494 -26.156 3.816 1 95.94 196 ARG B C 1
ATOM 5813 O O . ARG B 1 196 ? -1.952 -27.266 3.861 1 95.94 196 ARG B O 1
ATOM 5820 N N . THR B 1 197 ? -2.715 -25.406 4.871 1 95.81 197 THR B N 1
ATOM 5821 C CA . THR B 1 197 ? -2.287 -25.859 6.191 1 95.81 197 THR B CA 1
ATOM 5822 C C . THR B 1 197 ? -3.152 -27.031 6.66 1 95.81 197 THR B C 1
ATOM 5824 O O . THR B 1 197 ? -4.273 -27.203 6.188 1 95.81 197 THR B O 1
ATOM 5827 N N . PRO B 1 198 ? -2.621 -27.766 7.586 1 97.06 198 PRO B N 1
ATOM 5828 C CA . PRO B 1 198 ? -3.424 -28.859 8.148 1 97.06 198 PRO B CA 1
ATOM 5829 C C . PRO B 1 198 ? -4.754 -28.375 8.727 1 97.06 198 PRO B C 1
ATOM 5831 O O . PRO B 1 198 ? -5.793 -29 8.492 1 97.06 198 PRO B O 1
ATOM 5834 N N . ASP B 1 199 ? -4.754 -27.234 9.375 1 95.94 199 ASP B N 1
ATOM 5835 C CA . ASP B 1 199 ? -5.98 -26.719 9.969 1 95.94 199 ASP B CA 1
ATOM 5836 C C . ASP B 1 199 ? -7.02 -26.391 8.898 1 95.94 199 ASP B C 1
ATOM 5838 O O . ASP B 1 199 ? -8.188 -26.75 9.031 1 95.94 199 ASP B O 1
ATOM 5842 N N . THR B 1 200 ? -6.57 -25.75 7.891 1 94.94 200 THR B N 1
ATOM 5843 C CA . THR B 1 200 ? -7.477 -25.375 6.809 1 94.94 200 THR B CA 1
ATOM 5844 C C . THR B 1 200 ? -8.008 -26.609 6.098 1 94.94 200 THR B C 1
ATOM 5846 O O . THR B 1 200 ? -9.195 -26.703 5.785 1 94.94 200 THR B O 1
ATOM 5849 N N . MET B 1 201 ? -7.172 -27.578 5.848 1 96.81 201 MET B N 1
ATOM 5850 C CA . MET B 1 201 ? -7.578 -28.797 5.141 1 96.81 201 MET B CA 1
ATOM 5851 C C . MET B 1 201 ? -8.523 -29.625 5.992 1 96.81 201 MET B C 1
ATOM 5853 O O . MET B 1 201 ? -9.445 -30.266 5.473 1 96.81 201 MET B O 1
ATOM 5857 N N . LEU B 1 202 ? -8.266 -29.609 7.293 1 96.12 202 LEU B N 1
ATOM 5858 C CA . LEU B 1 202 ? -9.18 -30.297 8.188 1 96.12 202 LEU B CA 1
ATOM 5859 C C . LEU B 1 202 ? -10.57 -29.688 8.125 1 96.12 202 LEU B C 1
ATOM 5861 O O . LEU B 1 202 ? -11.57 -30.391 8.062 1 96.12 202 LEU B O 1
ATOM 5865 N N . GLU B 1 203 ? -10.625 -28.391 8.117 1 95.06 203 GLU B N 1
ATOM 5866 C CA . GLU B 1 203 ? -11.898 -27.688 8.023 1 95.06 203 GLU B CA 1
ATOM 5867 C C . GLU B 1 203 ? -12.625 -28.031 6.727 1 95.06 203 GLU B C 1
ATOM 5869 O O . GLU B 1 203 ? -13.82 -28.328 6.738 1 95.06 203 GLU B O 1
ATOM 5874 N N . LEU B 1 204 ? -11.914 -27.984 5.648 1 96.25 204 LEU B N 1
ATOM 5875 C CA . LEU B 1 204 ? -12.508 -28.281 4.348 1 96.25 204 LEU B CA 1
ATOM 5876 C C . LEU B 1 204 ? -12.961 -29.734 4.281 1 96.25 204 LEU B C 1
ATOM 5878 O O . LEU B 1 204 ? -14.008 -30.047 3.703 1 96.25 204 LEU B O 1
ATOM 5882 N N . SER B 1 205 ? -12.188 -30.609 4.863 1 96.81 205 SER B N 1
ATOM 5883 C CA . SER B 1 205 ? -12.539 -32.031 4.906 1 96.81 205 SER B CA 1
ATOM 5884 C C . SER B 1 205 ? -13.805 -32.25 5.723 1 96.81 205 SER B C 1
ATOM 5886 O O . SER B 1 205 ? -14.656 -33.062 5.352 1 96.81 205 SER B O 1
ATOM 5888 N N . GLN B 1 206 ? -13.906 -31.5 6.781 1 95.12 206 GLN B N 1
ATOM 5889 C CA . GLN B 1 206 ? -15.109 -31.594 7.602 1 95.12 206 GLN B CA 1
ATOM 5890 C C . GLN B 1 206 ? -16.328 -31.062 6.859 1 95.12 206 GLN B C 1
ATOM 5892 O O . GLN B 1 206 ? -17.438 -31.594 7 1 95.12 206 GLN B O 1
ATOM 5897 N N . ARG B 1 207 ? -16.141 -30.031 6.105 1 95.62 207 ARG B N 1
ATOM 5898 C CA . ARG B 1 207 ? -17.234 -29.5 5.289 1 95.62 207 ARG B CA 1
ATOM 5899 C C . ARG B 1 207 ? -17.719 -30.547 4.297 1 95.62 207 ARG B C 1
ATOM 5901 O O . ARG B 1 207 ? -18.922 -30.703 4.09 1 95.62 207 ARG B O 1
ATOM 5908 N N . LEU B 1 208 ? -16.781 -31.25 3.67 1 96.88 208 LEU B N 1
ATOM 5909 C CA . LEU B 1 208 ? -17.156 -32.312 2.744 1 96.88 208 LEU B CA 1
ATOM 5910 C C . LEU B 1 208 ? -17.906 -33.438 3.473 1 96.88 208 LEU B C 1
ATOM 5912 O O . LEU B 1 208 ? -18.922 -33.938 2.99 1 96.88 208 LEU B O 1
ATOM 5916 N N . ALA B 1 209 ? -17.406 -33.812 4.656 1 96.94 209 ALA B N 1
ATOM 5917 C CA . ALA B 1 209 ? -18.047 -34.844 5.453 1 96.94 209 ALA B CA 1
ATOM 5918 C C . ALA B 1 209 ? -19.484 -34.438 5.816 1 96.94 209 ALA B C 1
ATOM 5920 O O . ALA B 1 209 ? -20.391 -35.281 5.77 1 96.94 209 ALA B O 1
ATOM 5921 N N . LYS B 1 210 ? -19.609 -33.219 6.133 1 96.19 210 LYS B N 1
ATOM 5922 C CA . LYS B 1 210 ? -20.922 -32.719 6.488 1 96.19 210 LYS B CA 1
ATOM 5923 C C . LYS B 1 210 ? -21.875 -32.781 5.297 1 96.19 210 LYS B C 1
ATOM 5925 O O . LYS B 1 210 ? -23.031 -33.188 5.438 1 96.19 210 LYS B O 1
ATOM 5930 N N . ARG B 1 211 ? -21.422 -32.406 4.152 1 95.75 211 ARG B N 1
ATOM 5931 C CA . ARG B 1 211 ? -22.25 -32.406 2.943 1 95.75 211 ARG B CA 1
ATOM 5932 C C . ARG B 1 211 ? -22.656 -33.844 2.586 1 95.75 211 ARG B C 1
ATOM 5934 O O . ARG B 1 211 ? -23.719 -34.062 1.999 1 95.75 211 ARG B O 1
ATOM 5941 N N . LEU B 1 212 ? -21.875 -34.844 2.998 1 96.25 212 LEU B N 1
ATOM 5942 C CA . LEU B 1 212 ? -22.141 -36.25 2.693 1 96.25 212 LEU B CA 1
ATOM 5943 C C . LEU B 1 212 ? -22.844 -36.938 3.855 1 96.25 212 LEU B C 1
ATOM 5945 O O . LEU B 1 212 ? -23 -38.156 3.863 1 96.25 212 LEU B O 1
ATOM 5949 N N . ASN B 1 213 ? -23.219 -36.156 4.879 1 95.19 213 ASN B N 1
ATOM 5950 C CA . ASN B 1 213 ? -23.922 -36.625 6.066 1 95.19 213 ASN B CA 1
ATOM 5951 C C . ASN B 1 213 ? -23.078 -37.625 6.867 1 95.19 213 ASN B C 1
ATOM 5953 O O . ASN B 1 213 ? -23.594 -38.594 7.41 1 95.19 213 ASN B O 1
ATOM 5957 N N . CYS B 1 214 ? -21.812 -37.375 6.871 1 95.25 214 CYS B N 1
ATOM 5958 C CA . CYS B 1 214 ? -20.906 -38.281 7.57 1 95.25 214 CYS B CA 1
ATOM 5959 C C . CYS B 1 214 ? -20.531 -37.719 8.945 1 95.25 214 CYS B C 1
ATOM 5961 O O . CYS B 1 214 ? -19.672 -38.281 9.625 1 95.25 214 CYS B O 1
ATOM 5963 N N . THR B 1 215 ? -21.109 -36.656 9.414 1 90.88 215 THR B N 1
ATOM 5964 C CA . THR B 1 215 ? -20.797 -36.062 10.711 1 90.88 215 THR B CA 1
ATOM 5965 C C . THR B 1 215 ? -21.938 -36.281 11.695 1 90.88 215 THR B C 1
ATOM 5967 O O . THR B 1 215 ? -21.875 -35.812 12.836 1 90.88 215 THR B O 1
ATOM 5970 N N . LEU B 1 216 ? -22.953 -36.906 11.305 1 84.44 216 LEU B N 1
ATOM 5971 C CA . LEU B 1 216 ? -24.156 -37.094 12.109 1 84.44 216 LEU B CA 1
ATOM 5972 C C . LEU B 1 216 ? -23.875 -38 13.312 1 84.44 216 LEU B C 1
ATOM 5974 O O . LEU B 1 216 ? -24.469 -37.812 14.383 1 84.44 216 LEU B O 1
ATOM 5978 N N . ARG B 1 217 ? -23.141 -38.969 13.141 1 76.12 217 ARG B N 1
ATOM 5979 C CA . ARG B 1 217 ? -22.922 -39.938 14.211 1 76.12 217 ARG B CA 1
ATOM 5980 C C . ARG B 1 217 ? -21.625 -39.625 14.953 1 76.12 217 ARG B C 1
ATOM 5982 O O . ARG B 1 217 ? -21.156 -40.438 15.75 1 76.12 217 ARG B O 1
ATOM 5989 N N . GLY B 1 218 ? -21 -38.562 14.664 1 77.44 218 GLY B N 1
ATOM 5990 C CA . GLY B 1 218 ? -19.75 -38.219 15.312 1 77.44 218 GLY B CA 1
ATOM 5991 C C . GLY B 1 218 ? -18.766 -37.531 14.383 1 77.44 218 GLY B C 1
ATOM 5992 O O . GLY B 1 218 ? -18.859 -37.656 13.164 1 77.44 218 GLY B O 1
ATOM 5993 N N . THR B 1 219 ? -17.875 -36.75 15.07 1 82.5 219 THR B N 1
ATOM 5994 C CA . THR B 1 219 ? -16.906 -35.969 14.297 1 82.5 219 THR B CA 1
ATOM 5995 C C . THR B 1 219 ? -15.508 -36.594 14.438 1 82.5 219 THR B C 1
ATOM 5997 O O . THR B 1 219 ? -14.516 -35.969 14.086 1 82.5 219 THR B O 1
ATOM 6000 N N . ASP B 1 220 ? -15.594 -37.844 14.938 1 89.69 220 ASP B N 1
ATOM 6001 C CA . ASP B 1 220 ? -14.297 -38.5 15.031 1 89.69 220 ASP B CA 1
ATOM 6002 C C . ASP B 1 220 ? -13.805 -38.938 13.656 1 89.69 220 ASP B C 1
ATOM 6004 O O . ASP B 1 220 ? -14.602 -39.344 12.805 1 89.69 220 ASP B O 1
ATOM 6008 N N . ALA B 1 221 ? -12.508 -39 13.438 1 93.12 221 ALA B N 1
ATOM 6009 C CA . ALA B 1 221 ? -11.883 -39.219 12.133 1 93.12 221 ALA B CA 1
ATOM 6010 C C . ALA B 1 221 ? -12.203 -40.625 11.602 1 93.12 221 ALA B C 1
ATOM 6012 O O . ALA B 1 221 ? -12.438 -40.781 10.398 1 93.12 221 ALA B O 1
ATOM 6013 N N . VAL B 1 222 ? -12.227 -41.594 12.438 1 91.75 222 VAL B N 1
ATOM 6014 C CA . VAL B 1 222 ? -12.461 -42.969 12.023 1 91.75 222 VAL B CA 1
ATOM 6015 C C . VAL B 1 222 ? -13.898 -43.125 11.547 1 91.75 222 VAL B C 1
ATOM 6017 O O . VAL B 1 222 ? -14.156 -43.75 10.523 1 91.75 222 VAL B O 1
ATOM 6020 N N . ALA B 1 223 ? -14.781 -42.531 12.273 1 92.06 223 ALA B N 1
ATOM 6021 C CA . ALA B 1 223 ? -16.188 -42.625 11.898 1 92.06 223 ALA B CA 1
ATOM 6022 C C . ALA B 1 223 ? -16.438 -41.906 10.57 1 92.06 223 ALA B C 1
ATOM 6024 O O . ALA B 1 223 ? -17.172 -42.438 9.711 1 92.06 223 ALA B O 1
ATOM 6025 N N . ILE B 1 224 ? -15.867 -40.812 10.438 1 94.56 224 ILE B N 1
ATOM 6026 C CA . ILE B 1 224 ? -16.016 -40.031 9.211 1 94.56 224 ILE B CA 1
ATOM 6027 C C . ILE B 1 224 ? -15.422 -40.812 8.039 1 94.56 224 ILE B C 1
ATOM 6029 O O . ILE B 1 224 ? -16.047 -40.906 6.973 1 94.56 224 ILE B O 1
ATOM 6033 N N . HIS B 1 225 ? -14.289 -41.406 8.281 1 93.62 225 HIS B N 1
ATOM 6034 C CA . HIS B 1 225 ? -13.633 -42.188 7.246 1 93.62 225 HIS B CA 1
ATOM 6035 C C . HIS B 1 225 ? -14.516 -43.344 6.805 1 93.62 225 HIS B C 1
ATOM 6037 O O . HIS B 1 225 ? -14.672 -43.594 5.609 1 93.62 225 HIS B O 1
ATOM 6043 N N . ASN B 1 226 ? -15.086 -44 7.727 1 91.06 226 ASN B N 1
ATOM 6044 C CA . ASN B 1 226 ? -15.938 -45.156 7.422 1 91.06 226 ASN B CA 1
ATOM 6045 C C . ASN B 1 226 ? -17.156 -44.719 6.613 1 91.06 226 ASN B C 1
ATOM 6047 O O . ASN B 1 226 ? -17.578 -45.438 5.691 1 91.06 226 ASN B O 1
ATOM 6051 N N . CYS B 1 227 ? -17.656 -43.719 6.984 1 92.88 227 CYS B N 1
ATOM 6052 C CA . CYS B 1 227 ? -18.797 -43.188 6.266 1 92.88 227 CYS B CA 1
ATOM 6053 C C . CYS B 1 227 ? -18.422 -42.781 4.844 1 92.88 227 CYS B C 1
ATOM 6055 O O . CYS B 1 227 ? -19.109 -43.156 3.887 1 92.88 227 CYS B O 1
ATOM 6057 N N . LEU B 1 228 ? -17.312 -42.125 4.66 1 93.06 228 LEU B N 1
ATOM 6058 C CA . LEU B 1 228 ? -16.859 -41.625 3.361 1 93.06 228 LEU B CA 1
ATOM 6059 C C . LEU B 1 228 ? -16.531 -42.781 2.424 1 93.06 228 LEU B C 1
ATOM 6061 O O . LEU B 1 228 ? -16.875 -42.75 1.239 1 93.06 228 LEU B O 1
ATOM 6065 N N . ARG B 1 229 ? -15.898 -43.781 2.957 1 90.62 229 ARG B N 1
ATOM 6066 C CA . ARG B 1 229 ? -15.469 -44.875 2.096 1 90.62 229 ARG B CA 1
ATOM 6067 C C . ARG B 1 229 ? -16.672 -45.688 1.58 1 90.62 229 ARG B C 1
ATOM 6069 O O . ARG B 1 229 ? -16.547 -46.438 0.615 1 90.62 229 ARG B O 1
ATOM 6076 N N . SER B 1 230 ? -17.797 -45.5 2.217 1 90.44 230 SER B N 1
ATOM 6077 C CA . SER B 1 230 ? -18.984 -46.219 1.814 1 90.44 230 SER B CA 1
ATOM 6078 C C . SER B 1 230 ? -19.766 -45.469 0.736 1 90.44 230 SER B C 1
ATOM 6080 O O . SER B 1 230 ? -20.641 -46.031 0.08 1 90.44 230 SER B O 1
ATOM 6082 N N . ALA B 1 231 ? -19.453 -44.25 0.52 1 92.38 231 ALA B N 1
ATOM 6083 C CA . ALA B 1 231 ? -20.125 -43.438 -0.481 1 92.38 231 ALA B CA 1
ATOM 6084 C C . ALA B 1 231 ? -19.547 -43.656 -1.873 1 92.38 231 ALA B C 1
ATOM 6086 O O . ALA B 1 231 ? -18.359 -43.906 -2.021 1 92.38 231 ALA B O 1
ATOM 6087 N N . PRO B 1 232 ? -20.422 -43.625 -2.912 1 93.75 232 PRO B N 1
ATOM 6088 C CA . PRO B 1 232 ? -19.891 -43.75 -4.27 1 93.75 232 PRO B CA 1
ATOM 6089 C C . PRO B 1 232 ? -18.906 -42.625 -4.602 1 93.75 232 PRO B C 1
ATOM 6091 O O . PRO B 1 232 ? -19.141 -41.469 -4.238 1 93.75 232 PRO B O 1
ATOM 6094 N N . ALA B 1 233 ? -17.859 -42.938 -5.32 1 94.06 233 ALA B N 1
ATOM 6095 C CA . ALA B 1 233 ? -16.812 -42 -5.645 1 94.06 233 ALA B CA 1
ATOM 6096 C C . ALA B 1 233 ? -17.375 -40.812 -6.422 1 94.06 233 ALA B C 1
ATOM 6098 O O . ALA B 1 233 ? -16.938 -39.656 -6.234 1 94.06 233 ALA B O 1
ATOM 6099 N N . SER B 1 234 ? -18.359 -41.031 -7.273 1 94.75 234 SER B N 1
ATOM 6100 C CA . SER B 1 234 ? -18.938 -39.969 -8.086 1 94.75 234 SER B CA 1
ATOM 6101 C C . SER B 1 234 ? -19.656 -38.938 -7.219 1 94.75 234 SER B C 1
ATOM 6103 O O . SER B 1 234 ? -19.625 -37.75 -7.508 1 94.75 234 SER B O 1
ATOM 6105 N N . VAL B 1 235 ? -20.297 -39.406 -6.156 1 96.06 235 VAL B N 1
ATOM 6106 C CA . VAL B 1 235 ? -21.016 -38.531 -5.242 1 96.06 235 VAL B CA 1
ATOM 6107 C C . VAL B 1 235 ? -20.016 -37.719 -4.422 1 96.06 235 VAL B C 1
ATOM 6109 O O . VAL B 1 235 ? -20.203 -36.531 -4.203 1 96.06 235 VAL B O 1
ATOM 6112 N N . ILE B 1 236 ? -18.938 -38.406 -4.016 1 96.12 236 ILE B N 1
ATOM 6113 C CA . ILE B 1 236 ? -17.891 -37.719 -3.283 1 96.12 236 ILE B CA 1
ATOM 6114 C C . ILE B 1 236 ? -17.312 -36.594 -4.141 1 96.12 236 ILE B C 1
ATOM 6116 O O . ILE B 1 236 ? -17.141 -35.438 -3.67 1 96.12 236 ILE B O 1
ATOM 6120 N N . GLN B 1 237 ? -17.078 -36.875 -5.383 1 95.69 237 GLN B N 1
ATOM 6121 C CA . GLN B 1 237 ? -16.516 -35.906 -6.309 1 95.69 237 GLN B CA 1
ATOM 6122 C C . GLN B 1 237 ? -17.438 -34.688 -6.477 1 95.69 237 GLN B C 1
ATOM 6124 O O . GLN B 1 237 ? -17 -33.562 -6.438 1 95.69 237 GLN B O 1
ATOM 6129 N N . LEU B 1 238 ? -18.688 -34.938 -6.652 1 95.81 238 LEU B N 1
ATOM 6130 C CA . LEU B 1 238 ? -19.688 -33.906 -6.855 1 95.81 238 LEU B CA 1
ATOM 6131 C C . LEU B 1 238 ? -19.75 -32.969 -5.641 1 95.81 238 LEU B C 1
ATOM 6133 O O . LEU B 1 238 ? -19.781 -31.75 -5.785 1 95.81 238 LEU B O 1
ATOM 6137 N N . GLU B 1 239 ? -19.797 -33.562 -4.453 1 96.62 239 GLU B N 1
ATOM 6138 C CA . GLU B 1 239 ? -19.891 -32.781 -3.234 1 96.62 239 GLU B CA 1
ATOM 6139 C C . GLU B 1 239 ? -18.594 -32 -2.984 1 96.62 239 GLU B C 1
ATOM 6141 O O . GLU B 1 239 ? -18.609 -30.906 -2.453 1 96.62 239 GLU B O 1
ATOM 6146 N N . ALA B 1 240 ? -17.516 -32.625 -3.332 1 96.62 240 ALA B N 1
ATOM 6147 C CA . ALA B 1 240 ? -16.234 -31.938 -3.217 1 96.62 240 ALA B CA 1
ATOM 6148 C C . ALA B 1 240 ? -16.203 -30.703 -4.117 1 96.62 240 ALA B C 1
ATOM 6150 O O . ALA B 1 240 ? -15.672 -29.656 -3.73 1 96.62 240 ALA B O 1
ATOM 6151 N N . ASP B 1 241 ? -16.703 -30.781 -5.312 1 95.12 241 ASP B N 1
ATOM 6152 C CA . ASP B 1 241 ? -16.797 -29.641 -6.223 1 95.12 241 ASP B CA 1
ATOM 6153 C C . ASP B 1 241 ? -17.656 -28.531 -5.613 1 95.12 241 ASP B C 1
ATOM 6155 O O . ASP B 1 241 ? -17.359 -27.344 -5.785 1 95.12 241 ASP B O 1
ATOM 6159 N N . SER B 1 242 ? -18.672 -28.906 -4.91 1 94.81 242 SER B N 1
ATOM 6160 C CA . SER B 1 242 ? -19.531 -27.938 -4.242 1 94.81 242 SER B CA 1
ATOM 6161 C C . SER B 1 242 ? -18.781 -27.203 -3.131 1 94.81 242 SER B C 1
ATOM 6163 O O . SER B 1 242 ? -18.969 -26 -2.938 1 94.81 242 SER B O 1
ATOM 6165 N N . VAL B 1 243 ? -18 -27.953 -2.385 1 95.25 243 VAL B N 1
ATOM 6166 C CA . VAL B 1 243 ? -17.203 -27.344 -1.335 1 95.25 243 VAL B CA 1
ATOM 6167 C C . VAL B 1 243 ? -16.266 -26.297 -1.942 1 95.25 243 VAL B C 1
ATOM 6169 O O . VAL B 1 243 ? -16.125 -25.203 -1.393 1 95.25 243 VAL B O 1
ATOM 6172 N N . SER B 1 244 ? -15.641 -26.625 -3.047 1 92.81 244 SER B N 1
ATOM 6173 C CA . SER B 1 244 ? -14.75 -25.688 -3.732 1 92.81 244 SER B CA 1
ATOM 6174 C C . SER B 1 244 ? -15.5 -24.453 -4.195 1 92.81 244 SER B C 1
ATOM 6176 O O . SER B 1 244 ? -15.008 -23.328 -4.047 1 92.81 244 SER B O 1
ATOM 6178 N N . SER B 1 245 ? -16.625 -24.609 -4.723 1 89.5 245 SER B N 1
ATOM 6179 C CA . SER B 1 245 ? -17.453 -23.516 -5.215 1 89.5 245 SER B CA 1
ATOM 6180 C C . SER B 1 245 ? -17.875 -22.594 -4.074 1 89.5 245 SER B C 1
ATOM 6182 O O . SER B 1 245 ? -18.016 -21.375 -4.266 1 89.5 245 SER B O 1
ATOM 6184 N N . ASP B 1 246 ? -18 -23.109 -2.92 1 90.75 246 ASP B N 1
ATOM 6185 C CA . ASP B 1 246 ? -18.5 -22.359 -1.766 1 90.75 246 ASP B CA 1
ATOM 6186 C C . ASP B 1 246 ? -17.422 -21.422 -1.236 1 90.75 246 ASP B C 1
ATOM 6188 O O . ASP B 1 246 ? -17.734 -20.469 -0.505 1 90.75 246 ASP B O 1
ATOM 6192 N N . ILE B 1 247 ? -16.188 -21.672 -1.454 1 87.19 247 ILE B N 1
ATOM 6193 C CA . ILE B 1 247 ? -15.125 -20.781 -0.985 1 87.19 247 ILE B CA 1
ATOM 6194 C C . ILE B 1 247 ? -15.297 -19.406 -1.611 1 87.19 247 ILE B C 1
ATOM 6196 O O . ILE B 1 247 ? -15.062 -18.375 -0.956 1 87.19 247 ILE B O 1
ATOM 6200 N N . GLY B 1 248 ? -15.695 -19.219 -2.826 1 83.06 248 GLY B N 1
ATOM 6201 C CA . GLY B 1 248 ? -16.094 -17.984 -3.465 1 83.06 248 GLY B CA 1
ATOM 6202 C C . GLY B 1 248 ? -14.914 -17.078 -3.801 1 83.06 248 GLY B C 1
ATOM 6203 O O . GLY B 1 248 ? -15.102 -15.969 -4.301 1 83.06 248 GLY B O 1
ATOM 6204 N N . LEU B 1 249 ? -13.68 -17.344 -3.504 1 89.75 249 LEU B N 1
ATOM 6205 C CA . LEU B 1 249 ? -12.5 -16.562 -3.869 1 89.75 249 LEU B CA 1
ATOM 6206 C C . LEU B 1 249 ? -11.922 -17.047 -5.195 1 89.75 249 LEU B C 1
ATOM 6208 O O . LEU B 1 249 ? -11.82 -18.266 -5.426 1 89.75 249 LEU B O 1
ATOM 6212 N N . PRO B 1 250 ? -11.594 -16.062 -6.035 1 92.38 250 PRO B N 1
ATOM 6213 C CA . PRO B 1 250 ? -11.008 -16.516 -7.305 1 92.38 250 PRO B CA 1
ATOM 6214 C C . PRO B 1 250 ? -9.719 -17.297 -7.113 1 92.38 250 PRO B C 1
ATOM 6216 O O . PRO B 1 250 ? -8.938 -17 -6.207 1 92.38 250 PRO B O 1
ATOM 6219 N N . MET B 1 251 ? -9.508 -18.344 -8.023 1 92 251 MET B N 1
ATOM 6220 C CA . MET B 1 251 ? -8.266 -19.109 -8.109 1 92 251 MET B CA 1
ATOM 6221 C C . MET B 1 251 ? -8.055 -19.938 -6.852 1 92 251 MET B C 1
ATOM 6223 O O . MET B 1 251 ? -6.922 -20.125 -6.41 1 92 251 MET B O 1
ATOM 6227 N N . THR B 1 252 ? -9.117 -20.312 -6.148 1 87.88 252 THR B N 1
ATOM 6228 C CA . THR B 1 252 ? -9 -21.156 -4.965 1 87.88 252 THR B CA 1
ATOM 6229 C C . THR B 1 252 ? -9.555 -22.547 -5.242 1 87.88 252 THR B C 1
ATOM 6231 O O . THR B 1 252 ? -10.648 -22.688 -5.797 1 87.88 252 THR B O 1
ATOM 6234 N N . PHE B 1 253 ? -8.758 -23.562 -4.805 1 87.94 253 PHE B N 1
ATOM 6235 C CA . PHE B 1 253 ? -9.102 -24.969 -4.914 1 87.94 253 PHE B CA 1
ATOM 6236 C C . PHE B 1 253 ? -9.195 -25.625 -3.535 1 87.94 253 PHE B C 1
ATOM 6238 O O . PHE B 1 253 ? -8.312 -25.422 -2.693 1 87.94 253 PHE B O 1
ATOM 6245 N N . ALA B 1 254 ? -10.227 -26.328 -3.311 1 92.06 254 ALA B N 1
ATOM 6246 C CA . ALA B 1 254 ? -10.477 -26.797 -1.949 1 92.06 254 ALA B CA 1
ATOM 6247 C C . ALA B 1 254 ? -9.461 -27.859 -1.532 1 92.06 254 ALA B C 1
ATOM 6249 O O . ALA B 1 254 ? -8.781 -27.703 -0.511 1 92.06 254 ALA B O 1
ATOM 6250 N N . PHE B 1 255 ? -9.328 -28.891 -2.324 1 96.94 255 PHE B N 1
ATOM 6251 C CA . PHE B 1 255 ? -8.547 -30.047 -1.885 1 96.94 255 PHE B CA 1
ATOM 6252 C C . PHE B 1 255 ? -7.215 -30.109 -2.631 1 96.94 255 PHE B C 1
ATOM 6254 O O . PHE B 1 255 ? -7.152 -30.625 -3.746 1 96.94 255 PHE B O 1
ATOM 6261 N N . VAL B 1 256 ? -6.211 -29.578 -1.984 1 97.88 256 VAL B N 1
ATOM 6262 C CA . VAL B 1 256 ? -4.844 -29.516 -2.492 1 97.88 256 VAL B CA 1
ATOM 6263 C C . VAL B 1 256 ? -3.881 -30.078 -1.451 1 97.88 256 VAL B C 1
ATOM 6265 O O . VAL B 1 256 ? -4.297 -30.484 -0.363 1 97.88 256 VAL B O 1
ATOM 6268 N N . PRO B 1 257 ? -2.602 -30.203 -1.777 1 98.44 257 PRO B N 1
ATOM 6269 C CA . PRO B 1 257 ? -1.631 -30.781 -0.843 1 98.44 257 PRO B CA 1
ATOM 6270 C C . PRO B 1 257 ? -1.662 -30.109 0.527 1 98.44 257 PRO B C 1
ATOM 6272 O O . PRO B 1 257 ? -1.849 -28.891 0.618 1 98.44 257 PRO B O 1
ATOM 6275 N N . VAL B 1 258 ? -1.537 -30.938 1.56 1 98.12 258 VAL B N 1
ATOM 6276 C CA . VAL B 1 258 ? -1.398 -30.438 2.924 1 98.12 258 VAL B CA 1
ATOM 6277 C C . VAL B 1 258 ? 0.053 -30.047 3.186 1 98.12 258 VAL B C 1
ATOM 6279 O O . VAL B 1 258 ? 0.966 -30.859 2.996 1 98.12 258 VAL B O 1
ATOM 6282 N N . SER B 1 259 ? 0.285 -28.891 3.678 1 97.94 259 SER B N 1
ATOM 6283 C CA . SER B 1 259 ? 1.62 -28.297 3.715 1 97.94 259 SER B CA 1
ATOM 6284 C C . SER B 1 259 ? 2.49 -28.969 4.77 1 97.94 259 SER B C 1
ATOM 6286 O O . SER B 1 259 ? 3.717 -28.844 4.742 1 97.94 259 SER B O 1
ATOM 6288 N N . ALA B 1 260 ? 1.873 -29.656 5.699 1 97.81 260 ALA B N 1
ATOM 6289 C CA . ALA B 1 260 ? 2.602 -30.375 6.742 1 97.81 260 ALA B CA 1
ATOM 6290 C C . ALA B 1 260 ? 1.979 -31.75 7.004 1 97.81 260 ALA B C 1
ATOM 6292 O O . ALA B 1 260 ? 0.759 -31.859 7.152 1 97.81 260 ALA B O 1
ATOM 6293 N N . ASP B 1 261 ? 2.814 -32.75 7.02 1 96.69 261 ASP B N 1
ATOM 6294 C CA . ASP B 1 261 ? 2.324 -34.094 7.266 1 96.69 261 ASP B CA 1
ATOM 6295 C C . ASP B 1 261 ? 3.449 -35 7.758 1 96.69 261 ASP B C 1
ATOM 6297 O O . ASP B 1 261 ? 4.621 -34.625 7.719 1 96.69 261 ASP B O 1
ATOM 6301 N N . LYS B 1 262 ? 3.102 -36.188 8.148 1 96.06 262 LYS B N 1
ATOM 6302 C CA . LYS B 1 262 ? 4.062 -37.125 8.742 1 96.06 262 LYS B CA 1
ATOM 6303 C C . LYS B 1 262 ? 4.613 -38.094 7.699 1 96.06 262 LYS B C 1
ATOM 6305 O O . LYS B 1 262 ? 5.621 -38.75 7.934 1 96.06 262 LYS B O 1
ATOM 6310 N N . ASN B 1 263 ? 3.973 -38.156 6.605 1 95.31 263 ASN B N 1
ATOM 6311 C CA . ASN B 1 263 ? 4.285 -39.25 5.707 1 95.31 263 ASN B CA 1
ATOM 6312 C C . ASN B 1 263 ? 5.059 -38.781 4.48 1 95.31 263 ASN B C 1
ATOM 6314 O O . ASN B 1 263 ? 6.02 -39.438 4.059 1 95.31 263 ASN B O 1
ATOM 6318 N N . PHE B 1 264 ? 4.676 -37.688 3.918 1 97.06 264 PHE B N 1
ATOM 6319 C CA . PHE B 1 264 ? 5.309 -37.25 2.684 1 97.06 264 PHE B CA 1
ATOM 6320 C C . PHE B 1 264 ? 6.406 -36.219 2.977 1 97.06 264 PHE B C 1
ATOM 6322 O O . PHE B 1 264 ? 7.59 -36.5 2.764 1 97.06 264 PHE B O 1
ATOM 6329 N N . PHE B 1 265 ? 5.977 -35.125 3.549 1 97.94 265 PHE B N 1
ATOM 6330 C CA . PHE B 1 265 ? 6.949 -34.062 3.84 1 97.94 265 PHE B CA 1
ATOM 6331 C C . PHE B 1 265 ? 7.719 -34.406 5.117 1 97.94 265 PHE B C 1
ATOM 6333 O O . PHE B 1 265 ? 8.812 -33.875 5.336 1 97.94 265 PHE B O 1
ATOM 6340 N N . LYS B 1 266 ? 7.031 -35.25 6.016 1 97.56 266 LYS B N 1
ATOM 6341 C CA . LYS B 1 266 ? 7.621 -35.562 7.312 1 97.56 266 LYS B CA 1
ATOM 6342 C C . LYS B 1 266 ? 8.016 -34.312 8.055 1 97.56 266 LYS B C 1
ATOM 6344 O O . LYS B 1 266 ? 9.133 -34.188 8.562 1 97.56 266 LYS B O 1
ATOM 6349 N N . GLY B 1 267 ? 7.109 -33.375 8.039 1 97.31 267 GLY B N 1
ATOM 6350 C CA . GLY B 1 267 ? 7.238 -32.031 8.547 1 97.31 267 GLY B CA 1
ATOM 6351 C C . GLY B 1 267 ? 6.461 -31.016 7.73 1 97.31 267 GLY B C 1
ATOM 6352 O O . GLY B 1 267 ? 5.496 -31.359 7.047 1 97.31 267 GLY B O 1
ATOM 6353 N N . ASP B 1 268 ? 6.824 -29.781 7.934 1 97.56 268 ASP B N 1
ATOM 6354 C CA . ASP B 1 268 ? 6.191 -28.672 7.207 1 97.56 268 ASP B CA 1
ATOM 6355 C C . ASP B 1 268 ? 7.055 -28.219 6.031 1 97.56 268 ASP B C 1
ATOM 6357 O O . ASP B 1 268 ? 8.234 -27.922 6.203 1 97.56 268 ASP B O 1
ATOM 6361 N N . VAL B 1 269 ? 6.465 -28.203 4.902 1 97.94 269 VAL B N 1
ATOM 6362 C CA . VAL B 1 269 ? 7.227 -27.938 3.688 1 97.94 269 VAL B CA 1
ATOM 6363 C C . VAL B 1 269 ? 7.836 -26.531 3.752 1 97.94 269 VAL B C 1
ATOM 6365 O O . VAL B 1 269 ? 8.969 -26.328 3.312 1 97.94 269 VAL B O 1
ATOM 6368 N N . PHE B 1 270 ? 7.133 -25.562 4.273 1 96.69 270 PHE B N 1
ATOM 6369 C CA . PHE B 1 270 ? 7.648 -24.203 4.324 1 96.69 270 PHE B CA 1
ATOM 6370 C C . PHE B 1 270 ? 8.773 -24.094 5.344 1 96.69 270 PHE B C 1
ATOM 6372 O O . PHE B 1 270 ? 9.75 -23.375 5.121 1 96.69 270 PHE B O 1
ATOM 6379 N N . GLU B 1 271 ? 8.633 -24.797 6.402 1 96.38 271 GLU B N 1
ATOM 6380 C CA . GLU B 1 271 ? 9.727 -24.844 7.371 1 96.38 271 GLU B CA 1
ATOM 6381 C C . GLU B 1 271 ? 10.969 -25.5 6.77 1 96.38 271 GLU B C 1
ATOM 6383 O O . GLU B 1 271 ? 12.086 -25.031 7.004 1 96.38 271 GLU B O 1
ATOM 6388 N N . ARG B 1 272 ? 10.734 -26.5 6.02 1 97 272 ARG B N 1
ATOM 6389 C CA . ARG B 1 272 ? 11.852 -27.203 5.387 1 97 272 ARG B CA 1
ATOM 6390 C C . ARG B 1 272 ? 12.562 -26.297 4.391 1 97 272 ARG B C 1
ATOM 6392 O O . ARG B 1 272 ? 13.797 -26.281 4.324 1 97 272 ARG B O 1
ATOM 6399 N N . LEU B 1 273 ? 11.844 -25.547 3.68 1 96.69 273 LEU B N 1
ATOM 6400 C CA . LEU B 1 273 ? 12.422 -24.625 2.707 1 96.69 273 LEU B CA 1
ATOM 6401 C C . LEU B 1 273 ? 13.156 -23.484 3.406 1 96.69 273 LEU B C 1
ATOM 6403 O O . LEU B 1 273 ? 14.266 -23.125 3.016 1 96.69 273 LEU B O 1
ATOM 6407 N N . ASN B 1 274 ? 12.539 -23 4.457 1 94.88 274 ASN B N 1
ATOM 6408 C CA . ASN B 1 274 ? 13.141 -21.906 5.199 1 94.88 274 ASN B CA 1
ATOM 6409 C C . ASN B 1 274 ? 14.43 -22.328 5.883 1 94.88 274 ASN B C 1
ATOM 6411 O O . ASN B 1 274 ? 15.375 -21.531 5.996 1 94.88 274 ASN B O 1
ATOM 6415 N N . SER B 1 275 ? 14.445 -23.578 6.324 1 96.75 275 SER B N 1
ATOM 6416 C CA . SER B 1 275 ? 15.617 -24.078 7.027 1 96.75 275 SER B CA 1
ATOM 6417 C C . SER B 1 275 ? 16.594 -24.734 6.062 1 96.75 275 SER B C 1
ATOM 6419 O O . SER B 1 275 ? 17.609 -25.297 6.488 1 96.75 275 SER B O 1
ATOM 6421 N N . ARG B 1 276 ? 16.266 -24.734 4.777 1 97.06 276 ARG B N 1
ATOM 6422 C CA . ARG B 1 276 ? 17.109 -25.297 3.727 1 97.06 276 ARG B CA 1
ATOM 6423 C C . ARG B 1 276 ? 17.312 -26.797 3.908 1 97.06 276 ARG B C 1
ATOM 6425 O O . ARG B 1 276 ? 18.406 -27.312 3.676 1 97.06 276 ARG B O 1
ATOM 6432 N N . ASN B 1 277 ? 16.281 -27.406 4.422 1 97.44 277 ASN B N 1
ATOM 6433 C CA . ASN B 1 277 ? 16.281 -28.844 4.613 1 97.44 277 ASN B CA 1
ATOM 6434 C C . ASN B 1 277 ? 15.547 -29.562 3.486 1 97.44 277 ASN B C 1
ATOM 6436 O O . ASN B 1 277 ? 14.422 -30.031 3.68 1 97.44 277 ASN B O 1
ATOM 6440 N N . PHE B 1 278 ? 16.172 -29.688 2.344 1 98.38 278 PHE B N 1
ATOM 6441 C CA . PHE B 1 278 ? 15.625 -30.328 1.157 1 98.38 278 PHE B CA 1
ATOM 6442 C C . PHE B 1 278 ? 16.734 -30.953 0.319 1 98.38 278 PHE B C 1
ATOM 6444 O O . PHE B 1 278 ? 17.906 -30.906 0.704 1 98.38 278 PHE B O 1
ATOM 6451 N N . LYS B 1 279 ? 16.359 -31.641 -0.739 1 98.44 279 LYS B N 1
ATOM 6452 C CA . LYS B 1 279 ? 17.328 -32.312 -1.589 1 98.44 279 LYS B CA 1
ATOM 6453 C C . LYS B 1 279 ? 18.359 -31.328 -2.143 1 98.44 279 LYS B C 1
ATOM 6455 O O . LYS B 1 279 ? 18 -30.297 -2.699 1 98.44 279 LYS B O 1
ATOM 6460 N N . LYS B 1 280 ? 19.641 -31.672 -2.031 1 98.19 280 LYS B N 1
ATOM 6461 C CA . LYS B 1 280 ? 20.688 -30.766 -2.455 1 98.19 280 LYS B CA 1
ATOM 6462 C C . LYS B 1 280 ? 21.266 -31.172 -3.811 1 98.19 280 LYS B C 1
ATOM 6464 O O . LYS B 1 280 ? 21.656 -30.312 -4.609 1 98.19 280 LYS B O 1
ATOM 6469 N N . ASP B 1 281 ? 21.375 -32.406 -3.988 1 97.81 281 ASP B N 1
ATOM 6470 C CA . ASP B 1 281 ? 21.953 -32.906 -5.238 1 97.81 281 ASP B CA 1
ATOM 6471 C C . ASP B 1 281 ? 20.922 -32.906 -6.352 1 97.81 281 ASP B C 1
ATOM 6473 O O . ASP B 1 281 ? 20.516 -34 -6.805 1 97.81 281 ASP B O 1
ATOM 6477 N N . VAL B 1 282 ? 20.531 -31.797 -6.844 1 98.31 282 VAL B N 1
ATOM 6478 C CA . VAL B 1 282 ? 19.5 -31.672 -7.875 1 98.31 282 VAL B CA 1
ATOM 6479 C C . VAL B 1 282 ? 19.828 -30.484 -8.781 1 98.31 282 VAL B C 1
ATOM 6481 O O . VAL B 1 282 ? 20.422 -29.5 -8.336 1 98.31 282 VAL B O 1
ATOM 6484 N N . SER B 1 283 ? 19.625 -30.609 -10.07 1 98.62 283 SER B N 1
ATOM 6485 C CA . SER B 1 283 ? 19.609 -29.516 -11.039 1 98.62 283 SER B CA 1
ATOM 6486 C C . SER B 1 283 ? 18.172 -29.172 -11.453 1 98.62 283 SER B C 1
ATOM 6488 O O . SER B 1 283 ? 17.281 -30.016 -11.375 1 98.62 283 SER B O 1
ATOM 6490 N N . ALA B 1 284 ? 18.016 -27.891 -11.82 1 98.88 284 ALA B N 1
ATOM 6491 C CA . ALA B 1 284 ? 16.625 -27.516 -12.062 1 98.88 284 ALA B CA 1
ATOM 6492 C C . ALA B 1 284 ? 16.516 -26.484 -13.18 1 98.88 284 ALA B C 1
ATOM 6494 O O . ALA B 1 284 ? 17.406 -25.656 -13.359 1 98.88 284 ALA B O 1
ATOM 6495 N N . ILE B 1 285 ? 15.477 -26.578 -13.938 1 98.88 285 ILE B N 1
ATOM 6496 C CA . ILE B 1 285 ? 14.969 -25.516 -14.797 1 98.88 285 ILE B CA 1
ATOM 6497 C C . ILE B 1 285 ? 13.625 -25.016 -14.266 1 98.88 285 ILE B C 1
ATOM 6499 O O . ILE B 1 285 ? 12.727 -25.812 -13.969 1 98.88 285 ILE B O 1
ATOM 6503 N N . PHE B 1 286 ? 13.57 -23.719 -14.039 1 98.75 286 PHE B N 1
ATOM 6504 C CA . PHE B 1 286 ? 12.305 -23.078 -13.719 1 98.75 286 PHE B CA 1
ATOM 6505 C C . PHE B 1 286 ? 11.836 -22.172 -14.859 1 98.75 286 PHE B C 1
ATOM 6507 O O . PHE B 1 286 ? 12.656 -21.609 -15.578 1 98.75 286 PHE B O 1
ATOM 6514 N N . GLY B 1 287 ? 10.5 -22.062 -14.984 1 98.31 287 GLY B N 1
ATOM 6515 C CA . GLY B 1 287 ? 10.07 -21.156 -16.031 1 98.31 287 GLY B CA 1
ATOM 6516 C C . GLY B 1 287 ? 8.625 -20.719 -15.883 1 98.31 287 GLY B C 1
ATOM 6517 O O . GLY B 1 287 ? 7.855 -21.344 -15.148 1 98.31 287 GLY B O 1
ATOM 6518 N N . THR B 1 288 ? 8.273 -19.609 -16.484 1 98.44 288 THR B N 1
ATOM 6519 C CA . THR B 1 288 ? 6.934 -19.047 -16.562 1 98.44 288 THR B CA 1
ATOM 6520 C C . THR B 1 288 ? 6.633 -18.562 -17.969 1 98.44 288 THR B C 1
ATOM 6522 O O . THR B 1 288 ? 7.527 -18.516 -18.828 1 98.44 288 THR B O 1
ATOM 6525 N N . VAL B 1 289 ? 5.383 -18.375 -18.25 1 98.69 289 VAL B N 1
ATOM 6526 C CA . VAL B 1 289 ? 4.973 -17.859 -19.547 1 98.69 289 VAL B CA 1
ATOM 6527 C C . VAL B 1 289 ? 4.484 -16.422 -19.422 1 98.69 289 VAL B C 1
ATOM 6529 O O . VAL B 1 289 ? 4.105 -15.984 -18.328 1 98.69 289 VAL B O 1
ATOM 6532 N N . LYS B 1 290 ? 4.477 -15.742 -20.453 1 98.12 290 LYS B N 1
ATOM 6533 C CA . LYS B 1 290 ? 4.305 -14.297 -20.469 1 98.12 290 LYS B CA 1
ATOM 6534 C C . LYS B 1 290 ? 2.949 -13.898 -19.875 1 98.12 290 LYS B C 1
ATOM 6536 O O . LYS B 1 290 ? 2.855 -12.938 -19.109 1 98.12 290 LYS B O 1
ATOM 6541 N N . ASP B 1 291 ? 1.891 -14.586 -20.281 1 98 291 ASP B N 1
ATOM 6542 C CA . ASP B 1 291 ? 0.53 -14.203 -19.906 1 98 291 ASP B CA 1
ATOM 6543 C C . ASP B 1 291 ? -0.141 -15.289 -19.078 1 98 291 ASP B C 1
ATOM 6545 O O . ASP B 1 291 ? -1.256 -15.711 -19.375 1 98 291 ASP B O 1
ATOM 6549 N N . GLU B 1 292 ? 0.514 -15.641 -17.938 1 98.25 292 GLU B N 1
ATOM 6550 C CA . GLU B 1 292 ? 0.085 -16.703 -17.047 1 98.25 292 GLU B CA 1
ATOM 6551 C C . GLU B 1 292 ? -1.379 -16.547 -16.656 1 98.25 292 GLU B C 1
ATOM 6553 O O . GLU B 1 292 ? -2.121 -17.516 -16.562 1 98.25 292 GLU B O 1
ATOM 6558 N N . GLY B 1 293 ? -1.8 -15.336 -16.5 1 98.19 293 GLY B N 1
ATOM 6559 C CA . GLY B 1 293 ? -3.076 -15.086 -15.852 1 98.19 293 GLY B CA 1
ATOM 6560 C C . GLY B 1 293 ? -4.25 -15.117 -16.812 1 98.19 293 GLY B C 1
ATOM 6561 O O . GLY B 1 293 ? -5.398 -15.297 -16.391 1 98.19 293 GLY B O 1
ATOM 6562 N N . THR B 1 294 ? -4.055 -15.008 -18.078 1 97.94 294 THR B N 1
ATOM 6563 C CA . THR B 1 294 ? -5.133 -14.742 -19.031 1 97.94 294 THR B CA 1
ATOM 6564 C C . THR B 1 294 ? -6.023 -15.969 -19.203 1 97.94 294 THR B C 1
ATOM 6566 O O . THR B 1 294 ? -7.219 -15.844 -19.469 1 97.94 294 THR B O 1
ATOM 6569 N N . TYR B 1 295 ? -5.445 -17.141 -18.984 1 97.44 295 TYR B N 1
ATOM 6570 C CA . TYR B 1 295 ? -6.227 -18.359 -19.125 1 97.44 295 TYR B CA 1
ATOM 6571 C C . TYR B 1 295 ? -7.398 -18.359 -18.141 1 97.44 295 TYR B C 1
ATOM 6573 O O . TYR B 1 295 ? -8.477 -18.875 -18.453 1 97.44 295 TYR B O 1
ATOM 6581 N N . TRP B 1 296 ? -7.27 -17.734 -17.078 1 97.44 296 TRP B N 1
ATOM 6582 C CA . TRP B 1 296 ? -8.211 -17.875 -15.969 1 97.44 296 TRP B CA 1
ATOM 6583 C C . TRP B 1 296 ? -9.266 -16.766 -16.016 1 97.44 296 TRP B C 1
ATOM 6585 O O . TRP B 1 296 ? -10.281 -16.844 -15.312 1 97.44 296 TRP B O 1
ATOM 6595 N N . LEU B 1 297 ? -9.047 -15.789 -16.812 1 97.88 297 LEU B N 1
ATOM 6596 C CA . LEU B 1 297 ? -9.922 -14.617 -16.797 1 97.88 297 LEU B CA 1
ATOM 6597 C C . LEU B 1 297 ? -11.344 -15 -17.219 1 97.88 297 LEU B C 1
ATOM 6599 O O . LEU B 1 297 ? -12.305 -14.688 -16.516 1 97.88 297 LEU B O 1
ATOM 6603 N N . PRO B 1 298 ? -11.578 -15.766 -18.297 1 97.62 298 PRO B N 1
ATOM 6604 C CA . PRO B 1 298 ? -12.953 -16.125 -18.672 1 97.62 298 PRO B CA 1
ATOM 6605 C C . PRO B 1 298 ? -13.625 -17.031 -17.641 1 97.62 298 PRO B C 1
ATOM 6607 O O . PRO B 1 298 ? -14.852 -17.094 -17.562 1 97.62 298 PRO B O 1
ATOM 6610 N N . TYR B 1 299 ? -12.828 -17.719 -16.891 1 95.56 299 TYR B N 1
ATOM 6611 C CA . TYR B 1 299 ? -13.375 -18.672 -15.93 1 95.56 299 TYR B CA 1
ATOM 6612 C C . TYR B 1 299 ? -13.75 -17.984 -14.625 1 95.56 299 TYR B C 1
ATOM 6614 O O . TYR B 1 299 ? -14.797 -18.266 -14.039 1 95.56 299 TYR B O 1
ATOM 6622 N N . TYR B 1 300 ? -12.93 -17.062 -14.164 1 95.31 300 TYR B N 1
ATOM 6623 C CA . TYR B 1 300 ? -13.094 -16.578 -12.805 1 95.31 300 TYR B CA 1
ATOM 6624 C C . TYR B 1 300 ? -13.539 -15.117 -12.805 1 95.31 300 TYR B C 1
ATOM 6626 O O . TYR B 1 300 ? -14.023 -14.609 -11.789 1 95.31 300 TYR B O 1
ATOM 6634 N N . MET B 1 301 ? -13.336 -14.461 -13.93 1 97 301 MET B N 1
ATOM 6635 C CA . MET B 1 301 ? -13.594 -13.023 -13.93 1 97 301 MET B CA 1
ATOM 6636 C C . MET B 1 301 ? -14.703 -12.672 -14.922 1 97 301 MET B C 1
ATOM 6638 O O . MET B 1 301 ? -14.828 -11.516 -15.328 1 97 301 MET B O 1
ATOM 6642 N N . TYR B 1 302 ? -15.484 -13.633 -15.297 1 95.62 302 TYR B N 1
ATOM 6643 C CA . TYR B 1 302 ? -16.484 -13.445 -16.344 1 95.62 302 TYR B CA 1
ATOM 6644 C C . TYR B 1 302 ? -17.453 -12.328 -15.969 1 95.62 302 TYR B C 1
ATOM 6646 O O . TYR B 1 302 ? -17.906 -11.57 -16.828 1 95.62 302 TYR B O 1
ATOM 6654 N N . ARG B 1 303 ? -17.75 -12.117 -14.672 1 95.25 303 ARG B N 1
ATOM 6655 C CA . ARG B 1 303 ? -18.75 -11.133 -14.25 1 95.25 303 ARG B CA 1
ATOM 6656 C C . ARG B 1 303 ? -18.172 -9.719 -14.297 1 95.25 303 ARG B C 1
ATOM 6658 O O . ARG B 1 303 ? -18.922 -8.742 -14.227 1 95.25 303 ARG B O 1
ATOM 6665 N N . TYR B 1 304 ? -16.922 -9.68 -14.484 1 97 304 TYR B N 1
ATOM 6666 C CA . TYR B 1 304 ? -16.281 -8.375 -14.453 1 97 304 TYR B CA 1
ATOM 6667 C C . TYR B 1 304 ? -15.836 -7.945 -15.844 1 97 304 TYR B C 1
ATOM 6669 O O . TYR B 1 304 ? -14.852 -7.219 -16 1 97 304 TYR B O 1
ATOM 6677 N N . GLY B 1 305 ? -16.406 -8.523 -16.844 1 96.5 305 GLY B N 1
ATOM 6678 C CA . GLY B 1 305 ? -16.156 -8.086 -18.203 1 96.5 305 GLY B CA 1
ATOM 6679 C C . GLY B 1 305 ? -15.312 -9.055 -19 1 96.5 305 GLY B C 1
ATOM 6680 O O . GLY B 1 305 ? -14.961 -8.781 -20.141 1 96.5 305 GLY B O 1
ATOM 6681 N N . PHE B 1 306 ? -15.055 -10.211 -18.469 1 97.56 306 PHE B N 1
ATOM 6682 C CA . PHE B 1 306 ? -14.211 -11.18 -19.141 1 97.56 306 PHE B CA 1
ATOM 6683 C C . PHE B 1 306 ? -15.039 -12.359 -19.656 1 97.56 306 PHE B C 1
ATOM 6685 O O . PHE B 1 306 ? -14.531 -13.477 -19.766 1 97.56 306 PHE B O 1
ATOM 6692 N N . TRP B 1 307 ? -16.266 -12.086 -19.891 1 96.62 307 TRP B N 1
ATOM 6693 C CA . TRP B 1 307 ? -17.125 -13.117 -20.469 1 96.62 307 TRP B CA 1
ATOM 6694 C C . TRP B 1 307 ? -16.609 -13.547 -21.828 1 96.62 307 TRP B C 1
ATOM 6696 O O . TRP B 1 307 ? -16.188 -12.711 -22.641 1 96.62 307 TRP B O 1
ATOM 6706 N N . PHE B 1 308 ? -16.703 -14.859 -22.109 1 97.75 308 PHE B N 1
ATOM 6707 C CA . PHE B 1 308 ? -16.25 -15.43 -23.375 1 97.75 308 PHE B CA 1
ATOM 6708 C C . PHE B 1 308 ? -17.359 -16.25 -24.031 1 97.75 308 PHE B C 1
ATOM 6710 O O . PHE B 1 308 ? -17.828 -17.219 -23.438 1 97.75 308 PHE B O 1
ATOM 6717 N N . ASN B 1 309 ? -17.734 -15.844 -25.203 1 97.88 309 ASN B N 1
ATOM 6718 C CA . ASN B 1 309 ? -18.672 -16.625 -26.016 1 97.88 309 ASN B CA 1
ATOM 6719 C C . ASN B 1 309 ? -17.938 -17.562 -26.969 1 97.88 309 ASN B C 1
ATOM 6721 O O . ASN B 1 309 ? -17.516 -17.156 -28.062 1 97.88 309 ASN B O 1
ATOM 6725 N N . HIS B 1 310 ? -17.938 -18.875 -26.578 1 96.94 310 HIS B N 1
ATOM 6726 C CA . HIS B 1 310 ? -17.125 -19.859 -27.281 1 96.94 310 HIS B CA 1
ATOM 6727 C C . HIS B 1 310 ? -17.828 -20.328 -28.562 1 96.94 310 HIS B C 1
ATOM 6729 O O . HIS B 1 310 ? -17.25 -21.109 -29.328 1 96.94 310 HIS B O 1
ATOM 6735 N N . THR B 1 311 ? -19 -19.891 -28.828 1 96.81 311 THR B N 1
ATOM 6736 C CA . THR B 1 311 ? -19.766 -20.344 -29.984 1 96.81 311 THR B CA 1
ATOM 6737 C C . THR B 1 311 ? -19.547 -19.422 -31.172 1 96.81 311 THR B C 1
ATOM 6739 O O . THR B 1 311 ? -20.031 -19.703 -32.281 1 96.81 311 THR B O 1
ATOM 6742 N N . ILE B 1 312 ? -18.938 -18.344 -30.922 1 97.31 312 ILE B N 1
ATOM 6743 C CA . ILE B 1 312 ? -18.625 -17.422 -32 1 97.31 312 ILE B CA 1
ATOM 6744 C C . ILE B 1 312 ? -17.109 -17.297 -32.156 1 97.31 312 ILE B C 1
ATOM 6746 O O . ILE B 1 312 ? -16.359 -17.891 -31.375 1 97.31 312 ILE B O 1
ATOM 6750 N N . SER B 1 313 ? -16.703 -16.484 -33.156 1 96.62 313 SER B N 1
ATOM 6751 C CA . SER B 1 313 ? -15.273 -16.312 -33.406 1 96.62 313 SER B CA 1
ATOM 6752 C C . SER B 1 313 ? -14.562 -15.781 -32.156 1 96.62 313 SER B C 1
ATOM 6754 O O . SER B 1 313 ? -15.078 -14.898 -31.469 1 96.62 313 SER B O 1
ATOM 6756 N N . ALA B 1 314 ? -13.422 -16.328 -31.891 1 96.81 314 ALA B N 1
ATOM 6757 C CA . ALA B 1 314 ? -12.609 -15.852 -30.766 1 96.81 314 ALA B CA 1
ATOM 6758 C C . ALA B 1 314 ? -12.242 -14.383 -30.938 1 96.81 314 ALA B C 1
ATOM 6760 O O . ALA B 1 314 ? -12.016 -13.672 -29.953 1 96.81 314 ALA B O 1
ATOM 6761 N N . GLU B 1 315 ? -12.258 -13.891 -32.219 1 97.06 315 GLU B N 1
ATOM 6762 C CA . GLU B 1 315 ? -11.836 -12.523 -32.5 1 97.06 315 GLU B CA 1
ATOM 6763 C C . GLU B 1 315 ? -13.039 -11.586 -32.625 1 97.06 315 GLU B C 1
ATOM 6765 O O . GLU B 1 315 ? -12.883 -10.414 -32.969 1 97.06 315 GLU B O 1
ATOM 6770 N N . ASP B 1 316 ? -14.188 -12.164 -32.344 1 97.25 316 ASP B N 1
ATOM 6771 C CA . ASP B 1 316 ? -15.375 -11.305 -32.312 1 97.25 316 ASP B CA 1
ATOM 6772 C C . ASP B 1 316 ? -15.211 -10.188 -31.281 1 97.25 316 ASP B C 1
ATOM 6774 O O . ASP B 1 316 ? -14.633 -10.406 -30.219 1 97.25 316 ASP B O 1
ATOM 6778 N N . PRO B 1 317 ? -15.789 -9.008 -31.594 1 95.25 317 PRO B N 1
ATOM 6779 C CA . PRO B 1 317 ? -15.695 -7.887 -30.656 1 95.25 317 PRO B CA 1
ATOM 6780 C C . PRO B 1 317 ? -16.203 -8.242 -29.25 1 95.25 317 PRO B C 1
ATOM 6782 O O . PRO B 1 317 ? -15.688 -7.723 -28.266 1 95.25 317 PRO B O 1
ATOM 6785 N N . GLN B 1 318 ? -17.109 -9.156 -29.156 1 95.06 318 GLN B N 1
ATOM 6786 C CA . GLN B 1 318 ? -17.656 -9.578 -27.875 1 95.06 318 GLN B CA 1
ATOM 6787 C C . GLN B 1 318 ? -16.609 -10.328 -27.062 1 95.06 318 GLN B C 1
ATOM 6789 O O . GLN B 1 318 ? -16.703 -10.414 -25.828 1 95.06 318 GLN B O 1
ATOM 6794 N N . ASN B 1 319 ? -15.641 -10.914 -27.719 1 97.38 319 ASN B N 1
ATOM 6795 C CA . ASN B 1 319 ? -14.641 -11.742 -27.062 1 97.38 319 ASN B CA 1
ATOM 6796 C C . ASN B 1 319 ? -13.336 -10.977 -26.844 1 97.38 319 ASN B C 1
ATOM 6798 O O . ASN B 1 319 ? -12.312 -11.57 -26.5 1 97.38 319 ASN B O 1
ATOM 6802 N N . LYS B 1 320 ? -13.406 -9.57 -26.969 1 95.62 320 LYS B N 1
ATOM 6803 C CA . LYS B 1 320 ? -12.18 -8.773 -26.906 1 95.62 320 LYS B CA 1
ATOM 6804 C C . LYS B 1 320 ? -11.898 -8.344 -25.469 1 95.62 320 LYS B C 1
ATOM 6806 O O . LYS B 1 320 ? -10.797 -7.879 -25.156 1 95.62 320 LYS B O 1
ATOM 6811 N N . ALA B 1 321 ? -12.805 -8.453 -24.547 1 95.81 321 ALA B N 1
ATOM 6812 C CA . ALA B 1 321 ? -12.68 -8.102 -23.125 1 95.81 321 ALA B CA 1
ATOM 6813 C C . ALA B 1 321 ? -12.188 -6.668 -22.953 1 95.81 321 ALA B C 1
ATOM 6815 O O . ALA B 1 321 ? -11.242 -6.418 -22.203 1 95.81 321 ALA B O 1
ATOM 6816 N N . LEU B 1 322 ? -12.734 -5.762 -23.75 1 95.12 322 LEU B N 1
ATOM 6817 C CA . LEU B 1 322 ? -12.461 -4.34 -23.562 1 95.12 322 LEU B CA 1
ATOM 6818 C C . LEU B 1 322 ? -13.211 -3.799 -22.344 1 95.12 322 LEU B C 1
ATOM 6820 O O . LEU B 1 322 ? -14.266 -3.178 -22.484 1 95.12 322 LEU B O 1
ATOM 6824 N N . ILE B 1 323 ? -12.617 -3.855 -21.156 1 95.44 323 ILE B N 1
ATOM 6825 C CA . ILE B 1 323 ? -13.312 -3.576 -19.906 1 95.44 323 ILE B CA 1
ATOM 6826 C C . ILE B 1 323 ? -13.227 -2.084 -19.594 1 95.44 323 ILE B C 1
ATOM 6828 O O . ILE B 1 323 ? -12.281 -1.409 -20 1 95.44 323 ILE B O 1
ATOM 6832 N N . THR B 1 324 ? -14.227 -1.638 -18.859 1 94.44 324 THR B N 1
ATOM 6833 C CA . THR B 1 324 ? -14.273 -0.25 -18.422 1 94.44 324 THR B CA 1
ATOM 6834 C C . THR B 1 324 ? -13.391 -0.049 -17.188 1 94.44 324 THR B C 1
ATOM 6836 O O . THR B 1 324 ? -12.898 -1.018 -16.609 1 94.44 324 THR B O 1
ATOM 6839 N N . ARG B 1 325 ? -13.211 1.226 -16.812 1 93.12 325 ARG B N 1
ATOM 6840 C CA . ARG B 1 325 ? -12.469 1.541 -15.602 1 93.12 325 ARG B CA 1
ATOM 6841 C C . ARG B 1 325 ? -13.156 0.952 -14.375 1 93.12 325 ARG B C 1
ATOM 6843 O O . ARG B 1 325 ? -12.492 0.493 -13.445 1 93.12 325 ARG B O 1
ATOM 6850 N N . GLU B 1 326 ? -14.398 1.025 -14.367 1 95.62 326 GLU B N 1
ATOM 6851 C CA . GLU B 1 326 ? -15.156 0.458 -13.25 1 95.62 326 GLU B CA 1
ATOM 6852 C C . GLU B 1 326 ? -14.977 -1.057 -13.18 1 95.62 326 GLU B C 1
ATOM 6854 O O . GLU B 1 326 ? -14.797 -1.616 -12.102 1 95.62 326 GLU B O 1
ATOM 6859 N N . GLN B 1 327 ? -14.984 -1.7 -14.305 1 97 327 GLN B N 1
ATOM 6860 C CA . GLN B 1 327 ? -14.773 -3.145 -14.352 1 97 327 GLN B CA 1
ATOM 6861 C C . GLN B 1 327 ? -13.352 -3.508 -13.938 1 97 327 GLN B C 1
ATOM 6863 O O . GLN B 1 327 ? -13.133 -4.523 -13.273 1 97 327 GLN B O 1
ATOM 6868 N N . TYR B 1 328 ? -12.445 -2.65 -14.406 1 96.81 328 TYR B N 1
ATOM 6869 C CA . TYR B 1 328 ? -11.07 -2.832 -13.969 1 96.81 328 TYR B CA 1
ATOM 6870 C C . TYR B 1 328 ? -10.977 -2.793 -12.445 1 96.81 328 TYR B C 1
ATOM 6872 O O . TYR B 1 328 ? -10.383 -3.684 -11.836 1 96.81 328 TYR B O 1
ATOM 6880 N N . ARG B 1 329 ? -11.594 -1.847 -11.844 1 96.88 329 ARG B N 1
ATOM 6881 C CA . ARG B 1 329 ? -11.594 -1.707 -10.391 1 96.88 329 ARG B CA 1
ATOM 6882 C C . ARG B 1 329 ? -12.258 -2.904 -9.719 1 96.88 329 ARG B C 1
ATOM 6884 O O . ARG B 1 329 ? -11.727 -3.463 -8.758 1 96.88 329 ARG B O 1
ATOM 6891 N N . GLN B 1 330 ? -13.352 -3.312 -10.211 1 97.94 330 GLN B N 1
ATOM 6892 C CA . GLN B 1 330 ? -14.086 -4.438 -9.641 1 97.94 330 GLN B CA 1
ATOM 6893 C C . GLN B 1 330 ? -13.281 -5.73 -9.75 1 97.94 330 GLN B C 1
ATOM 6895 O O . GLN B 1 330 ? -13.312 -6.566 -8.844 1 97.94 330 GLN B O 1
ATOM 6900 N N . SER B 1 331 ? -12.602 -5.891 -10.867 1 98.06 331 SER B N 1
ATOM 6901 C CA . SER B 1 331 ? -11.766 -7.074 -11.062 1 98.06 331 SER B CA 1
ATOM 6902 C C . SER B 1 331 ? -10.664 -7.16 -10.008 1 98.06 331 SER B C 1
ATOM 6904 O O . SER B 1 331 ? -10.484 -8.203 -9.375 1 98.06 331 SER B O 1
ATOM 6906 N N . MET B 1 332 ? -10.023 -6.035 -9.852 1 97.94 332 MET B N 1
ATOM 6907 C CA . MET B 1 332 ? -8.93 -6.008 -8.883 1 97.94 332 MET B CA 1
ATOM 6908 C C . MET B 1 332 ? -9.469 -6.184 -7.465 1 97.94 332 MET B C 1
ATOM 6910 O O . MET B 1 332 ? -8.844 -6.852 -6.637 1 97.94 332 MET B O 1
ATOM 6914 N N . GLN B 1 333 ? -10.609 -5.602 -7.199 1 97.69 333 GLN B N 1
ATOM 6915 C CA . GLN B 1 333 ? -11.242 -5.688 -5.887 1 97.69 333 GLN B CA 1
ATOM 6916 C C . GLN B 1 333 ? -11.578 -7.133 -5.527 1 97.69 333 GLN B C 1
ATOM 6918 O O . GLN B 1 333 ? -11.547 -7.512 -4.355 1 97.69 333 GLN B O 1
ATOM 6923 N N . ALA B 1 334 ? -11.852 -7.941 -6.516 1 97.06 334 ALA B N 1
ATOM 6924 C CA . ALA B 1 334 ? -12.219 -9.336 -6.305 1 97.06 334 ALA B CA 1
ATOM 6925 C C . ALA B 1 334 ? -11.078 -10.109 -5.641 1 97.06 334 ALA B C 1
ATOM 6927 O O . ALA B 1 334 ? -11.312 -11.148 -5.02 1 97.06 334 ALA B O 1
ATOM 6928 N N . PHE B 1 335 ? -9.875 -9.609 -5.707 1 97.12 335 PHE B N 1
ATOM 6929 C CA . PHE B 1 335 ? -8.711 -10.32 -5.172 1 97.12 335 PHE B CA 1
ATOM 6930 C C . PHE B 1 335 ? -8.312 -9.742 -3.816 1 97.12 335 PHE B C 1
ATOM 6932 O O . PHE B 1 335 ? -7.402 -10.266 -3.162 1 97.12 335 PHE B O 1
ATOM 6939 N N . MET B 1 336 ? -8.953 -8.688 -3.305 1 96.62 336 MET B N 1
ATOM 6940 C CA . MET B 1 336 ? -8.5 -7.934 -2.139 1 96.62 336 MET B CA 1
ATOM 6941 C C . MET B 1 336 ? -8.664 -8.758 -0.864 1 96.62 336 MET B C 1
ATOM 6943 O O . MET B 1 336 ? -7.93 -8.555 0.107 1 96.62 336 MET B O 1
ATOM 6947 N N . PRO B 1 337 ? -9.617 -9.75 -0.82 1 94.75 337 PRO B N 1
ATOM 6948 C CA . PRO B 1 337 ? -9.656 -10.594 0.372 1 94.75 337 PRO B CA 1
ATOM 6949 C C . PRO B 1 337 ? -8.328 -11.305 0.633 1 94.75 337 PRO B C 1
ATOM 6951 O O . PRO B 1 337 ? -7.98 -11.57 1.787 1 94.75 337 PRO B O 1
ATOM 6954 N N . TYR B 1 338 ? -7.52 -11.594 -0.411 1 94.38 338 TYR B N 1
ATOM 6955 C CA . TYR B 1 338 ? -6.203 -12.195 -0.233 1 94.38 338 TYR B CA 1
ATOM 6956 C C . TYR B 1 338 ? -5.266 -11.25 0.515 1 94.38 338 TYR B C 1
ATOM 6958 O O . TYR B 1 338 ? -4.23 -11.672 1.028 1 94.38 338 TYR B O 1
ATOM 6966 N N . PHE B 1 339 ? -5.625 -10.031 0.523 1 96.25 339 PHE B N 1
ATOM 6967 C CA . PHE B 1 339 ? -4.793 -9.016 1.162 1 96.25 339 PHE B CA 1
ATOM 6968 C C . PHE B 1 339 ? -5.527 -8.375 2.334 1 96.25 339 PHE B C 1
ATOM 6970 O O . PHE B 1 339 ? -5.324 -7.195 2.631 1 96.25 339 PHE B O 1
ATOM 6977 N N . GLY B 1 340 ? -6.48 -9.102 2.922 1 93.75 340 GLY B N 1
ATOM 6978 C CA . GLY B 1 340 ? -7.188 -8.633 4.102 1 93.75 340 GLY B CA 1
ATOM 6979 C C . GLY B 1 340 ? -8.078 -7.438 3.828 1 93.75 340 GLY B C 1
ATOM 6980 O O . GLY B 1 340 ? -8.328 -6.621 4.719 1 93.75 340 GLY B O 1
ATOM 6981 N N . ASN B 1 341 ? -8.422 -7.242 2.557 1 96.06 341 ASN B N 1
ATOM 6982 C CA . ASN B 1 341 ? -9.266 -6.133 2.125 1 96.06 341 ASN B CA 1
ATOM 6983 C C . ASN B 1 341 ? -8.648 -4.785 2.482 1 96.06 341 ASN B C 1
ATOM 6985 O O . ASN B 1 341 ? -9.359 -3.848 2.852 1 96.06 341 ASN B O 1
ATOM 6989 N N . SER B 1 342 ? -7.344 -4.645 2.385 1 96.81 342 SER B N 1
ATOM 6990 C CA . SER B 1 342 ? -6.594 -3.426 2.666 1 96.81 342 SER B CA 1
ATOM 6991 C C . SER B 1 342 ? -6.836 -2.369 1.593 1 96.81 342 SER B C 1
ATOM 6993 O O . SER B 1 342 ? -6.516 -2.584 0.421 1 96.81 342 SER B O 1
ATOM 6995 N N . PRO B 1 343 ? -7.297 -1.181 1.954 1 97.06 343 PRO B N 1
ATOM 6996 C CA . PRO B 1 343 ? -7.441 -0.102 0.973 1 97.06 343 PRO B CA 1
ATOM 6997 C C . PRO B 1 343 ? -6.102 0.344 0.387 1 97.06 343 PRO B C 1
ATOM 6999 O O . PRO B 1 343 ? -6.027 0.695 -0.793 1 97.06 343 PRO B O 1
ATOM 7002 N N . LEU B 1 344 ? -5.082 0.319 1.21 1 98.06 344 LEU B N 1
ATOM 7003 C CA . LEU B 1 344 ? -3.748 0.691 0.75 1 98.06 344 LEU B CA 1
ATOM 7004 C C . LEU B 1 344 ? -3.297 -0.21 -0.395 1 98.06 344 LEU B C 1
ATOM 7006 O O . LEU B 1 344 ? -2.844 0.278 -1.433 1 98.06 344 LEU B O 1
ATOM 7010 N N . VAL B 1 345 ? -3.457 -1.513 -0.207 1 98.38 345 VAL B N 1
ATOM 7011 C CA . VAL B 1 345 ? -3.041 -2.484 -1.212 1 98.38 345 VAL B CA 1
ATOM 7012 C C . VAL B 1 345 ? -3.91 -2.342 -2.459 1 98.38 345 VAL B C 1
ATOM 7014 O O . VAL B 1 345 ? -3.404 -2.393 -3.584 1 98.38 345 VAL B O 1
ATOM 7017 N N . GLU B 1 346 ? -5.203 -2.158 -2.246 1 98.25 346 GLU B N 1
ATOM 7018 C CA . GLU B 1 346 ? -6.109 -2.01 -3.383 1 98.25 346 GLU B CA 1
ATOM 7019 C C . GLU B 1 346 ? -5.691 -0.839 -4.27 1 98.25 346 GLU B C 1
ATOM 7021 O O . GLU B 1 346 ? -5.535 -0.997 -5.484 1 98.25 346 GLU B O 1
ATOM 7026 N N . HIS B 1 347 ? -5.484 0.346 -3.666 1 98.25 347 HIS B N 1
ATOM 7027 C CA . HIS B 1 347 ? -5.086 1.526 -4.426 1 98.25 347 HIS B CA 1
ATOM 7028 C C . HIS B 1 347 ? -3.754 1.302 -5.133 1 98.25 347 HIS B C 1
ATOM 7030 O O . HIS B 1 347 ? -3.58 1.711 -6.281 1 98.25 347 HIS B O 1
ATOM 7036 N N . ALA B 1 348 ? -2.834 0.674 -4.465 1 98.62 348 ALA B N 1
ATOM 7037 C CA . ALA B 1 348 ? -1.502 0.461 -5.027 1 98.62 348 ALA B CA 1
ATOM 7038 C C . ALA B 1 348 ? -1.562 -0.435 -6.262 1 98.62 348 ALA B C 1
ATOM 7040 O O . ALA B 1 348 ? -0.984 -0.11 -7.301 1 98.62 348 ALA B O 1
ATOM 7041 N N . LEU B 1 349 ? -2.256 -1.515 -6.125 1 98.5 349 LEU B N 1
ATOM 7042 C CA . LEU B 1 349 ? -2.307 -2.477 -7.223 1 98.5 349 LEU B CA 1
ATOM 7043 C C . LEU B 1 349 ? -3.102 -1.92 -8.398 1 98.5 349 LEU B C 1
ATOM 7045 O O . LEU B 1 349 ? -2.748 -2.15 -9.555 1 98.5 349 LEU B O 1
ATOM 7049 N N . LEU B 1 350 ? -4.211 -1.173 -8.125 1 97.75 350 LEU B N 1
ATOM 7050 C CA . LEU B 1 350 ? -4.969 -0.523 -9.188 1 97.75 350 LEU B CA 1
ATOM 7051 C C . LEU B 1 350 ? -4.074 0.4 -10.008 1 97.75 350 LEU B C 1
ATOM 7053 O O . LEU B 1 350 ? -4.152 0.418 -11.242 1 97.75 350 LEU B O 1
ATOM 7057 N N . HIS B 1 351 ? -3.211 1.093 -9.32 1 96.62 351 HIS B N 1
ATOM 7058 C CA . HIS B 1 351 ? -2.326 2.035 -9.992 1 96.62 351 HIS B CA 1
ATOM 7059 C C . HIS B 1 351 ? -1.228 1.307 -10.758 1 96.62 351 HIS B C 1
ATOM 7061 O O . HIS B 1 351 ? -1 1.581 -11.938 1 96.62 351 HIS B O 1
ATOM 7067 N N . ALA B 1 352 ? -0.552 0.384 -10.148 1 97.44 352 ALA B N 1
ATOM 7068 C CA . ALA B 1 352 ? 0.637 -0.257 -10.711 1 97.44 352 ALA B CA 1
ATOM 7069 C C . ALA B 1 352 ? 0.296 -1.039 -11.977 1 97.44 352 ALA B C 1
ATOM 7071 O O . ALA B 1 352 ? 1.013 -0.958 -12.977 1 97.44 352 ALA B O 1
ATOM 7072 N N . TYR B 1 353 ? -0.774 -1.726 -11.93 1 97.31 353 TYR B N 1
ATOM 7073 C CA . TYR B 1 353 ? -1.034 -2.656 -13.023 1 97.31 353 TYR B CA 1
ATOM 7074 C C . TYR B 1 353 ? -1.8 -1.975 -14.148 1 97.31 353 TYR B C 1
ATOM 7076 O O . TYR B 1 353 ? -1.905 -2.516 -15.25 1 97.31 353 TYR B O 1
ATOM 7084 N N . GLN B 1 354 ? -2.299 -0.796 -13.891 1 93.69 354 GLN B N 1
ATOM 7085 C CA . GLN B 1 354 ? -2.893 -0.029 -14.984 1 93.69 354 GLN B CA 1
ATOM 7086 C C . GLN B 1 354 ? -1.849 0.326 -16.031 1 93.69 354 GLN B C 1
ATOM 7088 O O . GLN B 1 354 ? -2.189 0.577 -17.203 1 93.69 354 GLN B O 1
ATOM 7093 N N . ALA B 1 355 ? -0.628 0.26 -15.656 1 89.94 355 ALA B N 1
ATOM 7094 C CA . ALA B 1 355 ? 0.464 0.719 -16.516 1 89.94 355 ALA B CA 1
ATOM 7095 C C . ALA B 1 355 ? 0.919 -0.385 -17.469 1 89.94 355 ALA B C 1
ATOM 7097 O O . ALA B 1 355 ? 1.755 -0.153 -18.344 1 89.94 355 ALA B O 1
ATOM 7098 N N . VAL B 1 356 ? 0.443 -1.597 -17.328 1 91.12 356 VAL B N 1
ATOM 7099 C CA . VAL B 1 356 ? 0.885 -2.736 -18.125 1 91.12 356 VAL B CA 1
ATOM 7100 C C . VAL B 1 356 ? 0.637 -2.461 -19.594 1 91.12 356 VAL B C 1
ATOM 7102 O O . VAL B 1 356 ? 1.45 -2.828 -20.453 1 91.12 356 VAL B O 1
ATOM 7105 N N . SER B 1 357 ? -0.444 -1.931 -19.875 1 82.12 357 SER B N 1
ATOM 7106 C CA . SER B 1 357 ? -0.755 -1.562 -21.25 1 82.12 357 SER B CA 1
ATOM 7107 C C . SER B 1 357 ? -1.371 -0.17 -21.328 1 82.12 357 SER B C 1
ATOM 7109 O O . SER B 1 357 ? -1.567 0.484 -20.297 1 82.12 357 SER B O 1
ATOM 7111 N N . ASN B 1 358 ? -1.419 0.238 -22.562 1 68.56 358 ASN B N 1
ATOM 7112 C CA . ASN B 1 358 ? -2.062 1.529 -22.781 1 68.56 358 ASN B CA 1
ATOM 7113 C C . ASN B 1 358 ? -3.498 1.535 -22.266 1 68.56 358 ASN B C 1
ATOM 7115 O O . ASN B 1 358 ? -4.117 0.479 -22.125 1 68.56 358 ASN B O 1
ATOM 7119 N N . ARG B 1 359 ? -3.908 2.678 -21.875 1 62.41 359 ARG B N 1
ATOM 7120 C CA . ARG B 1 359 ? -5.137 2.973 -21.156 1 62.41 359 ARG B CA 1
ATOM 7121 C C . ARG B 1 359 ? -6.332 2.27 -21.781 1 62.41 359 ARG B C 1
ATOM 7123 O O . ARG B 1 359 ? -7.281 1.896 -21.094 1 62.41 359 ARG B O 1
ATOM 7130 N N . GLU B 1 360 ? -6.199 1.824 -22.891 1 68 360 GLU B N 1
ATOM 7131 C CA . GLU B 1 360 ? -7.383 1.246 -23.516 1 68 360 GLU B CA 1
ATOM 7132 C C . GLU B 1 360 ? -7.441 -0.263 -23.297 1 68 360 GLU B C 1
ATOM 7134 O O . GLU B 1 360 ? -8.5 -0.878 -23.453 1 68 360 GLU B O 1
ATOM 7139 N N . GLN B 1 361 ? -6.453 -0.77 -22.688 1 88.56 361 GLN B N 1
ATOM 7140 C CA . GLN B 1 361 ? -6.453 -2.221 -22.531 1 88.56 361 GLN B CA 1
ATOM 7141 C C . GLN B 1 361 ? -6.195 -2.613 -21.078 1 88.56 361 GLN B C 1
ATOM 7143 O O . GLN B 1 361 ? -5.246 -3.342 -20.781 1 88.56 361 GLN B O 1
ATOM 7148 N N . LEU B 1 362 ? -7.176 -2.166 -20.219 1 94.94 362 LEU B N 1
ATOM 7149 C CA . LEU B 1 362 ? -7.074 -2.377 -18.781 1 94.94 362 LEU B CA 1
ATOM 7150 C C . LEU B 1 362 ? -7.117 -3.863 -18.438 1 94.94 362 LEU B C 1
ATOM 7152 O O . LEU B 1 362 ? -6.613 -4.281 -17.391 1 94.94 362 LEU B O 1
ATOM 7156 N N . ARG B 1 363 ? -7.637 -4.684 -19.422 1 96.69 363 ARG B N 1
ATOM 7157 C CA . ARG B 1 363 ? -7.707 -6.129 -19.234 1 96.69 363 ARG B CA 1
ATOM 7158 C C . ARG B 1 363 ? -6.316 -6.723 -19.047 1 96.69 363 ARG B C 1
ATOM 7160 O O . ARG B 1 363 ? -6.148 -7.707 -18.312 1 96.69 363 ARG B O 1
ATOM 7167 N N . ASP B 1 364 ? -5.32 -6.102 -19.703 1 97.38 364 ASP B N 1
ATOM 7168 C CA . ASP B 1 364 ? -3.959 -6.621 -19.641 1 97.38 364 ASP B CA 1
ATOM 7169 C C . ASP B 1 364 ? -3.395 -6.5 -18.219 1 97.38 364 ASP B C 1
ATOM 7171 O O . ASP B 1 364 ? -2.627 -7.359 -17.781 1 97.38 364 ASP B O 1
ATOM 7175 N N . GLY B 1 365 ? -3.824 -5.441 -17.531 1 97.56 365 GLY B N 1
ATOM 7176 C CA . GLY B 1 365 ? -3.406 -5.285 -16.141 1 97.56 365 GLY B CA 1
ATOM 7177 C C . GLY B 1 365 ? -3.963 -6.355 -15.227 1 97.56 365 GLY B C 1
ATOM 7178 O O . GLY B 1 365 ? -3.248 -6.883 -14.367 1 97.56 365 GLY B O 1
ATOM 7179 N N . VAL B 1 366 ? -5.238 -6.688 -15.445 1 98.06 366 VAL B N 1
ATOM 7180 C CA . VAL B 1 366 ? -5.867 -7.727 -14.633 1 98.06 366 VAL B CA 1
ATOM 7181 C C . VAL B 1 366 ? -5.172 -9.062 -14.875 1 98.06 366 VAL B C 1
ATOM 7183 O O . VAL B 1 366 ? -4.848 -9.789 -13.93 1 98.06 366 VAL B O 1
ATOM 7186 N N . GLY B 1 367 ? -4.891 -9.375 -16.141 1 98.06 367 GLY B N 1
ATOM 7187 C CA . GLY B 1 367 ? -4.207 -10.609 -16.484 1 98.06 367 GLY B CA 1
ATOM 7188 C C . GLY B 1 367 ? -2.803 -10.695 -15.914 1 98.06 367 GLY B C 1
ATOM 7189 O O . GLY B 1 367 ? -2.4 -11.742 -15.398 1 98.06 367 GLY B O 1
ATOM 7190 N N . ARG B 1 368 ? -2.107 -9.57 -16.047 1 98 368 ARG B N 1
ATOM 7191 C CA . ARG B 1 368 ? -0.748 -9.516 -15.523 1 98 368 ARG B CA 1
ATOM 7192 C C . ARG B 1 368 ? -0.738 -9.727 -14.008 1 98 368 ARG B C 1
ATOM 7194 O O . ARG B 1 368 ? 0.072 -10.5 -13.492 1 98 368 ARG B O 1
ATOM 7201 N N . PHE B 1 369 ? -1.641 -9.078 -13.32 1 98.56 369 PHE B N 1
ATOM 7202 C CA . PHE B 1 369 ? -1.702 -9.227 -11.867 1 98.56 369 PHE B CA 1
ATOM 7203 C C . PHE B 1 369 ? -1.985 -10.672 -11.484 1 98.56 369 PHE B C 1
ATOM 7205 O O . PHE B 1 369 ? -1.282 -11.25 -10.656 1 98.56 369 PHE B O 1
ATOM 7212 N N . LEU B 1 370 ? -3.006 -11.203 -12.094 1 98.38 370 LEU B N 1
ATOM 7213 C CA . LEU B 1 370 ? -3.385 -12.578 -11.789 1 98.38 370 LEU B CA 1
ATOM 7214 C C . LEU B 1 370 ? -2.215 -13.531 -12.016 1 98.38 370 LEU B C 1
ATOM 7216 O O . LEU B 1 370 ? -1.928 -14.383 -11.172 1 98.38 370 LEU B O 1
ATOM 7220 N N . GLY B 1 371 ? -1.501 -13.398 -13.086 1 98.5 371 GLY B N 1
ATOM 7221 C CA . GLY B 1 371 ? -0.347 -14.234 -13.398 1 98.5 371 GLY B CA 1
ATOM 7222 C C . GLY B 1 371 ? 0.795 -14.055 -12.414 1 98.5 371 GLY B C 1
ATOM 7223 O O . GLY B 1 371 ? 1.399 -15.039 -11.977 1 98.5 371 GLY B O 1
ATOM 7224 N N . ASP B 1 372 ? 1.05 -12.789 -12.094 1 98.56 372 ASP B N 1
ATOM 7225 C CA . ASP B 1 372 ? 2.143 -12.5 -11.172 1 98.56 372 ASP B CA 1
ATOM 7226 C C . ASP B 1 372 ? 1.85 -13.062 -9.781 1 98.56 372 ASP B C 1
ATOM 7228 O O . ASP B 1 372 ? 2.699 -13.734 -9.188 1 98.56 372 ASP B O 1
ATOM 7232 N N . TYR B 1 373 ? 0.682 -12.844 -9.297 1 97.94 373 TYR B N 1
ATOM 7233 C CA . TYR B 1 373 ? 0.334 -13.18 -7.922 1 97.94 373 TYR B CA 1
ATOM 7234 C C . TYR B 1 373 ? 0.212 -14.688 -7.742 1 97.94 373 TYR B C 1
ATOM 7236 O O . TYR B 1 373 ? 0.68 -15.242 -6.742 1 97.94 373 TYR B O 1
ATOM 7244 N N . PHE B 1 374 ? -0.317 -15.375 -8.711 1 97.88 374 PHE B N 1
ATOM 7245 C CA . PHE B 1 374 ? -0.654 -16.781 -8.484 1 97.88 374 PHE B CA 1
ATOM 7246 C C . PHE B 1 374 ? 0.4 -17.688 -9.094 1 97.88 374 PHE B C 1
ATOM 7248 O O . PHE B 1 374 ? 0.419 -18.891 -8.82 1 97.88 374 PHE B O 1
ATOM 7255 N N . PHE B 1 375 ? 1.359 -17.141 -9.898 1 98.44 375 PHE B N 1
ATOM 7256 C CA . PHE B 1 375 ? 2.275 -18.062 -10.562 1 98.44 375 PHE B CA 1
ATOM 7257 C C . PHE B 1 375 ? 3.697 -17.5 -10.555 1 98.44 375 PHE B C 1
ATOM 7259 O O . PHE B 1 375 ? 4.531 -17.938 -9.75 1 98.44 375 PHE B O 1
ATOM 7266 N N . THR B 1 376 ? 3.953 -16.422 -11.203 1 98.69 376 THR B N 1
ATOM 7267 C CA . THR B 1 376 ? 5.293 -15.984 -11.57 1 98.69 376 THR B CA 1
ATOM 7268 C C . THR B 1 376 ? 6.098 -15.609 -10.328 1 98.69 376 THR B C 1
ATOM 7270 O O . THR B 1 376 ? 7.238 -16.047 -10.164 1 98.69 376 THR B O 1
ATOM 7273 N N . CYS B 1 377 ? 5.527 -14.875 -9.461 1 98.31 377 CYS B N 1
ATOM 7274 C CA . CYS B 1 377 ? 6.301 -14.305 -8.359 1 98.31 377 CYS B CA 1
ATOM 7275 C C . CYS B 1 377 ? 6.746 -15.391 -7.391 1 98.31 377 CYS B C 1
ATOM 7277 O O . CYS B 1 377 ? 7.902 -15.406 -6.961 1 98.31 377 CYS B O 1
ATOM 7279 N N . SER B 1 378 ? 5.891 -16.328 -7.047 1 97.62 378 SER B N 1
ATOM 7280 C CA . SER B 1 378 ? 6.266 -17.422 -6.141 1 97.62 378 SER B CA 1
ATOM 7281 C C . SER B 1 378 ? 7.27 -18.359 -6.797 1 97.62 378 SER B C 1
ATOM 7283 O O . SER B 1 378 ? 8.141 -18.906 -6.121 1 97.62 378 SER B O 1
ATOM 7285 N N . LEU B 1 379 ? 7.105 -18.531 -8.07 1 98.38 379 LEU B N 1
ATOM 7286 C CA . LEU B 1 379 ? 8.07 -19.359 -8.797 1 98.38 379 LEU B CA 1
ATOM 7287 C C . LEU B 1 379 ? 9.469 -18.781 -8.695 1 98.38 379 LEU B C 1
ATOM 7289 O O . LEU B 1 379 ? 10.43 -19.5 -8.438 1 98.38 379 LEU B O 1
ATOM 7293 N N . ILE B 1 380 ? 9.57 -17.484 -8.844 1 98.25 380 ILE B N 1
ATOM 7294 C CA . ILE B 1 380 ? 10.859 -16.812 -8.766 1 98.25 380 ILE B CA 1
ATOM 7295 C C . ILE B 1 380 ? 11.414 -16.922 -7.348 1 98.25 380 ILE B C 1
ATOM 7297 O O . ILE B 1 380 ? 12.602 -17.188 -7.156 1 98.25 380 ILE B O 1
ATOM 7301 N N . GLU B 1 381 ? 10.57 -16.75 -6.395 1 97.25 381 GLU B N 1
ATOM 7302 C CA . GLU B 1 381 ? 10.992 -16.891 -5.004 1 97.25 381 GLU B CA 1
ATOM 7303 C C . GLU B 1 381 ? 11.562 -18.281 -4.742 1 97.25 381 GLU B C 1
ATOM 7305 O O . GLU B 1 381 ? 12.594 -18.438 -4.086 1 97.25 381 GLU B O 1
ATOM 7310 N N . PHE B 1 382 ? 10.852 -19.266 -5.23 1 98.38 382 PHE B N 1
ATOM 7311 C CA . PHE B 1 382 ? 11.312 -20.641 -5.062 1 98.38 382 PHE B CA 1
ATOM 7312 C C . PHE B 1 382 ? 12.648 -20.844 -5.766 1 98.38 382 PHE B C 1
ATOM 7314 O O . PHE B 1 382 ? 13.562 -21.469 -5.211 1 98.38 382 PHE B O 1
ATOM 7321 N N . ALA B 1 383 ? 12.766 -20.344 -6.984 1 98.62 383 ALA B N 1
ATOM 7322 C CA . ALA B 1 383 ? 14.008 -20.469 -7.742 1 98.62 383 ALA B CA 1
ATOM 7323 C C . ALA B 1 383 ? 15.172 -19.828 -6.988 1 98.62 383 ALA B C 1
ATOM 7325 O O . ALA B 1 383 ? 16.281 -20.375 -6.984 1 98.62 383 ALA B O 1
ATOM 7326 N N . ASP B 1 384 ? 14.953 -18.703 -6.355 1 98.25 384 ASP B N 1
ATOM 7327 C CA . ASP B 1 384 ? 15.977 -18.031 -5.555 1 98.25 384 ASP B CA 1
ATOM 7328 C C . ASP B 1 384 ? 16.469 -18.953 -4.434 1 98.25 384 ASP B C 1
ATOM 7330 O O . ASP B 1 384 ? 17.672 -19.094 -4.227 1 98.25 384 ASP B O 1
ATOM 7334 N N . ILE B 1 385 ? 15.492 -19.531 -3.744 1 98.12 385 ILE B N 1
ATOM 7335 C CA . ILE B 1 385 ? 15.82 -20.406 -2.627 1 98.12 385 ILE B CA 1
ATOM 7336 C C . ILE B 1 385 ? 16.656 -21.594 -3.123 1 98.12 385 ILE B C 1
ATOM 7338 O O . ILE B 1 385 ? 17.688 -21.922 -2.531 1 98.12 385 ILE B O 1
ATOM 7342 N N . ILE B 1 386 ? 16.281 -22.188 -4.234 1 98.5 386 ILE B N 1
ATOM 7343 C CA . ILE B 1 386 ? 16.938 -23.375 -4.758 1 98.5 386 ILE B CA 1
ATOM 7344 C C . ILE B 1 386 ? 18.312 -23.016 -5.312 1 98.5 386 ILE B C 1
ATOM 7346 O O . ILE B 1 386 ? 19.297 -23.703 -5.027 1 98.5 386 ILE B O 1
ATOM 7350 N N . ALA B 1 387 ? 18.391 -21.984 -6.02 1 98.38 387 ALA B N 1
ATOM 7351 C CA . ALA B 1 387 ? 19.641 -21.578 -6.648 1 98.38 387 ALA B CA 1
ATOM 7352 C C . ALA B 1 387 ? 20.719 -21.312 -5.602 1 98.38 387 ALA B C 1
ATOM 7354 O O . ALA B 1 387 ? 21.906 -21.578 -5.84 1 98.38 387 ALA B O 1
ATOM 7355 N N . ASP B 1 388 ? 20.328 -20.906 -4.488 1 97.38 388 ASP B N 1
ATOM 7356 C CA . ASP B 1 388 ? 21.266 -20.547 -3.436 1 97.38 388 ASP B CA 1
ATOM 7357 C C . ASP B 1 388 ? 21.719 -21.766 -2.66 1 97.38 388 ASP B C 1
ATOM 7359 O O . ASP B 1 388 ? 22.719 -21.719 -1.938 1 97.38 388 ASP B O 1
ATOM 7363 N N . ASN B 1 389 ? 20.984 -22.875 -2.844 1 97.88 389 ASN B N 1
ATOM 7364 C CA . ASN B 1 389 ? 21.188 -23.859 -1.79 1 97.88 389 ASN B CA 1
ATOM 7365 C C . ASN B 1 389 ? 21.406 -25.266 -2.365 1 97.88 389 ASN B C 1
ATOM 7367 O O . ASN B 1 389 ? 21.719 -26.203 -1.627 1 97.88 389 ASN B O 1
ATOM 7371 N N . VAL B 1 390 ? 21.328 -25.469 -3.676 1 97.94 390 VAL B N 1
ATOM 7372 C CA . VAL B 1 390 ? 21.516 -26.797 -4.246 1 97.94 390 VAL B CA 1
ATOM 7373 C C . VAL B 1 390 ? 22.859 -26.891 -4.941 1 97.94 390 VAL B C 1
ATOM 7375 O O . VAL B 1 390 ? 23.484 -25.859 -5.23 1 97.94 390 VAL B O 1
ATOM 7378 N N . ASN B 1 391 ? 23.297 -28.109 -5.215 1 97.12 391 ASN B N 1
ATOM 7379 C CA . ASN B 1 391 ? 24.625 -28.344 -5.773 1 97.12 391 ASN B CA 1
ATOM 7380 C C . ASN B 1 391 ? 24.609 -28.234 -7.297 1 97.12 391 ASN B C 1
ATOM 7382 O O . ASN B 1 391 ? 25.625 -27.906 -7.902 1 97.12 391 ASN B O 1
ATOM 7386 N N . GLY B 1 392 ? 23.531 -28.609 -7.914 1 97.5 392 GLY B N 1
ATOM 7387 C CA . GLY B 1 392 ? 23.438 -28.578 -9.367 1 97.5 392 GLY B CA 1
ATOM 7388 C C . GLY B 1 392 ? 23.094 -27.203 -9.906 1 97.5 392 GLY B C 1
ATOM 7389 O O . GLY B 1 392 ? 22.703 -26.312 -9.156 1 97.5 392 GLY B O 1
ATOM 7390 N N . PRO B 1 393 ? 23.281 -27.031 -11.195 1 98.25 393 PRO B N 1
ATOM 7391 C CA . PRO B 1 393 ? 22.938 -25.75 -11.82 1 98.25 393 PRO B CA 1
ATOM 7392 C C . PRO B 1 393 ? 21.422 -25.531 -11.898 1 98.25 393 PRO B C 1
ATOM 7394 O O . PRO B 1 393 ? 20.656 -26.484 -11.992 1 98.25 393 PRO B O 1
ATOM 7397 N N . VAL B 1 394 ? 21.062 -24.297 -11.805 1 98.75 394 VAL B N 1
ATOM 7398 C CA . VAL B 1 394 ? 19.672 -23.875 -11.945 1 98.75 394 VAL B CA 1
ATOM 7399 C C . VAL B 1 394 ? 19.547 -22.938 -13.148 1 98.75 394 VAL B C 1
ATOM 7401 O O . VAL B 1 394 ? 20.438 -22.125 -13.414 1 98.75 394 VAL B O 1
ATOM 7404 N N . TYR B 1 395 ? 18.516 -23.109 -13.898 1 98.88 395 TYR B N 1
ATOM 7405 C CA . TYR B 1 395 ? 18.219 -22.297 -15.062 1 98.88 395 TYR B CA 1
ATOM 7406 C C . TYR B 1 395 ? 16.797 -21.766 -15.016 1 98.88 395 TYR B C 1
ATOM 7408 O O . TYR B 1 395 ? 15.945 -22.328 -14.312 1 98.88 395 TYR B O 1
ATOM 7416 N N . MET B 1 396 ? 16.609 -20.641 -15.758 1 98.81 396 MET B N 1
ATOM 7417 C CA . MET B 1 396 ? 15.266 -20.078 -15.844 1 98.81 396 MET B CA 1
ATOM 7418 C C . MET B 1 396 ? 14.938 -19.672 -17.281 1 98.81 396 MET B C 1
ATOM 7420 O O . MET B 1 396 ? 15.797 -19.156 -17.984 1 98.81 396 MET B O 1
ATOM 7424 N N . TYR B 1 397 ? 13.695 -19.906 -17.641 1 98.62 397 TYR B N 1
ATOM 7425 C CA . TYR B 1 397 ? 13.258 -19.406 -18.938 1 98.62 397 TYR B CA 1
ATOM 7426 C C . TYR B 1 397 ? 12.016 -18.531 -18.797 1 98.62 397 TYR B C 1
ATOM 7428 O O . TYR B 1 397 ? 11.32 -18.594 -17.781 1 98.62 397 TYR B O 1
ATOM 7436 N N . TYR B 1 398 ? 11.789 -17.688 -19.719 1 98.75 398 TYR B N 1
ATOM 7437 C CA . TYR B 1 398 ? 10.586 -16.891 -19.938 1 98.75 398 TYR B CA 1
ATOM 7438 C C . TYR B 1 398 ? 10 -17.172 -21.312 1 98.75 398 TYR B C 1
ATOM 7440 O O . TYR B 1 398 ? 10.602 -16.812 -22.344 1 98.75 398 TYR B O 1
ATOM 7448 N N . PHE B 1 399 ? 8.859 -17.812 -21.297 1 98.69 399 PHE B N 1
ATOM 7449 C CA . PHE B 1 399 ? 8.266 -18.297 -22.531 1 98.69 399 PHE B CA 1
ATOM 7450 C C . PHE B 1 399 ? 7.367 -17.234 -23.172 1 98.69 399 PHE B C 1
ATOM 7452 O O . PHE B 1 399 ? 6.449 -16.734 -22.516 1 98.69 399 PHE B O 1
ATOM 7459 N N . THR B 1 400 ? 7.562 -16.891 -24.5 1 97.94 400 THR B N 1
ATOM 7460 C CA . THR B 1 400 ? 6.832 -15.797 -25.109 1 97.94 400 THR B CA 1
ATOM 7461 C C . THR B 1 400 ? 6.246 -16.219 -26.453 1 97.94 400 THR B C 1
ATOM 7463 O O . THR B 1 400 ? 5.773 -15.383 -27.219 1 97.94 400 THR B O 1
ATOM 7466 N N . MET B 1 401 ? 6.211 -17.562 -26.75 1 97.31 401 MET B N 1
ATOM 7467 C CA . MET B 1 401 ? 5.648 -18.047 -28.016 1 97.31 401 MET B CA 1
ATOM 7468 C C . MET B 1 401 ? 4.156 -18.312 -27.875 1 97.31 401 MET B C 1
ATOM 7470 O O . MET B 1 401 ? 3.738 -19.094 -27.016 1 97.31 401 MET B O 1
ATOM 7474 N N . ARG B 1 402 ? 3.406 -17.641 -28.672 1 97.44 402 ARG B N 1
ATOM 7475 C CA . ARG B 1 402 ? 1.997 -18.016 -28.766 1 97.44 402 ARG B CA 1
ATOM 7476 C C . ARG B 1 402 ? 1.766 -19.016 -29.891 1 97.44 402 ARG B C 1
ATOM 7478 O O . ARG B 1 402 ? 2.09 -18.75 -31.047 1 97.44 402 ARG B O 1
ATOM 7485 N N . SER B 1 403 ? 1.211 -20.109 -29.578 1 97.25 403 SER B N 1
ATOM 7486 C CA . SER B 1 403 ? 0.927 -21.156 -30.562 1 97.25 403 SER B CA 1
ATOM 7487 C C . SER B 1 403 ? -0.14 -20.719 -31.547 1 97.25 403 SER B C 1
ATOM 7489 O O . SER B 1 403 ? -1.132 -20.094 -31.172 1 97.25 403 SER B O 1
ATOM 7491 N N . SER B 1 404 ? 0.083 -21.031 -32.844 1 97.31 404 SER B N 1
ATOM 7492 C CA . SER B 1 404 ? -0.936 -20.75 -33.844 1 97.31 404 SER B CA 1
ATOM 7493 C C . SER B 1 404 ? -2.135 -21.688 -33.688 1 97.31 404 SER B C 1
ATOM 7495 O O . SER B 1 404 ? -3.193 -21.438 -34.281 1 97.31 404 SER B O 1
ATOM 7497 N N . ALA B 1 405 ? -1.936 -22.75 -32.875 1 97.5 405 ALA B N 1
ATOM 7498 C CA . ALA B 1 405 ? -3.014 -23.703 -32.656 1 97.5 405 ALA B CA 1
ATOM 7499 C C . ALA B 1 405 ? -3.934 -23.234 -31.531 1 97.5 405 ALA B C 1
ATOM 7501 O O . ALA B 1 405 ? -4.992 -23.812 -31.297 1 97.5 405 ALA B O 1
ATOM 7502 N N . ASN B 1 406 ? -3.557 -22.156 -30.812 1 97.75 406 ASN B N 1
ATOM 7503 C CA . ASN B 1 406 ? -4.344 -21.672 -29.688 1 97.75 406 ASN B CA 1
ATOM 7504 C C . ASN B 1 406 ? -5.664 -21.062 -30.156 1 97.75 406 ASN B C 1
ATOM 7506 O O . ASN B 1 406 ? -5.676 -20.031 -30.828 1 97.75 406 ASN B O 1
ATOM 7510 N N . PRO B 1 407 ? -6.75 -21.688 -29.75 1 97.5 407 PRO B N 1
ATOM 7511 C CA . PRO B 1 407 ? -8.039 -21.234 -30.281 1 97.5 407 PRO B CA 1
ATOM 7512 C C . PRO B 1 407 ? -8.617 -20.062 -29.5 1 97.5 407 PRO B C 1
ATOM 7514 O O . PRO B 1 407 ? -9.625 -19.484 -29.922 1 97.5 407 PRO B O 1
ATOM 7517 N N . TRP B 1 408 ? -8.039 -19.672 -28.406 1 98.25 408 TRP B N 1
ATOM 7518 C CA . TRP B 1 408 ? -8.516 -18.547 -27.594 1 98.25 408 TRP B CA 1
ATOM 7519 C C . TRP B 1 408 ? -8.25 -17.219 -28.297 1 98.25 408 TRP B C 1
ATOM 7521 O O . TRP B 1 408 ? -7.445 -17.156 -29.234 1 98.25 408 TRP B O 1
ATOM 7531 N N . PRO B 1 409 ? -8.961 -16.109 -27.797 1 97.75 409 PRO B N 1
ATOM 7532 C CA . PRO B 1 409 ? -8.711 -14.797 -28.406 1 97.75 409 PRO B CA 1
ATOM 7533 C C . PRO B 1 409 ? -7.234 -14.406 -28.391 1 97.75 409 PRO B C 1
ATOM 7535 O O . PRO B 1 409 ? -6.535 -14.68 -27.406 1 97.75 409 PRO B O 1
ATOM 7538 N N . LYS B 1 410 ? -6.801 -13.703 -29.406 1 97.12 410 LYS B N 1
ATOM 7539 C CA . LYS B 1 410 ? -5.398 -13.344 -29.578 1 97.12 410 LYS B CA 1
ATOM 7540 C C . LYS B 1 410 ? -4.902 -12.484 -28.422 1 97.12 410 LYS B C 1
ATOM 7542 O O . LYS B 1 410 ? -3.738 -12.57 -28.031 1 97.12 410 LYS B O 1
ATOM 7547 N N . TRP B 1 411 ? -5.758 -11.641 -27.844 1 96 411 TRP B N 1
ATOM 7548 C CA . TRP B 1 411 ? -5.348 -10.727 -26.781 1 96 411 TRP B CA 1
ATOM 7549 C C . TRP B 1 411 ? -4.906 -11.5 -25.531 1 96 411 TRP B C 1
ATOM 7551 O O . TRP B 1 411 ? -4.215 -10.953 -24.672 1 96 411 TRP B O 1
ATOM 7561 N N . MET B 1 412 ? -5.27 -12.797 -25.453 1 97.75 412 MET B N 1
ATOM 7562 C CA . MET B 1 412 ? -4.934 -13.586 -2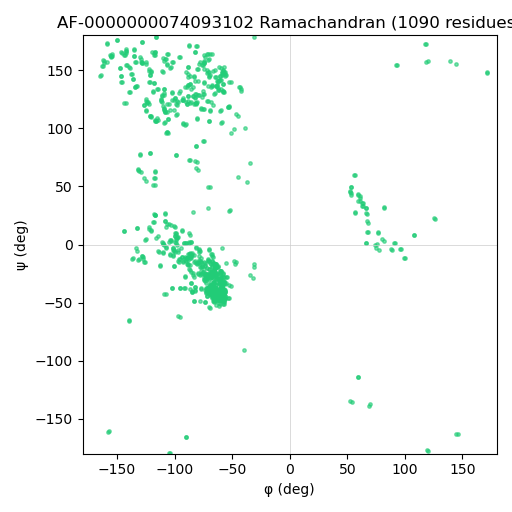4.266 1 97.75 412 MET B CA 1
ATOM 7563 C C . MET B 1 412 ? -3.477 -14.031 -24.312 1 97.75 412 MET B C 1
ATOM 7565 O O . MET B 1 412 ? -2.947 -14.523 -23.312 1 97.75 412 MET B O 1
ATOM 7569 N N . GLY B 1 413 ? -2.814 -13.922 -25.422 1 97.44 413 GLY B N 1
ATOM 7570 C CA . GLY B 1 413 ? -1.367 -14.016 -25.531 1 97.44 413 GLY B CA 1
ATOM 7571 C C . GLY B 1 413 ? -0.833 -15.406 -25.266 1 97.44 413 GLY B C 1
ATOM 7572 O O . GLY B 1 413 ? -1.325 -16.375 -25.844 1 97.44 413 GLY B O 1
ATOM 7573 N N . VAL B 1 414 ? 0.261 -15.469 -24.547 1 98.12 414 VAL B N 1
ATOM 7574 C CA . VAL B 1 414 ? 0.945 -16.719 -24.203 1 98.12 414 VAL B CA 1
ATOM 7575 C C . VAL B 1 414 ? 0.399 -17.266 -22.891 1 98.12 414 VAL B C 1
ATOM 7577 O O . VAL B 1 414 ? 0.854 -16.875 -21.812 1 98.12 414 VAL B O 1
ATOM 7580 N N . MET B 1 415 ? -0.402 -18.25 -22.969 1 97.94 415 MET B N 1
ATOM 7581 C CA . MET B 1 415 ? -1.259 -18.625 -21.844 1 97.94 415 MET B CA 1
ATOM 7582 C C . MET B 1 415 ? -0.62 -19.75 -21.031 1 97.94 415 MET B C 1
ATOM 7584 O O . MET B 1 415 ? 0.254 -20.469 -21.531 1 97.94 415 MET B O 1
ATOM 7588 N N . HIS B 1 416 ? -1.098 -19.875 -19.844 1 98.12 416 HIS B N 1
ATOM 7589 C CA . HIS B 1 416 ? -0.725 -20.906 -18.891 1 98.12 416 HIS B CA 1
ATOM 7590 C C . HIS B 1 416 ? -0.858 -22.297 -19.516 1 98.12 416 HIS B C 1
ATOM 7592 O O . HIS B 1 416 ? -1.93 -22.672 -20 1 98.12 416 HIS B O 1
ATOM 7598 N N . GLY B 1 417 ? 0.242 -23.016 -19.594 1 97.44 417 GLY B N 1
ATOM 7599 C CA . GLY B 1 417 ? 0.204 -24.406 -20 1 97.44 417 GLY B CA 1
ATOM 7600 C C . GLY B 1 417 ? 0.493 -24.609 -21.484 1 97.44 417 GLY B C 1
ATOM 7601 O O . GLY B 1 417 ? 0.673 -25.734 -21.938 1 97.44 417 GLY B O 1
ATOM 7602 N N . TYR B 1 418 ? 0.664 -23.578 -22.234 1 96.12 418 TYR B N 1
ATOM 7603 C CA . TYR B 1 418 ? 0.707 -23.734 -23.688 1 96.12 418 TYR B CA 1
ATOM 7604 C C . TYR B 1 418 ? 2.133 -23.969 -24.172 1 96.12 418 TYR B C 1
ATOM 7606 O O . TYR B 1 418 ? 2.365 -24.188 -25.359 1 96.12 418 TYR B O 1
ATOM 7614 N N . GLU B 1 419 ? 3.066 -24.031 -23.266 1 97.06 419 GLU B N 1
ATOM 7615 C CA . GLU B 1 419 ? 4.418 -24.438 -23.625 1 97.06 419 GLU B CA 1
ATOM 7616 C C . GLU B 1 419 ? 4.527 -25.969 -23.719 1 97.06 419 GLU B C 1
ATOM 7618 O O . GLU B 1 419 ? 5.465 -26.484 -24.312 1 97.06 419 GLU B O 1
ATOM 7623 N N . ILE B 1 420 ? 3.582 -26.672 -23.172 1 98.31 420 ILE B N 1
ATOM 7624 C CA . ILE B 1 420 ? 3.605 -28.125 -23.078 1 98.31 420 ILE B CA 1
ATOM 7625 C C . ILE B 1 420 ? 3.602 -28.734 -24.484 1 98.31 420 ILE B C 1
ATOM 7627 O O . ILE B 1 420 ? 4.301 -29.703 -24.75 1 98.31 420 ILE B O 1
ATOM 7631 N N . GLU B 1 421 ? 2.805 -28.156 -25.406 1 97.88 421 GLU B N 1
ATOM 7632 C CA . GLU B 1 421 ? 2.662 -28.734 -26.75 1 97.88 421 GLU B CA 1
ATOM 7633 C C . GLU B 1 421 ? 4.004 -28.781 -27.469 1 97.88 421 GLU B C 1
ATOM 7635 O O . GLU B 1 421 ? 4.262 -29.719 -28.25 1 97.88 421 GLU B O 1
ATOM 7640 N N . TYR B 1 422 ? 4.875 -27.875 -27.094 1 98.31 422 TYR B N 1
ATOM 7641 C CA . TYR B 1 422 ? 6.188 -27.859 -27.734 1 98.31 422 TYR B CA 1
ATOM 7642 C C . TYR B 1 422 ? 7.121 -28.875 -27.094 1 98.31 422 TYR B C 1
ATOM 7644 O O . TYR B 1 422 ? 7.91 -29.531 -27.781 1 98.31 422 TYR B O 1
ATOM 7652 N N . ALA B 1 423 ? 7.039 -29.062 -25.812 1 98.06 423 ALA B N 1
ATOM 7653 C CA . ALA B 1 423 ? 7.887 -30.016 -25.094 1 98.06 423 ALA B CA 1
ATOM 7654 C C . ALA B 1 423 ? 7.566 -31.453 -25.5 1 98.06 423 ALA B C 1
ATOM 7656 O O . ALA B 1 423 ? 8.445 -32.312 -25.469 1 98.06 423 ALA B O 1
ATOM 7657 N N . PHE B 1 424 ? 6.324 -31.719 -25.906 1 98.38 424 PHE B N 1
ATOM 7658 C CA . PHE B 1 424 ? 5.898 -33.062 -26.25 1 98.38 424 PHE B CA 1
ATOM 7659 C C . PHE B 1 424 ? 5.879 -33.281 -27.766 1 98.38 424 PHE B C 1
ATOM 7661 O O . PHE B 1 424 ? 5.566 -34.375 -28.25 1 98.38 424 PHE B O 1
ATOM 7668 N N . GLY B 1 425 ? 6.121 -32.281 -28.516 1 98.31 425 GLY B N 1
ATOM 7669 C CA . GLY B 1 425 ? 6.273 -32.406 -29.953 1 98.31 425 GLY B CA 1
ATOM 7670 C C . GLY B 1 425 ? 4.949 -32.438 -30.703 1 98.31 425 GLY B C 1
ATOM 7671 O O . GLY B 1 425 ? 4.84 -33.062 -31.75 1 98.31 425 GLY B O 1
ATOM 7672 N N . GLN B 1 426 ? 3.975 -31.734 -30.172 1 97.81 426 GLN B N 1
ATOM 7673 C CA . GLN B 1 426 ? 2.646 -31.75 -30.766 1 97.81 426 GLN B CA 1
ATOM 7674 C C . GLN B 1 426 ? 2.688 -31.219 -32.188 1 97.81 426 GLN B C 1
ATOM 7676 O O . GLN B 1 426 ? 2.012 -31.734 -33.094 1 97.81 426 GLN B O 1
ATOM 7681 N N . PRO B 1 427 ? 3.449 -30.156 -32.5 1 98 427 PRO B N 1
ATOM 7682 C CA . PRO B 1 427 ? 3.49 -29.688 -33.906 1 98 427 PRO B CA 1
ATOM 7683 C C . PRO B 1 427 ? 3.959 -30.766 -34.875 1 98 427 PRO B C 1
ATOM 7685 O O . PRO B 1 427 ? 3.654 -30.688 -36.062 1 98 427 PRO B O 1
ATOM 7688 N N . LEU B 1 428 ? 4.699 -31.719 -34.375 1 97.81 428 LEU B N 1
ATOM 7689 C CA . LEU B 1 428 ? 5.227 -32.781 -35.219 1 97.81 428 LEU B CA 1
ATOM 7690 C C . LEU B 1 428 ? 4.207 -33.906 -35.344 1 97.81 428 LEU B C 1
ATOM 7692 O O . LEU B 1 428 ? 4.059 -34.5 -36.438 1 97.81 428 LEU B O 1
ATOM 7696 N N . THR B 1 429 ? 3.502 -34.219 -34.25 1 97.31 429 THR B N 1
ATOM 7697 C CA . THR B 1 429 ? 2.629 -35.375 -34.25 1 97.31 429 THR B CA 1
ATOM 7698 C C . THR B 1 429 ? 1.214 -35 -34.688 1 97.31 429 THR B C 1
ATOM 7700 O O . THR B 1 429 ? 0.46 -35.875 -35.156 1 97.31 429 THR B O 1
ATOM 7703 N N . ARG B 1 430 ? 0.819 -33.781 -34.469 1 97.19 430 ARG B N 1
ATOM 7704 C CA . ARG B 1 430 ? -0.506 -33.281 -34.844 1 97.19 430 ARG B CA 1
ATOM 7705 C C . ARG B 1 430 ? -0.414 -31.969 -35.562 1 97.19 430 ARG B C 1
ATOM 7707 O O . ARG B 1 430 ? -1.013 -30.969 -35.156 1 97.19 430 ARG B O 1
ATOM 7714 N N . PRO B 1 431 ? 0.178 -31.938 -36.719 1 97.19 431 PRO B N 1
ATOM 7715 C CA . PRO B 1 431 ? 0.438 -30.703 -37.469 1 97.19 431 PRO B CA 1
ATOM 7716 C C . PRO B 1 431 ? -0.843 -30.016 -37.938 1 97.19 431 PRO B C 1
ATOM 7718 O O . PRO B 1 431 ? -0.849 -28.812 -38.156 1 97.19 431 PRO B O 1
ATOM 7721 N N . SER B 1 432 ? -1.989 -30.75 -38.062 1 97 432 SER B N 1
ATOM 7722 C CA . SER B 1 432 ? -3.232 -30.203 -38.594 1 97 432 SER B CA 1
ATOM 7723 C C . SER B 1 432 ? -3.83 -29.156 -37.656 1 97 432 SER B C 1
ATOM 7725 O O . SER B 1 432 ? -4.703 -28.391 -38.031 1 97 432 SER B O 1
ATOM 7727 N N . LEU B 1 433 ? -3.408 -29.156 -36.375 1 96.81 433 LEU B N 1
ATOM 7728 C CA . LEU B 1 433 ? -3.922 -28.203 -35.375 1 96.81 433 LEU B CA 1
ATOM 7729 C C . LEU B 1 433 ? -3.342 -26.812 -35.625 1 96.81 433 LEU B C 1
ATOM 7731 O O . LEU B 1 433 ? -3.865 -25.828 -35.094 1 96.81 433 LEU B O 1
ATOM 7735 N N . TYR B 1 434 ? -2.297 -26.719 -36.406 1 97.81 434 TYR B N 1
ATOM 7736 C CA . TYR B 1 434 ? -1.544 -25.484 -36.531 1 97.81 434 TYR B CA 1
ATOM 7737 C C . TYR B 1 434 ? -1.814 -24.828 -37.875 1 97.81 434 TYR B C 1
ATOM 7739 O O . TYR B 1 434 ? -2.168 -25.5 -38.844 1 97.81 434 TYR B O 1
ATOM 7747 N N . ASP B 1 435 ? -1.631 -23.5 -37.875 1 97.19 435 ASP B N 1
ATOM 7748 C CA . ASP B 1 435 ? -1.742 -22.781 -39.156 1 97.19 435 ASP B CA 1
ATOM 7749 C C . ASP B 1 435 ? -0.675 -23.25 -40.125 1 97.19 435 ASP B C 1
ATOM 7751 O O . ASP B 1 435 ? 0.506 -23.328 -39.781 1 97.19 435 ASP B O 1
ATOM 7755 N N . LYS B 1 436 ? -1.089 -23.422 -41.312 1 97.19 436 LYS B N 1
ATOM 7756 C CA . LYS B 1 436 ? -0.185 -23.922 -42.344 1 97.19 436 LYS B CA 1
ATOM 7757 C C . LYS B 1 436 ? 0.993 -22.969 -42.562 1 97.19 436 LYS B C 1
ATOM 7759 O O . LYS B 1 436 ? 2.131 -23.406 -42.719 1 97.19 436 LYS B O 1
ATOM 7764 N N . SER B 1 437 ? 0.714 -21.719 -42.531 1 96.38 437 SER B N 1
ATOM 7765 C CA . SER B 1 437 ? 1.735 -20.703 -42.781 1 96.38 437 SER B CA 1
ATOM 7766 C C . SER B 1 437 ? 2.773 -20.672 -41.688 1 96.38 437 SER B C 1
ATOM 7768 O O . SER B 1 437 ? 3.908 -20.234 -41.906 1 96.38 437 SER B O 1
ATOM 7770 N N . SER B 1 438 ? 2.395 -21.172 -40.438 1 95.75 438 SER B N 1
ATOM 7771 C CA . SER B 1 438 ? 3.289 -21.094 -39.312 1 95.75 438 SER B CA 1
ATOM 7772 C C . SER B 1 438 ? 3.865 -22.453 -38.938 1 95.75 438 SER B C 1
ATOM 7774 O O . SER B 1 438 ? 4.703 -22.578 -38.062 1 95.75 438 SER B O 1
ATOM 7776 N N . LEU B 1 439 ? 3.492 -23.484 -39.594 1 97.25 439 LEU B N 1
ATOM 7777 C CA . LEU B 1 439 ? 3.801 -24.859 -39.219 1 97.25 439 LEU B CA 1
ATOM 7778 C C . LEU B 1 439 ? 5.305 -25.094 -39.188 1 97.25 439 LEU B C 1
ATOM 7780 O O . LEU B 1 439 ? 5.82 -25.781 -38.312 1 97.25 439 LEU B O 1
ATOM 7784 N N . GLY B 1 440 ? 6.004 -24.547 -40.188 1 96.56 440 GLY B N 1
ATOM 7785 C CA . GLY B 1 440 ? 7.449 -24.703 -40.219 1 96.56 440 GLY B CA 1
ATOM 7786 C C . GLY B 1 440 ? 8.133 -24.188 -38.969 1 96.56 440 GLY B C 1
ATOM 7787 O O . GLY B 1 440 ? 8.953 -24.875 -38.375 1 96.56 440 GLY B O 1
ATOM 7788 N N . ILE B 1 441 ? 7.777 -23.016 -38.594 1 96.56 441 ILE B N 1
ATOM 7789 C CA . ILE B 1 441 ? 8.383 -22.406 -37.406 1 96.56 441 ILE B CA 1
ATOM 7790 C C . ILE B 1 441 ? 7.945 -23.156 -36.156 1 96.56 441 ILE B C 1
ATOM 7792 O O . ILE B 1 441 ? 8.734 -23.344 -35.25 1 96.56 441 ILE B O 1
ATOM 7796 N N . GLU B 1 442 ? 6.664 -23.594 -36.125 1 97.75 442 GLU B N 1
ATOM 7797 C CA . GLU B 1 442 ? 6.141 -24.344 -34.969 1 97.75 442 GLU B CA 1
ATOM 7798 C C . GLU B 1 442 ? 6.91 -25.641 -34.781 1 97.75 442 GLU B C 1
ATOM 7800 O O . GLU B 1 442 ? 7.27 -25.984 -33.656 1 97.75 442 GLU B O 1
ATOM 7805 N N . ARG B 1 443 ? 7.195 -26.328 -35.812 1 97.88 443 ARG B N 1
ATOM 7806 C CA . ARG B 1 443 ? 7.922 -27.594 -35.75 1 97.88 443 ARG B CA 1
ATOM 7807 C C . ARG B 1 443 ? 9.359 -27.391 -35.281 1 97.88 443 ARG B C 1
ATOM 7809 O O . ARG B 1 443 ? 9.852 -28.094 -34.406 1 97.88 443 ARG B O 1
ATOM 7816 N N . ARG B 1 444 ? 10.008 -26.375 -35.844 1 97.44 444 ARG B N 1
ATOM 7817 C CA . ARG B 1 444 ? 11.391 -26.094 -35.5 1 97.44 444 ARG B CA 1
ATOM 7818 C C . ARG B 1 444 ? 11.5 -25.688 -34.031 1 97.44 444 ARG B C 1
ATOM 7820 O O . ARG B 1 444 ? 12.43 -26.094 -33.344 1 97.44 444 ARG B O 1
ATOM 7827 N N . PHE B 1 445 ? 10.578 -24.875 -33.656 1 97.69 445 PHE B N 1
ATOM 7828 C CA . PHE B 1 445 ? 10.57 -24.422 -32.281 1 97.69 445 PHE B CA 1
ATOM 7829 C C . PHE B 1 445 ? 10.359 -25.594 -31.328 1 97.69 445 PHE B C 1
ATOM 7831 O O . PHE B 1 445 ? 11.008 -25.672 -30.281 1 97.69 445 PHE B O 1
ATOM 7838 N N . SER B 1 446 ? 9.453 -26.469 -31.641 1 98.38 446 SER B N 1
ATOM 7839 C CA . SER B 1 446 ? 9.219 -27.656 -30.828 1 98.38 446 SER B CA 1
ATOM 7840 C C . SER B 1 446 ? 10.477 -28.516 -30.734 1 98.38 446 SER B C 1
ATOM 7842 O O . SER B 1 446 ? 10.828 -29 -29.656 1 98.38 446 SER B O 1
ATOM 7844 N N . GLU B 1 447 ? 11.141 -28.703 -31.797 1 97.88 447 GLU B N 1
ATOM 7845 C CA . GLU B 1 447 ? 12.383 -29.469 -31.797 1 97.88 447 GLU B CA 1
ATOM 7846 C C . GLU B 1 447 ? 13.43 -28.812 -30.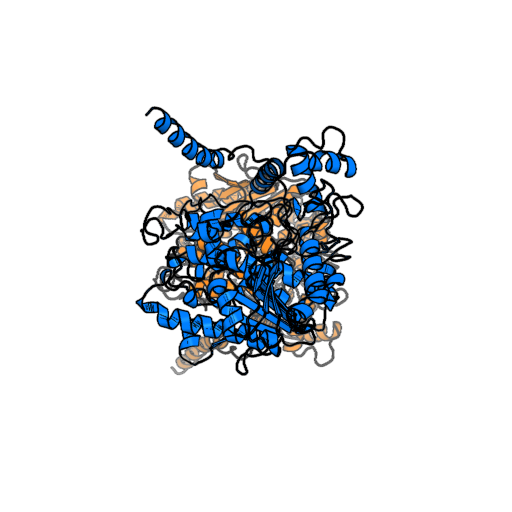906 1 97.88 447 GLU B C 1
ATOM 7848 O O . GLU B 1 447 ? 14.172 -29.5 -30.188 1 97.88 447 GLU B O 1
ATOM 7853 N N . TYR B 1 448 ? 13.422 -27.516 -31 1 97.38 448 TYR B N 1
ATOM 7854 C CA . TYR B 1 448 ? 14.344 -26.75 -30.188 1 97.38 448 TYR B CA 1
ATOM 7855 C C . TYR B 1 448 ? 14.062 -26.953 -28.703 1 97.38 448 TYR B C 1
ATOM 7857 O O . TYR B 1 448 ? 14.977 -27.219 -27.922 1 97.38 448 TYR B O 1
ATOM 7865 N N . ILE B 1 449 ? 12.836 -26.859 -28.281 1 98.31 449 ILE B N 1
ATOM 7866 C CA . ILE B 1 449 ? 12.445 -27.031 -26.875 1 98.31 449 ILE B CA 1
ATOM 7867 C C . ILE B 1 449 ? 12.773 -28.453 -26.422 1 98.31 449 ILE B C 1
ATOM 7869 O O . ILE B 1 449 ? 13.359 -28.656 -25.359 1 98.31 449 ILE B O 1
ATOM 7873 N N . MET B 1 450 ? 12.438 -29.469 -27.219 1 98.44 450 MET B N 1
ATOM 7874 C CA . MET B 1 450 ? 12.727 -30.859 -26.891 1 98.44 450 MET B CA 1
ATOM 7875 C C . MET B 1 450 ? 14.227 -31.078 -26.719 1 98.44 450 MET B C 1
ATOM 7877 O O . MET B 1 450 ? 14.641 -31.828 -25.828 1 98.44 450 MET B O 1
ATOM 7881 N N . GLN B 1 451 ? 14.953 -30.406 -27.547 1 97.62 451 GLN B N 1
ATOM 7882 C CA . GLN B 1 451 ? 16.406 -30.531 -27.438 1 97.62 451 GLN B CA 1
ATOM 7883 C C . GLN B 1 451 ? 16.922 -29.953 -26.125 1 97.62 451 GLN B C 1
ATOM 7885 O O . GLN B 1 451 ? 17.734 -30.578 -25.453 1 97.62 451 GLN B O 1
ATOM 7890 N N . LEU B 1 452 ? 16.469 -28.766 -25.781 1 98.19 452 LEU B N 1
ATOM 7891 C CA . LEU B 1 452 ? 16.891 -28.156 -24.531 1 98.19 452 LEU B CA 1
ATOM 7892 C C . LEU B 1 452 ? 16.531 -29.031 -23.344 1 98.19 452 LEU B C 1
ATOM 7894 O O . LEU B 1 452 ? 17.359 -29.234 -22.438 1 98.19 452 LEU B O 1
ATOM 7898 N N . TRP B 1 453 ? 15.32 -29.578 -23.312 1 98.38 453 TRP B N 1
ATOM 7899 C CA . TRP B 1 453 ? 14.852 -30.406 -22.203 1 98.38 453 TRP B CA 1
ATOM 7900 C C . TRP B 1 453 ? 15.68 -31.672 -22.094 1 98.38 453 TRP B C 1
ATOM 7902 O O . TRP B 1 453 ? 16.078 -32.062 -21 1 98.38 453 TRP B O 1
ATOM 7912 N N . THR B 1 454 ? 15.961 -32.25 -23.219 1 97.69 454 THR B N 1
ATOM 7913 C CA . THR B 1 454 ? 16.656 -33.531 -23.203 1 97.69 454 THR B CA 1
ATOM 7914 C C . THR B 1 454 ? 18.141 -33.344 -22.906 1 97.69 454 THR B C 1
ATOM 7916 O O . THR B 1 454 ? 18.75 -34.156 -22.219 1 97.69 454 THR B O 1
ATOM 7919 N N . ASP B 1 455 ? 18.75 -32.281 -23.438 1 97.88 455 ASP B N 1
ATOM 7920 C CA . ASP B 1 455 ? 20.141 -31.969 -23.094 1 97.88 455 ASP B CA 1
ATOM 7921 C C . ASP B 1 455 ? 20.281 -31.719 -21.594 1 97.88 455 ASP B C 1
ATOM 7923 O O . ASP B 1 455 ? 21.25 -32.188 -20.969 1 97.88 455 ASP B O 1
ATOM 7927 N N . PHE B 1 456 ? 19.391 -31.047 -21.062 1 98.25 456 PHE B N 1
ATOM 7928 C CA . PHE B 1 456 ? 19.391 -30.812 -19.625 1 98.25 456 PHE B CA 1
ATOM 7929 C C . PHE B 1 456 ? 19.25 -32.125 -18.859 1 98.25 456 PHE B C 1
ATOM 7931 O O . PHE B 1 456 ? 19.969 -32.375 -17.891 1 98.25 456 PHE B O 1
ATOM 7938 N N . ALA B 1 457 ? 18.297 -32.969 -19.281 1 97.94 457 ALA B N 1
ATOM 7939 C CA . ALA B 1 457 ? 18.047 -34.25 -18.641 1 97.94 457 ALA B CA 1
ATOM 7940 C C . ALA B 1 457 ? 19.281 -35.125 -18.688 1 97.94 457 ALA B C 1
ATOM 7942 O O . ALA B 1 457 ? 19.562 -35.875 -17.734 1 97.94 457 ALA B O 1
ATOM 7943 N N . ASN B 1 458 ? 20.016 -34.969 -19.734 1 95.31 458 ASN B N 1
ATOM 7944 C CA . ASN B 1 458 ? 21.188 -35.812 -19.953 1 95.31 458 ASN B CA 1
ATOM 7945 C C . ASN B 1 458 ? 22.406 -35.312 -19.172 1 95.31 458 ASN B C 1
ATOM 7947 O O . ASN B 1 458 ? 23.125 -36.094 -18.562 1 95.31 458 ASN B O 1
ATOM 7951 N N . THR B 1 459 ? 22.547 -33.938 -19.156 1 94.56 459 THR B N 1
ATOM 7952 C CA . THR B 1 459 ? 23.859 -33.469 -18.719 1 94.56 459 THR B CA 1
ATOM 7953 C C . THR B 1 459 ? 23.703 -32.469 -17.562 1 94.56 459 THR B C 1
ATOM 7955 O O . THR B 1 459 ? 24.672 -32.156 -16.875 1 94.56 459 THR B O 1
ATOM 7958 N N . GLY B 1 460 ? 22.531 -32.031 -17.422 1 96.19 460 GLY B N 1
ATOM 7959 C CA . GLY B 1 460 ? 22.344 -30.953 -16.469 1 96.19 460 GLY B CA 1
ATOM 7960 C C . GLY B 1 460 ? 22.531 -29.578 -17.094 1 96.19 460 GLY B C 1
ATOM 7961 O O . GLY B 1 460 ? 22.281 -28.562 -16.438 1 96.19 460 GLY B O 1
ATOM 7962 N N . THR B 1 461 ? 22.906 -29.516 -18.312 1 97.31 461 THR B N 1
ATOM 7963 C CA . THR B 1 461 ? 23.078 -28.281 -19.047 1 97.31 461 THR B CA 1
ATOM 7964 C C . THR B 1 461 ? 22.25 -28.281 -20.328 1 97.31 461 THR B C 1
ATOM 7966 O O . THR B 1 461 ? 22.531 -29.031 -21.266 1 97.31 461 THR B O 1
ATOM 7969 N N . PRO B 1 462 ? 21.281 -27.359 -20.391 1 98.06 462 PRO B N 1
ATOM 7970 C CA . PRO B 1 462 ? 20.422 -27.375 -21.562 1 98.06 462 PRO B CA 1
ATOM 7971 C C . PRO B 1 462 ? 21.125 -26.844 -22.812 1 98.06 462 PRO B C 1
ATOM 7973 O O . PRO B 1 462 ? 20.922 -27.344 -23.922 1 98.06 462 PRO B O 1
ATOM 7976 N N . ALA B 1 463 ? 21.906 -25.828 -22.656 1 97 463 ALA B N 1
ATOM 7977 C CA . ALA B 1 463 ? 22.688 -25.234 -23.734 1 97 463 ALA B CA 1
ATOM 7978 C C . ALA B 1 463 ? 23.812 -24.359 -23.172 1 97 463 ALA B C 1
ATOM 7980 O O . ALA B 1 463 ? 23.672 -23.797 -22.078 1 97 463 ALA B O 1
ATOM 7981 N N . SER B 1 464 ? 24.844 -24.25 -23.984 1 95.19 464 SER B N 1
ATOM 7982 C CA . SER B 1 464 ? 26 -23.469 -23.531 1 95.19 464 SER B CA 1
ATOM 7983 C C . SER B 1 464 ? 25.656 -22 -23.406 1 95.19 464 SER B C 1
ATOM 7985 O O . SER B 1 464 ? 26.234 -21.297 -22.562 1 95.19 464 SER B O 1
ATOM 7987 N N . TYR B 1 465 ? 24.734 -21.531 -24.156 1 95.69 465 TYR B N 1
ATOM 7988 C CA . TYR B 1 465 ? 24.391 -20.109 -24.156 1 95.69 465 TYR B CA 1
ATOM 7989 C C . TYR B 1 465 ? 23.375 -19.781 -23.062 1 95.69 465 TYR B C 1
ATOM 7991 O O . TYR B 1 465 ? 23.047 -18.625 -22.844 1 95.69 465 TYR B O 1
ATOM 7999 N N . TRP B 1 466 ? 22.781 -20.719 -22.453 1 98 466 TRP B N 1
ATOM 8000 C CA . TRP B 1 466 ? 21.812 -20.531 -21.391 1 98 466 TRP B CA 1
ATOM 8001 C C . TRP B 1 466 ? 22.5 -20.266 -20.062 1 98 466 TRP B C 1
ATOM 8003 O O . TRP B 1 466 ? 23.094 -21.172 -19.469 1 98 466 TRP B O 1
ATOM 8013 N N . PRO B 1 467 ? 22.406 -19.016 -19.609 1 98 467 PRO B N 1
ATOM 8014 C CA . PRO B 1 467 ? 23.125 -18.703 -18.375 1 98 467 PRO B CA 1
ATOM 8015 C C . PRO B 1 467 ? 22.516 -19.375 -17.141 1 98 467 PRO B C 1
ATOM 8017 O O . PRO B 1 467 ? 21.297 -19.484 -17.047 1 98 467 PRO B O 1
ATOM 8020 N N . LYS B 1 468 ? 23.375 -19.734 -16.219 1 98.38 468 LYS B N 1
ATOM 8021 C CA . LYS B 1 468 ? 22.906 -20.25 -14.922 1 98.38 468 LYS B CA 1
ATOM 8022 C C . LYS B 1 468 ? 22.156 -19.172 -14.156 1 98.38 468 LYS B C 1
ATOM 8024 O O . LYS B 1 468 ? 22.531 -18 -14.172 1 98.38 468 LYS B O 1
ATOM 8029 N N . TYR B 1 469 ? 21.188 -19.531 -13.477 1 98.62 469 TYR B N 1
ATOM 8030 C CA . TYR B 1 469 ? 20.359 -18.641 -12.68 1 98.62 469 TYR B CA 1
ATOM 8031 C C . TYR B 1 469 ? 20.953 -18.438 -11.289 1 98.62 469 TYR B C 1
ATOM 8033 O O . TYR B 1 469 ? 21.453 -19.391 -10.68 1 98.62 469 TYR B O 1
ATOM 8041 N N . ASN B 1 470 ? 20.922 -17.203 -10.805 1 98.06 470 ASN B N 1
ATOM 8042 C CA . ASN B 1 470 ? 21.219 -16.875 -9.406 1 98.06 470 ASN B CA 1
ATOM 8043 C C . ASN B 1 470 ? 20.328 -15.742 -8.906 1 98.06 470 ASN B C 1
ATOM 8045 O O . ASN B 1 470 ? 19.75 -15 -9.703 1 98.06 470 ASN B O 1
ATOM 8049 N N . ARG B 1 471 ? 20.281 -15.641 -7.637 1 96.88 471 ARG B N 1
ATOM 8050 C CA . ARG B 1 471 ? 19.344 -14.734 -6.984 1 96.88 471 ARG B CA 1
ATOM 8051 C C . ARG B 1 471 ? 19.703 -13.281 -7.277 1 96.88 471 ARG B C 1
ATOM 8053 O O . ARG B 1 471 ? 18.828 -12.406 -7.266 1 96.88 471 ARG B O 1
ATOM 8060 N N . ILE B 1 472 ? 20.859 -12.961 -7.566 1 96.5 472 ILE B N 1
ATOM 8061 C CA . ILE B 1 472 ? 21.344 -11.594 -7.711 1 96.5 472 ILE B CA 1
ATOM 8062 C C . ILE B 1 472 ? 21.016 -11.07 -9.109 1 96.5 472 ILE B C 1
ATOM 8064 O O . ILE B 1 472 ? 20.391 -10.016 -9.25 1 96.5 472 ILE B O 1
ATOM 8068 N N . GLU B 1 473 ? 21.328 -11.875 -10.148 1 97.5 473 GLU B N 1
ATOM 8069 C CA . GLU B 1 473 ? 21.156 -11.414 -11.523 1 97.5 473 GLU B CA 1
ATOM 8070 C C . GLU B 1 473 ? 19.766 -11.789 -12.055 1 97.5 473 GLU B C 1
ATOM 8072 O O . GLU B 1 473 ? 19.188 -11.062 -12.867 1 97.5 473 GLU B O 1
ATOM 8077 N N . ARG B 1 474 ? 19.25 -12.953 -11.695 1 98.38 474 ARG B N 1
ATOM 8078 C CA . ARG B 1 474 ? 17.953 -13.5 -12.102 1 98.38 474 ARG B CA 1
ATOM 8079 C C . ARG B 1 474 ? 17.812 -13.492 -13.625 1 98.38 474 ARG B C 1
ATOM 8081 O O . ARG B 1 474 ? 16.812 -13.023 -14.156 1 98.38 474 ARG B O 1
ATOM 8088 N N . LYS B 1 475 ? 18.844 -14.016 -14.273 1 98.69 475 LYS B N 1
ATOM 8089 C CA . LYS B 1 475 ? 18.828 -14.109 -15.734 1 98.69 475 LYS B CA 1
ATOM 8090 C C . LYS B 1 475 ? 17.891 -15.227 -16.203 1 98.69 475 LYS B C 1
ATOM 8092 O O . LYS B 1 475 ? 17.859 -16.297 -15.594 1 98.69 475 LYS B O 1
ATOM 8097 N N . ALA B 1 476 ? 17.141 -14.969 -17.266 1 98.69 476 ALA B N 1
ATOM 8098 C CA . ALA B 1 476 ? 16.219 -15.938 -17.875 1 98.69 476 ALA B CA 1
ATOM 8099 C C . ALA B 1 476 ? 16.375 -15.938 -19.406 1 98.69 476 ALA B C 1
ATOM 8101 O O . ALA B 1 476 ? 16.516 -14.883 -20.016 1 98.69 476 ALA B O 1
ATOM 8102 N N . LEU B 1 477 ? 16.406 -17.125 -19.938 1 98.44 477 LEU B N 1
ATOM 8103 C CA . LEU B 1 477 ? 16.391 -17.25 -21.391 1 98.44 477 LEU B CA 1
ATOM 8104 C C . LEU B 1 477 ? 14.977 -17.078 -21.938 1 98.44 477 LEU B C 1
ATOM 8106 O O . LEU B 1 477 ? 14.039 -17.734 -21.469 1 98.44 477 LEU B O 1
ATOM 8110 N N . VAL B 1 478 ? 14.82 -16.203 -22.922 1 98.44 478 VAL B N 1
ATOM 8111 C CA . VAL B 1 478 ? 13.523 -16.031 -23.578 1 98.44 478 VAL B CA 1
ATOM 8112 C C . VAL B 1 478 ? 13.328 -17.125 -24.625 1 98.44 478 VAL B C 1
ATOM 8114 O O . VAL B 1 478 ? 14.18 -17.328 -25.484 1 98.44 478 VAL B O 1
ATOM 8117 N N . LEU B 1 479 ? 12.289 -17.859 -24.453 1 98.19 479 LEU B N 1
ATOM 8118 C CA . LEU B 1 479 ? 11.906 -18.891 -25.422 1 98.19 479 LEU B CA 1
ATOM 8119 C C . LEU B 1 479 ? 10.695 -18.438 -26.234 1 98.19 479 LEU B C 1
ATOM 8121 O O . LEU B 1 479 ? 9.555 -18.578 -25.781 1 98.19 479 LEU B O 1
ATOM 8125 N N . GLY B 1 480 ? 10.898 -17.891 -27.375 1 96.25 480 GLY B N 1
ATOM 8126 C CA . GLY B 1 480 ? 9.867 -17.359 -28.25 1 96.25 480 GLY B CA 1
ATOM 8127 C C . GLY B 1 480 ? 10.297 -17.297 -29.703 1 96.25 480 GLY B C 1
ATOM 8128 O O . GLY B 1 480 ? 11.172 -18.047 -30.141 1 96.25 480 GLY B O 1
ATOM 8129 N N . GLU B 1 481 ? 9.617 -16.5 -30.422 1 90.19 481 GLU B N 1
ATOM 8130 C CA . GLU B 1 481 ? 9.891 -16.375 -31.859 1 90.19 481 GLU B CA 1
ATOM 8131 C C . GLU B 1 481 ? 11.336 -15.977 -32.094 1 90.19 481 GLU B C 1
ATOM 8133 O O . GLU B 1 481 ? 11.938 -16.391 -33.094 1 90.19 481 GLU B O 1
ATOM 8138 N N . GLU B 1 482 ? 11.836 -15.234 -31.188 1 88.69 482 GLU B N 1
ATOM 8139 C CA . GLU B 1 482 ? 13.203 -14.734 -31.359 1 88.69 482 GLU B CA 1
ATOM 8140 C C . GLU B 1 482 ? 14.219 -15.875 -31.266 1 88.69 482 GLU B C 1
ATOM 8142 O O . GLU B 1 482 ? 15.305 -15.781 -31.844 1 88.69 482 GLU B O 1
ATOM 8147 N N . SER B 1 483 ? 13.867 -16.906 -30.562 1 91 483 SER B N 1
ATOM 8148 C CA . SER B 1 483 ? 14.742 -18.062 -30.453 1 91 483 SER B CA 1
ATOM 8149 C C . SER B 1 483 ? 15 -18.688 -31.828 1 91 483 SER B C 1
ATOM 8151 O O . SER B 1 483 ? 16.016 -19.359 -32.031 1 91 483 SER B O 1
ATOM 8153 N N . MET B 1 484 ? 14.094 -18.469 -32.75 1 89.62 484 MET B N 1
ATOM 8154 C CA . MET B 1 484 ? 14.18 -19.062 -34.094 1 89.62 484 MET B CA 1
ATOM 8155 C C . MET B 1 484 ? 15.031 -18.203 -35.031 1 89.62 484 MET B C 1
ATOM 8157 O O . MET B 1 484 ? 15.398 -18.641 -36.125 1 89.62 484 MET B O 1
ATOM 8161 N N . ARG B 1 485 ? 15.367 -17.031 -34.594 1 87.25 485 ARG B N 1
ATOM 8162 C CA . ARG B 1 485 ? 16.188 -16.141 -35.406 1 87.25 485 ARG B CA 1
ATOM 8163 C C . ARG B 1 485 ? 17.672 -16.297 -35.062 1 87.25 485 ARG B C 1
ATOM 8165 O O . ARG B 1 485 ? 18.516 -15.555 -35.562 1 87.25 485 ARG B O 1
ATOM 8172 N N . GLY B 1 486 ? 18.109 -17.25 -34.344 1 79.75 486 GLY B N 1
ATOM 8173 C CA . GLY B 1 486 ? 19.484 -17.609 -34.062 1 79.75 486 GLY B CA 1
ATOM 8174 C C . GLY B 1 486 ? 20.125 -16.766 -33 1 79.75 486 GLY B C 1
ATOM 8175 O O . GLY B 1 486 ? 21.328 -16.875 -32.719 1 79.75 486 GLY B O 1
ATOM 8176 N N . GLU B 1 487 ? 19.438 -15.906 -32.375 1 83.5 487 GLU B N 1
ATOM 8177 C CA . GLU B 1 487 ? 20.031 -15.102 -31.312 1 83.5 487 GLU B CA 1
ATOM 8178 C C . GLU B 1 487 ? 19.297 -15.312 -29.984 1 83.5 487 GLU B C 1
ATOM 8180 O O . GLU B 1 487 ? 18.156 -14.867 -29.828 1 83.5 487 GLU B O 1
ATOM 8185 N N . PRO B 1 488 ? 20.016 -16 -29.047 1 92.31 488 PRO B N 1
ATOM 8186 C CA . PRO B 1 488 ? 19.359 -16.156 -27.734 1 92.31 488 PRO B CA 1
ATOM 8187 C C . PRO B 1 488 ? 19.172 -14.812 -27.031 1 92.31 488 PRO B C 1
ATOM 8189 O O . PRO B 1 488 ? 20.062 -13.961 -27.047 1 92.31 488 PRO B O 1
ATOM 8192 N N . ARG B 1 489 ? 18 -14.523 -26.547 1 96.62 489 ARG B N 1
ATOM 8193 C CA . ARG B 1 489 ? 17.688 -13.32 -25.781 1 96.62 489 ARG B CA 1
ATOM 8194 C C . ARG B 1 489 ? 17.609 -13.633 -24.297 1 96.62 489 ARG B C 1
ATOM 8196 O O . ARG B 1 489 ? 16.891 -14.547 -23.875 1 96.62 489 ARG B O 1
ATOM 8203 N N . ILE B 1 490 ? 18.438 -12.883 -23.5 1 97.81 490 ILE B N 1
ATOM 8204 C CA . ILE B 1 490 ? 18.453 -13.031 -22.047 1 97.81 490 ILE B CA 1
ATOM 8205 C C . ILE B 1 490 ? 17.828 -11.805 -21.406 1 97.81 490 ILE B C 1
ATOM 8207 O O . ILE B 1 490 ? 18.109 -10.672 -21.781 1 97.81 490 ILE B O 1
ATOM 8211 N N . ILE B 1 491 ? 16.922 -12 -20.531 1 97.94 491 ILE B N 1
ATOM 8212 C CA . ILE B 1 491 ? 16.359 -10.906 -19.734 1 97.94 491 ILE B CA 1
ATOM 8213 C C . ILE B 1 491 ? 16.656 -11.133 -18.266 1 97.94 491 ILE B C 1
ATOM 8215 O O . ILE B 1 491 ? 17.078 -12.219 -17.875 1 97.94 491 ILE B O 1
ATOM 8219 N N . THR B 1 492 ? 16.531 -10.094 -17.484 1 98.31 492 THR B N 1
ATOM 8220 C CA . THR B 1 492 ? 16.812 -10.188 -16.062 1 98.31 492 THR B CA 1
ATOM 8221 C C . THR B 1 492 ? 15.594 -9.797 -15.234 1 98.31 492 THR B C 1
ATOM 8223 O O . THR B 1 492 ? 14.758 -9.016 -15.688 1 98.31 492 THR B O 1
ATOM 8226 N N . ASP B 1 493 ? 15.414 -10.422 -14.094 1 98.06 493 ASP B N 1
ATOM 8227 C CA . ASP B 1 493 ? 14.445 -10.008 -13.086 1 98.06 493 ASP B CA 1
ATOM 8228 C C . ASP B 1 493 ? 13.039 -9.93 -13.664 1 98.06 493 ASP B C 1
ATOM 8230 O O . ASP B 1 493 ? 12.383 -8.891 -13.578 1 98.06 493 ASP B O 1
ATOM 8234 N N . VAL B 1 494 ? 12.617 -11.109 -14.156 1 98.12 494 VAL B N 1
ATOM 8235 C CA . VAL B 1 494 ? 11.305 -11.25 -14.789 1 98.12 494 VAL B CA 1
ATOM 8236 C C . VAL B 1 494 ? 10.227 -10.727 -13.852 1 98.12 494 VAL B C 1
ATOM 8238 O O . VAL B 1 494 ? 10.039 -11.242 -12.75 1 98.12 494 VAL B O 1
ATOM 8241 N N . HIS B 1 495 ? 9.5 -9.695 -14.258 1 97.62 495 HIS B N 1
ATOM 8242 C CA . HIS B 1 495 ? 8.391 -9.07 -13.555 1 97.62 495 HIS B CA 1
ATOM 8243 C C . HIS B 1 495 ? 8.812 -8.594 -12.172 1 97.62 495 HIS B C 1
ATOM 8245 O O . HIS B 1 495 ? 7.988 -8.531 -11.25 1 97.62 495 HIS B O 1
ATOM 8251 N N . GLY B 1 496 ? 10.047 -8.258 -11.953 1 97.5 496 GLY B N 1
ATOM 8252 C CA . GLY B 1 496 ? 10.664 -8.016 -10.656 1 97.5 496 GLY B CA 1
ATOM 8253 C C . GLY B 1 496 ? 9.977 -6.91 -9.875 1 97.5 496 GLY B C 1
ATOM 8254 O O . GLY B 1 496 ? 9.695 -7.066 -8.688 1 97.5 496 GLY B O 1
ATOM 8255 N N . ALA B 1 497 ? 9.68 -5.797 -10.508 1 96.25 497 ALA B N 1
ATOM 8256 C CA . ALA B 1 497 ? 9.062 -4.66 -9.828 1 96.25 497 ALA B CA 1
ATOM 8257 C C . ALA B 1 497 ? 7.68 -5.023 -9.297 1 96.25 497 ALA B C 1
ATOM 8259 O O . ALA B 1 497 ? 7.324 -4.66 -8.172 1 96.25 497 ALA B O 1
ATOM 8260 N N . TYR B 1 498 ? 6.938 -5.754 -10.094 1 97.94 498 TYR B N 1
ATOM 8261 C CA . TYR B 1 498 ? 5.609 -6.188 -9.68 1 97.94 498 TYR B CA 1
ATOM 8262 C C . TYR B 1 498 ? 5.695 -7.191 -8.531 1 97.94 498 TYR B C 1
ATOM 8264 O O . TYR B 1 498 ? 4.914 -7.125 -7.582 1 97.94 498 TYR B O 1
ATOM 8272 N N . CYS B 1 499 ? 6.652 -8.125 -8.617 1 98.31 499 CYS B N 1
ATOM 8273 C CA . CYS B 1 499 ? 6.793 -9.141 -7.582 1 98.31 499 CYS B CA 1
ATOM 8274 C C . CYS B 1 499 ? 7.195 -8.508 -6.254 1 98.31 499 CYS B C 1
ATOM 8276 O O . CYS B 1 499 ? 6.703 -8.914 -5.199 1 98.31 499 CYS B O 1
ATOM 8278 N N . ARG B 1 500 ? 8.07 -7.527 -6.301 1 97.31 500 ARG B N 1
ATOM 8279 C CA . ARG B 1 500 ? 8.445 -6.824 -5.078 1 97.31 500 ARG B CA 1
ATOM 8280 C C . ARG B 1 500 ? 7.262 -6.066 -4.496 1 97.31 500 ARG B C 1
ATOM 8282 O O . ARG B 1 500 ? 7.094 -6.008 -3.275 1 97.31 500 ARG B O 1
ATOM 8289 N N . LEU B 1 501 ? 6.477 -5.453 -5.363 1 98 501 LEU B N 1
ATOM 8290 C CA . LEU B 1 501 ? 5.273 -4.754 -4.918 1 98 501 LEU B CA 1
ATOM 8291 C C . LEU B 1 501 ? 4.301 -5.719 -4.246 1 98 501 LEU B C 1
ATOM 8293 O O . LEU B 1 501 ? 3.736 -5.406 -3.195 1 98 501 LEU B O 1
ATOM 8297 N N . ILE B 1 502 ? 4.121 -6.859 -4.836 1 97.94 502 ILE B N 1
ATOM 8298 C CA . ILE B 1 502 ? 3.227 -7.875 -4.289 1 97.94 502 ILE B CA 1
ATOM 8299 C C . ILE B 1 502 ? 3.76 -8.352 -2.941 1 97.94 502 ILE B C 1
ATOM 8301 O O . ILE B 1 502 ? 2.99 -8.539 -1.994 1 97.94 502 ILE B O 1
ATOM 8305 N N . ASP B 1 503 ? 5.02 -8.562 -2.85 1 96.25 503 ASP B N 1
ATOM 8306 C CA . ASP B 1 503 ? 5.633 -8.977 -1.592 1 96.25 503 ASP B CA 1
ATOM 8307 C C . ASP B 1 503 ? 5.371 -7.945 -0.493 1 96.25 503 ASP B C 1
ATOM 8309 O O . ASP B 1 503 ? 5.012 -8.305 0.629 1 96.25 503 ASP B O 1
ATOM 8313 N N . GLU B 1 504 ? 5.539 -6.707 -0.832 1 95.94 504 GLU B N 1
ATOM 8314 C CA . GLU B 1 504 ? 5.281 -5.637 0.126 1 95.94 504 GLU B CA 1
ATOM 8315 C C . GLU B 1 504 ? 3.805 -5.586 0.511 1 95.94 504 GLU B C 1
ATOM 8317 O O . GLU B 1 504 ? 3.467 -5.34 1.671 1 95.94 504 GLU B O 1
ATOM 8322 N N . ALA B 1 505 ? 2.951 -5.762 -0.446 1 97.44 505 ALA B N 1
ATOM 8323 C CA . ALA B 1 505 ? 1.512 -5.77 -0.202 1 97.44 505 ALA B CA 1
ATOM 8324 C C . ALA B 1 505 ? 1.128 -6.879 0.772 1 97.44 505 ALA B C 1
ATOM 8326 O O . ALA B 1 505 ? 0.344 -6.66 1.698 1 97.44 505 ALA B O 1
ATOM 8327 N N . GLU B 1 506 ? 1.678 -8.047 0.544 1 95.62 506 GLU B N 1
ATOM 8328 C CA . GLU B 1 506 ? 1.395 -9.172 1.43 1 95.62 506 GLU B CA 1
ATOM 8329 C C . GLU B 1 506 ? 1.896 -8.898 2.846 1 95.62 506 GLU B C 1
ATOM 8331 O O . GLU B 1 506 ? 1.214 -9.211 3.822 1 95.62 506 GLU B O 1
ATOM 8336 N N . THR B 1 507 ? 3.051 -8.328 2.959 1 92.69 507 THR B N 1
ATOM 8337 C CA . THR B 1 507 ? 3.629 -8 4.258 1 92.69 507 THR B CA 1
ATOM 8338 C C . THR B 1 507 ? 2.779 -6.957 4.977 1 92.69 507 THR B C 1
ATOM 8340 O O . THR B 1 507 ? 2.504 -7.09 6.172 1 92.69 507 THR B O 1
ATOM 8343 N N . ALA B 1 508 ? 2.385 -5.965 4.258 1 92.44 508 ALA B N 1
ATOM 8344 C CA . ALA B 1 508 ? 1.624 -4.859 4.832 1 92.44 508 ALA B CA 1
ATOM 8345 C C . ALA B 1 508 ? 0.256 -5.328 5.316 1 92.44 508 ALA B C 1
ATOM 8347 O O . ALA B 1 508 ? -0.287 -4.785 6.281 1 92.44 508 ALA B O 1
ATOM 8348 N N . SER B 1 509 ? -0.291 -6.281 4.676 1 90.69 509 SER B N 1
ATOM 8349 C CA . SER B 1 509 ? -1.631 -6.746 5.02 1 90.69 509 SER B CA 1
ATOM 8350 C C . SER B 1 509 ? -1.583 -7.812 6.109 1 90.69 509 SER B C 1
ATOM 8352 O O . SER B 1 509 ? -2.623 -8.242 6.609 1 90.69 509 SER B O 1
ATOM 8354 N N . GLY B 1 510 ? -0.397 -8.156 6.613 1 79.25 510 GLY B N 1
ATOM 8355 C CA . GLY B 1 510 ? -0.245 -9.18 7.629 1 79.25 510 GLY B CA 1
ATOM 8356 C C . GLY B 1 510 ? -0.608 -10.57 7.137 1 79.25 510 GLY B C 1
ATOM 8357 O O . GLY B 1 510 ? -0.823 -11.484 7.938 1 79.25 510 GLY B O 1
ATOM 8358 N N . GLN B 1 511 ? -0.96 -10.625 5.945 1 68.12 511 GLN B N 1
ATOM 8359 C CA . GLN B 1 511 ? -1.357 -11.914 5.387 1 68.12 511 GLN B CA 1
ATOM 8360 C C . GLN B 1 511 ? -0.139 -12.734 4.973 1 68.12 511 GLN B C 1
ATOM 8362 O O . GLN B 1 511 ? 0.756 -12.227 4.293 1 68.12 511 GLN B O 1
ATOM 8367 N N . GLY B 1 512 ? 0.399 -13.406 5.891 1 57.81 512 GLY B N 1
ATOM 8368 C CA . GLY B 1 512 ? 1.5 -14.266 5.473 1 57.81 512 GLY B CA 1
ATOM 8369 C C . GLY B 1 512 ? 1.23 -14.992 4.172 1 57.81 512 GLY B C 1
ATOM 8370 O O . GLY B 1 512 ? 0.075 -15.156 3.773 1 57.81 512 GLY B O 1
ATOM 8371 N N . LYS B 1 513 ? 2.221 -14.945 3.264 1 54.03 513 LYS B N 1
ATOM 8372 C CA . LYS B 1 513 ? 2.152 -15.602 1.962 1 54.03 513 LYS B CA 1
ATOM 8373 C C . LYS B 1 513 ? 1.31 -16.875 2.029 1 54.03 513 LYS B C 1
ATOM 8375 O O . LYS B 1 513 ? 0.734 -17.297 1.026 1 54.03 513 LYS B O 1
ATOM 8380 N N . HIS B 1 514 ? 1.036 -17.438 3.195 1 48.59 514 HIS B N 1
ATOM 8381 C CA . HIS B 1 514 ? 0.497 -18.781 3.164 1 48.59 514 HIS B CA 1
ATOM 8382 C C . HIS B 1 514 ? -0.812 -18.875 3.941 1 48.59 514 HIS B C 1
ATOM 8384 O O . HIS B 1 514 ? -1.354 -19.969 4.129 1 48.59 514 HIS B O 1
ATOM 8390 N N . CYS B 1 515 ? -1.363 -17.703 4.5 1 43.41 515 CYS B N 1
ATOM 8391 C CA . CYS B 1 515 ? -2.482 -17.906 5.41 1 43.41 515 CYS B CA 1
ATOM 8392 C C . CYS B 1 515 ? -3.701 -17.109 4.977 1 43.41 515 CYS B C 1
ATOM 8394 O O . CYS B 1 515 ? -3.889 -15.977 5.418 1 43.41 515 CYS B O 1
ATOM 8396 N N . ALA B 1 516 ? -4.137 -17.281 3.756 1 44.69 516 ALA B N 1
ATOM 8397 C CA . ALA B 1 516 ? -5.418 -16.594 3.578 1 44.69 516 ALA B CA 1
ATOM 8398 C C . ALA B 1 516 ? -6.523 -17.297 4.363 1 44.69 516 ALA B C 1
ATOM 8400 O O . ALA B 1 516 ? -6.746 -18.5 4.203 1 44.69 516 ALA B O 1
ATOM 8401 N N . THR B 1 517 ? -6.973 -16.734 5.461 1 43.66 517 THR B N 1
ATOM 8402 C CA . THR B 1 517 ? -8.109 -17.281 6.184 1 43.66 517 THR B CA 1
ATOM 8403 C C . THR B 1 517 ? -9.344 -17.344 5.289 1 43.66 517 THR B C 1
ATOM 8405 O O . THR B 1 517 ? -9.75 -16.328 4.723 1 43.66 517 THR B O 1
ATOM 8408 N N . LEU B 1 518 ? -9.617 -18.484 4.906 1 48.69 518 LEU B N 1
ATOM 8409 C CA . LEU B 1 518 ? -10.789 -18.781 4.086 1 48.69 518 LEU B CA 1
ATOM 8410 C C . LEU B 1 518 ? -12.078 -18.609 4.891 1 48.69 518 LEU B C 1
ATOM 8412 O O . LEU B 1 518 ? -12.5 -19.531 5.586 1 48.69 518 LEU B O 1
ATOM 8416 N N . THR B 1 519 ? -12.266 -17.562 5.551 1 40.72 519 THR B N 1
ATOM 8417 C CA . THR B 1 519 ? -13.562 -17.5 6.219 1 40.72 519 THR B CA 1
ATOM 8418 C C . THR B 1 519 ? -14.688 -17.375 5.199 1 40.72 519 THR B C 1
ATOM 8420 O O . THR B 1 519 ? -14.594 -16.594 4.254 1 40.72 519 THR B O 1
ATOM 8423 N N . ALA B 1 520 ? -15.523 -18.266 5.266 1 37.22 520 ALA B N 1
ATOM 8424 C CA . ALA B 1 520 ? -16.781 -18.297 4.516 1 37.22 520 ALA B CA 1
ATOM 8425 C C . ALA B 1 520 ? -17.547 -16.984 4.684 1 37.22 520 ALA B C 1
ATOM 8427 O O . ALA B 1 520 ? -17.875 -16.594 5.801 1 37.22 520 ALA B O 1
ATOM 8428 N N . ARG B 1 521 ? -17.516 -16.031 3.891 1 37.59 521 ARG B N 1
ATOM 8429 C CA . ARG B 1 521 ? -18.609 -15.086 3.975 1 37.59 521 ARG B CA 1
ATOM 8430 C C . ARG B 1 521 ? -19.953 -15.812 4.086 1 37.59 521 ARG B C 1
ATOM 8432 O O . ARG B 1 521 ? -20.203 -16.781 3.365 1 37.59 521 ARG B O 1
ATOM 8439 N N . ASP B 1 522 ? -20.656 -15.812 5.145 1 30.08 522 ASP B N 1
ATOM 8440 C CA . ASP B 1 522 ? -22.094 -16.062 5.023 1 30.08 522 ASP B CA 1
ATOM 8441 C C . ASP B 1 522 ? -22.656 -15.414 3.766 1 30.08 522 ASP B C 1
ATOM 8443 O O . ASP B 1 522 ? -22.828 -14.195 3.713 1 30.08 522 ASP B O 1
ATOM 8447 N N . GLY B 1 523 ? -22.125 -15.672 2.684 1 31.09 523 GLY B N 1
ATOM 8448 C CA . GLY B 1 523 ? -22.797 -15.219 1.477 1 31.09 523 GLY B CA 1
ATOM 8449 C C . GLY B 1 523 ? -24.297 -15.352 1.548 1 31.09 523 GLY B C 1
ATOM 8450 O O . GLY B 1 523 ? -24.812 -16.422 1.877 1 31.09 523 GLY B O 1
ATOM 8451 N N . GLU B 1 524 ? -25.125 -14.398 1.798 1 29.36 524 GLU B N 1
ATOM 8452 C CA . GLU B 1 524 ? -26.469 -14.383 1.234 1 29.36 524 GLU B CA 1
ATOM 8453 C C . GLU B 1 524 ? -26.5 -15.07 -0.13 1 29.36 524 GLU B C 1
ATOM 8455 O O . GLU B 1 524 ? -25.469 -15.203 -0.788 1 29.36 524 GLU B O 1
ATOM 8460 N N . ARG B 1 525 ? -27.844 -15.156 -0.83 1 28.41 525 ARG B N 1
ATOM 8461 C CA . ARG B 1 525 ? -28.594 -15.812 -1.896 1 28.41 525 ARG B CA 1
ATOM 8462 C C . ARG B 1 525 ? -27.922 -15.578 -3.252 1 28.41 525 ARG B C 1
ATOM 8464 O O . ARG B 1 525 ? -28.609 -15.531 -4.277 1 28.41 525 ARG B O 1
ATOM 8471 N N . GLN B 1 526 ? -26.906 -14.883 -3.506 1 26.55 526 GLN B N 1
ATOM 8472 C CA . GLN B 1 526 ? -26.875 -14.844 -4.965 1 26.55 526 GLN B CA 1
ATOM 8473 C C . GLN B 1 526 ? -26.484 -16.203 -5.539 1 26.55 526 GLN B C 1
ATOM 8475 O O . GLN B 1 526 ? -25.375 -16.375 -6.027 1 26.55 526 GLN B O 1
ATOM 8480 N N . SER B 1 527 ? -26.781 -17.312 -4.949 1 29.77 527 SER B N 1
ATOM 8481 C CA . SER B 1 527 ? -26.641 -18.672 -5.449 1 29.77 527 SER B CA 1
ATOM 8482 C C . SER B 1 527 ? -27.203 -18.812 -6.859 1 29.77 527 SER B C 1
ATOM 8484 O O . SER B 1 527 ? -27.203 -19.906 -7.43 1 29.77 527 SER B O 1
ATOM 8486 N N . SER B 1 528 ? -28.016 -17.891 -7.34 1 27.58 528 SER B N 1
ATOM 8487 C CA . SER B 1 528 ? -28.875 -18.328 -8.43 1 27.58 528 SER B CA 1
ATOM 8488 C C . SER B 1 528 ? -28.062 -18.688 -9.664 1 27.58 528 SER B C 1
ATOM 8490 O O . SER B 1 528 ? -28.5 -19.484 -10.5 1 27.58 528 SER B O 1
ATOM 8492 N N . PHE B 1 529 ? -26.953 -17.953 -9.953 1 25.7 529 PHE B N 1
ATOM 8493 C CA . PHE B 1 529 ? -26.703 -17.984 -11.391 1 25.7 529 PHE B CA 1
ATOM 8494 C C . PHE B 1 529 ? -25.844 -19.188 -11.766 1 25.7 529 PHE B C 1
ATOM 8496 O O . PHE B 1 529 ? -25.844 -19.625 -12.914 1 25.7 529 PHE B O 1
ATOM 8503 N N . ALA B 1 530 ? -25.078 -19.812 -10.898 1 28.58 530 ALA B N 1
ATOM 8504 C CA . ALA B 1 530 ? -24.344 -20.953 -11.422 1 28.58 530 ALA B CA 1
ATOM 8505 C C . ALA B 1 530 ? -25.297 -22.109 -11.758 1 28.58 530 ALA B C 1
ATOM 8507 O O . ALA B 1 530 ? -24.984 -22.953 -12.609 1 28.58 530 ALA B O 1
ATOM 8508 N N . LEU B 1 531 ? -26.438 -22.156 -11.07 1 29.27 531 LEU B N 1
ATOM 8509 C CA . LEU B 1 531 ? -27.359 -23.219 -11.414 1 29.27 531 LEU B CA 1
ATOM 8510 C C . LEU B 1 531 ? -27.953 -23 -12.805 1 29.27 531 LEU B C 1
ATOM 8512 O O . LEU B 1 531 ? -28.484 -23.938 -13.414 1 29.27 531 LEU B O 1
ATOM 8516 N N . LEU B 1 532 ? -27.953 -21.766 -13.234 1 26.98 532 LEU B N 1
ATOM 8517 C CA . LEU B 1 532 ? -28.688 -21.594 -14.484 1 26.98 532 LEU B CA 1
ATOM 8518 C C . LEU B 1 532 ? -27.938 -22.25 -15.641 1 26.98 532 LEU B C 1
ATOM 8520 O O . LEU B 1 532 ? -28.547 -22.812 -16.547 1 26.98 532 LEU B O 1
ATOM 8524 N N . LEU B 1 533 ? -26.625 -22.297 -15.57 1 27.52 533 LEU B N 1
ATOM 8525 C CA . LEU B 1 533 ? -26.078 -22.875 -16.797 1 27.52 533 LEU B CA 1
ATOM 8526 C C . LEU B 1 533 ? -26.297 -24.391 -16.828 1 27.52 533 LEU B C 1
ATOM 8528 O O . LEU B 1 533 ? -26.203 -25.016 -17.891 1 27.52 533 LEU B O 1
ATOM 8532 N N . LEU B 1 534 ? -26.516 -25.031 -15.688 1 27.08 534 LEU B N 1
ATOM 8533 C CA . LEU B 1 534 ? -26.875 -26.438 -15.883 1 27.08 534 LEU B CA 1
ATOM 8534 C C . LEU B 1 534 ? -28.281 -26.562 -16.453 1 27.08 534 LEU B C 1
ATOM 8536 O O . LEU B 1 534 ? -28.672 -27.656 -16.859 1 27.08 534 LEU B O 1
ATOM 8540 N N . LYS B 1 535 ? -29.188 -25.578 -16.125 1 30.12 535 LYS B N 1
ATOM 8541 C CA . LYS B 1 535 ? -30.562 -25.828 -16.578 1 30.12 535 LYS B CA 1
ATOM 8542 C C . LYS B 1 535 ? -30.641 -25.781 -18.109 1 30.12 535 LYS B C 1
ATOM 8544 O O . LYS B 1 535 ? -31.641 -26.172 -18.688 1 30.12 535 LYS B O 1
ATOM 8549 N N . VAL B 1 536 ? -29.703 -25.094 -18.719 1 27.64 536 VAL B N 1
ATOM 8550 C CA . VAL B 1 536 ? -30.031 -25.016 -20.141 1 27.64 536 VAL B CA 1
ATOM 8551 C C . VAL B 1 536 ? -29.797 -26.375 -20.797 1 27.64 536 VAL B C 1
ATOM 8553 O O . VAL B 1 536 ? -30.422 -26.703 -21.812 1 27.64 536 VAL B O 1
ATOM 8556 N N . SER B 1 537 ? -28.875 -27.188 -20.266 1 28.12 537 SER B N 1
ATOM 8557 C CA . SER B 1 537 ? -28.688 -28.375 -21.109 1 28.12 537 SER B CA 1
ATOM 8558 C C . SER B 1 537 ? -29.812 -29.375 -20.922 1 28.12 537 SER B C 1
ATOM 8560 O O . SER B 1 537 ? -29.938 -30.328 -21.703 1 28.12 537 SER B O 1
ATOM 8562 N N . TYR B 1 538 ? -30.516 -29.375 -19.844 1 27.23 538 TYR B N 1
ATOM 8563 C CA . TYR B 1 538 ? -31.422 -30.516 -19.75 1 27.23 538 TYR B CA 1
ATOM 8564 C C . TYR B 1 538 ? -32.594 -30.344 -20.688 1 27.23 538 TYR B C 1
ATOM 8566 O O . TYR B 1 538 ? -33.344 -31.297 -20.922 1 27.23 538 TYR B O 1
ATOM 8574 N N . HIS B 1 539 ? -33.031 -29.172 -21.047 1 29.56 539 HIS B N 1
ATOM 8575 C CA . HIS B 1 539 ? -34.312 -29.141 -21.766 1 29.56 539 HIS B CA 1
ATOM 8576 C C . HIS B 1 539 ? -34.156 -29.75 -23.156 1 29.56 539 HIS B C 1
ATOM 8578 O O . HIS B 1 539 ? -35.156 -30.125 -23.781 1 29.56 539 HIS B O 1
ATOM 8584 N N . HIS B 1 540 ? -33.031 -29.703 -23.781 1 28.52 540 HIS B N 1
ATOM 8585 C CA . HIS B 1 540 ? -33.156 -30.109 -25.188 1 28.52 540 HIS B CA 1
ATOM 8586 C C . HIS B 1 540 ? -33.281 -31.625 -25.312 1 28.52 540 HIS B C 1
ATOM 8588 O O . HIS B 1 540 ? -33.469 -32.125 -26.422 1 28.52 540 HIS B O 1
ATOM 8594 N N . LEU B 1 541 ? -32.906 -32.406 -24.312 1 25.52 541 LEU B N 1
ATOM 8595 C CA . LEU B 1 541 ? -32.969 -33.812 -24.688 1 25.52 541 LEU B CA 1
ATOM 8596 C C . LEU B 1 541 ? -34.406 -34.312 -24.781 1 25.52 541 LEU B C 1
ATOM 8598 O O . LEU B 1 541 ? -34.656 -35.375 -25.328 1 25.52 541 LEU B O 1
ATOM 8602 N N . TYR B 1 542 ? -35.406 -33.781 -24.125 1 27.62 542 TYR B N 1
ATOM 8603 C CA . TYR B 1 542 ? -36.625 -34.594 -24.094 1 27.62 542 TYR B CA 1
ATOM 8604 C C . TYR B 1 542 ? -37.312 -34.594 -25.438 1 27.62 542 TYR B C 1
ATOM 8606 O O . TYR B 1 542 ? -38.219 -35.406 -25.672 1 27.62 542 TYR B O 1
ATOM 8614 N N . HIS B 1 543 ? -37.219 -33.594 -26.266 1 29.16 543 HIS B N 1
ATOM 8615 C CA . HIS B 1 543 ? -38.25 -33.625 -27.297 1 29.16 543 HIS B CA 1
ATOM 8616 C C . HIS B 1 543 ? -37.906 -34.656 -28.359 1 29.16 543 HIS B C 1
ATOM 8618 O O . HIS B 1 543 ? -38.719 -34.875 -29.281 1 29.16 543 HIS B O 1
ATOM 8624 N N . LEU B 1 544 ? -36.688 -35.188 -28.484 1 26.2 544 LEU B N 1
ATOM 8625 C CA . LEU B 1 544 ? -36.562 -35.969 -29.719 1 26.2 544 LEU B CA 1
ATOM 8626 C C . LEU B 1 544 ? -37.219 -37.312 -29.562 1 26.2 544 LEU B C 1
ATOM 8628 O O . LEU B 1 544 ? -37.281 -38.094 -30.516 1 26.2 544 LEU B O 1
ATOM 8632 N N . SER B 1 545 ? -37.5 -37.875 -28.344 1 24.91 545 SER B N 1
ATOM 8633 C CA . SER B 1 545 ? -37.969 -39.25 -28.438 1 24.91 545 SER B CA 1
ATOM 8634 C C . SER B 1 545 ? -39.375 -39.312 -29 1 24.91 545 SER B C 1
ATOM 8636 O O . SER B 1 545 ? -39.938 -40.406 -29.156 1 24.91 545 SER B O 1
ATOM 8638 N N . SER B 1 546 ? -40.156 -38.281 -28.969 1 25.95 546 SER B N 1
ATOM 8639 C CA . SER B 1 546 ? -41.469 -38.719 -29.438 1 25.95 546 SER B CA 1
ATOM 8640 C C . SER B 1 546 ? -41.438 -39.031 -30.938 1 25.95 546 SER B C 1
ATOM 8642 O O . SER B 1 546 ? -42.406 -39.594 -31.469 1 25.95 546 SER B O 1
ATOM 8644 N N . ARG B 1 547 ? -40.469 -38.688 -31.812 1 23.03 547 ARG B N 1
ATOM 8645 C CA . ARG B 1 547 ? -40.75 -39.406 -33.062 1 23.03 547 ARG B CA 1
ATOM 8646 C C . ARG B 1 547 ? -40.062 -40.781 -33.062 1 23.03 547 ARG B C 1
ATOM 8648 O O . ARG B 1 547 ? -38.938 -40.906 -32.594 1 23.03 547 ARG B O 1
#

Sequence (1094 aa):
RLPTEADIFRRSNQFISGELEARTPAKTCFLTIDTAFPQFPGAEMWNPPNGVSEDCLNMNIWVPANHDGTVLVWIFGGGFFSGSPSLDLYDGTALAAMKHAIVVNINYRLGPFGFLYLGDDSPVPGNMGLLDQQVALRWVHEHIGSFGGDPSRVTLFGESAGSASATAHIAAPGSYPYFSKIIANSGTIMNSWASRTPDTMLELSQRLAKRLNCTLRGTDAVAIHNCLRSAPASVIQLEADSVSSDIGLPMTFAFVPVSADKNFFKGDVFERLNSRNFKKDVSAIFGTVKDEGTYWLPYYMYRYGFWFNHTISAEDPQNKALITREQYRQSMQAFMPYFGNSPLVEHALLHAYQAVSNREQLRDGVGRFLGDYFFTCSLIEFADIIADNVNGPVYMYYFTMRSSANPWPKWMGVMHGYEIEYAFGQPLTRPSLYDKSSLGIERRFSEYIMQLWTDFANTGTPASYWPKYNRIERKALVLGEESMRGEPRIITDVHGAYCRLIDEAETASGQGKHCATLTARDGERQSSFALLLLKVSYHHLYHLSSRRLPTEADIFRRSNQFISGELEARTPAKTCFLTIDTAFPQFPGAEMWNPPNGVSEDCLNMNIWVPANHDGTVLVWIFGGGFFSGSPSLDLYDGTALAAMKHAIVVNINYRLGPFGFLYLGDDSPVPGNMGLLDQQVALRWVHEHIGSFGGDPSRVTLFGESAGSASATAHIAAPGSYPYFSKIIANSGTIMNSWASRTPDTMLELSQRLAKRLNCTLRGTDAVAIHNCLRSAPASVIQLEADSVSSDIGLPMTFAFVPVSADKNFFKGDVFERLNSRNFKKDVSAIFGTVKDEGTYWLPYYMYRYGFWFNHTISAEDPQNKALITREQYRQSMQAFMPYFGNSPLVEHALLHAYQAVSNREQLRDGVGRFLGDYFFTCSLIEFADIIADNVNGPVYMYYFTMRSSANPWPKWMGVMHGYEIEYAFGQPLTRPSLYDKSSLGIERRFSEYIMQLWTDFANTGTPASYWPKYNRIERKALVLGEESMRGEPRIITDVHGAYCRLIDEAETASGQGKHCATLTARDGERQSSFALLLLKVSYHHLYHLSSR

Nearest PDB structures (foldseek):
  6ez2-assembly1_A  TM=9.276E-01  e=1.162E-44  Homo sapiens
  6cqv-assembly1_A  TM=9.073E-01  e=2.527E-41  Homo sapiens
  6wuv-assembly1_B  TM=8.904E-01  e=2.032E-41  Homo sapiens
  6wvp-assembly1_A-2  TM=8.697E-01  e=1.634E-41  Homo sapiens
  6cqu-assembly1_A  TM=8.863E-01  e=1.028E-39  Homo sapiens

Foldseek 3Di:
DPPPDLALQAADDDDDDDDDDDPDAFAAEQADQDPPFPPQCLRCLFGAPHHYDSPRFDKDKDFEPAAPQAEEEEQEDDLQRGGDLRRPLNQQHCLCHVLRYMYMYGDFHGFCSQAADQDQPFSRHGRSRLSSVLVVLVCCLVCVVVSVHDQALYEYEYFALSLQSVQLLQLFPSNQSRHQEYEREFDHVLFQQAEAANVLSNVLNVQLLVVLVQPVVHSHRHSSSVSVSPDDPVVSSVSSVVSQVLLLAAPHHRGHGHQAHCPTSNGGSVVCLVVVPGHFRHFYEYEYEDQAQLVCCCPNLCVLQQPADSVDALAPPSNLSQGDLVSLLVLLQSNCLLLVVDPVLSVVLSVVLCVVDDVRCSVSSSRNLRSCRRTVLVSLVSQQSNCVRHDAFYAYAYEQADFQLNRHRCVSGTYRPVCSSLLSQVLPVPVVSGDPVCSVVSNVLSVLNSQLVSVCSVPVGSDPVGDTAHPPFQKHWYRYPVVSVVDIDIDTCVCPVVSVSVVVSCVVSVNPSHDSPSDRDPPPPDVPPVVVVVVVPPPPPPPPPVD/DPPPDLALQAADDDDDDDDDDDPDAFAAEQADQDPPQPPQCLRCLFGAPHHYDSPGFDKDKDAEPAAPQAEEEEQEDDLQRGGDLHRPLNQQHCLCHVLRYMYMYGHFHGFCSQAADQDQPFSRHGRSRLSSVLVVLVCCLVCVVVSVHDQALYEYEYFALSLQSVQLLQLFPSNQSRHQEYEREFDHCLFQQAEAANVLSNVLNVQLLVLLVQPVVHSHRHSSSVSVSPDDPVVSSVSSVVSQVLLLAPPHHRGHGHQAHCPTSNGGSVVCLVVVPGHFRHFYEYEYEDQAQLVCCCPNVCVLQQPADSVDALAPPSNLSQGDLVSLLVLLQSNCLLLVVDPVLSVVLSVVLCVVDPVRCSVSSSRNLRSCRRTVLVSLVSQQSNCVRHDAFYAYAYEQADFQLNRHRCVSGTYRPVCSSLLSQVLPVPVVSGDPVCSVVSNVLSVLNSQLVSVCSVPVGSDPVGDTAHPPFQKHWYRYPVVVVVDIDIDTCVCPVVSVSVVVSCVVSVNPSHDSPSDRDPDDPPVPPVVVVVVVPPPPPPPPPVD

Solvent-accessible surface area (backbone atoms only — not comparable to full-atom values): 56899 Å² total; per-residue (Å²): 66,71,68,93,61,82,50,75,55,52,72,55,82,53,77,77,82,78,91,72,90,81,86,64,76,34,45,22,34,62,57,60,76,83,68,88,48,76,89,26,64,74,55,45,64,62,45,58,84,67,60,72,32,91,83,13,62,38,57,40,75,37,74,38,94,63,54,79,21,34,30,40,36,38,34,54,31,44,68,40,31,27,52,43,46,51,24,78,65,55,43,40,59,48,37,8,57,76,64,22,23,33,29,33,25,43,34,50,44,23,22,64,50,7,18,36,26,54,43,72,88,35,82,32,41,37,32,32,19,59,39,29,41,46,49,52,37,48,48,42,43,75,46,33,50,82,74,55,30,38,40,80,35,21,23,36,33,20,37,32,36,8,4,14,46,53,49,42,41,42,42,11,72,87,37,49,83,40,42,35,33,38,37,28,31,45,28,26,48,70,20,59,60,44,36,36,47,54,69,58,36,32,52,54,36,48,52,41,33,48,76,69,63,26,45,78,91,37,84,47,46,66,57,28,48,56,45,55,53,68,47,58,67,68,58,53,52,54,49,46,52,50,55,27,60,61,64,73,51,70,87,56,62,68,34,28,39,46,41,42,33,74,78,57,44,60,38,41,46,66,57,26,61,74,68,66,55,51,64,34,75,32,25,37,36,39,34,37,45,70,25,40,17,35,65,47,33,48,74,66,34,30,93,42,46,28,42,66,60,74,88,49,58,38,80,36,78,74,38,60,33,77,38,51,72,66,30,44,51,52,49,58,54,61,53,28,67,67,30,68,59,38,66,50,50,50,30,14,50,60,42,59,30,46,64,69,33,63,85,75,39,44,44,51,15,55,24,49,48,48,14,37,71,61,26,48,39,42,34,50,52,50,48,35,56,46,44,75,63,32,74,38,56,28,32,32,38,40,32,59,52,58,63,73,51,56,64,60,35,73,89,42,56,21,34,61,72,62,64,48,39,30,50,22,24,38,51,72,78,47,48,84,60,35,41,76,92,48,38,67,60,47,34,52,50,14,52,49,44,34,46,34,55,50,34,23,53,70,69,59,49,48,46,93,84,58,61,69,32,40,70,86,64,33,37,23,38,43,46,29,70,54,49,74,72,76,48,86,46,75,48,58,44,81,66,41,71,59,39,53,40,50,52,50,38,31,59,56,43,67,24,53,82,79,53,68,81,79,68,68,69,86,70,73,77,83,67,63,65,74,59,50,67,62,56,62,64,61,62,68,64,64,68,63,67,78,110,68,72,66,90,62,84,50,77,54,51,72,54,84,54,77,75,82,77,91,72,90,80,87,62,76,36,46,23,34,64,56,61,77,82,68,89,48,75,91,27,64,73,53,45,64,63,44,58,84,68,59,70,34,91,85,13,62,38,58,40,75,37,74,38,93,63,56,78,20,34,31,40,36,39,33,54,30,45,67,41,31,28,51,44,47,53,24,77,66,57,42,39,60,48,39,9,58,75,64,22,22,33,28,33,25,44,36,51,45,22,22,64,51,7,18,36,27,54,42,73,87,35,82,31,42,38,32,33,18,59,39,31,40,47,49,52,37,49,47,43,44,73,47,33,52,82,75,56,29,36,42,79,33,20,21,37,34,21,38,35,37,8,3,15,46,52,50,40,41,43,41,12,73,86,38,48,82,40,43,35,33,37,37,28,30,45,27,26,49,70,21,60,61,43,36,37,46,53,69,57,35,33,52,53,36,48,52,42,32,48,77,69,63,26,45,77,89,35,85,48,47,65,58,29,47,57,45,53,53,69,47,58,68,69,58,52,51,53,49,46,52,50,55,28,60,61,61,72,50,72,86,58,62,68,35,29,40,46,41,42,32,75,78,56,44,59,37,42,47,67,57,26,60,74,69,66,54,50,63,35,76,34,26,38,37,37,35,37,44,72,24,38,17,35,65,48,35,50,75,66,35,31,92,43,47,28,44,66,59,75,88,50,60,37,79,34,79,76,40,61,35,76,37,51,72,68,30,44,51,51,50,57,54,60,55,27,67,67,32,67,58,37,66,49,49,51,31,14,52,59,41,59,31,48,64,70,33,61,83,75,40,41,45,50,16,54,23,48,48,46,15,37,69,61,25,48,38,39,35,51,53,50,49,35,57,48,44,73,64,34,74,38,56,26,34,32,38,39,33,58,52,57,63,73,51,57,64,59,35,74,90,42,56,22,33,61,73,63,64,47,41,30,51,22,24,35,50,72,77,47,48,84,61,36,43,78,93,47,40,68,60,47,34,52,49,16,52,51,45,35,44,33,55,50,34,23,52,70,70,59,48,48,47,93,85,57,62,70,31,40,71,86,63,34,38,24,38,44,48,32,71,55,48,75,70,76,47,86,46,74,48,57,45,82,65,42,70,60,39,51,41,50,51,50,39,31,59,55,41,68,25,52,83,78,51,68,79,79,67,65,68,84,66,76,78,79,65,61,64,75,58,48,68,60,56,62,63,60,64,69,64,66,69,63,68,79,110